Protein AF-0000000076843507 (afdb_homodimer)

InterPro domains:
  IPR002885 Pentatricopeptide repeat [PF01535] (34-59)
  IPR002885 Pentatricopeptide repeat [PF12854] (61-90)
  IPR002885 Pentatricopeptide repeat [PF12854] (93-126)
  IPR002885 Pentatricopeptide repeat [PF13041] (133-181)
  IPR002885 Pentatricopeptide repeat [PF13041] (203-251)
  IPR002885 Pentatricopeptide repeat [PF13041] (273-321)
  IPR002885 Pentatricopeptide repeat [PF13041] (342-390)
  IPR002885 Pentatricopeptide repeat [PF13041] (412-459)
  IPR002885 Pentatricopeptide repeat [PS51375] (63-97)
  IPR002885 Pentatricopeptide repeat [PS51375] (98-132)
  IPR002885 Pentatricopeptide repeat [PS51375] (133-167)
  IPR002885 Pentatricopeptide repeat [PS51375] (168-202)
  IPR002885 Pentatricopeptide repeat [PS51375] (203-237)
  IPR002885 Pentatricopeptide repeat [PS51375] (238-272)
  IPR002885 Pentatricopeptide repeat [PS51375] (273-307)
  IPR002885 Pentatricopeptide repeat [PS51375] (308-342)
  IPR002885 Pentatricopeptide repeat [PS51375] (343-377)
  IPR002885 Pentatricopeptide repeat [PS51375] (378-412)
  IPR002885 Pentatricopeptide repeat [PS51375] (413-447)
  IPR002885 Pentatricopeptide repeat [PS51375] (448-482)

Secondary structure (DSSP, 8-state):
----HHHHHHHHTTS-HHHHHHHHHH-SS--HHHHHHHHHHHHHTT-HHHHHHHHHT-SSPP-HHHHHHHHHHHHHTT-HHHHHHHHHHHHHTT----HHHHHHHHHHHHHTT-HHHHHHHHHHHHHTTPPP-HHHHHHHHHHHHHHT-HHHHHHHHHHHHHTTPPP-HHHHHHHHHHHHHHT-HHHHHHHHHHHHHTT----HHHHHHHHHHHHHTT-HHHHHHHHHHHHHTTPPP-HHHHHHHHHHHHHTT-HHHHHHHHHHHHHTT----HHHHHHHHHHHHHTT-HHHHHHHHHHHHHTTPPP-HHHHHHHHHHHHHTT-HHHHHHHHHHHHHTTPPPPHHHHHHHHHHHHHTT-HHHHHHHHHHHHHTT----HHHHHHHHHHHHHTT-HHHHHHHHHHHHHTTPPP-HHHHHHHHHHHHHTT-HHHHHHHHHHHHHTT----HHHHHHHHHHHHHTT-HHHHHHHHHHHHHTT----HHHHHHHHHHHHHTT-HHHHHHHHHHHHHHHTTTHHHH--/----HHHHHHHHTTS-HHHHHHHHHH-SS--HHHHHHHHHHHHHTT-HHHHHHHHHT-SSPP-HHHHHHHHHHHHHTT-HHHHHHHHHHHHHTT----HHHHHHHHHHHHHTT-HHHHHHHHHHHHHTTPPP-HHHHHHHHHHHHHHT-HHHHHHHHHHHHHTTPPP-HHHHHHHHHHHHHHT-HHHHHHHHHHHHHTT----HHHHHHHHHHHHHTT-HHHHHHHHHHHHHTTPPP-HHHHHHHHHHHHHTT-HHHHHHHHHHHHHTT----HHHHHHHHHHHHHTT-HHHHHHHHHHHHHTTPPP-HHHHHHHHHHHHHTT-HHHHHHHHHHHHHTTPPPPHHHHHHHHHHHHHTT-HHHHHHHHHHHHHTT----HHHHHHHHHHHHHTT-HHHHHHHHHHHHHTTPPP-HHHHHHHHHHHHHTT-HHHHHHHHHHHHHTT----HHHHHHHHHHHHHTT-HHHHHHHHHHHHHTT----HHHHHHHHHHHHHTT-HHHHHHHHHHHHHHHTTTHHHH--

Foldseek 3Di:
DQPPPVRLLVVLLPDQLVVSVVSLVVDPDDDQSSLLSNLLRCLVVVVLVVSVVSQVVPPDPHALSNLLSNLLSCLVVLNLVVSVVSVVVCVVVVHPHAPNSLLSSLLSCLVVLNLVVSVVSVVVCVVSPHDDALSSLQSSLLSCLVNLNLVVSVVSVVVCVVVVHDHAPSSLLSNLLSCLVNLVLVVSVVSVVVCVVVVHDDAQVSLQSSLLSCLVVLNLVVSVVSVVVCVVVVHDHAQSSLLSNLLSCLVVLNLVVSVVSVVVCVVVPHDHAQSSLLSSLLSCLVVPNLVVSVVSQVVCVVVVYDHALSSLLSSLLSCLVVLNNVVSVVSVVVCVVVPHDHDLSSLLSNLLSCLVVLNLVVLVVSVVVCVVVVNQHAQSSLLSSLLSCLVVLNVVVNVVSVVVCVVSVHDHDLSNLQSNLLSCLVNLNLVRNVVSVVVCVVVPHDHDQSSLQSNLVSCVVVVVNVVSVVSVVVCVVVVHQHALVSLVVVLVVCVVVVVVVVNVVSVVSNCVVVVVPVVPPPD/DPPPPVRLLVVLLPDQLVVSVVSLVVDPDDDQSSLLSNLLRCLVVVVLVVSVVSQVVPPDPHALSNLLSNLLSCLVVLNLVVSVVSVVVCVVVVHPHAPNSLLSSLLSCLVVLNLVVSVVSVVVCVVSPHDDALSSLQSSLLSCLVNLNLVVSVVSVVVCVVVVHDHAPSSLLSNLLSCLVNLVLVVSVVSVVVCVVVVHDDAQVSLQSSLLSCLVVLNLVVSVVSVVVCVVVVHDHAQSSLLSNLLSCLVVLNLVVSVVSVVVCVVVPHDHAQSSLLSNLLSCLVVPNLVVSVVSQVVCVVVVYDHALSSLLSSLLSCLVVLNLVVSVVSVVVCVVVPHDHDLSSLLSNLLSCLVVLNLVVLVVSVVVCVVVVNQHAQSSLLSSLLSCLVVLNVVVNVVSVVVCVVSVHDHDLSNLQSNLLSCLVNLNLVRNVVSVVVCVVVPHDHDQSSLQSNLVSCVVVVVNVVSVVSVVVCVVVVHQHALVSLVVVLVVCVVVVVVVVNVVSVVSNCVVVVVPVVPPPD

Sequence (1046 aa):
LSPSPESCNAVLSRLPLDEAIALFRELPDKNVCSHNILLKALLSAGRLKDARQHFDEMSSPPDVVTYGTMVHGYCDRGELENAVKLLDEMAAKGLESNATVYTSVIALLCNKGQVSDALRVVEDMTMHGVVLDAVVFTTVMSGFCSKGDLAAARRLFEEMQKRGLAADGVTYTALINGLCRAGELKEADRVLQEMVDKGLDVDVVTYTALIDGYCKRGNMVEAFRVHNEMVRRRVAPNVVTYTALSDGLCKQGDLRAANELLHEMCNKGLELNVYTYNSLINGLCKFGNLEQAMRIMTEMEAAGLRPDVYTYTTLIDTLCKSGEFDRAHSMLQEMLDKGIKPSIATYNVLMNGFCMSGRVEGGKKLLEWMLEKNVRPNVVTYNSLMKQCCIDKNMKSTTEIYKGMHSQEVAPNENTYNILIKGHCKARNMKEALYFHHEMIEKGFRLTTSSYSALIRLLNKKKKFSEARGLFDEMRKEGLTAEPDVYSFYIDISFNEDNLESTITLCDELVEASHVKSKAGTNLSPSPESCNAVLSRLPLDEAIALFRELPDKNVCSHNILLKALLSAGRLKDARQHFDEMSSPPDVVTYGTMVHGYCDRGELENAVKLLDEMAAKGLESNATVYTSVIALLCNKGQVSDALRVVEDMTMHGVVLDAVVFTTVMSGFCSKGDLAAARRLFEEMQKRGLAADGVTYTALINGLCRAGELKEADRVLQEMVDKGLDVDVVTYTALIDGYCKRGNMVEAFRVHNEMVRRRVAPNVVTYTALSDGLCKQGDLRAANELLHEMCNKGLELNVYTYNSLINGLCKFGNLEQAMRIMTEMEAAGLRPDVYTYTTLIDTLCKSGEFDRAHSMLQEMLDKGIKPSIATYNVLMNGFCMSGRVEGGKKLLEWMLEKNVRPNVVTYNSLMKQCCIDKNMKSTTEIYKGMHSQEVAPNENTYNILIKGHCKARNMKEALYFHHEMIEKGFRLTTSSYSALIRLLNKKKKFSEARGLFDEMRKEGLTAEPDVYSFYIDISFNEDNLESTITLCDELVEASHVKSKAGTN

Solvent-accessible surface area (backbone atoms only — not comparable to full-atom values): 54220 Å² total; per-residue (Å²): 130,77,74,49,64,67,57,48,39,56,52,45,65,70,42,57,61,74,57,27,55,54,49,55,73,65,47,85,74,75,45,58,65,50,52,41,48,49,40,52,45,30,35,76,69,64,38,54,68,60,29,50,52,47,63,74,63,50,88,51,78,77,46,65,66,43,51,35,51,51,31,44,39,26,34,59,43,55,35,56,66,62,22,51,52,50,50,50,50,40,52,71,70,64,45,76,73,52,64,67,48,56,41,42,54,34,43,42,29,22,39,25,46,38,42,70,61,25,49,51,51,50,51,53,39,48,74,73,66,42,73,84,50,56,65,51,52,36,45,53,30,38,21,26,22,66,42,59,42,53,69,63,22,49,52,50,52,50,50,37,52,73,72,66,43,72,77,50,54,67,39,52,48,35,51,34,52,28,25,32,74,45,61,42,48,70,60,23,51,52,52,50,51,50,41,49,73,72,44,37,50,76,38,39,66,60,54,32,46,52,29,36,45,28,21,77,47,58,37,52,69,60,21,49,51,52,50,51,49,40,48,74,69,66,27,43,81,30,46,66,39,52,34,32,53,31,38,32,29,18,74,54,52,38,53,64,63,25,51,54,50,51,52,51,43,43,73,72,71,46,72,86,42,59,61,43,51,45,34,50,32,51,28,26,41,75,68,61,29,51,69,61,25,53,51,50,50,52,50,41,46,73,73,71,43,78,84,49,58,49,51,52,36,54,53,32,37,46,27,25,75,69,67,37,50,65,60,25,50,49,50,50,51,50,39,48,73,74,66,46,72,78,41,69,48,39,52,39,38,53,37,41,28,26,25,77,61,57,27,52,68,60,31,52,51,49,54,52,48,32,54,73,71,69,45,81,78,50,56,57,48,54,42,39,53,35,44,40,27,29,77,69,61,34,57,68,60,28,50,52,51,53,52,48,38,53,74,71,69,41,71,78,50,56,46,44,46,39,44,50,29,36,26,26,29,76,66,67,36,60,69,61,22,52,50,47,48,52,51,34,50,75,74,70,42,71,76,47,54,68,34,48,41,36,48,32,52,42,28,46,73,70,66,37,50,68,62,23,49,52,51,53,52,50,40,46,73,73,69,46,70,63,48,60,68,59,43,52,52,51,31,52,50,26,52,73,66,66,34,59,67,60,24,48,53,42,47,54,52,32,51,62,48,30,73,64,47,59,75,44,65,70,111,129,78,73,50,64,66,59,48,40,56,51,45,66,70,44,57,61,73,57,27,54,54,50,56,74,65,46,86,74,76,46,60,65,49,49,41,47,49,40,50,45,30,35,76,70,64,37,53,69,60,29,50,52,48,64,75,63,47,88,51,78,78,49,64,67,42,51,35,51,50,34,44,39,27,33,60,42,54,34,54,68,62,22,52,51,50,50,50,52,41,52,72,72,63,46,74,73,52,63,66,47,56,40,39,54,35,44,43,28,20,38,25,45,39,44,70,61,24,49,51,51,49,50,51,39,48,75,74,66,41,73,83,50,56,66,49,52,36,44,52,31,37,20,26,22,65,41,59,40,53,69,61,23,49,51,49,52,50,49,38,51,73,73,67,42,73,79,49,56,67,41,50,49,34,50,33,52,29,26,33,75,46,60,40,48,71,60,24,51,51,52,50,50,51,42,48,73,70,44,39,50,75,38,37,67,59,54,34,47,52,30,35,45,28,20,77,48,60,36,54,69,61,20,50,50,52,50,50,50,39,49,73,69,66,27,42,80,30,45,66,40,52,35,31,55,29,38,32,29,18,74,54,52,39,53,64,62,25,51,52,50,51,52,52,42,43,73,72,70,48,71,86,42,61,60,43,51,44,34,52,33,50,28,27,41,76,68,62,29,51,70,62,24,54,50,50,51,53,49,41,45,71,73,72,43,79,84,50,56,47,52,52,35,53,52,34,37,46,26,24,76,70,67,38,51,64,61,25,50,52,50,52,50,50,39,47,74,72,68,47,72,77,41,71,47,38,51,38,38,51,38,42,28,26,25,77,57,56,31,52,68,60,30,51,50,48,53,52,50,31,56,73,72,69,43,80,77,51,54,59,49,52,42,40,52,36,45,42,26,30,76,69,64,34,59,68,60,28,49,51,50,53,52,49,37,53,74,70,69,42,70,80,51,54,47,45,46,40,45,50,30,37,26,26,30,76,66,67,35,59,68,61,22,50,50,47,49,51,52,35,50,75,72,70,42,69,76,46,54,68,34,48,42,36,48,34,51,41,28,47,74,68,66,37,51,69,62,22,49,51,50,52,53,52,41,46,73,73,70,48,71,64,49,61,70,60,43,50,51,52,30,53,50,26,52,74,67,68,35,59,69,60,24,49,55,41,47,53,50,30,48,63,51,32,72,64,47,56,74,41,65,71,108

Radius of gyration: 34.76 Å; Cα contacts (8 Å, |Δi|>4): 1431; chains: 2; bounding box: 58×119×87 Å

Organism: Aegilops tauschii subsp. strangulata (NCBI:txid200361)

Nearest PDB structures (foldseek):
  5i9f-assembly1_A  TM=5.824E-01  e=1.131E-25  unidentified
  5orm-assembly1_A  TM=6.588E-01  e=5.463E-22  synthetic construct
  5i9g-assembly1_C  TM=5.733E-01  e=5.637E-24  unidentified
  4wsl-assembly1_A  TM=8.132E-01  e=1.374E-15  synthetic construct
  4wn4-assembly2_B  TM=7.444E-01  e=3.842E-12  synthetic construct

Structure (mmCIF, N/CA/C/O backbone):
data_AF-0000000076843507-model_v1
#
loop_
_entity.id
_entity.type
_entity.pdbx_description
1 polymer 'Pentacotripeptide-repeat region of PRORP domain-containing protein'
#
loop_
_atom_site.group_PDB
_atom_site.id
_atom_site.type_symbol
_atom_site.label_atom_id
_atom_site.label_alt_id
_atom_site.label_comp_id
_atom_site.label_asym_id
_atom_site.label_entity_id
_atom_site.label_seq_id
_atom_site.pdbx_PDB_ins_code
_atom_site.Cartn_x
_atom_site.Cartn_y
_atom_site.Cartn_z
_atom_site.occupancy
_atom_site.B_iso_or_equiv
_atom_site.auth_seq_id
_atom_site.auth_comp_id
_atom_site.auth_asym_id
_atom_site.auth_atom_id
_atom_site.pdbx_PDB_model_num
ATOM 1 N N . LEU A 1 1 ? -19.75 49.844 37.125 1 36.34 1 LEU A N 1
ATOM 2 C CA . LEU A 1 1 ? -18.609 49.938 36.188 1 36.34 1 LEU A CA 1
ATOM 3 C C . LEU A 1 1 ? -18.891 49.125 34.938 1 36.34 1 LEU A C 1
ATOM 5 O O . LEU A 1 1 ? -19.219 47.938 35 1 36.34 1 LEU A O 1
ATOM 9 N N . SER A 1 2 ? -19.391 49.75 33.938 1 54.03 2 SER A N 1
ATOM 10 C CA . SER A 1 2 ? -19.781 49.156 32.688 1 54.03 2 SER A CA 1
ATOM 11 C C . SER A 1 2 ? -18.625 48.344 32.094 1 54.03 2 SER A C 1
ATOM 13 O O . SER A 1 2 ? -17.484 48.812 32.031 1 54.03 2 SER A O 1
ATOM 15 N N . PRO A 1 3 ? -18.797 47.094 32.125 1 64.69 3 PRO A N 1
ATOM 16 C CA . PRO A 1 3 ? -17.672 46.281 31.656 1 64.69 3 PRO A CA 1
ATOM 17 C C . PRO A 1 3 ? -17.016 46.812 30.391 1 64.69 3 PRO A C 1
ATOM 19 O O . PRO A 1 3 ? -17.688 47.438 29.562 1 64.69 3 PRO A O 1
ATOM 22 N N . SER A 1 4 ? -15.758 47.188 30.422 1 75.25 4 SER A N 1
ATOM 23 C CA . SER A 1 4 ? -14.984 47.656 29.281 1 75.25 4 SER A CA 1
ATOM 24 C C . SER A 1 4 ? -15.219 46.781 28.062 1 75.25 4 SER A C 1
ATOM 26 O O . SER A 1 4 ? -15.578 45.594 28.188 1 75.25 4 SER A O 1
ATOM 28 N N . PRO A 1 5 ? -15.273 47.375 26.891 1 75.38 5 PRO A N 1
ATOM 29 C CA . PRO A 1 5 ? -15.445 46.625 25.641 1 75.38 5 PRO A CA 1
ATOM 30 C C . PRO A 1 5 ? -14.484 45.438 25.531 1 75.38 5 PRO A C 1
ATOM 32 O O . PRO A 1 5 ? -14.852 44.375 25.031 1 75.38 5 PRO A O 1
ATOM 35 N N . GLU A 1 6 ? -13.32 45.594 26.078 1 76.69 6 GLU A N 1
ATOM 36 C CA . GLU A 1 6 ? -12.32 44.531 26.016 1 76.69 6 GLU A CA 1
ATOM 37 C C . GLU A 1 6 ? -12.734 43.344 26.875 1 76.69 6 GLU A C 1
ATOM 39 O O . GLU A 1 6 ? -12.562 42.188 26.469 1 76.69 6 GLU A O 1
ATOM 44 N N . SER A 1 7 ? -13.203 43.656 28.031 1 76.56 7 SER A N 1
ATOM 45 C CA . SER A 1 7 ? -13.656 42.594 28.922 1 76.56 7 SER A CA 1
ATOM 46 C C . SER A 1 7 ? -14.859 41.875 28.359 1 76.56 7 SER A C 1
ATOM 48 O O . SER A 1 7 ? -14.961 40.656 28.484 1 76.56 7 SER A O 1
ATOM 50 N N . CYS A 1 8 ? -15.695 42.688 27.766 1 78.19 8 CYS A N 1
ATOM 51 C CA . CYS A 1 8 ? -16.875 42.094 27.172 1 78.19 8 CYS A CA 1
ATOM 52 C C . CYS A 1 8 ? -16.5 41.188 26 1 78.19 8 CYS A C 1
ATOM 54 O O . CYS A 1 8 ? -17.078 40.094 25.828 1 78.19 8 CYS A O 1
ATOM 56 N N . ASN A 1 9 ? -15.578 41.625 25.234 1 81.19 9 ASN A N 1
ATOM 57 C CA . ASN A 1 9 ? -15.117 40.844 24.094 1 81.19 9 ASN A CA 1
ATOM 58 C C . ASN A 1 9 ? -14.477 39.531 24.531 1 81.19 9 ASN A C 1
ATOM 60 O O . ASN A 1 9 ? -14.633 38.5 23.875 1 81.19 9 ASN A O 1
ATOM 64 N N . ALA A 1 10 ? -13.781 39.594 25.609 1 76.62 10 ALA A N 1
ATOM 65 C CA . ALA A 1 10 ? -13.148 38.406 26.156 1 76.62 10 ALA A CA 1
ATOM 66 C C . ALA A 1 10 ? -14.195 37.344 26.547 1 76.62 10 ALA A C 1
ATOM 68 O O . ALA A 1 10 ? -14.008 36.156 26.312 1 76.62 10 ALA A O 1
ATOM 69 N N . VAL A 1 11 ? -15.242 37.844 27.141 1 77.06 11 VAL A N 1
ATOM 70 C CA . VAL A 1 11 ? -16.328 36.938 27.547 1 77.06 11 VAL A CA 1
ATOM 71 C C . VAL A 1 11 ? -17.047 36.406 26.312 1 77.06 11 VAL A C 1
ATOM 73 O O . VAL A 1 11 ? -17.359 35.219 26.234 1 77.06 11 VAL A O 1
ATOM 76 N N . LEU A 1 12 ? -17.203 37.312 25.391 1 83.44 12 LEU A N 1
ATOM 77 C CA . LEU A 1 12 ? -17.875 36.969 24.156 1 83.44 12 LEU A CA 1
ATOM 78 C C . LEU A 1 12 ? -17.156 35.844 23.422 1 83.44 12 LEU A C 1
ATOM 80 O O . LEU A 1 12 ? -17.797 34.969 22.828 1 83.44 12 LEU A O 1
ATOM 84 N N . SER A 1 13 ? -15.875 35.844 23.484 1 80.25 13 SER A N 1
ATOM 85 C CA . SER A 1 13 ? -15.062 34.906 22.734 1 80.25 13 SER A CA 1
ATOM 86 C C . SER A 1 13 ? -15.086 33.531 23.375 1 80.25 13 SER A C 1
ATOM 88 O O . SER A 1 13 ? -14.734 32.531 22.734 1 80.25 13 SER A O 1
ATOM 90 N N . ARG A 1 14 ? -15.625 33.406 24.578 1 71.62 14 ARG A N 1
ATOM 91 C CA . ARG A 1 14 ? -15.578 32.125 25.312 1 71.62 14 ARG A CA 1
ATOM 92 C C . ARG A 1 14 ? -16.953 31.516 25.438 1 71.62 14 ARG A C 1
ATOM 94 O O . ARG A 1 14 ? -17.094 30.359 25.875 1 71.62 14 ARG A O 1
ATOM 101 N N . LEU A 1 15 ? -17.969 32.219 25.016 1 75.75 15 LEU A N 1
ATOM 102 C CA . LEU A 1 15 ? -19.344 31.734 25.156 1 75.75 15 LEU A CA 1
ATOM 103 C C . LEU A 1 15 ? -19.734 30.812 24 1 75.75 15 LEU A C 1
ATOM 105 O O . LEU A 1 15 ? -19.203 30.938 22.891 1 75.75 15 LEU A O 1
ATOM 109 N N . PRO A 1 16 ? -20.594 29.828 24.375 1 78.06 16 PRO A N 1
ATOM 110 C CA . PRO A 1 16 ? -21.203 29.078 23.281 1 78.06 16 PRO A CA 1
ATOM 111 C C . PRO A 1 16 ? -21.953 29.969 22.297 1 78.06 16 PRO A C 1
ATOM 113 O O . PRO A 1 16 ? -22.328 31.094 22.641 1 78.06 16 PRO A O 1
ATOM 116 N N . LEU A 1 17 ? -22.172 29.5 21.094 1 85.12 17 LEU A N 1
ATOM 117 C CA . LEU A 1 17 ? -22.672 30.328 19.984 1 85.12 17 LEU A CA 1
ATOM 118 C C . LEU A 1 17 ? -23.969 31.016 20.359 1 85.12 17 LEU A C 1
ATOM 120 O O . LEU A 1 17 ? -24.094 32.25 20.188 1 85.12 17 LEU A O 1
ATOM 124 N N . ASP A 1 18 ? -24.953 30.25 20.844 1 85.94 18 ASP A N 1
ATOM 125 C CA . ASP A 1 18 ? -26.25 30.844 21.141 1 85.94 18 ASP A CA 1
ATOM 126 C C . ASP A 1 18 ? -26.141 31.922 22.203 1 85.94 18 ASP A C 1
ATOM 128 O O . ASP A 1 18 ? -26.797 32.969 22.109 1 85.94 18 ASP A O 1
ATOM 132 N N . GLU A 1 19 ? -25.328 31.688 23.188 1 87.62 19 GLU A N 1
ATOM 133 C CA . GLU A 1 19 ? -25.109 32.656 24.234 1 87.62 19 GLU A CA 1
ATOM 134 C C . GLU A 1 19 ? -24.312 33.875 23.734 1 87.62 19 GLU A C 1
ATOM 136 O O . GLU A 1 19 ? -24.531 35 24.172 1 87.62 19 GLU A O 1
ATOM 141 N N . ALA A 1 20 ? -23.406 33.562 22.875 1 88.75 20 ALA A N 1
ATOM 142 C CA . ALA A 1 20 ? -22.609 34.625 22.297 1 88.75 20 ALA A CA 1
ATOM 143 C C . ALA A 1 20 ? -23.469 35.594 21.484 1 88.75 20 ALA A C 1
ATOM 145 O O . ALA A 1 20 ? -23.297 36.812 21.547 1 88.75 20 ALA A O 1
ATOM 146 N N . ILE A 1 21 ? -24.422 35 20.734 1 91.06 21 ILE A N 1
ATOM 147 C CA . ILE A 1 21 ? -25.312 35.812 19.906 1 91.06 21 ILE A CA 1
ATOM 148 C C . ILE A 1 21 ? -26.188 36.688 20.812 1 91.06 21 ILE A C 1
ATOM 150 O O . ILE A 1 21 ? -26.375 37.875 20.531 1 91.06 21 ILE A O 1
ATOM 154 N N . ALA A 1 22 ? -26.672 36.125 21.891 1 90.62 22 ALA A N 1
ATOM 155 C CA . ALA A 1 22 ? -27.516 36.844 22.828 1 90.62 22 ALA A CA 1
ATOM 156 C C . ALA A 1 22 ? -26.75 37.969 23.484 1 90.62 22 ALA A C 1
ATOM 158 O O . ALA A 1 22 ? -27.266 39.094 23.625 1 90.62 22 ALA A O 1
ATOM 159 N N . LEU A 1 23 ? -25.625 37.656 23.906 1 90.12 23 LEU A N 1
ATOM 160 C CA . LEU A 1 23 ? -24.828 38.688 24.562 1 90.12 23 LEU A CA 1
ATOM 161 C C . LEU A 1 23 ? -24.469 39.812 23.594 1 90.12 23 LEU A C 1
ATOM 163 O O . LEU A 1 23 ? -24.453 41 23.984 1 90.12 23 LEU A O 1
ATOM 167 N N . PHE A 1 24 ? -24.125 39.438 22.406 1 92.19 24 PHE A N 1
ATOM 168 C CA . PHE A 1 24 ? -23.766 40.406 21.391 1 92.19 24 PHE A CA 1
ATOM 169 C C . PHE A 1 24 ? -24.891 41.438 21.203 1 92.19 24 PHE A C 1
ATOM 171 O O . PHE A 1 24 ? -24.625 42.625 21.047 1 92.19 24 PHE A O 1
ATOM 178 N N . ARG A 1 25 ? -26.109 40.969 21.188 1 88.88 25 ARG A N 1
ATOM 179 C CA . ARG A 1 25 ? -27.266 41.812 20.984 1 88.88 25 ARG A CA 1
ATOM 180 C C . ARG A 1 25 ? -27.391 42.844 22.109 1 88.88 25 ARG A C 1
ATOM 182 O O . ARG A 1 25 ? -27.859 43.969 21.891 1 88.88 25 ARG A O 1
ATOM 189 N N . GLU A 1 26 ? -26.875 42.5 23.25 1 86.06 26 GLU A N 1
ATOM 190 C CA . GLU A 1 26 ? -27.031 43.344 24.438 1 86.06 26 GLU A CA 1
ATOM 191 C C . GLU A 1 26 ? -25.828 44.25 24.625 1 86.06 26 GLU A C 1
ATOM 193 O O . GLU A 1 26 ? -25.859 45.156 25.469 1 86.06 26 GLU A O 1
ATOM 198 N N . LEU A 1 27 ? -24.891 44 23.781 1 86.31 27 LEU A N 1
ATOM 199 C CA . LEU A 1 27 ? -23.688 44.812 23.969 1 86.31 27 LEU A CA 1
ATOM 200 C C . LEU A 1 27 ? -23.938 46.25 23.578 1 86.31 27 LEU A C 1
ATOM 202 O O . LEU A 1 27 ? -24.438 46.531 22.484 1 86.31 27 LEU A O 1
ATOM 206 N N . PRO A 1 28 ? -23.766 47.156 24.484 1 79.44 28 PRO A N 1
ATOM 207 C CA . PRO A 1 28 ? -24.047 48.562 24.172 1 79.44 28 PRO A CA 1
ATOM 208 C C . PRO A 1 28 ? -23.078 49.125 23.141 1 79.44 28 PRO A C 1
ATOM 210 O O . PRO A 1 28 ? -23.5 49.875 22.234 1 79.44 28 PRO A O 1
ATOM 213 N N . ASP A 1 29 ? -21.719 48.969 23.25 1 83.12 29 ASP A N 1
ATOM 214 C CA . ASP A 1 29 ? -20.719 49.5 22.344 1 83.12 29 ASP A CA 1
ATOM 215 C C . ASP A 1 29 ? -20.047 48.406 21.531 1 83.12 29 ASP A C 1
ATOM 217 O O . ASP A 1 29 ? -18.906 48.031 21.812 1 83.12 29 ASP A O 1
ATOM 221 N N . LYS A 1 30 ? -20.781 48.125 20.438 1 87.19 30 LYS A N 1
ATOM 222 C CA . LYS A 1 30 ? -20.234 47.125 19.547 1 87.19 30 LYS A CA 1
ATOM 223 C C . LYS A 1 30 ? -19.125 47.688 18.656 1 87.19 30 LYS A C 1
ATOM 225 O O . LYS A 1 30 ? -19.266 48.781 18.125 1 87.19 30 LYS A O 1
ATOM 230 N N . ASN A 1 31 ? -18.047 47.156 18.688 1 87.19 31 ASN A N 1
ATOM 231 C CA . ASN A 1 31 ? -16.953 47.562 17.797 1 87.19 31 ASN A CA 1
ATOM 232 C C . ASN A 1 31 ? -16.578 46.469 16.828 1 87.19 31 ASN A C 1
ATOM 234 O O . ASN A 1 31 ? -17.25 45.438 16.75 1 87.19 31 ASN A O 1
ATOM 238 N N . VAL A 1 32 ? -15.625 46.719 16.016 1 89.44 32 VAL A N 1
ATOM 239 C CA . VAL A 1 32 ? -15.234 45.781 14.953 1 89.44 32 VAL A CA 1
ATOM 240 C C . VAL A 1 32 ? -14.758 44.469 15.555 1 89.44 32 VAL A C 1
ATOM 242 O O . VAL A 1 32 ? -15.016 43.406 15.008 1 89.44 32 VAL A O 1
ATOM 245 N N . CYS A 1 33 ? -14.141 44.562 16.688 1 87.81 33 CYS A N 1
ATOM 246 C CA . CYS A 1 33 ? -13.648 43.344 17.359 1 87.81 33 CYS A CA 1
ATOM 247 C C . CYS A 1 33 ? -14.797 42.469 17.812 1 87.81 33 CYS A C 1
ATOM 249 O O . CYS A 1 33 ? -14.734 41.25 17.703 1 87.81 33 CYS A O 1
ATOM 251 N N . SER A 1 34 ? -15.805 43.094 18.391 1 89.88 34 SER A N 1
ATOM 252 C CA . SER A 1 34 ? -16.984 42.344 18.797 1 89.88 34 SER A CA 1
ATOM 253 C C . SER A 1 34 ? -17.625 41.625 17.625 1 89.88 34 SER A C 1
ATOM 255 O O . SER A 1 34 ? -18 40.438 17.75 1 89.88 34 SER A O 1
ATOM 257 N N . HIS A 1 35 ? -17.719 42.312 16.531 1 92.31 35 HIS A N 1
ATOM 258 C CA . HIS A 1 35 ? -18.281 41.719 15.32 1 92.31 35 HIS A CA 1
ATOM 259 C C . HIS A 1 35 ? -17.422 40.531 14.852 1 92.31 35 HIS A C 1
ATOM 261 O O . HIS A 1 35 ? -17.969 39.5 14.461 1 92.31 35 HIS A O 1
ATOM 267 N N . ASN A 1 36 ? -16.141 40.688 14.828 1 91.44 36 ASN A N 1
ATOM 268 C CA . ASN A 1 36 ? -15.242 39.656 14.367 1 91.44 36 ASN A CA 1
ATOM 269 C C . ASN A 1 36 ? -15.352 38.375 15.227 1 91.44 36 ASN A C 1
ATOM 271 O O . ASN A 1 36 ? -15.258 37.281 14.719 1 91.44 36 ASN A O 1
ATOM 275 N N . ILE A 1 37 ? -15.453 38.594 16.516 1 88.69 37 ILE A N 1
ATOM 276 C CA . ILE A 1 37 ? -15.609 37.469 17.438 1 88.69 37 ILE A CA 1
ATOM 277 C C . ILE A 1 37 ? -16.891 36.688 17.094 1 88.69 37 ILE A C 1
ATOM 279 O O . ILE A 1 37 ? -16.891 35.469 17.031 1 88.69 37 ILE A O 1
ATOM 283 N N . LEU A 1 38 ? -17.938 37.438 16.891 1 91.38 38 LEU A N 1
ATOM 284 C CA . LEU A 1 38 ? -19.203 36.781 16.562 1 91.38 38 LEU A CA 1
ATOM 285 C C . LEU A 1 38 ? -19.125 36.062 15.211 1 91.38 38 LEU A C 1
ATOM 287 O O . LEU A 1 38 ? -19.641 34.969 15.055 1 91.38 38 LEU A O 1
ATOM 291 N N . LEU A 1 39 ? -18.531 36.719 14.227 1 93.31 39 LEU A N 1
ATOM 292 C CA . LEU A 1 39 ? -18.344 36.094 12.906 1 93.31 39 LEU A CA 1
ATOM 293 C C . LEU A 1 39 ? -17.578 34.781 13.008 1 93.31 39 LEU A C 1
ATOM 295 O O . LEU A 1 39 ? -17.953 33.781 12.383 1 93.31 39 LEU A O 1
ATOM 299 N N . LYS A 1 40 ? -16.5 34.812 13.742 1 89.06 40 LYS A N 1
ATOM 300 C CA . LYS A 1 40 ? -15.703 33.594 13.93 1 89.06 40 LYS A CA 1
ATOM 301 C C . LYS A 1 40 ? -16.531 32.469 14.547 1 89.06 40 LYS A C 1
ATOM 303 O O . LYS A 1 40 ? -16.422 31.312 14.148 1 89.06 40 LYS A O 1
ATOM 308 N N . ALA A 1 41 ? -17.328 32.844 15.477 1 86.19 41 ALA A N 1
ATOM 309 C CA . ALA A 1 41 ? -18.172 31.875 16.141 1 86.19 41 ALA A CA 1
ATOM 310 C C . ALA A 1 41 ? -19.203 31.297 15.18 1 86.19 41 ALA A C 1
ATOM 312 O O . ALA A 1 41 ? -19.453 30.094 15.172 1 86.19 41 ALA A O 1
ATOM 313 N N . LEU A 1 42 ? -19.844 32.156 14.43 1 89.5 42 LEU A N 1
ATOM 314 C CA . LEU A 1 42 ? -20.859 31.719 13.461 1 89.5 42 LEU A CA 1
ATOM 315 C C . LEU A 1 42 ? -20.234 30.797 12.406 1 89.5 42 LEU A C 1
ATOM 317 O O . LEU A 1 42 ? -20.812 29.766 12.062 1 89.5 42 LEU A O 1
ATOM 321 N N . LEU A 1 43 ? -19.094 31.141 11.914 1 87.81 43 LEU A N 1
ATOM 322 C CA . LEU A 1 43 ? -18.422 30.359 10.875 1 87.81 43 LEU A CA 1
ATOM 323 C C . LEU A 1 43 ? -17.969 29.016 11.414 1 87.81 43 LEU A C 1
ATOM 325 O O . LEU A 1 43 ? -18.094 27.984 10.734 1 87.81 43 LEU A O 1
ATOM 329 N N . SER A 1 44 ? -17.438 28.984 12.594 1 80.69 44 SER A N 1
ATOM 330 C CA . SER A 1 44 ? -16.969 27.75 13.203 1 80.69 44 SER A CA 1
ATOM 331 C C . SER A 1 44 ? -18.125 26.766 13.414 1 80.69 44 SER A C 1
ATOM 333 O O . SER A 1 44 ? -17.922 25.547 13.367 1 80.69 44 SER A O 1
ATOM 335 N N . ALA A 1 45 ? -19.297 27.375 13.594 1 79.12 45 ALA A N 1
ATOM 336 C CA . ALA A 1 45 ? -20.484 26.562 13.82 1 79.12 45 ALA A CA 1
ATOM 337 C C . ALA A 1 45 ? -21.125 26.141 12.492 1 79.12 45 ALA A C 1
ATOM 339 O O . ALA A 1 45 ? -22.094 25.375 12.477 1 79.12 45 ALA A O 1
ATOM 340 N N . GLY A 1 46 ? -20.641 26.641 11.391 1 82.12 46 GLY A N 1
ATOM 341 C CA . GLY A 1 46 ? -21.125 26.25 10.078 1 82.12 46 GLY A CA 1
ATOM 342 C C . GLY A 1 46 ? -22.312 27.062 9.609 1 82.12 46 GLY A C 1
ATOM 343 O O . GLY A 1 46 ? -23 26.688 8.656 1 82.12 46 GLY A O 1
ATOM 344 N N . ARG A 1 47 ? -22.625 28.125 10.383 1 88 47 ARG A N 1
ATOM 345 C CA . ARG A 1 47 ? -23.734 28.984 10.008 1 88 47 ARG A CA 1
ATOM 346 C C . ARG A 1 47 ? -23.281 30.062 9.031 1 88 47 ARG A C 1
ATOM 348 O O . ARG A 1 47 ? -23.312 31.25 9.352 1 88 47 ARG A O 1
ATOM 355 N N . LEU A 1 48 ? -23.047 29.688 7.801 1 90.88 48 LEU A N 1
ATOM 356 C CA . LEU A 1 48 ? -22.453 30.562 6.801 1 90.88 48 LEU A CA 1
ATOM 357 C C . LEU A 1 48 ? -23.422 31.656 6.387 1 90.88 48 LEU A C 1
ATOM 359 O O . LEU A 1 48 ? -23.016 32.812 6.191 1 90.88 48 LEU A O 1
ATOM 363 N N . LYS A 1 49 ? -24.641 31.25 6.297 1 91.88 49 LYS A N 1
ATOM 364 C CA . LYS A 1 49 ? -25.641 32.219 5.883 1 91.88 49 LYS A CA 1
ATOM 365 C C . LYS A 1 49 ? -25.797 33.312 6.93 1 91.88 49 LYS A C 1
ATOM 367 O O . LYS A 1 49 ? -25.859 34.5 6.59 1 91.88 49 LYS A O 1
ATOM 372 N N . ASP A 1 50 ? -25.844 32.938 8.172 1 93.44 50 ASP A N 1
ATOM 373 C CA . ASP A 1 50 ? -25.953 33.906 9.266 1 93.44 50 ASP A CA 1
ATOM 374 C C . ASP A 1 50 ? -24.719 34.812 9.32 1 93.44 50 ASP A C 1
ATOM 376 O O . ASP A 1 50 ? -24.844 36 9.602 1 93.44 50 ASP A O 1
ATOM 380 N N . ALA A 1 51 ? -23.578 34.156 9.125 1 94.94 51 ALA A N 1
ATOM 381 C CA . ALA A 1 51 ? -22.328 34.906 9.148 1 94.94 51 ALA A CA 1
ATOM 382 C C . ALA A 1 51 ? -22.312 35.969 8.047 1 94.94 51 ALA A C 1
ATOM 384 O O . ALA A 1 51 ? -21.922 37.094 8.281 1 94.94 51 ALA A O 1
ATOM 385 N N . ARG A 1 52 ? -22.75 35.562 6.863 1 94.12 52 ARG A N 1
ATOM 386 C CA . ARG A 1 52 ? -22.766 36.5 5.742 1 94.12 52 ARG A CA 1
ATOM 387 C C . ARG A 1 52 ? -23.75 37.656 6.008 1 94.12 52 ARG A C 1
ATOM 389 O O . ARG A 1 52 ? -23.453 38.812 5.723 1 94.12 52 ARG A O 1
ATOM 396 N N . GLN A 1 53 ? -24.922 37.312 6.52 1 93.88 53 GLN A N 1
ATOM 397 C CA . GLN A 1 53 ? -25.906 38.312 6.859 1 93.88 53 GLN A CA 1
ATOM 398 C C . GLN A 1 53 ? -25.344 39.312 7.879 1 93.88 53 GLN A C 1
ATOM 400 O O . GLN A 1 53 ? -25.516 40.531 7.734 1 93.88 53 GLN A O 1
ATOM 405 N N . HIS A 1 54 ? -24.734 38.781 8.867 1 94.25 54 HIS A N 1
ATOM 406 C CA . HIS A 1 54 ? -24.125 39.625 9.883 1 94.25 54 HIS A CA 1
ATOM 407 C C . HIS A 1 54 ? -23.047 40.5 9.281 1 94.25 54 HIS A C 1
ATOM 409 O O . HIS A 1 54 ? -22.969 41.688 9.609 1 94.25 54 HIS A O 1
ATOM 415 N N . PHE A 1 55 ? -22.234 39.969 8.43 1 95.12 55 PHE A N 1
ATOM 416 C CA . PHE A 1 55 ? -21.188 40.719 7.734 1 95.12 55 PHE A CA 1
ATOM 417 C C . PHE A 1 55 ? -21.75 41.875 6.953 1 95.12 55 PHE A C 1
ATOM 419 O O . PHE A 1 55 ? -21.219 43 7.004 1 95.12 55 PHE A O 1
ATOM 426 N N . ASP A 1 56 ? -22.875 41.625 6.297 1 92.5 56 ASP A N 1
ATOM 427 C CA . ASP A 1 56 ? -23.5 42.656 5.465 1 92.5 56 ASP A CA 1
ATOM 428 C C . ASP A 1 56 ? -24.125 43.75 6.32 1 92.5 56 ASP A C 1
ATOM 430 O O . ASP A 1 56 ? -24.219 44.906 5.898 1 92.5 56 ASP A O 1
ATOM 434 N N . GLU A 1 57 ? -24.484 43.438 7.566 1 89 57 GLU A N 1
ATOM 435 C CA . GLU A 1 57 ? -25.234 44.344 8.414 1 89 57 GLU A CA 1
ATOM 436 C C . GLU A 1 57 ? -24.328 44.969 9.477 1 89 57 GLU A C 1
ATOM 438 O O . GLU A 1 57 ? -24.797 45.688 10.367 1 89 57 GLU A O 1
ATOM 443 N N . MET A 1 58 ? -23.047 44.719 9.344 1 90.44 58 MET A N 1
ATOM 444 C CA . MET A 1 58 ? -22.141 45.219 10.367 1 90.44 58 MET A CA 1
ATOM 445 C C . MET A 1 58 ? -22.25 46.75 10.5 1 90.44 58 MET A C 1
ATOM 447 O O . MET A 1 58 ? -22.312 47.438 9.492 1 90.44 58 MET A O 1
ATOM 451 N N . SER A 1 59 ? -22.312 47.219 11.727 1 80.81 59 SER A N 1
ATOM 452 C CA . SER A 1 59 ? -22.391 48.625 12.008 1 80.81 59 SER A CA 1
ATOM 453 C C . SER A 1 59 ? -21.047 49.312 11.758 1 80.81 59 SER A C 1
ATOM 455 O O . SER A 1 59 ? -21.016 50.5 11.391 1 80.81 59 SER A O 1
ATOM 457 N N . SER A 1 60 ? -19.984 48.688 12.016 1 85.69 60 SER A N 1
ATOM 458 C CA . SER A 1 60 ? -18.625 49.188 11.766 1 85.69 60 SER A CA 1
ATOM 459 C C . SER A 1 60 ? -18.078 48.625 10.453 1 85.69 60 SER A C 1
ATOM 461 O O . SER A 1 60 ? -18.312 47.469 10.109 1 85.69 60 SER A O 1
ATOM 463 N N . PRO A 1 61 ? -17.422 49.5 9.773 1 86.88 61 PRO A N 1
ATOM 464 C CA . PRO A 1 61 ? -16.844 49 8.508 1 86.88 61 PRO A CA 1
ATOM 465 C C . PRO A 1 61 ? -15.906 47.812 8.711 1 86.88 61 PRO A C 1
ATOM 467 O O . PRO A 1 61 ? -15.055 47.844 9.602 1 86.88 61 PRO A O 1
ATOM 470 N N . PRO A 1 62 ? -16.109 46.812 7.898 1 89.5 62 PRO A N 1
ATOM 471 C CA . PRO A 1 62 ? -15.234 45.625 7.996 1 89.5 62 PRO A CA 1
ATOM 472 C C . PRO A 1 62 ? -13.766 45.969 7.742 1 89.5 62 PRO A C 1
ATOM 474 O O . PRO A 1 62 ? -13.461 46.781 6.871 1 89.5 62 PRO A O 1
ATOM 477 N N . ASP A 1 63 ? -12.984 45.5 8.539 1 87.81 63 ASP A N 1
ATOM 478 C CA . ASP A 1 63 ? -11.547 45.688 8.367 1 87.81 63 ASP A CA 1
ATOM 479 C C . ASP A 1 63 ? -10.883 44.438 7.801 1 87.81 63 ASP A C 1
ATOM 481 O O . ASP A 1 63 ? -11.562 43.531 7.336 1 87.81 63 ASP A O 1
ATOM 485 N N . VAL A 1 64 ? -9.523 44.438 7.766 1 84.12 64 VAL A N 1
ATOM 486 C CA . VAL A 1 64 ? -8.75 43.344 7.18 1 84.12 64 VAL A CA 1
ATOM 487 C C . VAL A 1 64 ? -9.008 42.062 7.953 1 84.12 64 VAL A C 1
ATOM 489 O O . VAL A 1 64 ? -9.102 40.969 7.359 1 84.12 64 VAL A O 1
ATOM 492 N N . VAL A 1 65 ? -9.141 42.156 9.234 1 85.88 65 VAL A N 1
ATOM 493 C CA . VAL A 1 65 ? -9.391 41 10.078 1 85.88 65 VAL A CA 1
ATOM 494 C C . VAL A 1 65 ? -10.781 40.438 9.797 1 85.88 65 VAL A C 1
ATOM 496 O O . VAL A 1 65 ? -10.984 39.219 9.789 1 85.88 65 VAL A O 1
ATOM 499 N N . THR A 1 66 ? -11.734 41.344 9.547 1 90.94 66 THR A N 1
ATOM 500 C CA . THR A 1 66 ? -13.102 40.969 9.234 1 90.94 66 THR A CA 1
ATOM 501 C C . THR A 1 66 ? -13.141 40.156 7.941 1 90.94 66 THR A C 1
ATOM 503 O O . THR A 1 66 ? -13.68 39.031 7.918 1 90.94 66 THR A O 1
ATOM 506 N N . TYR A 1 67 ? -12.547 40.688 6.926 1 89.44 67 TYR A N 1
ATOM 507 C CA . TYR A 1 67 ? -12.508 40 5.641 1 89.44 67 TYR A CA 1
ATOM 508 C C . TYR A 1 67 ? -11.734 38.688 5.75 1 89.44 67 TYR A C 1
ATOM 510 O O . TYR A 1 67 ? -12.156 37.656 5.195 1 89.44 67 TYR A O 1
ATOM 518 N N . GLY A 1 68 ? -10.656 38.688 6.395 1 88.19 68 GLY A N 1
ATOM 519 C CA . GLY A 1 68 ? -9.867 37.5 6.59 1 88.19 68 GLY A CA 1
ATOM 520 C C . GLY A 1 68 ? -10.641 36.375 7.27 1 88.19 68 GLY A C 1
ATOM 521 O O . GLY A 1 68 ? -10.562 35.219 6.867 1 88.19 68 GLY A O 1
ATOM 522 N N . THR A 1 69 ? -11.344 36.75 8.297 1 88.94 69 THR A N 1
ATOM 523 C CA . THR A 1 69 ? -12.156 35.781 9.031 1 88.94 69 THR A CA 1
ATOM 524 C C . THR A 1 69 ? -13.211 35.188 8.125 1 88.94 69 THR A C 1
ATOM 526 O O . THR A 1 69 ? -13.422 33.969 8.148 1 88.94 69 THR A O 1
ATOM 529 N N . MET A 1 70 ? -13.781 36 7.312 1 92.12 70 MET A N 1
ATOM 530 C CA . MET A 1 70 ? -14.82 35.531 6.398 1 92.12 70 MET A CA 1
ATOM 531 C C . MET A 1 70 ? -14.227 34.594 5.332 1 92.12 70 MET A C 1
ATOM 533 O O . MET A 1 70 ? -14.766 33.531 5.07 1 92.12 70 MET A O 1
ATOM 537 N N . VAL A 1 71 ? -13.148 35 4.766 1 89.31 71 VAL A N 1
ATOM 538 C CA . VAL A 1 71 ? -12.5 34.219 3.721 1 89.31 71 VAL A CA 1
ATOM 539 C C . VAL A 1 71 ? -12.062 32.875 4.293 1 89.31 71 VAL A C 1
ATOM 541 O O . VAL A 1 71 ? -12.297 31.828 3.68 1 89.31 71 VAL A O 1
ATOM 544 N N . HIS A 1 72 ? -11.492 32.844 5.438 1 86.5 72 HIS A N 1
ATOM 545 C CA . HIS A 1 72 ? -11.062 31.625 6.078 1 86.5 72 HIS A CA 1
ATOM 546 C C . HIS A 1 72 ? -12.242 30.703 6.359 1 86.5 72 HIS A C 1
ATOM 548 O O . HIS A 1 72 ? -12.156 29.484 6.164 1 86.5 72 HIS A O 1
ATOM 554 N N . GLY A 1 73 ? -13.273 31.312 6.855 1 86.56 73 GLY A N 1
ATOM 555 C CA . GLY A 1 73 ? -14.469 30.547 7.129 1 86.56 73 GLY A CA 1
ATOM 556 C C . GLY A 1 73 ? -15.039 29.875 5.895 1 86.56 73 GLY A C 1
ATOM 557 O O . GLY A 1 73 ? -15.414 28.703 5.941 1 86.56 73 GLY A O 1
ATOM 558 N N . TYR A 1 74 ? -15.086 30.625 4.809 1 87.75 74 TYR A N 1
ATOM 559 C CA . TYR A 1 74 ? -15.562 30.047 3.553 1 87.75 74 TYR A CA 1
ATOM 560 C C . TYR A 1 74 ? -14.648 28.938 3.074 1 87.75 74 TYR A C 1
ATOM 562 O O . TYR A 1 74 ? -15.117 27.906 2.578 1 87.75 74 TYR A O 1
ATOM 570 N N . CYS A 1 75 ? -13.391 29.078 3.238 1 85.56 75 CYS A N 1
ATOM 571 C CA . CYS A 1 75 ? -12.43 28.062 2.807 1 85.56 75 CYS A CA 1
ATOM 572 C C . CYS A 1 75 ? -12.57 26.797 3.631 1 85.56 75 CYS A C 1
ATOM 574 O O . CYS A 1 75 ? -12.5 25.688 3.088 1 85.56 75 CYS A O 1
ATOM 576 N N . ASP A 1 76 ? -12.789 26.969 4.898 1 81.56 76 ASP A N 1
ATOM 577 C CA . ASP A 1 76 ? -12.93 25.812 5.789 1 81.56 76 ASP A CA 1
ATOM 578 C C . ASP A 1 76 ? -14.148 24.984 5.406 1 81.56 76 ASP A C 1
ATOM 580 O O . ASP A 1 76 ? -14.18 23.766 5.668 1 81.56 76 ASP A O 1
ATOM 584 N N . ARG A 1 77 ? -15.07 25.688 4.793 1 82.56 77 ARG A N 1
ATOM 585 C CA . ARG A 1 77 ? -16.312 25 4.449 1 82.56 77 ARG A CA 1
ATOM 586 C C . ARG A 1 77 ? -16.359 24.656 2.963 1 82.56 77 ARG A C 1
ATOM 588 O O . ARG A 1 77 ? -17.406 24.281 2.436 1 82.56 77 ARG A O 1
ATOM 595 N N . GLY A 1 78 ? -15.273 24.906 2.27 1 80.38 78 GLY A N 1
ATOM 596 C CA . GLY A 1 78 ? -15.148 24.484 0.882 1 80.38 78 GLY A CA 1
ATOM 597 C C . GLY A 1 78 ? -15.828 25.422 -0.09 1 80.38 78 GLY A C 1
ATOM 598 O O . GLY A 1 78 ? -16.078 25.062 -1.243 1 80.38 78 GLY A O 1
ATOM 599 N N . GLU A 1 79 ? -16.219 26.562 0.461 1 86.12 79 GLU A N 1
ATOM 600 C CA . GLU A 1 79 ? -16.891 27.531 -0.381 1 86.12 79 GLU A CA 1
ATOM 601 C C . GLU A 1 79 ? -15.891 28.438 -1.092 1 86.12 79 GLU A C 1
ATOM 603 O O . GLU A 1 79 ? -15.781 29.625 -0.775 1 86.12 79 GLU A O 1
ATOM 608 N N . LEU A 1 80 ? -15.297 27.891 -2.15 1 85.38 80 LEU A N 1
ATOM 609 C CA . LEU A 1 80 ? -14.195 28.562 -2.842 1 85.38 80 LEU A CA 1
ATOM 610 C C . LEU A 1 80 ? -14.695 29.812 -3.57 1 85.38 80 LEU A C 1
ATOM 612 O O . LEU A 1 80 ? -14.055 30.859 -3.527 1 85.38 80 LEU A O 1
ATOM 616 N N . GLU A 1 81 ? -15.773 29.734 -4.195 1 85.81 81 GLU A N 1
ATOM 617 C CA . GLU A 1 81 ? -16.281 30.844 -4.984 1 85.81 81 GLU A CA 1
ATOM 618 C C . GLU A 1 81 ? -16.547 32.062 -4.109 1 85.81 81 GLU A C 1
ATOM 620 O O . GLU A 1 81 ? -16.172 33.188 -4.457 1 85.81 81 GLU A O 1
ATOM 625 N N . ASN A 1 82 ? -17.203 31.844 -2.982 1 89.5 82 ASN A N 1
ATOM 626 C CA . ASN A 1 82 ? -17.484 32.938 -2.059 1 89.5 82 ASN A CA 1
ATOM 627 C C . ASN A 1 82 ? -16.203 33.531 -1.478 1 89.5 82 ASN A C 1
ATOM 629 O O . ASN A 1 82 ? -16.109 34.75 -1.278 1 89.5 82 ASN A O 1
ATOM 633 N N . ALA A 1 83 ? -15.234 32.656 -1.207 1 89.19 83 ALA A N 1
ATOM 634 C CA . ALA A 1 83 ? -13.953 33.125 -0.67 1 89.19 83 ALA A CA 1
ATOM 635 C C . ALA A 1 83 ? -13.234 34.031 -1.658 1 89.19 83 ALA A C 1
ATOM 637 O O . ALA A 1 83 ? -12.727 35.094 -1.277 1 89.19 83 ALA A O 1
ATOM 638 N N . VAL A 1 84 ? -13.266 33.625 -2.902 1 86.31 84 VAL A N 1
ATOM 639 C CA . VAL A 1 84 ? -12.57 34.375 -3.936 1 86.31 84 VAL A CA 1
ATOM 640 C C . VAL A 1 84 ? -13.281 35.719 -4.152 1 86.31 84 VAL A C 1
ATOM 642 O O . VAL A 1 84 ? -12.641 36.75 -4.32 1 86.31 84 VAL A O 1
ATOM 645 N N . LYS A 1 85 ? -14.602 35.688 -4.152 1 87.56 85 LYS A N 1
ATOM 646 C CA . LYS A 1 85 ? -15.383 36.906 -4.301 1 87.56 85 LYS A CA 1
ATOM 647 C C . LYS A 1 85 ? -15.062 37.906 -3.193 1 87.56 85 LYS A C 1
ATOM 649 O O . LYS A 1 85 ? -14.945 39.125 -3.449 1 87.56 85 LYS A O 1
ATOM 654 N N . LEU A 1 86 ? -14.984 37.438 -2.035 1 89.69 86 LEU A N 1
ATOM 655 C CA . LEU A 1 86 ? -14.688 38.312 -0.904 1 89.69 86 LEU A CA 1
ATOM 656 C C . LEU A 1 86 ? -13.266 38.875 -1.009 1 89.69 86 LEU A C 1
ATOM 658 O O . LEU A 1 86 ? -13.008 40 -0.608 1 89.69 86 LEU A O 1
ATOM 662 N N . LEU A 1 87 ? -12.391 38.062 -1.479 1 86.31 87 LEU A N 1
ATOM 663 C CA . LEU A 1 87 ? -11.023 38.5 -1.697 1 86.31 87 LEU A CA 1
ATOM 664 C C . LEU A 1 87 ? -10.977 39.656 -2.713 1 86.31 87 LEU A C 1
ATOM 666 O O . LEU A 1 87 ? -10.242 40.625 -2.531 1 86.31 87 LEU A O 1
ATOM 670 N N . ASP A 1 88 ? -11.734 39.469 -3.705 1 84 88 ASP A N 1
ATOM 671 C CA . ASP A 1 88 ? -11.82 40.5 -4.727 1 84 88 ASP A CA 1
ATOM 672 C C . ASP A 1 88 ? -12.406 41.781 -4.156 1 84 88 ASP A C 1
ATOM 674 O O . ASP A 1 88 ? -11.945 42.875 -4.48 1 84 88 ASP A O 1
ATOM 678 N N . GLU A 1 89 ? -13.438 41.625 -3.367 1 86.56 89 GLU A N 1
ATOM 679 C CA . GLU A 1 89 ? -14.062 42.781 -2.727 1 86.56 89 GLU A CA 1
ATOM 680 C C . GLU A 1 89 ? -13.078 43.5 -1.814 1 86.56 89 GLU A C 1
ATOM 682 O O . GLU A 1 89 ? -13.062 44.75 -1.764 1 86.56 89 GLU A O 1
ATOM 687 N N . MET A 1 90 ? -12.391 42.719 -1.069 1 86.31 90 MET A N 1
ATOM 688 C CA . MET A 1 90 ? -11.383 43.281 -0.177 1 86.31 90 MET A CA 1
ATOM 689 C C . MET A 1 90 ? -10.352 44.094 -0.96 1 86.31 90 MET A C 1
ATOM 691 O O . MET A 1 90 ? -10 45.219 -0.556 1 86.31 90 MET A O 1
ATOM 695 N N . ALA A 1 91 ? -9.867 43.562 -2.029 1 79.12 91 ALA A N 1
ATOM 696 C CA . ALA A 1 91 ? -8.883 44.219 -2.877 1 79.12 91 ALA A CA 1
ATOM 697 C C . ALA A 1 91 ? -9.453 45.5 -3.475 1 79.12 91 ALA A C 1
ATOM 699 O O . ALA A 1 91 ? -8.758 46.531 -3.564 1 79.12 91 ALA A O 1
ATOM 700 N N . ALA A 1 92 ? -10.641 45.438 -3.836 1 81.88 92 ALA A N 1
ATOM 701 C CA . ALA A 1 92 ? -11.297 46.594 -4.453 1 81.88 92 ALA A CA 1
ATOM 702 C C . ALA A 1 92 ? -11.438 47.719 -3.463 1 81.88 92 ALA A C 1
ATOM 704 O O . ALA A 1 92 ? -11.398 48.906 -3.854 1 81.88 92 ALA A O 1
ATOM 705 N N . LYS A 1 93 ? -11.602 47.438 -2.217 1 83.62 93 LYS A N 1
ATOM 706 C CA . LYS A 1 93 ? -11.766 48.438 -1.182 1 83.62 93 LYS A CA 1
ATOM 707 C C . LYS A 1 93 ? -10.414 49 -0.734 1 83.62 93 LYS A C 1
ATOM 709 O O . LYS A 1 93 ? -10.352 49.906 0.101 1 83.62 93 LYS A O 1
ATOM 714 N N . GLY A 1 94 ? -9.352 48.469 -1.328 1 75.88 94 GLY A N 1
ATOM 715 C CA . GLY A 1 94 ? -8.016 48.969 -1.06 1 75.88 94 GLY A CA 1
ATOM 716 C C . GLY A 1 94 ? -7.441 48.438 0.25 1 75.88 94 GLY A C 1
ATOM 717 O O . GLY A 1 94 ? -6.516 49.062 0.803 1 75.88 94 GLY A O 1
ATOM 718 N N . LEU A 1 95 ? -8.133 47.594 0.835 1 78.38 95 LEU A N 1
ATOM 719 C CA . LEU A 1 95 ? -7.609 47.031 2.074 1 78.38 95 LEU A CA 1
ATOM 720 C C . LEU A 1 95 ? -6.414 46.125 1.799 1 78.38 95 LEU A C 1
ATOM 722 O O . LEU A 1 95 ? -6.402 45.375 0.813 1 78.38 95 LEU A O 1
ATOM 726 N N . GLU A 1 96 ? -5.25 46.438 2.303 1 65.5 96 GLU A N 1
ATOM 727 C CA . GLU A 1 96 ? -4.047 45.625 2.068 1 65.5 96 GLU A CA 1
ATOM 728 C C . GLU A 1 96 ? -4.262 44.188 2.486 1 65.5 96 GLU A C 1
ATOM 730 O O . GLU A 1 96 ? -4.492 43.875 3.664 1 65.5 96 GLU A O 1
ATOM 735 N N . SER A 1 97 ? -4.539 43.406 1.534 1 63.56 97 SER A N 1
ATOM 736 C CA . SER A 1 97 ? -4.711 41.969 1.773 1 63.56 97 SER A CA 1
ATOM 737 C C . SER A 1 97 ? -3.469 41.375 2.414 1 63.56 97 SER A C 1
ATOM 739 O O . SER A 1 97 ? -2.344 41.75 2.084 1 63.56 97 SER A O 1
ATOM 741 N N . ASN A 1 98 ? -3.658 40.781 3.615 1 67.56 98 ASN A N 1
ATOM 742 C CA . ASN A 1 98 ? -2.518 40.156 4.293 1 67.56 98 ASN A CA 1
ATOM 743 C C . ASN A 1 98 ? -2.252 38.75 3.787 1 67.56 98 ASN A C 1
ATOM 745 O O . ASN A 1 98 ? -3.117 38.125 3.156 1 67.56 98 ASN A O 1
ATOM 749 N N . ALA A 1 99 ? -1.045 38.406 3.711 1 74.44 99 ALA A N 1
ATOM 750 C CA . ALA A 1 99 ? -0.515 37.125 3.273 1 74.44 99 ALA A CA 1
ATOM 751 C C . ALA A 1 99 ? -1.353 35.969 3.82 1 74.44 99 ALA A C 1
ATOM 753 O O . ALA A 1 99 ? -1.55 34.969 3.141 1 74.44 99 ALA A O 1
ATOM 754 N N . THR A 1 100 ? -2.037 36.188 4.879 1 76.94 100 THR A N 1
ATOM 755 C CA . THR A 1 100 ? -2.754 35.125 5.555 1 76.94 100 THR A CA 1
ATOM 756 C C . THR A 1 100 ? -4.047 34.781 4.82 1 76.94 100 THR A C 1
ATOM 758 O O . THR A 1 100 ? -4.43 33.594 4.73 1 76.94 100 THR A O 1
ATOM 761 N N . VAL A 1 101 ? -4.695 35.844 4.289 1 82 101 VAL A N 1
ATOM 762 C CA . VAL A 1 101 ? -5.961 35.625 3.594 1 82 101 VAL A CA 1
ATOM 763 C C . VAL A 1 101 ? -5.715 34.875 2.291 1 82 101 VAL A C 1
ATOM 765 O O . VAL A 1 101 ? -6.418 33.906 1.982 1 82 101 VAL A O 1
ATOM 768 N N . TYR A 1 102 ? -4.754 35.312 1.551 1 84.81 102 TYR A N 1
ATOM 769 C CA . TYR A 1 102 ? -4.391 34.625 0.315 1 84.81 102 TYR A CA 1
ATOM 770 C C . TYR A 1 102 ? -4.004 33.156 0.59 1 84.81 102 TYR A C 1
ATOM 772 O O . TYR A 1 102 ? -4.387 32.25 -0.157 1 84.81 102 TYR A O 1
ATOM 780 N N . THR A 1 103 ? -3.326 32.969 1.601 1 85.31 103 THR A N 1
ATOM 781 C CA . THR A 1 103 ? -2.822 31.641 1.933 1 85.31 103 THR A CA 1
ATOM 782 C C . THR A 1 103 ? -3.975 30.672 2.174 1 85.31 103 THR A C 1
ATOM 784 O O . THR A 1 103 ? -3.881 29.484 1.83 1 85.31 103 THR A O 1
ATOM 787 N N . SER A 1 104 ? -5.027 31.141 2.803 1 85.56 104 SER A N 1
ATOM 788 C CA . SER A 1 104 ? -6.18 30.281 3.062 1 85.56 104 SER A CA 1
ATOM 789 C C . SER A 1 104 ? -6.809 29.797 1.761 1 85.56 104 SER A C 1
ATOM 791 O O . SER A 1 104 ? -7.195 28.641 1.648 1 85.56 104 SER A O 1
ATOM 793 N N . VAL A 1 105 ? -6.895 30.688 0.839 1 87.44 105 VAL A N 1
ATOM 794 C CA . VAL A 1 105 ? -7.473 30.328 -0.453 1 87.44 105 VAL A CA 1
ATOM 795 C C . VAL A 1 105 ? -6.543 29.375 -1.193 1 87.44 105 VAL A C 1
ATOM 797 O O . VAL A 1 105 ? -6.992 28.375 -1.771 1 87.44 105 VAL A O 1
ATOM 800 N N . ILE A 1 106 ? -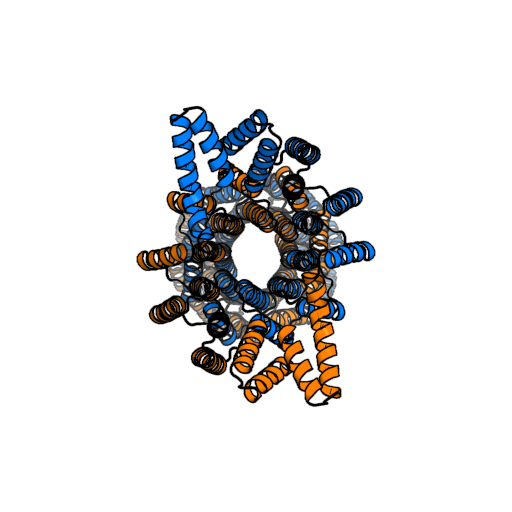5.289 29.672 -1.147 1 89.69 106 ILE A N 1
ATOM 801 C CA . ILE A 1 106 ? -4.285 28.828 -1.783 1 89.69 106 ILE A CA 1
ATOM 802 C C . ILE A 1 106 ? -4.328 27.438 -1.173 1 89.69 106 ILE A C 1
ATOM 804 O O . ILE A 1 106 ? -4.297 26.438 -1.895 1 89.69 106 ILE A O 1
ATOM 808 N N . ALA A 1 107 ? -4.449 27.359 0.089 1 87.94 107 ALA A N 1
ATOM 809 C CA . ALA A 1 107 ? -4.48 26.078 0.794 1 87.94 107 ALA A CA 1
ATOM 810 C C . ALA A 1 107 ? -5.699 25.25 0.388 1 87.94 107 ALA A C 1
ATOM 812 O O . ALA A 1 107 ? -5.602 24.047 0.191 1 87.94 107 ALA A O 1
ATOM 813 N N . LEU A 1 108 ? -6.785 25.906 0.336 1 86.12 108 LEU A N 1
ATOM 814 C CA . LEU A 1 108 ? -8 25.203 -0.047 1 86.12 108 LEU A CA 1
ATOM 815 C C . LEU A 1 108 ? -7.883 24.641 -1.459 1 86.12 108 LEU A C 1
ATOM 817 O O . LEU A 1 108 ? -8.258 23.484 -1.71 1 86.12 108 LEU A O 1
ATOM 821 N N . LEU A 1 109 ? -7.43 25.438 -2.326 1 87 109 LEU A N 1
ATOM 822 C CA . LEU A 1 109 ? -7.27 25 -3.707 1 87 109 LEU A CA 1
ATOM 823 C C . LEU A 1 109 ? -6.316 23.812 -3.793 1 87 109 LEU A C 1
ATOM 825 O O . LEU A 1 109 ? -6.578 22.844 -4.516 1 87 109 LEU A O 1
ATOM 829 N N . CYS A 1 110 ? -5.289 23.797 -3.062 1 88.06 110 CYS A N 1
ATOM 830 C CA . CYS A 1 110 ? -4.316 22.719 -3.049 1 88.06 110 CYS A CA 1
ATOM 831 C C . CYS A 1 110 ? -4.922 21.453 -2.451 1 88.06 110 CYS A C 1
ATOM 833 O O . CYS A 1 110 ? -4.684 20.344 -2.947 1 88.06 110 CYS A O 1
ATOM 835 N N . ASN A 1 111 ? -5.668 21.594 -1.448 1 84.62 111 ASN A N 1
ATOM 836 C CA . ASN A 1 111 ? -6.316 20.453 -0.814 1 84.62 111 ASN A CA 1
ATOM 837 C C . ASN A 1 111 ? -7.285 19.75 -1.769 1 84.62 111 ASN A C 1
ATOM 839 O O . ASN A 1 111 ? -7.453 18.531 -1.707 1 84.62 111 ASN A O 1
ATOM 843 N N . LYS A 1 112 ? -7.875 20.562 -2.625 1 85.19 112 LYS A N 1
ATOM 844 C CA . LYS A 1 112 ? -8.836 20.016 -3.582 1 85.19 112 LYS A CA 1
ATOM 845 C C . LYS A 1 112 ? -8.133 19.5 -4.832 1 85.19 112 LYS A C 1
ATOM 847 O O . LYS A 1 112 ? -8.781 19.031 -5.773 1 85.19 112 LYS A O 1
ATOM 852 N N . GLY A 1 113 ? -6.859 19.656 -4.844 1 83.56 113 GLY A N 1
ATOM 853 C CA . GLY A 1 113 ? -6.09 19.172 -5.977 1 83.56 113 GLY A CA 1
ATOM 854 C C . GLY A 1 113 ? -6.062 20.141 -7.145 1 83.56 113 GLY A C 1
ATOM 855 O O . GLY A 1 113 ? -5.645 19.781 -8.25 1 83.56 113 GLY A O 1
ATOM 856 N N . GLN A 1 114 ? -6.535 21.344 -6.926 1 85.69 114 GLN A N 1
ATOM 857 C CA . GLN A 1 114 ? -6.555 22.359 -7.973 1 85.69 114 GLN A CA 1
ATOM 858 C C . GLN A 1 114 ? -5.34 23.281 -7.875 1 85.69 114 GLN A C 1
ATOM 860 O O . GLN A 1 114 ? -5.477 24.484 -7.664 1 85.69 114 GLN A O 1
ATOM 865 N N . VAL A 1 115 ? -4.211 22.688 -8.148 1 89.81 115 VAL A N 1
ATOM 866 C CA . VAL A 1 115 ? -2.938 23.359 -7.918 1 89.81 115 VAL A CA 1
ATOM 867 C C . VAL A 1 115 ? -2.736 24.453 -8.961 1 89.81 115 VAL A C 1
ATOM 869 O O . VAL A 1 115 ? -2.158 25.5 -8.672 1 89.81 115 VAL A O 1
ATOM 872 N N . SER A 1 116 ? -3.213 24.234 -10.156 1 87.19 116 SER A N 1
ATOM 873 C CA . SER A 1 116 ? -3.09 25.25 -11.195 1 87.19 116 SER A CA 1
ATOM 874 C C . SER A 1 116 ? -3.816 26.531 -10.805 1 87.19 116 SER A C 1
ATOM 876 O O . SER A 1 116 ? -3.307 27.625 -11.023 1 87.19 116 SER A O 1
ATOM 878 N N . ASP A 1 117 ? -4.949 26.422 -10.25 1 87.31 117 ASP A N 1
ATOM 879 C CA . ASP A 1 117 ? -5.707 27.578 -9.773 1 87.31 117 ASP A CA 1
ATOM 880 C C . ASP A 1 117 ? -5 28.25 -8.602 1 87.31 117 ASP A C 1
ATOM 882 O O . ASP A 1 117 ? -5.047 29.469 -8.469 1 87.31 117 ASP A O 1
ATOM 886 N N . ALA A 1 118 ? -4.434 27.422 -7.742 1 90.19 118 ALA A N 1
ATOM 887 C CA . ALA A 1 118 ? -3.67 27.969 -6.625 1 90.19 118 ALA A CA 1
ATOM 888 C C . ALA A 1 118 ? -2.523 28.844 -7.121 1 90.19 118 ALA A C 1
ATOM 890 O O . ALA A 1 118 ? -2.25 29.891 -6.547 1 90.19 118 ALA A O 1
ATOM 891 N N . LEU A 1 119 ? -1.894 28.422 -8.195 1 90.88 119 LEU A N 1
ATOM 892 C CA . LEU A 1 119 ? -0.791 29.172 -8.766 1 90.88 119 LEU A CA 1
ATOM 893 C C . LEU A 1 119 ? -1.285 30.5 -9.328 1 90.88 119 LEU A C 1
ATOM 895 O O . LEU A 1 119 ? -0.584 31.516 -9.25 1 90.88 119 LEU A O 1
ATOM 899 N N . ARG A 1 120 ? -2.434 30.5 -9.891 1 87.88 120 ARG A N 1
ATOM 900 C CA . ARG A 1 120 ? -3.02 31.734 -10.391 1 87.88 120 ARG A CA 1
ATOM 901 C C . ARG A 1 120 ? -3.256 32.719 -9.258 1 87.88 120 ARG A C 1
ATOM 903 O O . ARG A 1 120 ? -3.051 33.938 -9.43 1 87.88 120 ARG A O 1
ATOM 910 N N . VAL A 1 121 ? -3.709 32.219 -8.164 1 87.5 121 VAL A N 1
ATOM 911 C CA . VAL A 1 121 ? -3.932 33.062 -6.996 1 87.5 121 VAL A CA 1
ATOM 912 C C . VAL A 1 121 ? -2.598 33.625 -6.492 1 87.5 121 VAL A C 1
ATOM 914 O O . VAL A 1 121 ? -2.516 34.75 -6.059 1 87.5 121 VAL A O 1
ATOM 917 N N . VAL A 1 122 ? -1.552 32.781 -6.543 1 90.12 122 VAL A N 1
ATOM 918 C CA . VAL A 1 122 ? -0.224 33.219 -6.129 1 90.12 122 VAL A CA 1
ATOM 919 C C . VAL A 1 122 ? 0.251 34.344 -7.039 1 90.12 122 VAL A C 1
ATOM 921 O O . VAL A 1 122 ? 0.845 35.312 -6.574 1 90.12 122 VAL A O 1
ATOM 924 N N . GLU A 1 123 ? 0.004 34.188 -8.289 1 88.44 123 GLU A N 1
ATOM 925 C CA . GLU A 1 123 ? 0.36 35.219 -9.234 1 88.44 123 GLU A CA 1
ATOM 926 C C . GLU A 1 123 ? -0.385 36.531 -8.93 1 88.44 123 GLU A C 1
ATOM 928 O O . GLU A 1 123 ? 0.193 37.625 -8.992 1 88.44 123 GLU A O 1
ATOM 933 N N . ASP A 1 124 ? -1.612 36.375 -8.672 1 84.12 124 ASP A N 1
ATOM 934 C CA . ASP A 1 124 ? -2.42 37.531 -8.297 1 84.12 124 ASP A CA 1
ATOM 935 C C . ASP A 1 124 ? -1.873 38.188 -7.035 1 84.12 124 ASP A C 1
ATOM 937 O O . ASP A 1 124 ? -1.839 39.406 -6.941 1 84.12 124 ASP A O 1
ATOM 941 N N . MET A 1 125 ? -1.499 37.344 -6.094 1 85.25 125 MET A N 1
ATOM 942 C CA . MET A 1 125 ? -0.905 37.812 -4.844 1 85.25 125 MET A CA 1
ATOM 943 C C . MET A 1 125 ? 0.334 38.656 -5.117 1 85.25 125 MET A C 1
ATOM 945 O O . MET A 1 125 ? 0.495 39.719 -4.539 1 85.25 125 MET A O 1
ATOM 949 N N . THR A 1 126 ? 1.143 38.188 -5.98 1 85.88 126 THR A N 1
ATOM 950 C CA . THR A 1 126 ? 2.379 38.875 -6.32 1 85.88 126 THR A CA 1
ATOM 951 C C . THR A 1 126 ? 2.084 40.188 -7.055 1 85.88 126 THR A C 1
ATOM 953 O O . THR A 1 126 ? 2.77 41.188 -6.848 1 85.88 126 THR A O 1
ATOM 956 N N . MET A 1 127 ? 1.125 40.219 -7.906 1 84.44 127 MET A N 1
ATOM 957 C CA . MET A 1 127 ? 0.752 41.406 -8.672 1 84.44 127 MET A CA 1
ATOM 958 C C . MET A 1 127 ? 0.27 42.5 -7.742 1 84.44 127 MET A C 1
ATOM 960 O O . MET A 1 127 ? 0.471 43.688 -8.023 1 84.44 127 MET A O 1
ATOM 964 N N . HIS A 1 128 ? -0.287 42.156 -6.629 1 80.38 128 HIS A N 1
ATOM 965 C CA . HIS A 1 128 ? -0.789 43.125 -5.672 1 80.38 128 HIS A CA 1
ATOM 966 C C . HIS A 1 128 ? 0.28 43.5 -4.648 1 80.38 128 HIS A C 1
ATOM 968 O O . HIS A 1 128 ? -0.017 44.156 -3.641 1 80.38 128 HIS A O 1
ATOM 974 N N . GLY A 1 129 ? 1.528 42.906 -4.848 1 77.75 129 GLY A N 1
ATOM 975 C CA . GLY A 1 129 ? 2.676 43.312 -4.055 1 77.75 129 GLY A CA 1
ATOM 976 C C . GLY A 1 129 ? 2.779 42.562 -2.729 1 77.75 129 GLY A C 1
ATOM 977 O O . GLY A 1 129 ? 3.482 43.031 -1.82 1 77.75 129 GLY A O 1
ATOM 978 N N . VAL A 1 130 ? 1.982 41.594 -2.553 1 80 130 VAL A N 1
ATOM 979 C CA . VAL A 1 130 ? 2.064 40.812 -1.322 1 80 130 VAL A CA 1
ATOM 980 C C . VAL A 1 130 ? 3.252 39.844 -1.395 1 80 130 VAL A C 1
ATOM 982 O O . VAL A 1 130 ? 3.418 39.156 -2.385 1 80 130 VAL A O 1
ATOM 985 N N . VAL A 1 131 ? 4.125 39.906 -0.413 1 77.06 131 VAL A N 1
ATOM 986 C CA . VAL A 1 131 ? 5.34 39.094 -0.396 1 77.06 131 VAL A CA 1
ATOM 987 C C . VAL A 1 131 ? 4.988 37.625 -0.117 1 77.06 131 VAL A C 1
ATOM 989 O O . VAL A 1 131 ? 4.129 37.344 0.718 1 77.06 131 VAL A O 1
ATOM 992 N N . LEU A 1 132 ? 5.609 36.781 -0.91 1 82 132 LEU A N 1
ATOM 993 C CA . LEU A 1 132 ? 5.453 35.344 -0.706 1 82 132 LEU A CA 1
ATOM 994 C C . LEU A 1 132 ? 6.312 34.875 0.461 1 82 132 LEU A C 1
ATOM 996 O O . LEU A 1 132 ? 7.539 34.969 0.425 1 82 132 LEU A O 1
ATOM 1000 N N . ASP A 1 133 ? 5.66 34.375 1.459 1 81.62 133 ASP A N 1
ATOM 1001 C CA . ASP A 1 133 ? 6.414 33.906 2.611 1 81.62 133 ASP A CA 1
ATOM 1002 C C . ASP A 1 133 ? 6.598 32.375 2.551 1 81.62 133 ASP A C 1
ATOM 1004 O O . ASP A 1 133 ? 6.238 31.75 1.557 1 81.62 133 ASP A O 1
ATOM 1008 N N . ALA A 1 134 ? 7.262 31.797 3.584 1 82.56 134 ALA A N 1
ATOM 1009 C CA . ALA A 1 134 ? 7.598 30.375 3.625 1 82.56 134 ALA A CA 1
ATOM 1010 C C . ALA A 1 134 ? 6.34 29.516 3.646 1 82.56 134 ALA A C 1
ATOM 1012 O O . ALA A 1 134 ? 6.324 28.422 3.084 1 82.56 134 ALA A O 1
ATOM 1013 N N . VAL A 1 135 ? 5.289 30.047 4.23 1 83.88 135 VAL A N 1
ATOM 1014 C CA . VAL A 1 135 ? 4.047 29.297 4.371 1 83.88 135 VAL A CA 1
ATOM 1015 C C . VAL A 1 135 ? 3.4 29.094 3.002 1 83.88 135 VAL A C 1
ATOM 1017 O O . VAL A 1 135 ? 2.863 28.031 2.707 1 83.88 135 VAL A O 1
ATOM 1020 N N . VAL A 1 136 ? 3.426 30.156 2.205 1 87.38 136 VAL A N 1
ATOM 1021 C CA . VAL A 1 136 ? 2.854 30.062 0.866 1 87.38 136 VAL A CA 1
ATOM 1022 C C . VAL A 1 136 ? 3.625 29.031 0.043 1 87.38 136 VAL A C 1
ATOM 1024 O O . VAL A 1 136 ? 3.027 28.188 -0.627 1 87.38 136 VAL A O 1
ATOM 1027 N N . PHE A 1 137 ? 4.961 29.109 0.098 1 89 137 PHE A N 1
ATOM 1028 C CA . PHE A 1 137 ? 5.785 28.141 -0.616 1 89 137 PHE A CA 1
ATOM 1029 C C . PHE A 1 137 ? 5.488 26.719 -0.149 1 89 137 PHE A C 1
ATOM 1031 O O . PHE A 1 137 ? 5.328 25.812 -0.968 1 89 137 PHE A O 1
ATOM 1038 N N . THR A 1 138 ? 5.422 26.547 1.096 1 90.62 138 THR A N 1
ATOM 1039 C CA . THR A 1 138 ? 5.152 25.234 1.666 1 90.62 138 THR A CA 1
ATOM 1040 C C . THR A 1 138 ? 3.795 24.703 1.203 1 90.62 138 THR A C 1
ATOM 1042 O O . THR A 1 138 ? 3.662 23.531 0.848 1 90.62 138 THR A O 1
ATOM 1045 N N . THR A 1 139 ? 2.82 25.562 1.231 1 90.06 139 THR A N 1
ATOM 1046 C CA . THR A 1 139 ? 1.463 25.172 0.868 1 90.06 139 THR A CA 1
ATOM 1047 C C . THR A 1 139 ? 1.396 24.75 -0.595 1 90.06 139 THR A C 1
ATOM 1049 O O . THR A 1 139 ? 0.813 23.719 -0.919 1 90.06 139 THR A O 1
ATOM 1052 N N . VAL A 1 140 ? 1.969 25.516 -1.433 1 91.94 140 VAL A N 1
ATOM 1053 C CA . VAL A 1 140 ? 1.945 25.203 -2.857 1 91.94 140 VAL A CA 1
ATOM 1054 C C . VAL A 1 140 ? 2.777 23.953 -3.127 1 91.94 140 VAL A C 1
ATOM 1056 O O . VAL A 1 140 ? 2.375 23.094 -3.912 1 91.94 140 VAL A O 1
ATOM 1059 N N . MET A 1 141 ? 3.912 23.875 -2.51 1 92.88 141 MET A N 1
ATOM 1060 C CA . MET A 1 141 ? 4.754 22.688 -2.65 1 92.88 141 MET A CA 1
ATOM 1061 C C . MET A 1 141 ? 4.008 21.438 -2.213 1 92.88 141 MET A C 1
ATOM 1063 O O . MET A 1 141 ? 4.082 20.391 -2.879 1 92.88 141 MET A O 1
ATOM 1067 N N . SER A 1 142 ? 3.354 21.5 -1.118 1 91.81 142 SER A N 1
ATOM 1068 C CA . SER A 1 142 ? 2.561 20.375 -0.632 1 91.81 142 SER A CA 1
ATOM 1069 C C . SER A 1 142 ? 1.485 19.984 -1.64 1 91.81 142 SER A C 1
ATOM 1071 O O . SER A 1 142 ? 1.186 18.797 -1.804 1 91.81 142 SER A O 1
ATOM 1073 N N . GLY A 1 143 ? 0.905 21.031 -2.242 1 90.75 143 GLY A N 1
ATOM 1074 C CA . GLY A 1 143 ? -0.068 20.766 -3.289 1 90.75 143 GLY A CA 1
ATOM 1075 C C . GLY A 1 143 ? 0.506 19.969 -4.445 1 90.75 143 GLY A C 1
ATOM 1076 O O . GLY A 1 143 ? -0.113 19.016 -4.918 1 90.75 143 GLY A O 1
ATOM 1077 N N . PHE A 1 144 ? 1.654 20.359 -4.859 1 90.75 144 PHE A N 1
ATOM 1078 C CA . PHE A 1 144 ? 2.312 19.656 -5.953 1 90.75 144 PHE A CA 1
ATOM 1079 C C . PHE A 1 144 ? 2.674 18.234 -5.547 1 90.75 144 PHE A C 1
ATOM 1081 O O . PHE A 1 144 ? 2.547 17.312 -6.344 1 90.75 144 PHE A O 1
ATOM 1088 N N . CYS A 1 145 ? 3.123 18.047 -4.344 1 90.69 145 CYS A N 1
ATOM 1089 C CA . CYS A 1 145 ? 3.463 16.719 -3.854 1 90.69 145 CYS A CA 1
ATOM 1090 C C . CYS A 1 145 ? 2.232 15.82 -3.824 1 90.69 145 CYS A C 1
ATOM 1092 O O . CYS A 1 145 ? 2.307 14.648 -4.199 1 90.69 145 CYS A O 1
ATOM 1094 N N . SER A 1 146 ? 1.157 16.344 -3.4 1 87.06 146 SER A N 1
ATOM 1095 C CA . SER A 1 146 ? -0.083 15.586 -3.33 1 87.06 146 SER A CA 1
ATOM 1096 C C . SER A 1 146 ? -0.575 15.195 -4.719 1 87.06 146 SER A C 1
ATOM 1098 O O . SER A 1 146 ? -1.136 14.117 -4.91 1 87.06 146 SER A O 1
ATOM 1100 N N . LYS A 1 147 ? -0.385 16.094 -5.621 1 85.56 147 LYS A N 1
ATOM 1101 C CA . LYS A 1 147 ? -0.796 15.867 -7.004 1 85.56 147 LYS A CA 1
ATOM 1102 C C . LYS A 1 147 ? 0.104 14.836 -7.68 1 85.56 147 LYS A C 1
ATOM 1104 O O . LYS A 1 147 ? -0.324 14.141 -8.602 1 85.56 147 LYS A O 1
ATOM 1109 N N . GLY A 1 148 ? 1.323 14.781 -7.273 1 84.94 148 GLY A N 1
ATOM 1110 C CA . GLY A 1 148 ? 2.293 13.875 -7.863 1 84.94 148 GLY A CA 1
ATOM 1111 C C . GLY A 1 148 ? 3.258 14.562 -8.812 1 84.94 148 GLY A C 1
ATOM 1112 O O . GLY A 1 148 ? 4.008 13.898 -9.531 1 84.94 148 GLY A O 1
ATOM 1113 N N . ASP A 1 149 ? 3.148 15.82 -8.836 1 88.19 149 ASP A N 1
ATOM 1114 C CA . ASP A 1 149 ? 4.082 16.578 -9.664 1 88.19 149 ASP A CA 1
ATOM 1115 C C . ASP A 1 149 ? 5.336 16.953 -8.867 1 88.19 149 ASP A C 1
ATOM 1117 O O . ASP A 1 149 ? 5.469 18.078 -8.406 1 88.19 149 ASP A O 1
ATOM 1121 N N . LEU A 1 150 ? 6.297 16.094 -8.844 1 90.56 150 LEU A N 1
ATOM 1122 C CA . LEU A 1 150 ? 7.477 16.266 -8 1 90.56 150 LEU A CA 1
ATOM 1123 C C . LEU A 1 150 ? 8.477 17.219 -8.648 1 90.56 150 LEU A C 1
ATOM 1125 O O . LEU A 1 150 ? 9.273 17.844 -7.949 1 90.56 150 LEU A O 1
ATOM 1129 N N . ALA A 1 151 ? 8.453 17.25 -9.945 1 89 151 ALA A N 1
ATOM 1130 C CA . ALA A 1 151 ? 9.336 18.203 -10.617 1 89 151 ALA A CA 1
ATOM 1131 C C . ALA A 1 151 ? 9.031 19.641 -10.188 1 89 151 ALA A C 1
ATOM 1133 O O . ALA A 1 151 ? 9.938 20.391 -9.852 1 89 151 ALA A O 1
ATOM 1134 N N . ALA A 1 152 ? 7.734 20 -10.203 1 91.31 152 ALA A N 1
ATOM 1135 C CA . ALA A 1 152 ? 7.316 21.328 -9.781 1 91.31 152 ALA A CA 1
ATOM 1136 C C . ALA A 1 152 ? 7.605 21.547 -8.297 1 91.31 152 ALA A C 1
ATOM 1138 O O . ALA A 1 152 ? 8.008 22.641 -7.895 1 91.31 152 ALA A O 1
ATOM 1139 N N . ALA A 1 153 ? 7.383 20.531 -7.469 1 93.56 153 ALA A N 1
ATOM 1140 C CA . ALA A 1 153 ? 7.645 20.641 -6.035 1 93.56 153 ALA A CA 1
ATOM 1141 C C . ALA A 1 153 ? 9.117 20.906 -5.766 1 93.56 153 ALA A C 1
ATOM 1143 O O . ALA A 1 153 ? 9.461 21.766 -4.934 1 93.56 153 ALA A O 1
ATOM 1144 N N . ARG A 1 154 ? 9.977 20.234 -6.508 1 92.44 154 ARG A N 1
ATOM 1145 C CA . ARG A 1 154 ? 11.414 20.422 -6.348 1 92.44 154 ARG A CA 1
ATOM 1146 C C . ARG A 1 154 ? 11.844 21.812 -6.758 1 92.44 154 ARG A C 1
ATOM 1148 O O . ARG A 1 154 ? 12.688 22.438 -6.098 1 92.44 154 ARG A O 1
ATOM 1155 N N . ARG A 1 155 ? 11.312 22.25 -7.82 1 92.25 155 ARG A N 1
ATOM 1156 C CA . ARG A 1 155 ? 11.633 23.594 -8.289 1 92.25 155 ARG A CA 1
ATOM 1157 C C . ARG A 1 155 ? 11.25 24.641 -7.238 1 92.25 155 ARG A C 1
ATOM 1159 O O . ARG A 1 155 ? 12.016 25.562 -6.98 1 92.25 155 ARG A O 1
ATOM 1166 N N . LEU A 1 156 ? 10.117 24.484 -6.715 1 92.88 156 LEU A N 1
ATOM 1167 C CA . LEU A 1 156 ? 9.656 25.422 -5.695 1 92.88 156 LEU A CA 1
ATOM 1168 C C . LEU A 1 156 ? 10.523 25.344 -4.449 1 92.88 156 LEU A C 1
ATOM 1170 O O . LEU A 1 156 ? 10.797 26.359 -3.807 1 92.88 156 LEU A O 1
ATOM 1174 N N . PHE A 1 157 ? 10.914 24.141 -4.098 1 93 157 PHE A N 1
ATOM 1175 C CA . PHE A 1 157 ? 11.766 23.938 -2.938 1 93 157 PHE A CA 1
ATOM 1176 C C . PHE A 1 157 ? 13.117 24.625 -3.127 1 93 157 PHE A C 1
ATOM 1178 O O . PHE A 1 157 ? 13.617 25.281 -2.207 1 93 157 PHE A O 1
ATOM 1185 N N . GLU A 1 158 ? 13.602 24.469 -4.309 1 91.88 158 GLU A N 1
ATOM 1186 C CA . GLU A 1 158 ? 14.867 25.125 -4.637 1 91.88 158 GLU A CA 1
ATOM 1187 C C . GLU A 1 158 ? 14.719 26.656 -4.609 1 91.88 158 GLU A C 1
ATOM 1189 O O . GLU A 1 158 ? 15.602 27.359 -4.129 1 91.88 158 GLU A O 1
ATOM 1194 N N . GLU A 1 159 ? 13.672 27.094 -5.141 1 90.44 159 GLU A N 1
ATOM 1195 C CA . GLU A 1 159 ? 13.414 28.531 -5.129 1 90.44 159 GLU A CA 1
ATOM 1196 C C . GLU A 1 159 ? 13.305 29.062 -3.705 1 90.44 159 GLU A C 1
ATOM 1198 O O . GLU A 1 159 ? 13.781 30.156 -3.406 1 90.44 159 GLU A O 1
ATOM 1203 N N . MET A 1 160 ? 12.602 28.312 -2.879 1 89.31 160 MET A N 1
ATOM 1204 C CA . MET A 1 160 ? 12.477 28.672 -1.47 1 89.31 160 MET A CA 1
ATOM 1205 C C . MET A 1 160 ? 13.844 28.828 -0.82 1 89.31 160 MET A C 1
ATOM 1207 O O . MET A 1 160 ? 14.086 29.781 -0.091 1 89.31 160 MET A O 1
ATOM 1211 N N . GLN A 1 161 ? 14.695 27.922 -1.128 1 85.56 161 GLN A N 1
ATOM 1212 C CA . GLN A 1 161 ? 16.047 27.953 -0.572 1 85.56 161 GLN A CA 1
ATOM 1213 C C . GLN A 1 161 ? 16.844 29.125 -1.124 1 85.56 161 GLN A C 1
ATOM 1215 O O . GLN A 1 161 ? 17.594 29.781 -0.385 1 85.56 161 GLN A O 1
ATOM 1220 N N . LYS A 1 162 ? 16.703 29.406 -2.381 1 87.69 162 LYS A N 1
ATOM 1221 C CA . LYS A 1 162 ? 17.422 30.5 -3.023 1 87.69 162 LYS A CA 1
ATOM 1222 C C . LYS A 1 162 ? 17.016 31.844 -2.434 1 87.69 162 LYS A C 1
ATOM 1224 O O . LYS A 1 162 ? 17.844 32.75 -2.336 1 87.69 162 LYS A O 1
ATOM 1229 N N . ARG A 1 163 ? 15.789 31.969 -2.043 1 83.75 163 ARG A N 1
ATOM 1230 C CA . ARG A 1 163 ? 15.273 33.219 -1.484 1 83.75 163 ARG A CA 1
ATOM 1231 C C . ARG A 1 163 ? 15.609 33.344 -0.002 1 83.75 163 ARG A C 1
ATOM 1233 O O . ARG A 1 163 ? 15.258 34.312 0.646 1 83.75 163 ARG A O 1
ATOM 1240 N N . GLY A 1 164 ? 16.266 32.25 0.524 1 78.06 164 GLY A N 1
ATOM 1241 C CA . GLY A 1 164 ? 16.688 32.281 1.913 1 78.06 164 GLY A CA 1
ATOM 1242 C C . GLY A 1 164 ? 15.57 31.984 2.891 1 78.06 164 GLY A C 1
ATOM 1243 O O . GLY A 1 164 ? 15.656 32.344 4.066 1 78.06 164 GLY A O 1
ATOM 1244 N N . LEU A 1 165 ? 14.508 31.547 2.393 1 80.69 165 LEU A N 1
ATOM 1245 C CA . LEU A 1 165 ? 13.398 31.172 3.262 1 80.69 165 LEU A CA 1
ATOM 1246 C C . LEU A 1 165 ? 13.641 29.812 3.902 1 80.69 165 LEU A C 1
ATOM 1248 O O . LEU A 1 165 ? 14.117 28.891 3.24 1 80.69 165 LEU A O 1
ATOM 1252 N N . ALA A 1 166 ? 13.523 29.688 5.184 1 78.56 166 ALA A N 1
ATOM 1253 C CA . ALA A 1 166 ? 13.773 28.438 5.891 1 78.56 166 ALA A CA 1
ATOM 1254 C C . ALA A 1 166 ? 12.602 27.469 5.738 1 78.56 166 ALA A C 1
ATOM 1256 O O . ALA A 1 166 ? 11.453 27.844 6.012 1 78.56 166 ALA A O 1
ATOM 1257 N N . ALA A 1 167 ? 12.891 26.312 5.246 1 84.12 167 ALA A N 1
ATOM 1258 C CA . ALA A 1 167 ? 11.891 25.234 5.184 1 84.12 167 ALA A CA 1
ATOM 1259 C C . ALA A 1 167 ? 11.641 24.641 6.566 1 84.12 167 ALA A C 1
ATOM 1261 O O . ALA A 1 167 ? 12.578 24.438 7.344 1 84.12 167 ALA A O 1
ATOM 1262 N N . ASP A 1 168 ? 10.422 24.484 6.902 1 85.12 168 ASP A N 1
ATOM 1263 C CA . ASP A 1 168 ? 10.102 23.922 8.211 1 85.12 168 ASP A CA 1
ATOM 1264 C C . ASP A 1 168 ? 9.797 22.422 8.102 1 85.12 168 ASP A C 1
ATOM 1266 O O . ASP A 1 168 ? 10.023 21.812 7.055 1 85.12 168 ASP A O 1
ATOM 1270 N N . GLY A 1 169 ? 9.406 21.844 9.203 1 85.38 169 GLY A N 1
ATOM 1271 C CA . GLY A 1 169 ? 9.125 20.422 9.258 1 85.38 169 GLY A CA 1
ATOM 1272 C C . GLY A 1 169 ? 8.016 19.984 8.32 1 85.38 169 GLY A C 1
ATOM 1273 O O . GLY A 1 169 ? 8.07 18.906 7.738 1 85.38 169 GLY A O 1
ATOM 1274 N N . VAL A 1 170 ? 7.035 20.875 8.164 1 86 170 VAL A N 1
ATOM 1275 C CA . VAL A 1 170 ? 5.902 20.562 7.293 1 86 170 VAL A CA 1
ATOM 1276 C C . VAL A 1 170 ? 6.367 20.484 5.844 1 86 170 VAL A C 1
ATOM 1278 O O . VAL A 1 170 ? 5.922 19.609 5.09 1 86 170 VAL A O 1
ATOM 1281 N N . THR A 1 171 ? 7.27 21.391 5.508 1 90.38 171 THR A N 1
ATOM 1282 C CA . THR A 1 171 ? 7.797 21.422 4.148 1 90.38 171 THR A CA 1
ATOM 1283 C C . THR A 1 171 ? 8.547 20.141 3.828 1 90.38 171 THR A C 1
ATOM 1285 O O . THR A 1 171 ? 8.289 19.5 2.811 1 90.38 171 THR A O 1
ATOM 1288 N N . TYR A 1 172 ? 9.445 19.781 4.719 1 92 172 TYR A N 1
ATOM 1289 C CA . TYR A 1 172 ? 10.234 18.562 4.508 1 92 172 TYR A CA 1
ATOM 1290 C C . TYR A 1 172 ? 9.344 17.328 4.492 1 92 172 TYR A C 1
ATOM 1292 O O . TYR A 1 172 ? 9.523 16.438 3.656 1 92 172 TYR A O 1
ATOM 1300 N N . THR A 1 173 ? 8.453 17.281 5.352 1 91.56 173 THR A N 1
ATOM 1301 C CA . THR A 1 173 ? 7.555 16.141 5.453 1 91.56 173 THR A CA 1
ATOM 1302 C C . THR A 1 173 ? 6.738 15.977 4.172 1 91.56 173 THR A C 1
ATOM 1304 O O . THR A 1 173 ? 6.559 14.859 3.678 1 91.56 173 THR A O 1
ATOM 1307 N N . ALA A 1 174 ? 6.215 17.062 3.689 1 91.94 174 ALA A N 1
ATOM 1308 C CA . ALA A 1 174 ? 5.445 17.016 2.449 1 91.94 174 ALA A CA 1
ATOM 1309 C C . ALA A 1 174 ? 6.293 16.484 1.298 1 91.94 174 ALA A C 1
ATOM 1311 O O . ALA A 1 174 ? 5.82 15.664 0.501 1 91.94 174 ALA A O 1
ATOM 1312 N N . LEU A 1 175 ? 7.469 16.984 1.236 1 94 175 LEU A N 1
ATOM 1313 C CA . LEU A 1 175 ? 8.359 16.562 0.165 1 94 175 LEU A CA 1
ATOM 1314 C C . LEU A 1 175 ? 8.711 15.086 0.299 1 94 175 LEU A C 1
ATOM 1316 O O . LEU A 1 175 ? 8.703 14.344 -0.689 1 94 175 LEU A O 1
ATOM 1320 N N . ILE A 1 176 ? 9.031 14.625 1.495 1 94.75 176 ILE A N 1
ATOM 1321 C CA . ILE A 1 176 ? 9.383 13.227 1.742 1 94.75 176 ILE A CA 1
ATOM 1322 C C . ILE A 1 176 ? 8.211 12.32 1.367 1 94.75 176 ILE A C 1
ATOM 1324 O O . ILE A 1 176 ? 8.391 11.32 0.674 1 94.75 176 ILE A O 1
ATOM 1328 N N . ASN A 1 177 ? 7.059 12.641 1.764 1 92.88 177 ASN A N 1
ATOM 1329 C CA . ASN A 1 177 ? 5.875 11.852 1.45 1 92.88 177 ASN A CA 1
ATOM 1330 C C . ASN A 1 177 ? 5.621 11.789 -0.053 1 92.88 177 ASN A C 1
ATOM 1332 O O . ASN A 1 177 ? 5.258 10.742 -0.585 1 92.88 177 ASN A O 1
ATOM 1336 N N . GLY A 1 178 ? 5.75 12.977 -0.667 1 91.69 178 GLY A N 1
ATOM 1337 C CA . GLY A 1 178 ? 5.602 12.992 -2.113 1 91.69 178 GLY A CA 1
ATOM 1338 C C . GLY A 1 178 ? 6.582 12.086 -2.826 1 91.69 178 GLY A C 1
ATOM 1339 O O . GLY A 1 178 ? 6.207 11.359 -3.75 1 91.69 178 GLY A O 1
ATOM 1340 N N . LEU A 1 179 ? 7.82 12.125 -2.408 1 92.75 179 LEU A N 1
ATOM 1341 C CA . LEU A 1 179 ? 8.875 11.305 -3.004 1 92.75 179 LEU A CA 1
ATOM 1342 C C . LEU A 1 179 ? 8.602 9.828 -2.766 1 92.75 179 LEU A C 1
ATOM 1344 O O . LEU A 1 179 ? 8.812 9 -3.658 1 92.75 179 LEU A O 1
ATOM 1348 N N . CYS A 1 180 ? 8.148 9.461 -1.592 1 92.44 180 CYS A N 1
ATOM 1349 C CA . CYS A 1 180 ? 7.828 8.078 -1.273 1 92.44 180 CYS A CA 1
ATOM 1350 C C . CYS A 1 180 ? 6.691 7.566 -2.15 1 92.44 180 CYS A C 1
ATOM 1352 O O . CYS A 1 180 ? 6.746 6.441 -2.652 1 92.44 180 CYS A O 1
ATOM 1354 N N . ARG A 1 181 ? 5.727 8.375 -2.355 1 88.88 181 ARG A N 1
ATOM 1355 C CA . ARG A 1 181 ? 4.57 7.98 -3.154 1 88.88 181 ARG A CA 1
ATOM 1356 C C . ARG A 1 181 ? 4.953 7.82 -4.621 1 88.88 181 ARG A C 1
ATOM 1358 O O . ARG A 1 181 ? 4.285 7.098 -5.367 1 88.88 181 ARG A O 1
ATOM 1365 N N . ALA A 1 182 ? 6.023 8.5 -5.023 1 88.19 182 ALA A N 1
ATOM 1366 C CA . ALA A 1 182 ? 6.48 8.43 -6.41 1 88.19 182 ALA A CA 1
ATOM 1367 C C . ALA A 1 182 ? 7.508 7.32 -6.594 1 88.19 182 ALA A C 1
ATOM 1369 O O . ALA A 1 182 ? 7.93 7.039 -7.719 1 88.19 182 ALA A O 1
ATOM 1370 N N . GLY A 1 183 ? 7.961 6.762 -5.512 1 87.31 183 GLY A N 1
ATOM 1371 C CA . GLY A 1 183 ? 8.914 5.664 -5.594 1 87.31 183 GLY A CA 1
ATOM 1372 C C . GLY A 1 183 ? 10.359 6.125 -5.602 1 87.31 183 GLY A C 1
ATOM 1373 O O . GLY A 1 183 ? 11.266 5.336 -5.879 1 87.31 183 GLY A O 1
ATOM 1374 N N . GLU A 1 184 ? 10.57 7.355 -5.441 1 91.19 184 GLU A N 1
ATOM 1375 C CA . GLU A 1 184 ? 11.93 7.875 -5.363 1 91.19 184 GLU A CA 1
ATOM 1376 C C . GLU A 1 184 ? 12.469 7.809 -3.934 1 91.19 184 GLU A C 1
ATOM 1378 O O . GLU A 1 184 ? 12.727 8.844 -3.314 1 91.19 184 GLU A O 1
ATOM 1383 N N . LEU A 1 185 ? 12.781 6.656 -3.449 1 93.31 185 LEU A N 1
ATOM 1384 C CA . LEU A 1 185 ? 13.047 6.387 -2.039 1 93.31 185 LEU A CA 1
ATOM 1385 C C . LEU A 1 185 ? 14.438 6.867 -1.644 1 93.31 185 LEU A C 1
ATOM 1387 O O . LEU A 1 185 ? 14.633 7.359 -0.532 1 93.31 185 LEU A O 1
ATOM 1391 N N . LYS A 1 186 ? 15.445 6.711 -2.502 1 92.06 186 LYS A N 1
ATOM 1392 C CA . LYS A 1 186 ? 16.797 7.168 -2.182 1 92.06 186 LYS A CA 1
ATOM 1393 C C . LYS A 1 186 ? 16.812 8.68 -1.944 1 92.06 186 LYS A C 1
ATOM 1395 O O . LYS A 1 186 ? 17.469 9.156 -1.009 1 92.06 186 LYS A O 1
ATOM 1400 N N . GLU A 1 187 ? 16.125 9.336 -2.844 1 93.62 187 GLU A N 1
ATOM 1401 C CA . GLU A 1 187 ? 16.031 10.789 -2.668 1 93.62 187 GLU A CA 1
ATOM 1402 C C . GLU A 1 187 ? 15.258 11.141 -1.403 1 93.62 187 GLU A C 1
ATOM 1404 O O . GLU A 1 187 ? 15.602 12.094 -0.703 1 93.62 187 GLU A O 1
ATOM 1409 N N . ALA A 1 188 ? 14.125 10.461 -1.158 1 95.69 188 ALA A N 1
ATOM 1410 C CA . ALA A 1 188 ? 13.367 10.68 0.068 1 95.69 188 ALA A CA 1
ATOM 1411 C C . ALA A 1 188 ? 14.242 10.492 1.302 1 95.69 188 ALA A C 1
ATOM 1413 O O . ALA A 1 188 ? 14.148 11.266 2.26 1 95.69 188 ALA A O 1
ATOM 1414 N N . ASP A 1 189 ? 15.039 9.469 1.272 1 96 189 ASP A N 1
ATOM 1415 C CA . ASP A 1 189 ? 15.953 9.164 2.365 1 96 189 ASP A CA 1
ATOM 1416 C C . ASP A 1 189 ? 16.969 10.289 2.559 1 96 189 ASP A C 1
ATOM 1418 O O . ASP A 1 189 ? 17.281 10.664 3.691 1 96 189 ASP A O 1
ATOM 1422 N N . ARG A 1 190 ? 17.484 10.805 1.492 1 95.56 190 ARG A N 1
ATOM 1423 C CA . ARG A 1 190 ? 18.422 11.922 1.546 1 95.56 190 ARG A CA 1
ATOM 1424 C C . ARG A 1 190 ? 17.766 13.156 2.162 1 95.56 190 ARG A C 1
ATOM 1426 O O . ARG A 1 190 ? 18.359 13.828 3.002 1 95.56 190 ARG A O 1
ATOM 1433 N N . VAL A 1 191 ? 16.562 13.461 1.695 1 95.12 191 VAL A N 1
ATOM 1434 C CA . VAL A 1 191 ? 15.836 14.609 2.211 1 95.12 191 VAL A CA 1
ATOM 1435 C C . VAL A 1 191 ? 15.547 14.422 3.697 1 95.12 191 VAL A C 1
ATOM 1437 O O . VAL A 1 191 ? 15.594 15.375 4.477 1 95.12 191 VAL A O 1
ATOM 1440 N N . LEU A 1 192 ? 15.203 13.203 4.102 1 96.12 192 LEU A N 1
ATOM 1441 C CA . LEU A 1 192 ? 14.969 12.906 5.512 1 96.12 192 LEU A CA 1
ATOM 1442 C C . LEU A 1 192 ? 16.234 13.172 6.336 1 96.12 192 LEU A C 1
ATOM 1444 O O . LEU A 1 192 ? 16.156 13.734 7.426 1 96.12 192 LEU A O 1
ATOM 1448 N N . GLN A 1 193 ? 17.375 12.789 5.797 1 94.94 193 GLN A N 1
ATOM 1449 C CA . GLN A 1 193 ? 18.625 13.031 6.5 1 94.94 193 GLN A CA 1
ATOM 1450 C C . GLN A 1 193 ? 18.906 14.523 6.617 1 94.94 193 GLN A C 1
ATOM 1452 O O . GLN A 1 193 ? 19.422 14.992 7.637 1 94.94 193 GLN A O 1
ATOM 1457 N N . GLU A 1 194 ? 18.594 15.234 5.566 1 92.88 194 GLU A N 1
ATOM 1458 C CA . GLU A 1 194 ? 18.734 16.688 5.617 1 92.88 194 GLU A CA 1
ATOM 1459 C C . GLU A 1 194 ? 17.844 17.297 6.699 1 92.88 194 GLU A C 1
ATOM 1461 O O . GLU A 1 194 ? 18.266 18.203 7.418 1 92.88 194 GLU A O 1
ATOM 1466 N N . MET A 1 195 ? 16.609 16.844 6.746 1 92.19 195 MET A N 1
ATOM 1467 C CA . MET A 1 195 ? 15.664 17.281 7.762 1 92.19 195 MET A CA 1
ATOM 1468 C C . MET A 1 195 ? 16.219 17.031 9.164 1 92.19 195 MET A C 1
ATOM 1470 O O . MET A 1 195 ? 16.156 17.922 10.023 1 92.19 195 MET A O 1
ATOM 1474 N N . VAL A 1 196 ? 16.812 15.883 9.367 1 90.56 196 VAL A N 1
ATOM 1475 C CA . VAL A 1 196 ? 17.359 15.5 10.664 1 90.56 196 VAL A CA 1
ATOM 1476 C C . VAL A 1 196 ? 18.594 16.344 10.969 1 90.56 196 VAL A C 1
ATOM 1478 O O . VAL A 1 196 ? 18.781 16.781 12.109 1 90.56 196 VAL A O 1
ATOM 1481 N N . ASP A 1 197 ? 19.406 16.594 10 1 89.62 197 ASP A N 1
ATOM 1482 C CA . ASP A 1 197 ? 20.625 17.375 10.172 1 89.62 197 ASP A CA 1
ATOM 1483 C C . ASP A 1 197 ? 20.312 18.812 10.547 1 89.62 197 ASP A C 1
ATOM 1485 O O . ASP A 1 197 ? 21.094 19.469 11.234 1 89.62 197 ASP A O 1
ATOM 1489 N N . LYS A 1 198 ? 19.188 19.328 10.102 1 86.69 198 LYS A N 1
ATOM 1490 C CA . LYS A 1 198 ? 18.766 20.688 10.422 1 86.69 198 LYS A CA 1
ATOM 1491 C C . LYS A 1 198 ? 18.109 20.75 11.797 1 86.69 198 LYS A C 1
ATOM 1493 O O . LYS A 1 198 ? 17.656 21.812 12.227 1 86.69 198 LYS A O 1
ATOM 1498 N N . GLY A 1 199 ? 18 19.609 12.43 1 83.31 199 GLY A N 1
ATOM 1499 C CA . GLY A 1 199 ? 17.484 19.547 13.781 1 83.31 199 GLY A CA 1
ATOM 1500 C C . GLY A 1 199 ? 15.961 19.562 13.836 1 83.31 199 GLY A C 1
ATOM 1501 O O . GLY A 1 199 ? 15.375 19.891 14.867 1 83.31 199 GLY A O 1
ATOM 1502 N N . LEU A 1 200 ? 15.352 19.344 12.758 1 86.38 200 LEU A N 1
ATOM 1503 C CA . LEU A 1 200 ? 13.891 19.297 12.719 1 86.38 200 LEU A CA 1
ATOM 1504 C C . LEU A 1 200 ? 13.367 17.953 13.188 1 86.38 200 LEU A C 1
ATOM 1506 O O . LEU A 1 200 ? 14.047 16.938 13.039 1 86.38 200 LEU A O 1
ATOM 1510 N N . ASP A 1 201 ? 12.219 18.031 13.766 1 86.5 201 ASP A N 1
ATOM 1511 C CA . ASP A 1 201 ? 11.602 16.812 14.25 1 86.5 201 ASP A CA 1
ATOM 1512 C C . ASP A 1 201 ? 10.938 16.031 13.109 1 86.5 201 ASP A C 1
ATOM 1514 O O . ASP A 1 201 ? 10.328 16.625 12.219 1 86.5 201 ASP A O 1
ATOM 1518 N N . VAL A 1 202 ? 11.141 14.672 13.141 1 89.69 202 VAL A N 1
ATOM 1519 C CA . VAL A 1 202 ? 10.508 13.797 12.164 1 89.69 202 VAL A CA 1
ATOM 1520 C C . VAL A 1 202 ? 9.438 12.938 12.852 1 89.69 202 VAL A C 1
ATOM 1522 O O . VAL A 1 202 ? 9.711 12.281 13.859 1 89.69 202 VAL A O 1
ATOM 1525 N N . ASP A 1 203 ? 8.281 12.969 12.336 1 89.62 203 ASP A N 1
ATOM 1526 C CA . ASP A 1 203 ? 7.18 12.258 12.977 1 89.62 203 ASP A CA 1
ATOM 1527 C C . ASP A 1 203 ? 7.145 10.797 12.555 1 89.62 203 ASP A C 1
ATOM 1529 O O . ASP A 1 203 ? 7.855 10.391 11.625 1 89.62 203 ASP A O 1
ATOM 1533 N N . VAL A 1 204 ? 6.344 10.008 13.258 1 90.62 204 VAL A N 1
ATOM 1534 C CA . VAL A 1 204 ? 6.258 8.562 13.062 1 90.62 204 VAL A CA 1
ATOM 1535 C C . VAL A 1 204 ? 5.703 8.258 11.672 1 90.62 204 VAL A C 1
ATOM 1537 O O . VAL A 1 204 ? 6.121 7.297 11.023 1 90.62 204 VAL A O 1
ATOM 1540 N N . VAL A 1 205 ? 4.805 9.023 11.148 1 88.31 205 VAL A N 1
ATOM 1541 C CA . VAL A 1 205 ? 4.145 8.781 9.875 1 88.31 205 VAL A CA 1
ATOM 1542 C C . VAL A 1 205 ? 5.148 8.938 8.734 1 88.31 205 VAL A C 1
ATOM 1544 O O . VAL A 1 205 ? 5.141 8.156 7.777 1 88.31 205 VAL A O 1
ATOM 1547 N N . THR A 1 206 ? 6.008 9.883 8.859 1 92.06 206 THR A N 1
ATOM 1548 C CA . THR A 1 206 ? 7.02 10.133 7.844 1 92.06 206 THR A CA 1
ATOM 1549 C C . THR A 1 206 ? 8.023 8.984 7.793 1 92.06 206 THR A C 1
ATOM 1551 O O . THR A 1 206 ? 8.367 8.5 6.711 1 92.06 206 THR A O 1
ATOM 1554 N N . TYR A 1 207 ? 8.531 8.578 8.977 1 94.69 207 TYR A N 1
ATOM 1555 C CA . TYR A 1 207 ? 9.414 7.414 9.016 1 94.69 207 TYR A CA 1
ATOM 1556 C C . TYR A 1 207 ? 8.734 6.191 8.414 1 94.69 207 TYR A C 1
ATOM 1558 O O . TYR A 1 207 ? 9.344 5.457 7.637 1 94.69 207 TYR A O 1
ATOM 1566 N N . THR A 1 208 ? 7.523 5.996 8.797 1 93.81 208 THR A N 1
ATOM 1567 C CA . THR A 1 208 ? 6.777 4.816 8.367 1 93.81 208 THR A CA 1
ATOM 1568 C C . THR A 1 208 ? 6.586 4.82 6.855 1 93.81 208 THR A C 1
ATOM 1570 O O . THR A 1 208 ? 6.613 3.766 6.219 1 93.81 208 THR A O 1
ATOM 1573 N N . ALA A 1 209 ? 6.305 5.953 6.293 1 93.44 209 ALA A N 1
ATOM 1574 C CA . ALA A 1 209 ? 6.141 6.059 4.848 1 93.44 209 ALA A CA 1
ATOM 1575 C C . ALA A 1 209 ? 7.391 5.578 4.117 1 93.44 209 ALA A C 1
ATOM 1577 O O . ALA A 1 209 ? 7.297 4.875 3.107 1 93.44 209 ALA A O 1
ATOM 1578 N N . LEU A 1 210 ? 8.531 5.984 4.586 1 95.75 210 LEU A N 1
ATOM 1579 C CA . LEU A 1 210 ? 9.797 5.59 3.979 1 95.75 210 LEU A CA 1
ATOM 1580 C C . LEU A 1 210 ? 10.055 4.098 4.176 1 95.75 210 LEU A C 1
ATOM 1582 O O . LEU A 1 210 ? 10.484 3.408 3.252 1 95.75 210 LEU A O 1
ATOM 1586 N N . ILE A 1 211 ? 9.789 3.58 5.402 1 96.69 211 ILE A N 1
ATOM 1587 C CA . ILE A 1 211 ? 9.938 2.16 5.703 1 96.69 211 ILE A CA 1
ATOM 1588 C C . ILE A 1 211 ? 9.031 1.341 4.793 1 96.69 211 ILE A C 1
ATOM 1590 O O . ILE A 1 211 ? 9.461 0.349 4.203 1 96.69 211 ILE A O 1
ATOM 1594 N N . ASP A 1 212 ? 7.824 1.742 4.684 1 94.75 212 ASP A N 1
ATOM 1595 C CA . ASP A 1 212 ? 6.848 1.065 3.832 1 94.75 212 ASP A CA 1
ATOM 1596 C C . ASP A 1 212 ? 7.309 1.049 2.377 1 94.75 212 ASP A C 1
ATOM 1598 O O . ASP A 1 212 ? 7.148 0.044 1.681 1 94.75 212 ASP A O 1
ATOM 1602 N N . GLY A 1 213 ? 7.832 2.143 1.9 1 92.62 213 GLY A N 1
ATOM 1603 C CA . GLY A 1 213 ? 8.352 2.203 0.545 1 92.62 213 GLY A CA 1
ATOM 1604 C C . GLY A 1 213 ? 9.445 1.18 0.279 1 92.62 213 GLY A C 1
ATOM 1605 O O . GLY A 1 213 ? 9.414 0.484 -0.738 1 92.62 213 GLY A O 1
ATOM 1606 N N . TYR A 1 214 ? 10.398 1.084 1.165 1 93.44 214 TYR A N 1
ATOM 1607 C CA . TYR A 1 214 ? 11.484 0.125 1.011 1 93.44 214 TYR A CA 1
ATOM 1608 C C . TYR A 1 214 ? 10.961 -1.306 1.054 1 93.44 214 TYR A C 1
ATOM 1610 O O . TYR A 1 214 ? 11.43 -2.166 0.302 1 93.44 214 TYR A O 1
ATOM 1618 N N . CYS A 1 215 ? 9.977 -1.576 1.911 1 93.25 215 CYS A N 1
ATOM 1619 C CA . CYS A 1 215 ? 9.406 -2.914 2.023 1 93.25 215 CYS A CA 1
ATOM 1620 C C . CYS A 1 215 ? 8.695 -3.312 0.735 1 93.25 215 CYS A C 1
ATOM 1622 O O . CYS A 1 215 ? 8.82 -4.449 0.277 1 93.25 215 CYS A O 1
ATOM 1624 N N . LYS A 1 216 ? 7.984 -2.424 0.151 1 88.75 216 LYS A N 1
ATOM 1625 C CA . LYS A 1 216 ? 7.23 -2.695 -1.07 1 88.75 216 LYS A CA 1
ATOM 1626 C C . LYS A 1 216 ? 8.164 -2.996 -2.238 1 88.75 216 LYS A C 1
ATOM 1628 O O . LYS A 1 216 ? 7.801 -3.727 -3.16 1 88.75 216 LYS A O 1
ATOM 1633 N N . ARG A 1 217 ? 9.32 -2.506 -2.104 1 87.81 217 ARG A N 1
ATOM 1634 C CA . ARG A 1 217 ? 10.281 -2.707 -3.178 1 87.81 217 ARG A CA 1
ATOM 1635 C C . ARG A 1 217 ? 11.219 -3.871 -2.863 1 87.81 217 ARG A C 1
ATOM 1637 O O . ARG A 1 217 ? 12.148 -4.152 -3.623 1 87.81 217 ARG A O 1
ATOM 1644 N N . GLY A 1 218 ? 11.078 -4.43 -1.748 1 85.5 218 GLY A N 1
ATOM 1645 C CA . GLY A 1 218 ? 11.836 -5.617 -1.387 1 85.5 218 GLY A CA 1
ATOM 1646 C C . GLY A 1 218 ? 13.188 -5.297 -0.777 1 85.5 218 GLY A C 1
ATOM 1647 O O . GLY A 1 218 ? 14.047 -6.172 -0.663 1 85.5 218 GLY A O 1
ATOM 1648 N N . ASN A 1 219 ? 13.445 -4.082 -0.492 1 89.62 219 ASN A N 1
ATOM 1649 C CA . ASN A 1 219 ? 14.703 -3.68 0.122 1 89.62 219 ASN A CA 1
ATOM 1650 C C . ASN A 1 219 ? 14.609 -3.672 1.646 1 89.62 219 ASN A C 1
ATOM 1652 O O . ASN A 1 219 ? 14.562 -2.607 2.264 1 89.62 219 ASN A O 1
ATOM 1656 N N . MET A 1 220 ? 14.75 -4.801 2.268 1 90.75 220 MET A N 1
ATOM 1657 C CA . MET A 1 220 ? 14.531 -4.957 3.703 1 90.75 220 MET A CA 1
ATOM 1658 C C . MET A 1 220 ? 15.711 -4.41 4.5 1 90.75 220 MET A C 1
ATOM 1660 O O . MET A 1 220 ? 15.539 -3.943 5.629 1 90.75 220 MET A O 1
ATOM 1664 N N . VAL A 1 221 ? 16.875 -4.441 3.9 1 90.75 221 VAL A N 1
ATOM 1665 C CA . VAL A 1 221 ? 18.047 -3.932 4.586 1 90.75 221 VAL A CA 1
ATOM 1666 C C . VAL A 1 221 ? 17.875 -2.447 4.898 1 90.75 221 VAL A C 1
ATOM 1668 O O . VAL A 1 221 ? 18.047 -2.018 6.039 1 90.75 221 VAL A O 1
ATOM 1671 N N . GLU A 1 222 ? 17.484 -1.72 3.871 1 93.5 222 GLU A N 1
ATOM 1672 C CA . GLU A 1 222 ? 17.266 -0.289 4.059 1 93.5 222 GLU A CA 1
ATOM 1673 C C . GLU A 1 222 ? 16.062 -0.027 4.953 1 93.5 222 GLU A C 1
ATOM 1675 O O . GLU A 1 222 ? 16.047 0.929 5.73 1 93.5 222 GLU A O 1
ATOM 1680 N N . ALA A 1 223 ? 14.984 -0.833 4.836 1 96.06 223 ALA A N 1
ATOM 1681 C CA . ALA A 1 223 ? 13.797 -0.676 5.676 1 96.06 223 ALA A CA 1
ATOM 1682 C C . ALA A 1 223 ? 14.156 -0.785 7.156 1 96.06 223 ALA A C 1
ATOM 1684 O O . ALA A 1 223 ? 13.727 0.042 7.965 1 96.06 223 ALA A O 1
ATOM 1685 N N . PHE A 1 224 ? 14.969 -1.748 7.527 1 95.81 224 PHE A N 1
ATOM 1686 C CA . PHE A 1 224 ? 15.344 -1.95 8.922 1 95.81 224 PHE A CA 1
ATOM 1687 C C . PHE A 1 224 ? 16.312 -0.875 9.383 1 95.81 224 PHE A C 1
ATOM 1689 O O . PHE A 1 224 ? 16.297 -0.471 10.547 1 95.81 224 PHE A O 1
ATOM 1696 N N . ARG A 1 225 ? 17.156 -0.456 8.469 1 96.12 225 ARG A N 1
ATOM 1697 C CA . ARG A 1 225 ? 18.047 0.65 8.805 1 96.12 225 ARG A CA 1
ATOM 1698 C C . ARG A 1 225 ? 17.25 1.877 9.242 1 96.12 225 ARG A C 1
ATOM 1700 O O . ARG A 1 225 ? 17.562 2.492 10.266 1 96.12 225 ARG A O 1
ATOM 1707 N N . VAL A 1 226 ? 16.266 2.268 8.422 1 96.88 226 VAL A N 1
ATOM 1708 C CA . VAL A 1 226 ? 15.43 3.42 8.734 1 96.88 226 VAL A CA 1
ATOM 1709 C C . VAL A 1 226 ? 14.664 3.168 10.031 1 96.88 226 VAL A C 1
ATOM 1711 O O . VAL A 1 226 ? 14.508 4.07 10.852 1 96.88 226 VAL A O 1
ATOM 1714 N N . HIS A 1 227 ? 14.141 1.929 10.188 1 96.88 227 HIS A N 1
ATOM 1715 C CA . HIS A 1 227 ? 13.438 1.558 11.414 1 96.88 227 HIS A CA 1
ATOM 1716 C C . HIS A 1 227 ? 14.336 1.742 12.633 1 96.88 227 HIS A C 1
ATOM 1718 O O . HIS A 1 227 ? 13.898 2.287 13.648 1 96.88 227 HIS A O 1
ATOM 1724 N N . ASN A 1 228 ? 15.539 1.294 12.57 1 96.06 228 ASN A N 1
ATOM 1725 C CA . ASN A 1 228 ? 16.484 1.416 13.68 1 96.06 228 ASN A CA 1
ATOM 1726 C C . ASN A 1 228 ? 16.797 2.875 13.984 1 96.06 228 ASN A C 1
ATOM 1728 O O . ASN A 1 228 ? 16.938 3.254 15.148 1 96.06 228 ASN A O 1
ATOM 1732 N N . GLU A 1 229 ? 16.922 3.623 12.977 1 94.75 229 GLU A N 1
ATOM 1733 C CA . GLU A 1 229 ? 17.125 5.059 13.156 1 94.75 229 GLU A CA 1
ATOM 1734 C C . GLU A 1 229 ? 15.945 5.699 13.867 1 94.75 229 GLU A C 1
ATOM 1736 O O . GLU A 1 229 ? 16.125 6.531 14.758 1 94.75 229 GLU A O 1
ATOM 1741 N N . MET A 1 230 ? 14.773 5.383 13.406 1 94.56 230 MET A N 1
ATOM 1742 C CA . MET A 1 230 ? 13.539 5.867 14.016 1 94.56 230 MET A CA 1
ATOM 1743 C C . MET A 1 230 ? 13.523 5.574 15.516 1 94.56 230 MET A C 1
ATOM 1745 O O . MET A 1 230 ? 13.227 6.453 16.328 1 94.56 230 MET A O 1
ATOM 1749 N N . VAL A 1 231 ? 13.867 4.359 15.898 1 93.19 231 VAL A N 1
ATOM 1750 C CA . VAL A 1 231 ? 13.852 3.922 17.297 1 93.19 231 VAL A CA 1
ATOM 1751 C C . VAL A 1 231 ? 14.961 4.637 18.062 1 93.19 231 VAL A C 1
ATOM 1753 O O . VAL A 1 231 ? 14.75 5.059 19.203 1 93.19 231 VAL A O 1
ATOM 1756 N N . ARG A 1 232 ? 16.125 4.797 17.469 1 91.94 232 ARG A N 1
ATOM 1757 C CA . ARG A 1 232 ? 17.234 5.484 18.109 1 91.94 232 ARG A CA 1
ATOM 1758 C C . ARG A 1 232 ? 16.875 6.93 18.438 1 91.94 232 ARG A C 1
ATOM 1760 O O . ARG A 1 232 ? 17.328 7.473 19.438 1 91.94 232 ARG A O 1
ATOM 1767 N N . ARG A 1 233 ? 16.016 7.531 17.656 1 90.19 233 ARG A N 1
ATOM 1768 C CA . ARG A 1 233 ? 15.609 8.914 17.859 1 90.19 233 ARG A CA 1
ATOM 1769 C C . ARG A 1 233 ? 14.375 9 18.734 1 90.19 233 ARG A C 1
ATOM 1771 O O . ARG A 1 233 ? 13.711 10.039 18.797 1 90.19 233 ARG A O 1
ATOM 1778 N N . ARG A 1 234 ? 13.984 7.922 19.297 1 88.38 234 ARG A N 1
ATOM 1779 C CA . ARG A 1 234 ? 12.922 7.82 20.297 1 88.38 234 ARG A CA 1
ATOM 1780 C C . ARG A 1 234 ? 11.562 8.07 19.656 1 88.38 234 ARG A C 1
ATOM 1782 O O . ARG A 1 234 ? 10.703 8.727 20.266 1 88.38 234 ARG A O 1
ATOM 1789 N N . VAL A 1 235 ? 11.461 7.785 18.469 1 91.31 235 VAL A N 1
ATOM 1790 C CA . VAL A 1 235 ? 10.156 7.742 17.797 1 91.31 235 VAL A CA 1
ATOM 1791 C C . VAL A 1 235 ? 9.609 6.32 17.828 1 91.31 235 VAL A C 1
ATOM 1793 O O . VAL A 1 235 ? 10.258 5.383 17.359 1 91.31 235 VAL A O 1
ATOM 1796 N N . ALA A 1 236 ? 8.445 6.18 18.422 1 91.38 236 ALA A N 1
ATOM 1797 C CA . ALA A 1 236 ? 7.887 4.844 18.625 1 91.38 236 ALA A CA 1
ATOM 1798 C C . ALA A 1 236 ? 7.191 4.348 17.359 1 91.38 236 ALA A C 1
ATOM 1800 O O . ALA A 1 236 ? 6.312 5.023 16.828 1 91.38 236 ALA A O 1
ATOM 1801 N N . PRO A 1 237 ? 7.559 3.105 16.891 1 92.38 237 PRO A N 1
ATOM 1802 C CA . PRO A 1 237 ? 6.848 2.533 15.75 1 92.38 237 PRO A CA 1
ATOM 1803 C C . PRO A 1 237 ? 5.379 2.246 16.047 1 92.38 237 PRO A C 1
ATOM 1805 O O . PRO A 1 237 ? 5.023 1.973 17.203 1 92.38 237 PRO A O 1
ATOM 1808 N N . ASN A 1 238 ? 4.559 2.396 15.086 1 91.44 238 ASN A N 1
ATOM 1809 C CA . ASN A 1 238 ? 3.131 2.131 15.234 1 91.44 238 ASN A CA 1
ATOM 1810 C C . ASN A 1 238 ? 2.725 0.843 14.523 1 91.44 238 ASN A C 1
ATOM 1812 O O . ASN A 1 238 ? 3.582 0.085 14.062 1 91.44 238 ASN A O 1
ATOM 1816 N N . VAL A 1 239 ? 1.422 0.543 14.5 1 90.94 239 VAL A N 1
ATOM 1817 C CA . VAL A 1 239 ? 0.903 -0.693 13.922 1 90.94 239 VAL A CA 1
ATOM 1818 C C . VAL A 1 239 ? 1.211 -0.735 12.43 1 90.94 239 VAL A C 1
ATOM 1820 O O . VAL A 1 239 ? 1.535 -1.793 11.883 1 90.94 239 VAL A O 1
ATOM 1823 N N . VAL A 1 240 ? 1.172 0.356 11.734 1 91.19 240 VAL A N 1
ATOM 1824 C CA . VAL A 1 240 ? 1.402 0.434 10.297 1 91.19 240 VAL A CA 1
ATOM 1825 C C . VAL A 1 240 ? 2.865 0.123 9.992 1 91.19 240 VAL A C 1
ATOM 1827 O O . VAL A 1 240 ? 3.17 -0.538 8.992 1 91.19 240 VAL A O 1
ATOM 1830 N N . THR A 1 241 ? 3.742 0.614 10.883 1 94.44 241 THR A N 1
ATOM 1831 C CA . THR A 1 241 ? 5.168 0.342 10.719 1 94.44 241 THR A CA 1
ATOM 1832 C C . THR A 1 241 ? 5.445 -1.156 10.805 1 94.44 241 THR A C 1
ATOM 1834 O O . THR A 1 241 ? 6.117 -1.717 9.938 1 94.44 241 THR A O 1
ATOM 1837 N N . TYR A 1 242 ? 4.914 -1.771 11.836 1 94.56 242 TYR A N 1
ATOM 1838 C CA . TYR A 1 242 ? 5.129 -3.201 12.031 1 94.56 242 TYR A CA 1
ATOM 1839 C C . TYR A 1 242 ? 4.48 -4.008 10.914 1 94.56 242 TYR A C 1
ATOM 1841 O O . TYR A 1 242 ? 5.031 -5.02 10.469 1 94.56 242 TYR A O 1
ATOM 1849 N N . THR A 1 243 ? 3.33 -3.619 10.492 1 92.88 243 THR A N 1
ATOM 1850 C CA . THR A 1 243 ? 2.65 -4.305 9.406 1 92.88 243 THR A CA 1
ATOM 1851 C C . THR A 1 243 ? 3.477 -4.242 8.125 1 92.88 243 THR A C 1
ATOM 1853 O O . THR A 1 243 ? 3.586 -5.234 7.398 1 92.88 243 THR A O 1
ATOM 1856 N N . ALA A 1 244 ? 4.004 -3.064 7.812 1 94.56 244 ALA A N 1
ATOM 1857 C CA . ALA A 1 244 ? 4.836 -2.9 6.625 1 94.56 244 ALA A CA 1
ATOM 1858 C C . ALA A 1 244 ? 6.051 -3.822 6.68 1 94.56 244 ALA A C 1
ATOM 1860 O O . ALA A 1 244 ? 6.367 -4.5 5.695 1 94.56 244 ALA A O 1
ATOM 1861 N N . LEU A 1 245 ? 6.738 -3.84 7.809 1 96 245 LEU A N 1
ATOM 1862 C CA . LEU A 1 245 ? 7.922 -4.676 7.977 1 96 245 LEU A CA 1
ATOM 1863 C C . LEU A 1 245 ? 7.562 -6.152 7.875 1 96 245 LEU A C 1
ATOM 1865 O O . LEU A 1 245 ? 8.273 -6.926 7.223 1 96 245 LEU A O 1
ATOM 1869 N N . SER A 1 246 ? 6.484 -6.512 8.539 1 95.25 246 SER A N 1
ATOM 1870 C CA . SER A 1 246 ? 6.031 -7.898 8.492 1 95.25 246 SER A CA 1
ATOM 1871 C C . SER A 1 246 ? 5.68 -8.32 7.066 1 95.25 246 SER A C 1
ATOM 1873 O O . SER A 1 246 ? 6.012 -9.43 6.641 1 95.25 246 SER A O 1
ATOM 1875 N N . ASP A 1 247 ? 5.004 -7.477 6.34 1 94.12 247 ASP A N 1
ATOM 1876 C CA . ASP A 1 247 ? 4.633 -7.754 4.957 1 94.12 247 ASP A CA 1
ATOM 1877 C C . ASP A 1 247 ? 5.871 -7.957 4.086 1 94.12 247 ASP A C 1
ATOM 1879 O O . ASP A 1 247 ? 5.902 -8.852 3.244 1 94.12 247 ASP A O 1
ATOM 1883 N N . GLY A 1 248 ? 6.852 -7.094 4.262 1 93.12 248 GLY A N 1
ATOM 1884 C CA . GLY A 1 248 ? 8.102 -7.238 3.531 1 93.12 248 GLY A CA 1
ATOM 1885 C C . GLY A 1 248 ? 8.797 -8.562 3.795 1 93.12 248 GLY A C 1
ATOM 1886 O O . GLY A 1 248 ? 9.289 -9.203 2.867 1 93.12 248 GLY A O 1
ATOM 1887 N N . LEU A 1 249 ? 8.82 -8.953 5.016 1 92.81 249 LEU A N 1
ATOM 1888 C CA . LEU A 1 249 ? 9.453 -10.211 5.398 1 92.81 249 LEU A CA 1
ATOM 1889 C C . LEU A 1 249 ? 8.695 -11.398 4.82 1 92.81 249 LEU A C 1
ATOM 1891 O O . LEU A 1 249 ? 9.312 -12.359 4.344 1 92.81 249 LEU A O 1
ATOM 1895 N N . CYS A 1 250 ? 7.395 -11.32 4.848 1 91.31 250 CYS A N 1
ATOM 1896 C CA . CYS A 1 250 ? 6.566 -12.398 4.312 1 91.31 250 CYS A CA 1
ATOM 1897 C C . CYS A 1 250 ? 6.773 -12.555 2.812 1 91.31 250 CYS A C 1
ATOM 1899 O O . CYS A 1 250 ? 6.852 -13.672 2.305 1 91.31 250 CYS A O 1
ATOM 1901 N N . LYS A 1 251 ? 6.855 -11.492 2.113 1 89.12 251 LYS A N 1
ATOM 1902 C CA . LYS A 1 251 ? 7.043 -11.531 0.665 1 89.12 251 LYS A CA 1
ATOM 1903 C C . LYS A 1 251 ? 8.383 -12.164 0.297 1 89.12 251 LYS A C 1
ATOM 1905 O O . LYS A 1 251 ? 8.523 -12.734 -0.786 1 89.12 251 LYS A O 1
ATOM 1910 N N . GLN A 1 252 ? 9.297 -12.062 1.262 1 87.88 252 GLN A N 1
ATOM 1911 C CA . GLN A 1 252 ? 10.609 -12.641 1.021 1 87.88 252 GLN A CA 1
ATOM 1912 C C . GLN A 1 252 ? 10.695 -14.062 1.556 1 87.88 252 GLN A C 1
ATOM 1914 O O . GLN A 1 252 ? 11.719 -14.734 1.404 1 87.88 252 GLN A O 1
ATOM 1919 N N . GLY A 1 253 ? 9.703 -14.508 2.25 1 85.81 253 GLY A N 1
ATOM 1920 C CA . GLY A 1 253 ? 9.641 -15.875 2.723 1 85.81 253 GLY A CA 1
ATOM 1921 C C . GLY A 1 253 ? 10.195 -16.062 4.125 1 85.81 253 GLY A C 1
ATOM 1922 O O . GLY A 1 253 ? 10.367 -17.188 4.594 1 85.81 253 GLY A O 1
ATOM 1923 N N . ASP A 1 254 ? 10.547 -14.977 4.727 1 88.25 254 ASP A N 1
ATOM 1924 C CA . ASP A 1 254 ? 11.062 -15.062 6.086 1 88.25 254 ASP A CA 1
ATOM 1925 C C . ASP A 1 254 ? 9.938 -14.953 7.109 1 88.25 254 ASP A C 1
ATOM 1927 O O . ASP A 1 254 ? 9.828 -13.953 7.824 1 88.25 254 ASP A O 1
ATOM 1931 N N . LEU A 1 255 ? 9.188 -15.977 7.289 1 89 255 LEU A N 1
ATOM 1932 C CA . LEU A 1 255 ? 8 -16.016 8.133 1 89 255 LEU A CA 1
ATOM 1933 C C . LEU A 1 255 ? 8.391 -16.031 9.609 1 89 255 LEU A C 1
ATOM 1935 O O . LEU A 1 255 ? 7.648 -15.523 10.453 1 89 255 LEU A O 1
ATOM 1939 N N . ARG A 1 256 ? 9.453 -16.594 9.898 1 86.31 256 ARG A N 1
ATOM 1940 C CA . ARG A 1 256 ? 9.906 -16.641 11.281 1 86.31 256 ARG A CA 1
ATOM 1941 C C . ARG A 1 256 ? 10.188 -15.227 11.797 1 86.31 256 ARG A C 1
ATOM 1943 O O . ARG A 1 256 ? 9.711 -14.852 12.875 1 86.31 256 ARG A O 1
ATOM 1950 N N . ALA A 1 257 ? 11.016 -14.539 11.016 1 91 257 ALA A N 1
ATOM 1951 C CA . ALA A 1 257 ? 11.32 -13.164 11.398 1 91 257 ALA A CA 1
ATOM 1952 C C . ALA A 1 257 ? 10.047 -12.328 11.492 1 91 257 ALA A C 1
ATOM 1954 O O . ALA A 1 257 ? 9.938 -11.445 12.352 1 91 257 ALA A O 1
ATOM 1955 N N . ALA A 1 258 ? 9.109 -12.539 10.586 1 93.12 258 ALA A N 1
ATOM 1956 C CA . ALA A 1 258 ? 7.836 -11.82 10.609 1 93.12 258 ALA A CA 1
ATOM 1957 C C . ALA A 1 258 ? 7.078 -12.102 11.906 1 93.12 258 ALA A C 1
ATOM 1959 O O . ALA A 1 258 ? 6.535 -11.188 12.523 1 93.12 258 ALA A O 1
ATOM 1960 N N . ASN A 1 259 ? 7.074 -13.344 12.336 1 90 259 ASN A N 1
ATOM 1961 C CA . ASN A 1 259 ? 6.391 -13.727 13.57 1 90 259 ASN A CA 1
ATOM 1962 C C . ASN A 1 259 ? 7.055 -13.102 14.797 1 90 259 ASN A C 1
ATOM 1964 O O . ASN A 1 259 ? 6.375 -12.688 15.734 1 90 259 ASN A O 1
ATOM 1968 N N . GLU A 1 260 ? 8.344 -13.133 14.758 1 92 260 GLU A N 1
ATOM 1969 C CA . GLU A 1 260 ? 9.078 -12.516 15.859 1 92 260 GLU A CA 1
ATOM 1970 C C . GLU A 1 260 ? 8.766 -11.023 15.961 1 92 260 GLU A C 1
ATOM 1972 O O . GLU A 1 260 ? 8.602 -10.492 17.062 1 92 260 GLU A O 1
ATOM 1977 N N . LEU A 1 261 ? 8.711 -10.438 14.859 1 93.94 261 LEU A N 1
ATOM 1978 C CA . LEU A 1 261 ? 8.391 -9.016 14.805 1 93.94 261 LEU A CA 1
ATOM 1979 C C . LEU A 1 261 ? 7 -8.75 15.359 1 93.94 261 LEU A C 1
ATOM 1981 O O . LEU A 1 261 ? 6.797 -7.77 16.078 1 93.94 261 LEU A O 1
ATOM 1985 N N . LEU A 1 262 ? 6.066 -9.508 15.039 1 91.88 262 LEU A N 1
ATOM 1986 C CA . LEU A 1 262 ? 4.691 -9.312 15.484 1 91.88 262 LEU A CA 1
ATOM 1987 C C . LEU A 1 262 ? 4.559 -9.602 16.969 1 91.88 262 LEU A C 1
ATOM 1989 O O . LEU A 1 262 ? 3.748 -8.977 17.656 1 91.88 262 LEU A O 1
ATOM 1993 N N . HIS A 1 263 ? 5.355 -10.547 17.453 1 92.12 263 HIS A N 1
ATOM 1994 C CA . HIS A 1 263 ? 5.406 -10.758 18.891 1 92.12 263 HIS A CA 1
ATOM 1995 C C . HIS A 1 263 ? 5.93 -9.516 19.625 1 92.12 263 HIS A C 1
ATOM 1997 O O . HIS A 1 263 ? 5.426 -9.156 20.688 1 92.12 263 HIS A O 1
ATOM 2003 N N . GLU A 1 264 ? 6.922 -8.922 19.047 1 92.31 264 GLU A N 1
ATOM 2004 C CA . GLU A 1 264 ? 7.438 -7.668 19.578 1 92.31 264 GLU A CA 1
ATOM 2005 C C . GLU A 1 264 ? 6.363 -6.582 19.578 1 92.31 264 GLU A C 1
ATOM 2007 O O . GLU A 1 264 ? 6.23 -5.828 20.547 1 92.31 264 GLU A O 1
ATOM 2012 N N . MET A 1 265 ? 5.676 -6.477 18.484 1 91.88 265 MET A N 1
ATOM 2013 C CA . MET A 1 265 ? 4.586 -5.516 18.359 1 91.88 265 MET A CA 1
ATOM 2014 C C . MET A 1 265 ? 3.574 -5.691 19.5 1 91.88 265 MET A C 1
ATOM 2016 O O . MET A 1 265 ? 3.166 -4.715 20.125 1 91.88 265 MET A O 1
ATOM 2020 N N . CYS A 1 266 ? 3.18 -6.898 19.812 1 91.31 266 CYS A N 1
ATOM 2021 C CA . CYS A 1 266 ? 2.197 -7.199 20.844 1 91.31 266 CYS A CA 1
ATOM 2022 C C . CYS A 1 266 ? 2.744 -6.867 22.234 1 91.31 266 CYS A C 1
ATOM 2024 O O . CYS A 1 266 ? 2.012 -6.383 23.094 1 91.31 266 CYS A O 1
ATOM 2026 N N . ASN A 1 267 ? 3.992 -7.113 22.438 1 91.38 267 ASN A N 1
ATOM 2027 C CA . ASN A 1 267 ? 4.633 -6.797 23.703 1 91.38 267 ASN A CA 1
ATOM 2028 C C . ASN A 1 267 ? 4.629 -5.297 23.969 1 91.38 267 ASN A C 1
ATOM 2030 O O . ASN A 1 267 ? 4.664 -4.871 25.125 1 91.38 267 ASN A O 1
ATOM 2034 N N . LYS A 1 268 ? 4.582 -4.523 23 1 88.69 268 LYS A N 1
ATOM 2035 C CA . LYS A 1 268 ? 4.555 -3.07 23.141 1 88.69 268 LYS A CA 1
ATOM 2036 C C . LYS A 1 268 ? 3.123 -2.557 23.266 1 88.69 268 LYS A C 1
ATOM 2038 O O . LYS A 1 268 ? 2.887 -1.347 23.234 1 88.69 268 LYS A O 1
ATOM 2043 N N . GLY A 1 269 ? 2.211 -3.488 23.312 1 85.19 269 GLY A N 1
ATOM 2044 C CA . GLY A 1 269 ? 0.828 -3.123 23.578 1 85.19 269 GLY A CA 1
ATOM 2045 C C . GLY A 1 269 ? 0.039 -2.816 22.312 1 85.19 269 GLY A C 1
ATOM 2046 O O . GLY A 1 269 ? -1.044 -2.23 22.375 1 85.19 269 GLY A O 1
ATOM 2047 N N . LEU A 1 270 ? 0.561 -3.117 21.219 1 89.38 270 LEU A N 1
ATOM 2048 C CA . LEU A 1 270 ? -0.133 -2.898 19.953 1 89.38 270 LEU A CA 1
ATOM 2049 C C . LEU A 1 270 ? -0.868 -4.16 19.516 1 89.38 270 LEU A C 1
ATOM 2051 O O . LEU A 1 270 ? -0.453 -5.273 19.844 1 89.38 270 LEU A O 1
ATOM 2055 N N . GLU A 1 271 ? -1.944 -3.98 18.875 1 87.88 271 GLU A N 1
ATOM 2056 C CA . GLU A 1 271 ? -2.754 -5.105 18.422 1 87.88 271 GLU A CA 1
ATOM 2057 C C . GLU A 1 271 ? -2.701 -5.238 16.906 1 87.88 271 GLU A C 1
ATOM 2059 O O . GLU A 1 271 ? -2.613 -4.238 16.188 1 87.88 271 GLU A O 1
ATOM 2064 N N . LEU A 1 272 ? -2.83 -6.516 16.438 1 90.5 272 LEU A N 1
ATOM 2065 C CA . LEU A 1 272 ? -2.855 -6.785 15 1 90.5 272 LEU A CA 1
ATOM 2066 C C . LEU A 1 272 ? -4.191 -6.363 14.391 1 90.5 272 LEU A C 1
ATOM 2068 O O . LEU A 1 272 ? -5.234 -6.465 15.047 1 90.5 272 LEU A O 1
ATOM 2072 N N . ASN A 1 273 ? -4.121 -5.859 13.219 1 89.06 273 ASN A N 1
ATOM 2073 C CA . ASN A 1 273 ? -5.344 -5.551 12.492 1 89.06 273 ASN A CA 1
ATOM 2074 C C . ASN A 1 273 ? -5.531 -6.477 11.297 1 89.06 273 ASN A C 1
ATOM 2076 O O . ASN A 1 273 ? -4.805 -7.461 11.148 1 89.06 273 ASN A O 1
ATOM 2080 N N . VAL A 1 274 ? -6.543 -6.25 10.477 1 89.88 274 VAL A N 1
ATOM 2081 C CA . VAL A 1 274 ? -6.91 -7.133 9.375 1 89.88 274 VAL A CA 1
ATOM 2082 C C . VAL A 1 274 ? -5.773 -7.188 8.352 1 89.88 274 VAL A C 1
ATOM 2084 O O . VAL A 1 274 ? -5.484 -8.25 7.793 1 89.88 274 VAL A O 1
ATOM 2087 N N . TYR A 1 275 ? -5.066 -6.094 8.109 1 90.06 275 TYR A N 1
ATOM 2088 C CA . TYR A 1 275 ? -3.986 -6.039 7.133 1 90.06 275 TYR A CA 1
ATOM 2089 C C . TYR A 1 275 ? -2.801 -6.883 7.586 1 90.06 275 TYR A C 1
ATOM 2091 O O . TYR A 1 275 ? -2.17 -7.566 6.773 1 90.06 275 TYR A O 1
ATOM 2099 N N . THR A 1 276 ? -2.494 -6.793 8.883 1 91.81 276 THR A N 1
ATOM 2100 C CA . THR A 1 276 ? -1.377 -7.566 9.414 1 91.81 276 THR A CA 1
ATOM 2101 C C . THR A 1 276 ? -1.652 -9.062 9.297 1 91.81 276 THR A C 1
ATOM 2103 O O . THR A 1 276 ? -0.79 -9.828 8.859 1 91.81 276 THR A O 1
ATOM 2106 N N . TYR A 1 277 ? -2.859 -9.469 9.703 1 93.06 277 TYR A N 1
ATOM 2107 C CA . TYR A 1 277 ? -3.229 -10.875 9.594 1 93.06 277 TYR A CA 1
ATOM 2108 C C . TYR A 1 277 ? -3.207 -11.336 8.141 1 93.06 277 TYR A C 1
ATOM 2110 O O . TYR A 1 277 ? -2.707 -12.422 7.832 1 93.06 277 TYR A O 1
ATOM 2118 N N . ASN A 1 278 ? -3.75 -10.555 7.23 1 92.5 278 ASN A N 1
ATOM 2119 C CA . ASN A 1 278 ? -3.795 -10.914 5.82 1 92.5 278 ASN A CA 1
ATOM 2120 C C . ASN A 1 278 ? -2.395 -11.031 5.227 1 92.5 278 ASN A C 1
ATOM 2122 O O . ASN A 1 278 ? -2.154 -11.867 4.352 1 92.5 278 ASN A O 1
ATOM 2126 N N . SER A 1 279 ? -1.53 -10.148 5.668 1 92.06 279 SER A N 1
ATOM 2127 C CA . SER A 1 279 ? -0.145 -10.25 5.219 1 92.06 279 SER A CA 1
ATOM 2128 C C . SER A 1 279 ? 0.47 -11.586 5.625 1 92.06 279 SER A C 1
ATOM 2130 O O . SER A 1 279 ? 1.161 -12.227 4.828 1 92.06 279 SER A O 1
ATOM 2132 N N . LEU A 1 280 ? 0.225 -12.016 6.82 1 92.44 280 LEU A N 1
ATOM 2133 C CA . LEU A 1 280 ? 0.736 -13.289 7.312 1 92.44 280 LEU A CA 1
ATOM 2134 C C . LEU A 1 280 ? 0.129 -14.453 6.535 1 92.44 280 LEU A C 1
ATOM 2136 O O . LEU A 1 280 ? 0.843 -15.367 6.129 1 92.44 280 LEU A O 1
ATOM 2140 N N . ILE A 1 281 ? -1.165 -14.383 6.375 1 94.44 281 ILE A N 1
ATOM 2141 C CA . ILE A 1 281 ? -1.879 -15.445 5.672 1 94.44 281 ILE A CA 1
ATOM 2142 C C . ILE A 1 281 ? -1.358 -15.555 4.238 1 94.44 281 ILE A C 1
ATOM 2144 O O . ILE A 1 281 ? -1.083 -16.656 3.756 1 94.44 281 ILE A O 1
ATOM 2148 N N . ASN A 1 282 ? -1.197 -14.445 3.58 1 93.12 282 ASN A N 1
ATOM 2149 C CA . ASN A 1 282 ? -0.697 -14.43 2.209 1 93.12 282 ASN A CA 1
ATOM 2150 C C . ASN A 1 282 ? 0.719 -14.992 2.121 1 93.12 282 ASN A C 1
ATOM 2152 O O . ASN A 1 282 ? 1.036 -15.742 1.201 1 93.12 282 ASN A O 1
ATOM 2156 N N . GLY A 1 283 ? 1.558 -14.555 3.039 1 90.88 283 GLY A N 1
ATOM 2157 C CA . GLY A 1 283 ? 2.916 -15.07 3.074 1 90.88 283 GLY A CA 1
ATOM 2158 C C . GLY A 1 283 ? 2.977 -16.578 3.289 1 90.88 283 GLY A C 1
ATOM 2159 O O . GLY A 1 283 ? 3.76 -17.266 2.637 1 90.88 283 GLY A O 1
ATOM 2160 N N . LEU A 1 284 ? 2.158 -17.031 4.191 1 91.56 284 LEU A N 1
ATOM 2161 C CA . LEU A 1 284 ? 2.115 -18.469 4.496 1 91.56 284 LEU A CA 1
ATOM 2162 C C . LEU A 1 284 ? 1.613 -19.266 3.299 1 91.56 284 LEU A C 1
ATOM 2164 O O . LEU A 1 284 ? 2.188 -20.297 2.953 1 91.56 284 LEU A O 1
ATOM 2168 N N . CYS A 1 285 ? 0.621 -18.766 2.617 1 92.06 285 CYS A N 1
ATOM 2169 C CA . CYS A 1 285 ? 0.046 -19.438 1.462 1 92.06 285 CYS A CA 1
ATOM 2170 C C . CYS A 1 285 ? 1.025 -19.453 0.294 1 92.06 285 CYS A C 1
ATOM 2172 O O . CYS A 1 285 ? 1.159 -20.469 -0.397 1 92.06 285 CYS A O 1
ATOM 2174 N N . LYS A 1 286 ? 1.691 -18.422 0.109 1 88.38 286 LYS A N 1
ATOM 2175 C CA . LYS A 1 286 ? 2.617 -18.297 -1.012 1 88.38 286 LYS A CA 1
ATOM 2176 C C . LYS A 1 286 ? 3.736 -19.328 -0.927 1 88.38 286 LYS A C 1
ATOM 2178 O O . LYS A 1 286 ? 4.207 -19.828 -1.952 1 88.38 286 LYS A O 1
ATOM 2183 N N . PHE A 1 287 ? 4.059 -19.672 0.314 1 85.56 287 PHE A N 1
ATOM 2184 C CA . PHE A 1 287 ? 5.215 -20.531 0.465 1 85.56 287 PHE A CA 1
ATOM 2185 C C . PHE A 1 287 ? 4.801 -21.891 1.021 1 85.56 287 PHE A C 1
ATOM 2187 O O . PHE A 1 287 ? 5.574 -22.547 1.729 1 85.56 287 PHE A O 1
ATOM 2194 N N . GLY A 1 288 ? 3.551 -22.266 0.846 1 83.25 288 GLY A N 1
ATOM 2195 C CA . GLY A 1 288 ? 3.098 -23.641 0.991 1 83.25 288 GLY A CA 1
ATOM 2196 C C . GLY A 1 288 ? 2.691 -23.984 2.41 1 83.25 288 GLY A C 1
ATOM 2197 O O . GLY A 1 288 ? 2.592 -25.156 2.762 1 83.25 288 GLY A O 1
ATOM 2198 N N . ASN A 1 289 ? 2.541 -23.016 3.256 1 87.56 289 ASN A N 1
ATOM 2199 C CA . ASN A 1 289 ? 2.115 -23.266 4.633 1 87.56 289 ASN A CA 1
ATOM 2200 C C . ASN A 1 289 ? 0.619 -23.016 4.805 1 87.56 289 ASN A C 1
ATOM 2202 O O . ASN A 1 289 ? 0.214 -22.188 5.629 1 87.56 289 ASN A O 1
ATOM 2206 N N . LEU A 1 290 ? -0.18 -23.781 4.145 1 89.44 290 LEU A N 1
ATOM 2207 C CA . LEU A 1 290 ? -1.623 -23.578 4.07 1 89.44 290 LEU A CA 1
ATOM 2208 C C . LEU A 1 290 ? -2.275 -23.828 5.426 1 89.44 290 LEU A C 1
ATOM 2210 O O . LEU A 1 290 ? -3.131 -23.047 5.855 1 89.44 290 LEU A O 1
ATOM 2214 N N . GLU A 1 291 ? -1.901 -24.906 6.117 1 87.19 291 GLU A N 1
ATOM 2215 C CA . GLU A 1 291 ? -2.533 -25.219 7.395 1 87.19 291 GLU A CA 1
ATOM 2216 C C . GLU A 1 291 ? -2.256 -24.156 8.438 1 87.19 291 GLU A C 1
ATOM 2218 O O . GLU A 1 291 ? -3.133 -23.812 9.234 1 87.19 291 GLU A O 1
ATOM 2223 N N . GLN A 1 292 ? -1.061 -23.75 8.469 1 89.19 292 GLN A N 1
ATOM 2224 C CA . GLN A 1 292 ? -0.75 -22.641 9.367 1 89.19 292 GLN A CA 1
ATOM 2225 C C . GLN A 1 292 ? -1.561 -21.391 9.008 1 89.19 292 GLN A C 1
ATOM 2227 O O . GLN A 1 292 ? -1.985 -20.656 9.898 1 89.19 292 GLN A O 1
ATOM 2232 N N . ALA A 1 293 ? -1.717 -21.094 7.715 1 93.31 293 ALA A N 1
ATOM 2233 C CA . ALA A 1 293 ? -2.523 -19.953 7.262 1 93.31 293 ALA A CA 1
ATOM 2234 C C . ALA A 1 293 ? -3.959 -20.078 7.766 1 93.31 293 ALA A C 1
ATOM 2236 O O . ALA A 1 293 ? -4.559 -19.078 8.188 1 93.31 293 ALA A O 1
ATOM 2237 N N . MET A 1 294 ? -4.488 -21.281 7.754 1 91.62 294 MET A N 1
ATOM 2238 C CA . MET A 1 294 ? -5.848 -21.531 8.219 1 91.62 294 MET A CA 1
ATOM 2239 C C . MET A 1 294 ? -5.957 -21.281 9.727 1 91.62 294 MET A C 1
ATOM 2241 O O . MET A 1 294 ? -6.961 -20.75 10.195 1 91.62 294 MET A O 1
ATOM 2245 N N . ARG A 1 295 ? -4.945 -21.672 10.453 1 90.31 295 ARG A N 1
ATOM 2246 C CA . ARG A 1 295 ? -4.934 -21.422 11.891 1 90.31 295 ARG A CA 1
ATOM 2247 C C . ARG A 1 295 ? -4.895 -19.922 12.188 1 90.31 295 ARG A C 1
ATOM 2249 O O . ARG A 1 295 ? -5.539 -19.453 13.125 1 90.31 295 ARG A O 1
ATOM 2256 N N . ILE A 1 296 ? -4.082 -19.203 11.406 1 93.25 296 ILE A N 1
ATOM 2257 C CA . ILE A 1 296 ? -3.988 -17.766 11.586 1 93.25 296 ILE A CA 1
ATOM 2258 C C . ILE A 1 296 ? -5.348 -17.125 11.32 1 93.25 296 ILE A C 1
ATOM 2260 O O . ILE A 1 296 ? -5.723 -16.156 11.984 1 93.25 296 ILE A O 1
ATOM 2264 N N . MET A 1 297 ? -6.062 -17.578 10.312 1 94.94 297 MET A N 1
ATOM 2265 C CA . MET A 1 297 ? -7.406 -17.062 10.055 1 94.94 297 MET A CA 1
ATOM 2266 C C . MET A 1 297 ? -8.312 -17.281 11.258 1 94.94 297 MET A C 1
ATOM 2268 O O . MET A 1 297 ? -9.102 -16.406 11.617 1 94.94 297 MET A O 1
ATOM 2272 N N . THR A 1 298 ? -8.227 -18.469 11.867 1 92.94 298 THR A N 1
ATOM 2273 C CA . THR A 1 298 ? -9.016 -18.766 13.062 1 92.94 298 THR A CA 1
ATOM 2274 C C . THR A 1 298 ? -8.641 -17.828 14.203 1 92.94 298 THR A C 1
ATOM 2276 O O . THR A 1 298 ? -9.516 -17.375 14.945 1 92.94 298 THR A O 1
ATOM 2279 N N . GLU A 1 299 ? -7.34 -17.578 14.352 1 92.06 299 GLU A N 1
ATOM 2280 C CA . GLU A 1 299 ? -6.871 -16.625 15.352 1 92.06 299 GLU A CA 1
ATOM 2281 C C . GLU A 1 299 ? -7.426 -15.234 15.086 1 92.06 299 GLU A C 1
ATOM 2283 O O . GLU A 1 299 ? -7.766 -14.508 16.031 1 92.06 299 GLU A O 1
ATOM 2288 N N . MET A 1 300 ? -7.398 -14.836 13.828 1 93.38 300 MET A N 1
ATOM 2289 C CA . MET A 1 300 ? -7.953 -13.547 13.414 1 93.38 300 MET A CA 1
ATOM 2290 C C . MET A 1 300 ? -9.406 -13.414 13.867 1 93.38 300 MET A C 1
ATOM 2292 O O . MET A 1 300 ? -9.789 -12.383 14.422 1 93.38 300 MET A O 1
ATOM 2296 N N . GLU A 1 301 ? -10.211 -14.43 13.711 1 93 301 GLU A N 1
ATOM 2297 C CA . GLU A 1 301 ? -11.617 -14.43 14.109 1 93 301 GLU A CA 1
ATOM 2298 C C . GLU A 1 301 ? -11.758 -14.406 15.633 1 93 301 GLU A C 1
ATOM 2300 O O . GLU A 1 301 ? -12.641 -13.734 16.172 1 93 301 GLU A O 1
ATOM 2305 N N . ALA A 1 302 ? -10.883 -15.109 16.281 1 92.62 302 ALA A N 1
ATOM 2306 C CA . ALA A 1 302 ? -10.906 -15.141 17.75 1 92.62 302 ALA A CA 1
ATOM 2307 C C . ALA A 1 302 ? -10.57 -13.766 18.328 1 92.62 302 ALA A C 1
ATOM 2309 O O . ALA A 1 302 ? -11.047 -13.414 19.406 1 92.62 302 ALA A O 1
ATOM 2310 N N . ALA A 1 303 ? -9.789 -12.977 17.641 1 90.81 303 ALA A N 1
ATOM 2311 C CA . ALA A 1 303 ? -9.414 -11.633 18.078 1 90.81 303 ALA A CA 1
ATOM 2312 C C . ALA A 1 303 ? -10.531 -10.633 17.781 1 90.81 303 ALA A C 1
ATOM 2314 O O . ALA A 1 303 ? -10.391 -9.445 18.078 1 90.81 303 ALA A O 1
ATOM 2315 N N . GLY A 1 304 ? -11.586 -11.109 17.219 1 89.25 304 GLY A N 1
ATOM 2316 C CA . GLY A 1 304 ? -12.742 -10.258 16.969 1 89.25 304 GLY A CA 1
ATOM 2317 C C . GLY A 1 304 ? -12.711 -9.578 15.617 1 89.25 304 GLY A C 1
ATOM 2318 O O . GLY A 1 304 ? -13.484 -8.656 15.352 1 89.25 304 GLY A O 1
ATOM 2319 N N . LEU A 1 305 ? -11.773 -9.953 14.805 1 91.38 305 LEU A N 1
ATOM 2320 C CA . LEU A 1 305 ? -11.664 -9.383 13.461 1 91.38 305 LEU A CA 1
ATOM 2321 C C . LEU A 1 305 ? -12.328 -10.289 12.43 1 91.38 305 LEU A C 1
ATOM 2323 O O . LEU A 1 305 ? -12.25 -11.516 12.531 1 91.38 305 LEU A O 1
ATOM 2327 N N . ARG A 1 306 ? -13.078 -9.82 11.484 1 89.38 306 ARG A N 1
ATOM 2328 C CA . ARG A 1 306 ? -13.781 -10.594 10.469 1 89.38 306 ARG A CA 1
ATOM 2329 C C . ARG A 1 306 ? -12.938 -10.727 9.203 1 89.38 306 ARG A C 1
ATOM 2331 O O . ARG A 1 306 ? -12.508 -9.727 8.633 1 89.38 306 ARG A O 1
ATOM 2338 N N . PRO A 1 307 ? -12.633 -12 8.742 1 90.88 307 PRO A N 1
ATOM 2339 C CA . PRO A 1 307 ? -11.984 -12.164 7.438 1 90.88 307 PRO A CA 1
ATOM 2340 C C . PRO A 1 307 ? -12.773 -11.531 6.297 1 90.88 307 PRO A C 1
ATOM 2342 O O . PRO A 1 307 ? -14.008 -11.461 6.359 1 90.88 307 PRO A O 1
ATOM 2345 N N . ASP A 1 308 ? -12.094 -11.016 5.324 1 89.44 308 ASP A N 1
ATOM 2346 C CA . ASP A 1 308 ? -12.758 -10.344 4.215 1 89.44 308 ASP A CA 1
ATOM 2347 C C . ASP A 1 308 ? -12.578 -11.125 2.912 1 89.44 308 ASP A C 1
ATOM 2349 O O . ASP A 1 308 ? -12.156 -12.281 2.93 1 89.44 308 ASP A O 1
ATOM 2353 N N . VAL A 1 309 ? -13.086 -10.531 1.786 1 90.19 309 VAL A N 1
ATOM 2354 C CA . VAL A 1 309 ? -13.07 -11.18 0.482 1 90.19 309 VAL A CA 1
ATOM 2355 C C . VAL A 1 309 ? -11.633 -11.539 0.101 1 90.19 309 VAL A C 1
ATOM 2357 O O . VAL A 1 309 ? -11.383 -12.594 -0.485 1 90.19 309 VAL A O 1
ATOM 2360 N N . TYR A 1 310 ? -10.68 -10.734 0.487 1 89.5 310 TYR A N 1
ATOM 2361 C CA . TYR A 1 310 ? -9.266 -10.953 0.185 1 89.5 310 TYR A CA 1
ATOM 2362 C C . TYR A 1 310 ? -8.742 -12.18 0.911 1 89.5 310 TYR A C 1
ATOM 2364 O O . TYR A 1 310 ? -8 -12.984 0.332 1 89.5 310 TYR A O 1
ATOM 2372 N N . THR A 1 311 ? -9.055 -12.289 2.178 1 93.25 311 THR A N 1
ATOM 2373 C CA . THR A 1 311 ? -8.625 -13.43 2.98 1 93.25 311 THR A CA 1
ATOM 2374 C C . THR A 1 311 ? -9.141 -14.734 2.381 1 93.25 311 THR A C 1
ATOM 2376 O O . THR A 1 311 ? -8.367 -15.672 2.158 1 93.25 311 THR A O 1
ATOM 2379 N N . TYR A 1 312 ? -10.43 -14.766 2.127 1 94 312 TYR A N 1
ATOM 2380 C CA . TYR A 1 312 ? -11.047 -15.977 1.594 1 94 312 TYR A CA 1
ATOM 2381 C C . TYR A 1 312 ? -10.5 -16.312 0.21 1 94 312 TYR A C 1
ATOM 2383 O O . TYR A 1 312 ? -10.219 -17.469 -0.095 1 94 312 TYR A O 1
ATOM 2391 N N . THR A 1 313 ? -10.359 -15.297 -0.651 1 92.94 313 THR A N 1
ATOM 2392 C CA . THR A 1 313 ? -9.859 -15.516 -2.006 1 92.94 313 THR A CA 1
ATOM 2393 C C . THR A 1 313 ? -8.445 -16.094 -1.976 1 92.94 313 THR A C 1
ATOM 2395 O O . THR A 1 313 ? -8.117 -16.984 -2.764 1 92.94 313 THR A O 1
ATOM 2398 N N . THR A 1 314 ? -7.633 -15.594 -1.084 1 93.69 314 THR A N 1
ATOM 2399 C CA . THR A 1 314 ? -6.262 -16.078 -0.941 1 93.69 314 THR A CA 1
ATOM 2400 C C . THR A 1 314 ? -6.25 -17.547 -0.538 1 93.69 314 THR A C 1
ATOM 2402 O O . THR A 1 314 ? -5.504 -18.344 -1.108 1 93.69 314 THR A O 1
ATOM 2405 N N . LEU A 1 315 ? -7.039 -17.891 0.413 1 94.81 315 LEU A N 1
ATOM 2406 C CA . LEU A 1 315 ? -7.09 -19.266 0.902 1 94.81 315 LEU A CA 1
ATOM 2407 C C . LEU A 1 315 ? -7.68 -20.203 -0.151 1 94.81 315 LEU A C 1
ATOM 2409 O O . LEU A 1 315 ? -7.18 -21.312 -0.357 1 94.81 315 LEU A O 1
ATOM 2413 N N . ILE A 1 316 ? -8.719 -19.75 -0.858 1 93.88 316 ILE A N 1
ATOM 2414 C CA . ILE A 1 316 ? -9.352 -20.547 -1.909 1 93.88 316 ILE A CA 1
ATOM 2415 C C . ILE A 1 316 ? -8.359 -20.781 -3.043 1 93.88 316 ILE A C 1
ATOM 2417 O O . ILE A 1 316 ? -8.273 -21.891 -3.58 1 93.88 316 ILE A O 1
ATOM 2421 N N . ASP A 1 317 ? -7.66 -19.75 -3.406 1 92.5 317 ASP A N 1
ATOM 2422 C CA . ASP A 1 317 ? -6.645 -19.875 -4.445 1 92.5 317 ASP A CA 1
ATOM 2423 C C . ASP A 1 317 ? -5.609 -20.938 -4.086 1 92.5 317 ASP A C 1
ATOM 2425 O O . ASP A 1 317 ? -5.258 -21.766 -4.918 1 92.5 317 ASP A O 1
ATOM 2429 N N . THR A 1 318 ? -5.141 -20.875 -2.861 1 91.81 318 THR A N 1
ATOM 2430 C CA . THR A 1 318 ? -4.121 -21.812 -2.402 1 91.81 318 THR A CA 1
ATOM 2431 C C . THR A 1 318 ? -4.672 -23.234 -2.348 1 91.81 318 THR A C 1
ATOM 2433 O O . THR A 1 318 ? -3.977 -24.188 -2.697 1 91.81 318 THR A O 1
ATOM 2436 N N . LEU A 1 319 ? -5.883 -23.391 -1.935 1 89.38 319 LEU A N 1
ATOM 2437 C CA . LEU A 1 319 ? -6.531 -24.703 -1.892 1 89.38 319 LEU A CA 1
ATOM 2438 C C . LEU A 1 319 ? -6.684 -25.281 -3.295 1 89.38 319 LEU A C 1
ATOM 2440 O O . LEU A 1 319 ? -6.461 -26.469 -3.51 1 89.38 319 LEU A O 1
ATOM 2444 N N . CYS A 1 320 ? -7.016 -24.438 -4.234 1 87.19 320 CYS A N 1
ATOM 2445 C CA . CYS A 1 320 ? -7.156 -24.875 -5.617 1 87.19 320 CYS A CA 1
ATOM 2446 C C . CYS A 1 320 ? -5.812 -25.312 -6.191 1 87.19 320 CYS A C 1
ATOM 2448 O O . CYS A 1 320 ? -5.727 -26.328 -6.875 1 87.19 320 CYS A O 1
ATOM 2450 N N . LYS A 1 321 ? -4.789 -24.594 -5.914 1 83.12 321 LYS A N 1
ATOM 2451 C CA . LYS A 1 321 ? -3.455 -24.906 -6.414 1 83.12 321 LYS A CA 1
ATOM 2452 C C . LYS A 1 321 ? -2.936 -26.219 -5.812 1 83.12 321 LYS A C 1
ATOM 2454 O O . LYS A 1 321 ? -2.15 -26.922 -6.445 1 83.12 321 LYS A O 1
ATOM 2459 N N . SER A 1 322 ? -3.441 -26.484 -4.625 1 79.31 322 SER A N 1
ATOM 2460 C CA . SER A 1 322 ? -3.029 -27.703 -3.955 1 79.31 322 SER A CA 1
ATOM 2461 C C . SER A 1 322 ? -3.93 -28.875 -4.34 1 79.31 322 SER A C 1
ATOM 2463 O O . SER A 1 322 ? -3.77 -29.984 -3.828 1 79.31 322 SER A O 1
ATOM 2465 N N . GLY A 1 323 ? -4.969 -28.594 -5.168 1 76.62 323 GLY A N 1
ATOM 2466 C CA . GLY A 1 323 ? -5.855 -29.641 -5.656 1 76.62 323 GLY A CA 1
ATOM 2467 C C . GLY A 1 323 ? -6.949 -30 -4.672 1 76.62 323 GLY A C 1
ATOM 2468 O O . GLY A 1 323 ? -7.641 -31 -4.844 1 76.62 323 GLY A O 1
ATOM 2469 N N . GLU A 1 324 ? -7.016 -29.234 -3.611 1 82.31 324 GLU A N 1
ATOM 2470 C CA . GLU A 1 324 ? -8.039 -29.484 -2.604 1 82.31 324 GLU A CA 1
ATOM 2471 C C . GLU A 1 324 ? -9.328 -28.719 -2.912 1 82.31 324 GLU A C 1
ATOM 2473 O O . GLU A 1 324 ? -9.719 -27.828 -2.156 1 82.31 324 GLU A O 1
ATOM 2478 N N . PHE A 1 325 ? -10.117 -29.094 -3.793 1 78.62 325 PHE A N 1
ATOM 2479 C CA . PHE A 1 325 ? -11.258 -28.359 -4.344 1 78.62 325 PHE A CA 1
ATOM 2480 C C . PHE A 1 325 ? -12.445 -28.422 -3.393 1 78.62 325 PHE A C 1
ATOM 2482 O O . PHE A 1 325 ? -13.227 -27.469 -3.312 1 78.62 325 PHE A O 1
ATOM 2489 N N . ASP A 1 326 ? -12.562 -29.531 -2.727 1 77.06 326 ASP A N 1
ATOM 2490 C CA . ASP A 1 326 ? -13.672 -29.641 -1.786 1 77.06 326 ASP A CA 1
ATOM 2491 C C . ASP A 1 326 ? -13.547 -28.609 -0.664 1 77.06 326 ASP A C 1
ATOM 2493 O O . ASP A 1 326 ? -14.531 -27.969 -0.285 1 77.06 326 ASP A O 1
ATOM 2497 N N . ARG A 1 327 ? -12.367 -28.594 -0.134 1 85.25 327 ARG A N 1
ATOM 2498 C CA . ARG A 1 327 ? -12.133 -27.594 0.903 1 85.25 327 ARG A CA 1
ATOM 2499 C C . ARG A 1 327 ? -12.305 -26.188 0.351 1 85.25 327 ARG A C 1
ATOM 2501 O O . ARG A 1 327 ? -12.781 -25.297 1.057 1 85.25 327 ARG A O 1
ATOM 2508 N N . ALA A 1 328 ? -11.867 -25.984 -0.906 1 89.06 328 ALA A N 1
ATOM 2509 C CA . ALA A 1 328 ? -12.055 -24.688 -1.559 1 89.06 328 ALA A CA 1
ATOM 2510 C C . ALA A 1 328 ? -13.539 -24.344 -1.665 1 89.06 328 ALA A C 1
ATOM 2512 O O . ALA A 1 328 ? -13.93 -23.188 -1.43 1 89.06 328 ALA A O 1
ATOM 2513 N N . HIS A 1 329 ? -14.328 -25.359 -2.023 1 83.81 329 HIS A N 1
ATOM 2514 C CA . HIS A 1 329 ? -15.773 -25.172 -2.129 1 83.81 329 HIS A CA 1
ATOM 2515 C C . HIS A 1 329 ? -16.391 -24.859 -0.77 1 83.81 329 HIS A C 1
ATOM 2517 O O . HIS A 1 329 ? -17.281 -24 -0.664 1 83.81 329 HIS A O 1
ATOM 2523 N N . SER A 1 330 ? -15.938 -25.609 0.221 1 86.94 330 SER A N 1
ATOM 2524 C CA . SER A 1 330 ? -16.422 -25.375 1.573 1 86.94 330 SER A CA 1
ATOM 2525 C C . SER A 1 330 ? -16.109 -23.953 2.027 1 86.94 330 SER A C 1
ATOM 2527 O O . SER A 1 330 ? -16.922 -23.312 2.715 1 86.94 330 SER A O 1
ATOM 2529 N N . MET A 1 331 ? -14.945 -23.531 1.7 1 91.62 331 MET A N 1
ATOM 2530 C CA . MET A 1 331 ? -14.539 -22.172 2.053 1 91.62 331 MET A CA 1
ATOM 2531 C C . MET A 1 331 ? -15.406 -21.141 1.344 1 91.62 331 MET A C 1
ATOM 2533 O O . MET A 1 331 ? -15.695 -20.078 1.901 1 91.62 331 MET A O 1
ATOM 2537 N N . LEU A 1 332 ? -15.688 -21.344 0.113 1 90.12 332 LEU A N 1
ATOM 2538 C CA . LEU A 1 332 ? -16.562 -20.453 -0.635 1 90.12 332 LEU A CA 1
ATOM 2539 C C . LEU A 1 332 ? -17.953 -20.391 0.011 1 90.12 332 LEU A C 1
ATOM 2541 O O . LEU A 1 332 ? -18.531 -19.312 0.15 1 90.12 332 LEU A O 1
ATOM 2545 N N . GLN A 1 333 ? -18.438 -21.578 0.375 1 89.31 333 GLN A N 1
ATOM 2546 C CA . GLN A 1 333 ? -19.734 -21.625 1.022 1 89.31 333 GLN A CA 1
ATOM 2547 C C . GLN A 1 333 ? -19.719 -20.875 2.35 1 89.31 333 GLN A C 1
ATOM 2549 O O . GLN A 1 333 ? -20.688 -20.172 2.676 1 89.31 333 GLN A O 1
ATOM 2554 N N . GLU A 1 334 ? -18.656 -21.078 3.059 1 91.44 334 GLU A N 1
ATOM 2555 C CA . GLU A 1 334 ? -18.516 -20.328 4.309 1 91.44 334 GLU A CA 1
ATOM 2556 C C . GLU A 1 334 ? -18.516 -18.828 4.062 1 91.44 334 GLU A C 1
ATOM 2558 O O . GLU A 1 334 ? -19.156 -18.078 4.809 1 91.44 334 GLU A O 1
ATOM 2563 N N . MET A 1 335 ? -17.766 -18.391 3.082 1 92.31 335 MET A N 1
ATOM 2564 C CA . MET A 1 335 ? -17.719 -16.984 2.689 1 92.31 335 MET A CA 1
ATOM 2565 C C . MET A 1 335 ? -19.125 -16.453 2.391 1 92.31 335 MET A C 1
ATOM 2567 O O . MET A 1 335 ? -19.5 -15.383 2.861 1 92.31 335 MET A O 1
ATOM 2571 N N . LEU A 1 336 ? -19.922 -17.172 1.715 1 89.38 336 LEU A N 1
ATOM 2572 C CA . LEU A 1 336 ? -21.281 -16.781 1.338 1 89.38 336 LEU A CA 1
ATOM 2573 C C . LEU A 1 336 ? -22.188 -16.766 2.555 1 89.38 336 LEU A C 1
ATOM 2575 O O . LEU A 1 336 ? -23.016 -15.859 2.705 1 89.38 336 LEU A O 1
ATOM 2579 N N . ASP A 1 337 ? -22.078 -17.75 3.393 1 92.12 337 ASP A N 1
ATOM 2580 C CA . ASP A 1 337 ? -22.906 -17.844 4.594 1 92.12 337 ASP A CA 1
ATOM 2581 C C . ASP A 1 337 ? -22.672 -16.656 5.523 1 92.12 337 ASP A C 1
ATOM 2583 O O . ASP A 1 337 ? -23.578 -16.234 6.238 1 92.12 337 ASP A O 1
ATOM 2587 N N . LYS A 1 338 ? -21.453 -16.219 5.535 1 92.38 338 LYS A N 1
ATOM 2588 C CA . LYS A 1 338 ? -21.109 -15.078 6.383 1 92.38 338 LYS A CA 1
ATOM 2589 C C . LYS A 1 338 ? -21.516 -13.758 5.73 1 92.38 338 LYS A C 1
ATOM 2591 O O . LYS A 1 338 ? -21.25 -12.68 6.27 1 92.38 338 LYS A O 1
ATOM 2596 N N . GLY A 1 339 ? -22.062 -13.852 4.555 1 89 339 GLY A N 1
ATOM 2597 C CA . GLY A 1 339 ? -22.578 -12.672 3.877 1 89 339 GLY A CA 1
ATOM 2598 C C . GLY A 1 339 ? -21.531 -11.906 3.109 1 89 339 GLY A C 1
ATOM 2599 O O . GLY A 1 339 ? -21.719 -10.734 2.783 1 89 339 GLY A O 1
ATOM 2600 N N . ILE A 1 340 ? -20.391 -12.477 2.893 1 90.38 340 ILE A N 1
ATOM 2601 C CA . ILE A 1 340 ? -19.328 -11.844 2.135 1 90.38 340 ILE A CA 1
ATOM 2602 C C . ILE A 1 340 ? -19.5 -12.141 0.647 1 90.38 340 ILE A C 1
ATOM 2604 O O . ILE A 1 340 ? -19.562 -13.305 0.244 1 90.38 340 ILE A O 1
ATOM 2608 N N . LYS A 1 341 ? -19.625 -11.109 -0.155 1 87.19 341 LYS A N 1
ATOM 2609 C CA . LYS A 1 341 ? -19.797 -11.281 -1.596 1 87.19 341 LYS A CA 1
ATOM 2610 C C . LYS A 1 341 ? -18.453 -11.547 -2.279 1 87.19 341 LYS A C 1
ATOM 2612 O O . LYS A 1 341 ? -17.516 -10.758 -2.152 1 87.19 341 LYS A O 1
ATOM 2617 N N . PRO A 1 342 ? -18.359 -12.672 -3.01 1 89.38 342 PRO A N 1
ATOM 2618 C CA . PRO A 1 342 ? -17.109 -12.938 -3.736 1 89.38 342 PRO A CA 1
ATOM 2619 C C . PRO A 1 342 ? -16.844 -11.93 -4.848 1 89.38 342 PRO A C 1
ATOM 2621 O O . PRO A 1 342 ? -17.781 -11.336 -5.391 1 89.38 342 PRO A O 1
ATOM 2624 N N . SER A 1 343 ? -15.641 -11.688 -5.137 1 88.12 343 SER A N 1
ATOM 2625 C CA . SER A 1 343 ? -15.242 -10.812 -6.238 1 88.12 343 SER A CA 1
ATOM 2626 C C . SER A 1 343 ? -14.938 -11.617 -7.496 1 88.12 343 SER A C 1
ATOM 2628 O O . SER A 1 343 ? -14.898 -12.844 -7.461 1 88.12 343 SER A O 1
ATOM 2630 N N . ILE A 1 344 ? -14.719 -10.953 -8.633 1 89 344 ILE A N 1
ATOM 2631 C CA . ILE A 1 344 ? -14.375 -11.617 -9.883 1 89 344 ILE A CA 1
ATOM 2632 C C . ILE A 1 344 ? -13.055 -12.375 -9.719 1 89 344 ILE A C 1
ATOM 2634 O O . ILE A 1 344 ? -12.867 -13.438 -10.32 1 89 344 ILE A O 1
ATOM 2638 N N . ALA A 1 345 ? -12.227 -11.852 -8.859 1 89.31 345 ALA A N 1
ATOM 2639 C CA . ALA A 1 345 ? -10.961 -12.523 -8.578 1 89.31 345 ALA A CA 1
ATOM 2640 C C . ALA A 1 345 ? -11.195 -13.891 -7.93 1 89.31 345 ALA A C 1
ATOM 2642 O O . ALA A 1 345 ? -10.484 -14.852 -8.219 1 89.31 345 ALA A O 1
ATOM 2643 N N . THR A 1 346 ? -12.18 -13.914 -7.039 1 91.25 346 THR A N 1
ATOM 2644 C CA . THR A 1 346 ? -12.516 -15.172 -6.375 1 91.25 346 THR A CA 1
ATOM 2645 C C . THR A 1 346 ? -12.984 -16.219 -7.387 1 91.25 346 THR A C 1
ATOM 2647 O O . THR A 1 346 ? -12.539 -17.359 -7.359 1 91.25 346 THR A O 1
ATOM 2650 N N . TYR A 1 347 ? -13.805 -15.789 -8.273 1 90.75 347 TYR A N 1
ATOM 2651 C CA . TYR A 1 347 ? -14.328 -16.719 -9.281 1 90.75 347 TYR A CA 1
ATOM 2652 C C . TYR A 1 347 ? -13.234 -17.125 -10.25 1 90.75 347 TYR A C 1
ATOM 2654 O O . TYR A 1 347 ? -13.211 -18.281 -10.719 1 90.75 347 TYR A O 1
ATOM 2662 N N . ASN A 1 348 ? -12.367 -16.25 -10.586 1 90.75 348 ASN A N 1
ATOM 2663 C CA . ASN A 1 348 ? -11.266 -16.578 -11.484 1 90.75 348 ASN A CA 1
ATOM 2664 C C . ASN A 1 348 ? -10.328 -17.609 -10.867 1 90.75 348 ASN A C 1
ATOM 2666 O O . ASN A 1 348 ? -9.82 -18.484 -11.57 1 90.75 348 ASN A O 1
ATOM 2670 N N . VAL A 1 349 ? -10.062 -17.453 -9.609 1 91.19 349 VAL A N 1
ATOM 2671 C CA . VAL A 1 349 ? -9.195 -18.422 -8.953 1 91.19 349 VAL A CA 1
ATOM 2672 C C . VAL A 1 349 ? -9.883 -19.797 -8.938 1 91.19 349 VAL A C 1
ATOM 2674 O O . VAL A 1 349 ? -9.227 -20.828 -9.125 1 91.19 349 VAL A O 1
ATOM 2677 N N . LEU A 1 350 ? -11.188 -19.828 -8.688 1 90.19 350 LEU A N 1
ATOM 2678 C CA . LEU A 1 350 ? -11.945 -21.078 -8.742 1 90.19 350 LEU A CA 1
ATOM 2679 C C . LEU A 1 350 ? -11.922 -21.672 -10.148 1 90.19 350 LEU A C 1
ATOM 2681 O O . LEU A 1 350 ? -11.727 -22.875 -10.312 1 90.19 350 LEU A O 1
ATOM 2685 N N . MET A 1 351 ? -12.102 -20.781 -11.094 1 91.12 351 MET A N 1
ATOM 2686 C CA . MET A 1 351 ? -12.086 -21.188 -12.492 1 91.12 351 MET A CA 1
ATOM 2687 C C . MET A 1 351 ? -10.742 -21.812 -12.859 1 91.12 351 MET A C 1
ATOM 2689 O O . MET A 1 351 ? -10.695 -22.891 -13.461 1 91.12 351 MET A O 1
ATOM 2693 N N . ASN A 1 352 ? -9.734 -21.203 -12.5 1 88.38 352 ASN A N 1
ATOM 2694 C CA . ASN A 1 352 ? -8.391 -21.719 -12.758 1 88.38 352 ASN A CA 1
ATOM 2695 C C . ASN A 1 352 ? -8.156 -23.047 -12.055 1 88.38 352 ASN A C 1
ATOM 2697 O O . ASN A 1 352 ? -7.477 -23.922 -12.586 1 88.38 352 ASN A O 1
ATOM 2701 N N . GLY A 1 353 ? -8.688 -23.109 -10.875 1 84.75 353 GLY A N 1
ATOM 2702 C CA . GLY A 1 353 ? -8.602 -24.359 -10.148 1 84.75 353 GLY A CA 1
ATOM 2703 C C . GLY A 1 353 ? -9.258 -25.516 -10.883 1 84.75 353 GLY A C 1
ATOM 2704 O O . GLY A 1 353 ? -8.672 -26.594 -11.008 1 84.75 353 GLY A O 1
ATOM 2705 N N . PHE A 1 354 ? -10.406 -25.328 -11.406 1 84.19 354 PHE A N 1
ATOM 2706 C CA . PHE A 1 354 ? -11.125 -26.359 -12.164 1 84.19 354 PHE A CA 1
ATOM 2707 C C . PHE A 1 354 ? -10.352 -26.734 -13.414 1 84.19 354 PHE A C 1
ATOM 2709 O O . PHE A 1 354 ? -10.156 -27.922 -13.688 1 84.19 354 PHE A O 1
ATOM 2716 N N . CYS A 1 355 ? -9.859 -25.766 -14.055 1 87.19 355 CYS A N 1
ATOM 2717 C CA . CYS A 1 355 ? -9.211 -26 -15.344 1 87.19 355 CYS A CA 1
ATOM 2718 C C . CYS A 1 355 ? -7.867 -26.688 -15.156 1 87.19 355 CYS A C 1
ATOM 2720 O O . CYS A 1 355 ? -7.551 -27.641 -15.867 1 87.19 355 CYS A O 1
ATOM 2722 N N . MET A 1 356 ? -7.105 -26.281 -14.234 1 80.88 356 MET A N 1
ATOM 2723 C CA . MET A 1 356 ? -5.789 -26.859 -14 1 80.88 356 MET A CA 1
ATOM 2724 C C . MET A 1 356 ? -5.906 -28.312 -13.523 1 80.88 356 MET A C 1
ATOM 2726 O O . MET A 1 356 ? -5 -29.109 -13.742 1 80.88 356 MET A O 1
ATOM 2730 N N . SER A 1 357 ? -7.031 -28.609 -12.953 1 78.06 357 SER A N 1
ATOM 2731 C CA . SER A 1 357 ? -7.254 -29.969 -12.469 1 78.06 357 SER A CA 1
ATOM 2732 C C . SER A 1 357 ? -7.875 -30.844 -13.555 1 78.06 357 SER A C 1
ATOM 2734 O O . SER A 1 357 ? -8.227 -32 -13.305 1 78.06 357 SER A O 1
ATOM 2736 N N . GLY A 1 358 ? -8.047 -30.25 -14.711 1 79.12 358 GLY A N 1
ATOM 2737 C CA . GLY A 1 358 ? -8.594 -31 -15.828 1 79.12 358 GLY A CA 1
ATOM 2738 C C . GLY A 1 358 ? -10.102 -31.109 -15.781 1 79.12 358 GLY A C 1
ATOM 2739 O O . GLY A 1 358 ? -10.695 -31.844 -16.578 1 79.12 358 GLY A O 1
ATOM 2740 N N . ARG A 1 359 ? -10.734 -30.438 -14.859 1 82.38 359 ARG A N 1
ATOM 2741 C CA . ARG A 1 359 ? -12.18 -30.484 -14.719 1 82.38 359 ARG A CA 1
ATOM 2742 C C . ARG A 1 359 ? -12.844 -2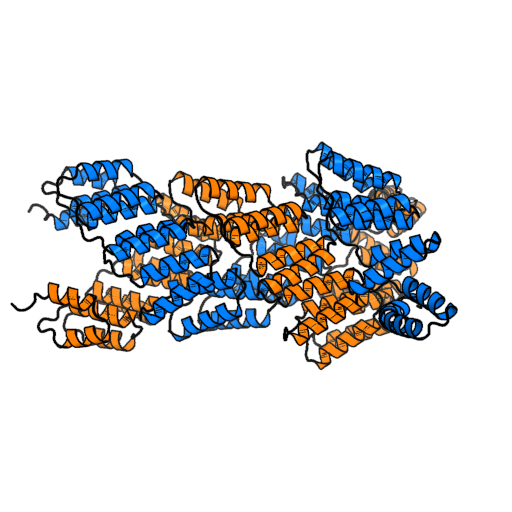9.359 -15.516 1 82.38 359 ARG A C 1
ATOM 2744 O O . ARG A 1 359 ? -13.484 -28.469 -14.938 1 82.38 359 ARG A O 1
ATOM 2751 N N . VAL A 1 360 ? -12.797 -29.438 -16.75 1 87.88 360 VAL A N 1
ATOM 2752 C CA . VAL A 1 360 ? -13.273 -28.391 -17.641 1 87.88 360 VAL A CA 1
ATOM 2753 C C . VAL A 1 360 ? -14.789 -28.25 -17.5 1 87.88 360 VAL A C 1
ATOM 2755 O O . VAL A 1 360 ? -15.32 -27.141 -17.594 1 87.88 360 VAL A O 1
ATOM 2758 N N . GLU A 1 361 ? -15.461 -29.422 -17.312 1 87.81 361 GLU A N 1
ATOM 2759 C CA . GLU A 1 361 ? -16.906 -29.375 -17.172 1 87.81 361 GLU A CA 1
ATOM 2760 C C . GLU A 1 361 ? -17.328 -28.562 -15.938 1 87.81 361 GLU A C 1
ATOM 2762 O O . GLU A 1 361 ? -18.344 -27.875 -15.961 1 87.81 361 GLU A O 1
ATOM 2767 N N . GLY A 1 362 ? -16.609 -28.766 -14.844 1 86.56 362 GLY A N 1
ATOM 2768 C CA . GLY A 1 362 ? -16.844 -27.938 -13.672 1 86.56 362 GLY A CA 1
ATOM 2769 C C . GLY A 1 362 ? -16.672 -26.453 -13.953 1 86.56 362 GLY A C 1
ATOM 2770 O O . GLY A 1 362 ? -17.438 -25.625 -13.453 1 86.56 362 GLY A O 1
ATOM 2771 N N . GLY A 1 363 ? -15.648 -26.094 -14.711 1 90.44 363 GLY A N 1
ATOM 2772 C CA . GLY A 1 363 ? -15.438 -24.703 -15.117 1 90.44 363 GLY A CA 1
ATOM 2773 C C . GLY A 1 363 ? -16.594 -24.156 -15.945 1 90.44 363 GLY A C 1
ATOM 2774 O O . GLY A 1 363 ? -17 -23 -15.758 1 90.44 363 GLY A O 1
ATOM 2775 N N . LYS A 1 364 ? -17.062 -24.922 -16.844 1 93 364 LYS A N 1
ATOM 2776 C CA . LYS A 1 364 ? -18.188 -24.5 -17.672 1 93 364 LYS A CA 1
ATOM 2777 C C . LYS A 1 364 ? -19.438 -24.25 -16.828 1 93 364 LYS A C 1
ATOM 2779 O O . LYS A 1 364 ? -20.156 -23.281 -17.062 1 93 364 LYS A O 1
ATOM 2784 N N . LYS A 1 365 ? -19.625 -25.125 -15.914 1 90.81 365 LYS A N 1
ATOM 2785 C CA . LYS A 1 365 ? -20.766 -24.953 -15.008 1 90.81 365 LYS A CA 1
ATOM 2786 C C . LYS A 1 365 ? -20.625 -23.672 -14.188 1 90.81 365 LYS A C 1
ATOM 2788 O O . LYS A 1 365 ? -21.625 -22.984 -13.93 1 90.81 365 LYS A O 1
ATOM 2793 N N . LEU A 1 366 ? -19.453 -23.469 -13.734 1 90.19 366 LEU A N 1
ATOM 2794 C CA . LEU A 1 366 ? -19.203 -22.25 -12.984 1 90.19 366 LEU A CA 1
ATOM 2795 C C . LEU A 1 366 ? -19.5 -21.016 -13.836 1 90.19 366 LEU A C 1
ATOM 2797 O O . LEU A 1 366 ? -20.078 -20.047 -13.344 1 90.19 366 LEU A O 1
ATOM 2801 N N . LEU A 1 367 ? -19.031 -21 -15.07 1 94.31 367 LEU A N 1
ATOM 2802 C CA . LEU A 1 367 ? -19.281 -19.875 -15.984 1 94.31 367 LEU A CA 1
ATOM 2803 C C . LEU A 1 367 ? -20.781 -19.656 -16.156 1 94.31 367 LEU A C 1
ATOM 2805 O O . LEU A 1 367 ? -21.25 -18.516 -16.125 1 94.31 367 LEU A O 1
ATOM 2809 N N . GLU A 1 368 ? -21.516 -20.75 -16.375 1 92.81 368 GLU A N 1
ATOM 2810 C CA . GLU A 1 368 ? -22.969 -20.656 -16.5 1 92.81 368 GLU A CA 1
ATOM 2811 C C . GLU A 1 368 ? -23.594 -20.078 -15.242 1 92.81 368 GLU A C 1
ATOM 2813 O O . GLU A 1 368 ? -24.516 -19.266 -15.328 1 92.81 368 GLU A O 1
ATOM 2818 N N . TRP A 1 369 ? -23.109 -20.594 -14.172 1 89.19 369 TRP A N 1
ATOM 2819 C CA . TRP A 1 369 ? -23.609 -20.094 -12.891 1 89.19 369 TRP A CA 1
ATOM 2820 C C . TRP A 1 369 ? -23.344 -18.594 -12.75 1 89.19 369 TRP A C 1
ATOM 2822 O O . TRP A 1 369 ? -24.219 -17.859 -12.281 1 89.19 369 TRP A O 1
ATOM 2832 N N . MET A 1 370 ? -22.156 -18.141 -13.062 1 91.19 370 MET A N 1
ATOM 2833 C CA . MET A 1 370 ? -21.797 -16.719 -13 1 91.19 370 MET A CA 1
ATOM 2834 C C . MET A 1 370 ? -22.75 -15.883 -13.844 1 91.19 370 MET A C 1
ATOM 2836 O O . MET A 1 370 ? -23.219 -14.844 -13.391 1 91.19 370 MET A O 1
ATOM 2840 N N . LEU A 1 371 ? -23.016 -16.328 -14.992 1 93.06 371 LEU A N 1
ATOM 2841 C CA . LEU A 1 371 ? -23.906 -15.602 -15.906 1 93.06 371 LEU A CA 1
ATOM 2842 C C . LEU A 1 371 ? -25.328 -15.555 -15.367 1 93.06 371 LEU A C 1
ATOM 2844 O O . LEU A 1 371 ? -26 -14.531 -15.477 1 93.06 371 LEU A O 1
ATOM 2848 N N . GLU A 1 372 ? -25.75 -16.609 -14.773 1 91.25 372 GLU A N 1
ATOM 2849 C CA . GLU A 1 372 ? -27.078 -16.672 -14.195 1 91.25 372 GLU A CA 1
ATOM 2850 C C . GLU A 1 372 ? -27.219 -15.703 -13.016 1 91.25 372 GLU A C 1
ATOM 2852 O O . GLU A 1 372 ? -28.281 -15.117 -12.812 1 91.25 372 GLU A O 1
ATOM 2857 N N . LYS A 1 373 ? -26.156 -15.578 -12.219 1 87.81 373 LYS A N 1
ATOM 2858 C CA . LYS A 1 373 ? -26.188 -14.719 -11.039 1 87.81 373 LYS A CA 1
ATOM 2859 C C . LYS A 1 373 ? -25.766 -13.297 -11.383 1 87.81 373 LYS A C 1
ATOM 2861 O O . LYS A 1 373 ? -25.547 -12.477 -10.492 1 87.81 373 LYS A O 1
ATOM 2866 N N . ASN A 1 374 ? -25.562 -13.031 -12.609 1 88.12 374 ASN A N 1
ATOM 2867 C CA . ASN A 1 374 ? -25.234 -11.711 -13.133 1 88.12 374 ASN A CA 1
ATOM 2868 C C . ASN A 1 374 ? -23.844 -11.266 -12.695 1 88.12 374 ASN A C 1
ATOM 2870 O O . ASN A 1 374 ? -23.656 -10.102 -12.336 1 88.12 374 ASN A O 1
ATOM 2874 N N . VAL A 1 375 ? -23.016 -12.25 -12.508 1 88.44 375 VAL A N 1
ATOM 2875 C CA . VAL A 1 375 ? -21.594 -11.945 -12.336 1 88.44 375 VAL A CA 1
ATOM 2876 C C . VAL A 1 375 ? -20.922 -11.828 -13.703 1 88.44 375 VAL A C 1
ATOM 2878 O O . VAL A 1 375 ? -20.922 -12.789 -14.484 1 88.44 375 VAL A O 1
ATOM 2881 N N . ARG A 1 376 ? -20.422 -10.742 -14.039 1 88.62 376 ARG A N 1
ATOM 2882 C CA . ARG A 1 376 ? -19.828 -10.516 -15.359 1 88.62 376 ARG A CA 1
ATOM 2883 C C . ARG A 1 376 ? -18.438 -11.133 -15.445 1 88.62 376 ARG A C 1
ATOM 2885 O O . ARG A 1 376 ? -17.5 -10.633 -14.82 1 88.62 376 ARG A O 1
ATOM 2892 N N . PRO A 1 377 ? -18.281 -12.164 -16.219 1 91.62 377 PRO A N 1
ATOM 2893 C CA . PRO A 1 377 ? -16.953 -12.734 -16.406 1 91.62 377 PRO A CA 1
ATOM 2894 C C . PRO A 1 377 ? -16.016 -11.805 -17.172 1 91.62 377 PRO A C 1
ATOM 2896 O O . PRO A 1 377 ? -16.469 -10.891 -17.859 1 91.62 377 PRO A O 1
ATOM 2899 N N . ASN A 1 378 ? -14.766 -11.961 -17 1 91.12 378 ASN A N 1
ATOM 2900 C CA . ASN A 1 378 ? -13.789 -11.164 -17.75 1 91.12 378 ASN A CA 1
ATOM 2901 C C . ASN A 1 378 ? -12.898 -12.047 -18.625 1 91.12 378 ASN A C 1
ATOM 2903 O O . ASN A 1 378 ? -13.18 -13.234 -18.797 1 91.12 378 ASN A O 1
ATOM 2907 N N . VAL A 1 379 ? -11.914 -11.461 -19.266 1 92.12 379 VAL A N 1
ATOM 2908 C CA . VAL A 1 379 ? -11.078 -12.141 -20.25 1 92.12 379 VAL A CA 1
ATOM 2909 C C . VAL A 1 379 ? -10.312 -13.273 -19.578 1 92.12 379 VAL A C 1
ATOM 2911 O O . VAL A 1 379 ? -10.078 -14.32 -20.188 1 92.12 379 VAL A O 1
ATOM 2914 N N . VAL A 1 380 ? -9.977 -13.164 -18.312 1 91.62 380 VAL A N 1
ATOM 2915 C CA . VAL A 1 380 ? -9.227 -14.172 -17.562 1 91.62 380 VAL A CA 1
ATOM 2916 C C . VAL A 1 380 ? -10.078 -15.422 -17.391 1 91.62 380 VAL A C 1
ATOM 2918 O O . VAL A 1 380 ? -9.57 -16.547 -17.5 1 91.62 380 VAL A O 1
ATOM 2921 N N . THR A 1 381 ? -11.367 -15.172 -17.109 1 93.38 381 THR A N 1
ATOM 2922 C CA . THR A 1 381 ? -12.305 -16.281 -16.938 1 93.38 381 THR A CA 1
ATOM 2923 C C . THR A 1 381 ? -12.367 -17.125 -18.203 1 93.38 381 THR A C 1
ATOM 2925 O O . THR A 1 381 ? -12.211 -18.359 -18.141 1 93.38 381 THR A O 1
ATOM 2928 N N . TYR A 1 382 ? -12.547 -16.516 -19.297 1 94.25 382 TYR A N 1
ATOM 2929 C CA . TYR A 1 382 ? -12.688 -17.219 -20.562 1 94.25 382 TYR A CA 1
ATOM 2930 C C . TYR A 1 382 ? -11.367 -17.844 -21 1 94.25 382 TYR A C 1
ATOM 2932 O O . TYR A 1 382 ? -11.344 -18.953 -21.531 1 94.25 382 TYR A O 1
ATOM 2940 N N . ASN A 1 383 ? -10.273 -17.156 -20.812 1 93 383 ASN A N 1
ATOM 2941 C CA . ASN A 1 383 ? -8.961 -17.656 -21.203 1 93 383 ASN A CA 1
ATOM 2942 C C . ASN A 1 383 ? -8.617 -18.953 -20.469 1 93 383 ASN A C 1
ATOM 2944 O O . ASN A 1 383 ? -8.008 -19.859 -21.047 1 93 383 ASN A O 1
ATOM 2948 N N . SER A 1 384 ? -8.969 -19.016 -19.188 1 92.56 384 SER A N 1
ATOM 2949 C CA . SER A 1 384 ? -8.711 -20.234 -18.406 1 92.56 384 SER A CA 1
ATOM 2950 C C . SER A 1 384 ? -9.43 -21.438 -19 1 92.56 384 SER A C 1
ATOM 2952 O O . SER A 1 384 ? -8.852 -22.516 -19.141 1 92.56 384 SER A O 1
ATOM 2954 N N . LEU A 1 385 ? -10.664 -21.234 -19.406 1 93.94 385 LEU A N 1
ATOM 2955 C CA . LEU A 1 385 ? -11.461 -22.312 -20 1 93.94 385 LEU A CA 1
ATOM 2956 C C . LEU A 1 385 ? -10.914 -22.703 -21.375 1 93.94 385 LEU A C 1
ATOM 2958 O O . LEU A 1 385 ? -10.758 -23.891 -21.672 1 93.94 385 LEU A O 1
ATOM 2962 N N . MET A 1 386 ? -10.648 -21.703 -22.156 1 94.38 386 MET A N 1
ATOM 2963 C CA . MET A 1 386 ? -10.156 -21.953 -23.516 1 94.38 386 MET A CA 1
ATOM 2964 C C . MET A 1 386 ? -8.812 -22.672 -23.469 1 94.38 386 MET A C 1
ATOM 2966 O O . MET A 1 386 ? -8.562 -23.594 -24.266 1 94.38 386 MET A O 1
ATOM 2970 N N . LYS A 1 387 ? -7.953 -22.25 -22.609 1 92.69 387 LYS A N 1
ATOM 2971 C CA . LYS A 1 387 ? -6.629 -22.844 -22.484 1 92.69 387 LYS A CA 1
ATOM 2972 C C . LYS A 1 387 ? -6.727 -24.344 -22.188 1 92.69 387 LYS A C 1
ATOM 2974 O O . LYS A 1 387 ? -6.062 -25.156 -22.844 1 92.69 387 LYS A O 1
ATOM 2979 N N . GLN A 1 388 ? -7.582 -24.641 -21.25 1 90.88 388 GLN A N 1
ATOM 2980 C CA . GLN A 1 388 ? -7.719 -26.047 -20.891 1 90.88 388 GLN A CA 1
ATOM 2981 C C . GLN A 1 388 ? -8.375 -26.844 -22.016 1 90.88 388 GLN A C 1
ATOM 2983 O O . GLN A 1 388 ? -8.016 -28 -22.266 1 90.88 388 GLN A O 1
ATOM 2988 N N . CYS A 1 389 ? -9.305 -26.312 -22.703 1 91.94 389 CYS A N 1
ATOM 2989 C CA . CYS A 1 389 ? -9.938 -26.984 -23.828 1 91.94 389 CYS A CA 1
ATOM 2990 C C . CYS A 1 389 ? -8.938 -27.266 -24.938 1 91.94 389 CYS A C 1
ATOM 2992 O O . CYS A 1 389 ? -9 -28.297 -25.594 1 91.94 389 CYS A O 1
ATOM 2994 N N . CYS A 1 390 ? -8.055 -26.344 -25.141 1 90.69 390 CYS A N 1
ATOM 2995 C CA . CYS A 1 390 ? -7.012 -26.531 -26.156 1 90.69 390 CYS A CA 1
ATOM 2996 C C . CYS A 1 390 ? -6.055 -27.641 -25.75 1 90.69 390 CYS A C 1
ATOM 2998 O O . CYS A 1 390 ? -5.629 -28.438 -26.594 1 90.69 390 CYS A O 1
ATOM 3000 N N . ILE A 1 391 ? -5.688 -27.672 -24.516 1 86.5 391 ILE A N 1
ATOM 3001 C CA . ILE A 1 391 ? -4.809 -28.719 -24.016 1 86.5 391 ILE A CA 1
ATOM 3002 C C . ILE A 1 391 ? -5.465 -30.094 -24.219 1 86.5 391 ILE A C 1
ATOM 3004 O O . ILE A 1 391 ? -4.789 -31.062 -24.562 1 86.5 391 ILE A O 1
ATOM 3008 N N . ASP A 1 392 ? -6.801 -30.062 -24.062 1 86.75 392 ASP A N 1
ATOM 3009 C CA . ASP A 1 392 ? -7.562 -31.297 -24.234 1 86.75 392 ASP A CA 1
ATOM 3010 C C . ASP A 1 392 ? -7.875 -31.547 -25.719 1 86.75 392 ASP A C 1
ATOM 3012 O O . ASP A 1 392 ? -8.555 -32.531 -26.047 1 86.75 392 ASP A O 1
ATOM 3016 N N . LYS A 1 393 ? -7.41 -30.688 -26.609 1 87.44 393 LYS A N 1
ATOM 3017 C CA . LYS A 1 393 ? -7.59 -30.781 -28.047 1 87.44 393 LYS A CA 1
ATOM 3018 C C . LYS A 1 393 ? -9.07 -30.734 -28.422 1 87.44 393 LYS A C 1
ATOM 3020 O O . LYS A 1 393 ? -9.5 -31.422 -29.359 1 87.44 393 LYS A O 1
ATOM 3025 N N . ASN A 1 394 ? -9.828 -30.156 -27.562 1 91.69 394 ASN A N 1
ATOM 3026 C CA . ASN A 1 394 ? -11.25 -29.953 -27.844 1 91.69 394 ASN A CA 1
ATOM 3027 C C . ASN A 1 394 ? -11.5 -28.594 -28.484 1 91.69 394 ASN A C 1
ATOM 3029 O O . ASN A 1 394 ? -11.984 -27.672 -27.828 1 91.69 394 ASN A O 1
ATOM 3033 N N . MET A 1 395 ? -11.328 -28.453 -29.75 1 92.81 395 MET A N 1
ATOM 3034 C CA . MET A 1 395 ? -11.375 -27.156 -30.438 1 92.81 395 MET A CA 1
ATOM 3035 C C . MET A 1 395 ? -12.82 -26.703 -30.625 1 92.81 395 MET A C 1
ATOM 3037 O O . MET A 1 395 ? -13.078 -25.5 -30.766 1 92.81 395 MET A O 1
ATOM 3041 N N . LYS A 1 396 ? -13.727 -27.688 -30.688 1 92.44 396 LYS A N 1
ATOM 3042 C CA . LYS A 1 396 ? -15.133 -27.312 -30.766 1 92.44 396 LYS A CA 1
ATOM 3043 C C . LYS A 1 396 ? -15.562 -26.5 -29.562 1 92.44 396 LYS A C 1
ATOM 3045 O O . LYS A 1 396 ? -16.156 -25.422 -29.703 1 92.44 396 LYS A O 1
ATOM 3050 N N . SER A 1 397 ? -15.266 -27.031 -28.391 1 93 397 SER A N 1
ATOM 3051 C CA . SER A 1 397 ? -15.578 -26.312 -27.156 1 93 397 SER A CA 1
ATOM 3052 C C . SER A 1 397 ? -14.859 -24.969 -27.094 1 93 397 SER A C 1
ATOM 3054 O O . SER A 1 397 ? -15.414 -23.984 -26.625 1 93 397 SER A O 1
ATOM 3056 N N . THR A 1 398 ? -13.609 -24.906 -27.531 1 95 398 THR A N 1
ATOM 3057 C CA . THR A 1 398 ? -12.828 -23.672 -27.547 1 95 398 THR A CA 1
ATOM 3058 C C . THR A 1 398 ? -13.523 -22.609 -28.375 1 95 398 THR A C 1
ATOM 3060 O O . THR A 1 398 ? -13.609 -21.453 -27.953 1 95 398 THR A O 1
ATOM 3063 N N . THR A 1 399 ? -13.984 -23.031 -29.531 1 93.38 399 THR A N 1
ATOM 3064 C CA . THR A 1 399 ? -14.672 -22.109 -30.422 1 93.38 399 THR A CA 1
ATOM 3065 C C . THR A 1 399 ? -15.969 -21.609 -29.797 1 93.38 399 THR A C 1
ATOM 3067 O O . THR A 1 399 ? -16.328 -20.438 -29.938 1 93.38 399 THR A O 1
ATOM 3070 N N . GLU A 1 400 ? -16.656 -22.469 -29.156 1 94.5 400 GLU A N 1
ATOM 3071 C CA . GLU A 1 400 ? -17.906 -22.094 -28.484 1 94.5 400 GLU A CA 1
ATOM 3072 C C . GLU A 1 400 ? -17.641 -21.078 -27.375 1 94.5 400 GLU A C 1
ATOM 3074 O O . GLU A 1 400 ? -18.406 -20.125 -27.203 1 94.5 400 GLU A O 1
ATOM 3079 N N . ILE A 1 401 ? -16.641 -21.328 -26.609 1 95.5 401 ILE A N 1
ATOM 3080 C CA . ILE A 1 401 ? -16.281 -20.422 -25.516 1 95.5 401 ILE A CA 1
ATOM 3081 C C . ILE A 1 401 ? -15.867 -19.062 -26.078 1 95.5 401 ILE A C 1
ATOM 3083 O O . ILE A 1 401 ? -16.234 -18.016 -25.547 1 95.5 401 ILE A O 1
ATOM 3087 N N . TYR A 1 402 ? -15.078 -19.094 -27.172 1 95.44 402 TYR A N 1
ATOM 3088 C CA . TYR A 1 402 ? -14.656 -17.844 -27.812 1 95.44 402 TYR A CA 1
ATOM 3089 C C . TYR A 1 402 ? -15.867 -17.062 -28.297 1 95.44 402 TYR A C 1
ATOM 3091 O O . TYR A 1 402 ? -15.922 -15.836 -28.156 1 95.44 402 TYR A O 1
ATOM 3099 N N . LYS A 1 403 ? -16.797 -17.734 -28.906 1 94.31 403 LYS A N 1
ATOM 3100 C CA . LYS A 1 403 ? -18.031 -17.094 -29.359 1 94.31 403 LYS A CA 1
ATOM 3101 C C . LYS A 1 403 ? -18.812 -16.516 -28.188 1 94.31 403 LYS A C 1
ATOM 3103 O O . LYS A 1 403 ? -19.406 -15.445 -28.297 1 94.31 403 LYS A O 1
ATOM 3108 N N . GLY A 1 404 ? -18.844 -17.281 -27.109 1 93.25 404 GLY A N 1
ATOM 3109 C CA . GLY A 1 404 ? -19.484 -16.797 -25.891 1 93.25 404 GLY A CA 1
ATOM 3110 C C . GLY A 1 404 ? -18.844 -15.531 -25.344 1 93.25 404 GLY A C 1
ATOM 3111 O O . GLY A 1 404 ? -19.547 -14.617 -24.891 1 93.25 404 GLY A O 1
ATOM 3112 N N . MET A 1 405 ? -17.531 -15.508 -25.312 1 94.69 405 MET A N 1
ATOM 3113 C CA . MET A 1 405 ? -16.781 -14.328 -24.891 1 94.69 405 MET A CA 1
ATOM 3114 C C . MET A 1 405 ? -17.188 -13.102 -25.703 1 94.69 405 MET A C 1
ATOM 3116 O O . MET A 1 405 ? -17.391 -12.023 -25.156 1 94.69 405 MET A O 1
ATOM 3120 N N . HIS A 1 406 ? -17.344 -13.273 -27 1 92.88 406 HIS A N 1
ATOM 3121 C CA . HIS A 1 406 ? -17.734 -12.203 -27.906 1 92.88 406 HIS A CA 1
ATOM 3122 C C . HIS A 1 406 ? -19.172 -11.758 -27.641 1 92.88 406 HIS A C 1
ATOM 3124 O O . HIS A 1 406 ? -19.484 -10.57 -27.719 1 92.88 406 HIS A O 1
ATOM 3130 N N . SER A 1 407 ? -20.031 -12.68 -27.422 1 93.12 407 SER A N 1
ATOM 3131 C CA . SER A 1 407 ? -21.422 -12.383 -27.156 1 93.12 407 SER A CA 1
ATOM 3132 C C . SER A 1 407 ? -21.594 -11.547 -25.891 1 93.12 407 SER A C 1
ATOM 3134 O O . SER A 1 407 ? -22.516 -10.742 -25.781 1 93.12 407 SER A O 1
ATOM 3136 N N . GLN A 1 408 ? -20.719 -11.742 -24.906 1 92.88 408 GLN A N 1
ATOM 3137 C CA . GLN A 1 408 ? -20.75 -11 -23.641 1 92.88 408 GLN A CA 1
ATOM 3138 C C . GLN A 1 408 ? -19.969 -9.703 -23.75 1 92.88 408 GLN A C 1
ATOM 3140 O O . GLN A 1 408 ? -19.75 -9.016 -22.75 1 92.88 408 GLN A O 1
ATOM 3145 N N . GLU A 1 409 ? -19.406 -9.422 -24.938 1 90.75 409 GLU A N 1
ATOM 3146 C CA . GLU A 1 409 ? -18.688 -8.188 -25.25 1 90.75 409 GLU A CA 1
ATOM 3147 C C . GLU A 1 409 ? -17.391 -8.094 -24.453 1 90.75 409 GLU A C 1
ATOM 3149 O O . GLU A 1 409 ? -17.047 -7.023 -23.938 1 90.75 409 GLU A O 1
ATOM 3154 N N . VAL A 1 410 ? -16.828 -9.219 -24.172 1 92.5 410 VAL A N 1
ATOM 3155 C CA . VAL A 1 410 ? -15.5 -9.25 -23.562 1 92.5 410 VAL A CA 1
ATOM 3156 C C . VAL A 1 410 ? -14.422 -9.258 -24.641 1 92.5 410 VAL A C 1
ATOM 3158 O O . VAL A 1 410 ? -14.398 -10.141 -25.5 1 92.5 410 VAL A O 1
ATOM 3161 N N . ALA A 1 411 ? -13.586 -8.281 -24.688 1 89.94 411 ALA A N 1
ATOM 3162 C CA . ALA A 1 411 ? -12.562 -8.141 -25.719 1 89.94 411 ALA A CA 1
ATOM 3163 C C . ALA A 1 411 ? -11.406 -9.109 -25.469 1 89.94 411 ALA A C 1
ATOM 3165 O O . ALA A 1 411 ? -10.938 -9.242 -24.328 1 89.94 411 ALA A O 1
ATOM 3166 N N . PRO A 1 412 ? -11.008 -9.836 -26.516 1 91.56 412 PRO A N 1
ATOM 3167 C CA . PRO A 1 412 ? -9.828 -10.695 -26.375 1 91.56 412 PRO A CA 1
ATOM 3168 C C . PRO A 1 412 ? -8.539 -9.898 -26.172 1 91.56 412 PRO A C 1
ATOM 3170 O O . PRO A 1 412 ? -8.461 -8.734 -26.578 1 91.56 412 PRO A O 1
ATOM 3173 N N . ASN A 1 413 ? -7.648 -10.508 -25.516 1 89.88 413 ASN A N 1
ATOM 3174 C CA . ASN A 1 413 ? -6.344 -9.883 -25.328 1 89.88 413 ASN A CA 1
ATOM 3175 C C . ASN A 1 413 ? -5.23 -10.711 -25.969 1 89.88 413 ASN A C 1
ATOM 3177 O O . ASN A 1 413 ? -5.5 -11.656 -26.719 1 89.88 413 ASN A O 1
ATOM 3181 N N . GLU A 1 414 ? -3.973 -10.281 -25.828 1 89.31 414 GLU A N 1
ATOM 3182 C CA . GLU A 1 414 ? -2.814 -10.93 -26.422 1 89.31 414 GLU A CA 1
ATOM 3183 C C . GLU A 1 414 ? -2.748 -12.406 -26.047 1 89.31 414 GLU A C 1
ATOM 3185 O O . GLU A 1 414 ? -2.488 -13.266 -26.891 1 89.31 414 GLU A O 1
ATOM 3190 N N . ASN A 1 415 ? -3.004 -12.703 -24.797 1 90.12 415 ASN A N 1
ATOM 3191 C CA . ASN A 1 415 ? -2.986 -14.078 -24.312 1 90.12 415 ASN A CA 1
ATOM 3192 C C . ASN A 1 415 ? -4.09 -14.914 -24.953 1 90.12 415 ASN A C 1
ATOM 3194 O O . ASN A 1 415 ? -3.902 -16.109 -25.203 1 90.12 415 ASN A O 1
ATOM 3198 N N . THR A 1 416 ? -5.242 -14.289 -25.141 1 93.56 416 THR A N 1
ATOM 3199 C CA . THR A 1 416 ? -6.348 -14.984 -25.797 1 93.56 416 THR A CA 1
ATOM 3200 C C . THR A 1 416 ? -5.922 -15.516 -27.156 1 93.56 416 THR A C 1
ATOM 3202 O O . THR A 1 416 ? -6.133 -16.688 -27.453 1 93.56 416 THR A O 1
ATOM 3205 N N . TYR A 1 417 ? -5.316 -14.672 -27.969 1 93.69 417 TYR A N 1
ATOM 3206 C CA . TYR A 1 417 ? -4.898 -15.055 -29.312 1 93.69 417 TYR A CA 1
ATOM 3207 C C . TYR A 1 417 ? -3.822 -16.141 -29.266 1 93.69 417 TYR A C 1
ATOM 3209 O O . TYR A 1 417 ? -3.842 -17.078 -30.047 1 93.69 417 TYR A O 1
ATOM 3217 N N . ASN A 1 418 ? -2.904 -16.016 -28.391 1 92.75 418 ASN A N 1
ATOM 3218 C CA . ASN A 1 418 ? -1.844 -17.016 -28.281 1 92.75 418 ASN A CA 1
ATOM 3219 C C . ASN A 1 418 ? -2.396 -18.375 -27.875 1 92.75 418 ASN A C 1
ATOM 3221 O O . ASN A 1 418 ? -1.91 -19.406 -28.344 1 92.75 418 ASN A O 1
ATOM 3225 N N . ILE A 1 419 ? -3.4 -18.344 -26.969 1 93.5 419 ILE A N 1
ATOM 3226 C CA . ILE A 1 419 ? -4.055 -19.594 -26.578 1 93.5 419 ILE A CA 1
ATOM 3227 C C . ILE A 1 419 ? -4.727 -20.234 -27.781 1 93.5 419 ILE A C 1
ATOM 3229 O O . ILE A 1 419 ? -4.562 -21.422 -28.031 1 93.5 419 ILE A O 1
ATOM 3233 N N . LEU A 1 420 ? -5.438 -19.422 -28.562 1 94.88 420 LEU A N 1
ATOM 3234 C CA . LEU A 1 420 ? -6.18 -19.922 -29.719 1 94.88 420 LEU A CA 1
ATOM 3235 C C . LEU A 1 420 ? -5.227 -20.438 -30.797 1 94.88 420 LEU A C 1
ATOM 3237 O O . LEU A 1 420 ? -5.445 -21.5 -31.375 1 94.88 420 LEU A O 1
ATOM 3241 N N . ILE A 1 421 ? -4.203 -19.688 -31.109 1 94.69 421 ILE A N 1
ATOM 3242 C CA . ILE A 1 421 ? -3.24 -20.078 -32.156 1 94.69 421 ILE A CA 1
ATOM 3243 C C . ILE A 1 421 ? -2.543 -21.375 -31.75 1 94.69 421 ILE A C 1
ATOM 3245 O O . ILE A 1 421 ? -2.451 -22.297 -32.531 1 94.69 421 ILE A O 1
ATOM 3249 N N . LYS A 1 422 ? -2.094 -21.469 -30.516 1 92.75 422 LYS A N 1
ATOM 3250 C CA . LYS A 1 422 ? -1.438 -22.688 -30.047 1 92.75 422 LYS A CA 1
ATOM 3251 C C . LYS A 1 422 ? -2.391 -23.875 -30.078 1 92.75 422 LYS A C 1
ATOM 3253 O O . LYS A 1 422 ? -1.996 -24.984 -30.438 1 92.75 422 LYS A O 1
ATOM 3258 N N . GLY A 1 423 ? -3.578 -23.578 -29.656 1 92.88 423 GLY A N 1
ATOM 3259 C CA . GLY A 1 423 ? -4.582 -24.625 -29.672 1 92.88 423 GLY A CA 1
ATOM 3260 C C . GLY A 1 423 ? -4.844 -25.172 -31.078 1 92.88 423 GLY A C 1
ATOM 3261 O O . GLY A 1 423 ? -4.875 -26.391 -31.281 1 92.88 423 GLY A O 1
ATOM 3262 N N . HIS A 1 424 ? -5.031 -24.344 -32 1 94.44 424 HIS A N 1
ATOM 3263 C CA . HIS A 1 424 ? -5.301 -24.75 -33.375 1 94.44 424 HIS A CA 1
ATOM 3264 C C . HIS A 1 424 ? -4.074 -25.406 -34.031 1 94.44 424 HIS A C 1
ATOM 3266 O O . HIS A 1 424 ? -4.207 -26.312 -34.844 1 94.44 424 HIS A O 1
ATOM 3272 N N . CYS A 1 425 ? -2.887 -24.984 -33.656 1 93 425 CYS A N 1
ATOM 3273 C CA . CYS A 1 425 ? -1.669 -25.641 -34.156 1 93 425 CYS A CA 1
ATOM 3274 C C . CYS A 1 425 ? -1.582 -27.078 -33.656 1 93 425 CYS A C 1
ATOM 3276 O O . CYS A 1 425 ? -1.247 -27.984 -34.406 1 93 425 CYS A O 1
ATOM 3278 N N . LYS A 1 426 ? -1.888 -27.281 -32.406 1 90.44 426 LYS A N 1
ATOM 3279 C CA . LYS A 1 426 ? -1.86 -28.625 -31.828 1 90.44 426 LYS A CA 1
ATOM 3280 C C . LYS A 1 426 ? -2.896 -29.531 -32.5 1 90.44 426 LYS A C 1
ATOM 3282 O O . LYS A 1 426 ? -2.674 -30.734 -32.656 1 90.44 426 LYS A O 1
ATOM 3287 N N . ALA A 1 427 ? -3.963 -28.953 -32.844 1 92.5 427 ALA A N 1
ATOM 3288 C CA . ALA A 1 427 ? -5.035 -29.688 -33.5 1 92.5 427 ALA A CA 1
ATOM 3289 C C . ALA A 1 427 ? -4.777 -29.797 -35 1 92.5 427 ALA A C 1
ATOM 3291 O O . ALA A 1 427 ? -5.555 -30.438 -35.719 1 92.5 427 ALA A O 1
ATOM 3292 N N . ARG A 1 428 ? -3.717 -29.156 -35.562 1 92.44 428 ARG A N 1
ATOM 3293 C CA . ARG A 1 428 ? -3.293 -29.188 -36.969 1 92.44 428 ARG A CA 1
ATOM 3294 C C . ARG A 1 428 ? -4.293 -28.453 -37.844 1 92.44 428 ARG A C 1
ATOM 3296 O O . ARG A 1 428 ? -4.527 -28.844 -39 1 92.44 428 ARG A O 1
ATOM 3303 N N . ASN A 1 429 ? -4.996 -27.531 -37.219 1 93.56 429 ASN A N 1
ATOM 3304 C CA . ASN A 1 429 ? -5.875 -26.641 -37.969 1 93.56 429 ASN A CA 1
ATOM 3305 C C . ASN A 1 429 ? -5.125 -25.422 -38.5 1 93.56 429 ASN A C 1
ATOM 3307 O O . ASN A 1 429 ? -5.125 -24.359 -37.844 1 93.56 429 ASN A O 1
ATOM 3311 N N . MET A 1 430 ? -4.562 -25.5 -39.594 1 94 430 MET A N 1
ATOM 3312 C CA . MET A 1 430 ? -3.668 -24.469 -40.094 1 94 430 MET A CA 1
ATOM 3313 C C . MET A 1 430 ? -4.449 -23.234 -40.5 1 94 430 MET A C 1
ATOM 3315 O O . MET A 1 430 ? -4.02 -22.109 -40.219 1 94 430 MET A O 1
ATOM 3319 N N . LYS A 1 431 ? -5.531 -23.359 -41.156 1 93.88 431 LYS A N 1
ATOM 3320 C CA . LYS A 1 431 ? -6.32 -22.219 -41.625 1 93.88 431 LYS A CA 1
ATOM 3321 C C . LYS A 1 431 ? -6.75 -21.328 -40.469 1 93.88 431 LYS A C 1
ATOM 3323 O O . LYS A 1 431 ? -6.602 -20.109 -40.562 1 93.88 431 LYS A O 1
ATOM 3328 N N . GLU A 1 432 ? -7.301 -21.922 -39.469 1 94.62 432 GLU A N 1
ATOM 3329 C CA . GLU A 1 432 ? -7.746 -21.156 -38.281 1 94.62 432 GLU A CA 1
ATOM 3330 C C . GLU A 1 432 ? -6.562 -20.516 -37.562 1 94.62 432 GLU A C 1
ATOM 3332 O O . GLU A 1 432 ? -6.652 -19.375 -37.125 1 94.62 432 GLU A O 1
ATOM 3337 N N . ALA A 1 433 ? -5.453 -21.266 -37.375 1 95.31 433 ALA A N 1
ATOM 3338 C CA . ALA A 1 433 ? -4.258 -20.734 -36.719 1 95.31 433 ALA A CA 1
ATOM 3339 C C . ALA A 1 433 ? -3.764 -19.469 -37.406 1 95.31 433 ALA A C 1
ATOM 3341 O O . ALA A 1 433 ? -3.424 -18.484 -36.781 1 95.31 433 ALA A O 1
ATOM 3342 N N . LEU A 1 434 ? -3.76 -19.562 -38.75 1 94.31 434 LEU A N 1
ATOM 3343 C CA . LEU A 1 434 ? -3.295 -18.422 -39.531 1 94.31 434 LEU A CA 1
ATOM 3344 C C . LEU A 1 434 ? -4.305 -17.281 -39.5 1 94.31 434 LEU A C 1
ATOM 3346 O O . LEU A 1 434 ? -3.926 -16.094 -39.531 1 94.31 434 LEU A O 1
ATOM 3350 N N . TYR A 1 435 ? -5.543 -17.625 -39.5 1 94.94 435 TYR A N 1
ATOM 3351 C CA . TYR A 1 435 ? -6.586 -16.609 -39.375 1 94.94 435 TYR A CA 1
ATOM 3352 C C . TYR A 1 435 ? -6.402 -15.797 -38.094 1 94.94 435 TYR A C 1
ATOM 3354 O O . TYR A 1 435 ? -6.398 -14.562 -38.125 1 94.94 435 TYR A O 1
ATOM 3362 N N . PHE A 1 436 ? -6.293 -16.438 -36.969 1 95.56 436 PHE A N 1
ATOM 3363 C CA . PHE A 1 436 ? -6.141 -15.758 -35.688 1 95.56 436 PHE A CA 1
ATOM 3364 C C . PHE A 1 436 ? -4.809 -15.023 -35.625 1 95.56 436 PHE A C 1
ATOM 3366 O O . PHE A 1 436 ? -4.711 -13.961 -35 1 95.56 436 PHE A O 1
ATOM 3373 N N . HIS A 1 437 ? -3.764 -15.617 -36.219 1 95.19 437 HIS A N 1
ATOM 3374 C CA . HIS A 1 437 ? -2.486 -14.914 -36.281 1 95.19 437 HIS A CA 1
ATOM 3375 C C . HIS A 1 437 ? -2.623 -13.586 -37.031 1 95.19 437 HIS A C 1
ATOM 3377 O O . HIS A 1 437 ? -2.082 -12.57 -36.562 1 95.19 437 HIS A O 1
ATOM 3383 N N . HIS A 1 438 ? -3.322 -13.609 -38.094 1 94.25 438 HIS A N 1
ATOM 3384 C CA . HIS A 1 438 ? -3.547 -12.383 -38.875 1 94.25 438 HIS A CA 1
ATOM 3385 C C . HIS A 1 438 ? -4.336 -11.367 -38.062 1 94.25 438 HIS A C 1
ATOM 3387 O O . HIS A 1 438 ? -4.012 -10.172 -38.062 1 94.25 438 HIS A O 1
ATOM 3393 N N . GLU A 1 439 ? -5.348 -11.766 -37.406 1 93.88 439 GLU A N 1
ATOM 3394 C CA . GLU A 1 439 ? -6.148 -10.891 -36.562 1 93.88 439 GLU A CA 1
ATOM 3395 C C . GLU A 1 439 ? -5.312 -10.297 -35.406 1 93.88 439 GLU A C 1
ATOM 3397 O O . GLU A 1 439 ? -5.477 -9.133 -35.062 1 93.88 439 GLU A O 1
ATOM 3402 N N . MET A 1 440 ? -4.539 -11.164 -34.781 1 93.81 440 MET A N 1
ATOM 3403 C CA . MET A 1 440 ? -3.645 -10.75 -33.719 1 93.81 440 MET A CA 1
ATOM 3404 C C . MET A 1 440 ? -2.744 -9.602 -34.156 1 93.81 440 MET A C 1
ATOM 3406 O O . MET A 1 440 ? -2.562 -8.633 -33.438 1 93.81 440 MET A O 1
ATOM 3410 N N . ILE A 1 441 ? -2.184 -9.672 -35.375 1 91.56 441 ILE A N 1
ATOM 3411 C CA . ILE A 1 441 ? -1.294 -8.664 -35.906 1 91.56 441 ILE A CA 1
ATOM 3412 C C . ILE A 1 441 ? -2.068 -7.363 -36.156 1 91.56 441 ILE A C 1
ATOM 3414 O O . ILE A 1 441 ? -1.558 -6.273 -35.875 1 91.56 441 ILE A O 1
ATOM 3418 N N . GLU A 1 442 ? -3.24 -7.441 -36.594 1 92.81 442 GLU A N 1
ATOM 3419 C CA . GLU A 1 442 ? -4.078 -6.277 -36.875 1 92.81 442 GLU A CA 1
ATOM 3420 C C . GLU A 1 442 ? -4.371 -5.508 -35.594 1 92.81 442 GLU A C 1
ATOM 3422 O O . GLU A 1 442 ? -4.5 -4.281 -35.594 1 92.81 442 GLU A O 1
ATOM 3427 N N . LYS A 1 443 ? -4.484 -6.195 -34.5 1 90.62 443 LYS A N 1
ATOM 3428 C CA . LYS A 1 443 ? -4.801 -5.57 -33.219 1 90.62 443 LYS A CA 1
ATOM 3429 C C . LYS A 1 443 ? -3.535 -5.098 -32.531 1 90.62 443 LYS A C 1
ATOM 3431 O O . LYS A 1 443 ? -3.605 -4.492 -31.453 1 90.62 443 LYS A O 1
ATOM 3436 N N . GLY A 1 444 ? -2.404 -5.41 -33.125 1 85.81 444 GLY A N 1
ATOM 3437 C CA . GLY A 1 444 ? -1.14 -4.926 -32.594 1 85.81 444 GL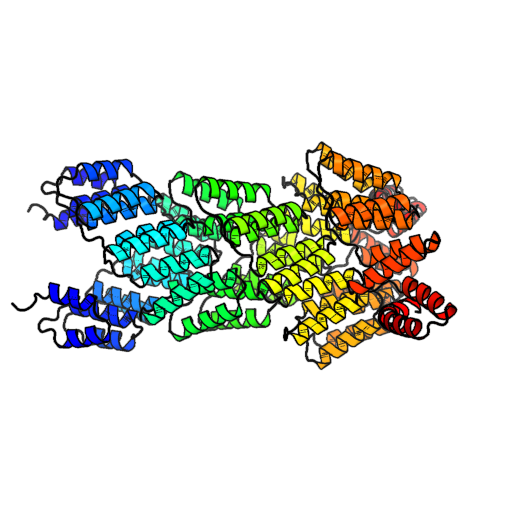Y A CA 1
ATOM 3438 C C . GLY A 1 444 ? -0.544 -5.84 -31.531 1 85.81 444 GLY A C 1
ATOM 3439 O O . GLY A 1 444 ? 0.305 -5.414 -30.75 1 85.81 444 GLY A O 1
ATOM 3440 N N . PHE A 1 445 ? -1.011 -7.074 -31.422 1 89.56 445 PHE A N 1
ATOM 3441 C CA . PHE A 1 445 ? -0.496 -8.047 -30.4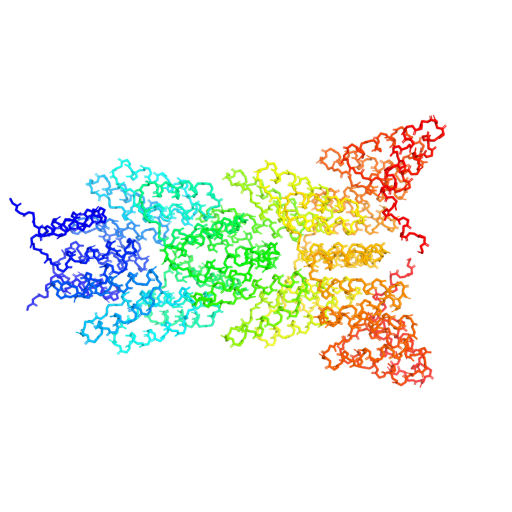69 1 89.56 445 PHE A CA 1
ATOM 3442 C C . PHE A 1 445 ? 0.645 -8.852 -31.078 1 89.56 445 PHE A C 1
ATOM 3444 O O . PHE A 1 445 ? 0.878 -8.789 -32.281 1 89.56 445 PHE A O 1
ATOM 3451 N N . ARG A 1 446 ? 1.359 -9.633 -30.312 1 87.5 446 ARG A N 1
ATOM 3452 C CA . ARG A 1 446 ? 2.514 -10.398 -30.766 1 87.5 446 ARG A CA 1
ATOM 3453 C C . ARG A 1 446 ? 2.438 -11.844 -30.281 1 87.5 446 ARG A C 1
ATOM 3455 O O . ARG A 1 446 ? 1.776 -12.141 -29.281 1 87.5 446 ARG A O 1
ATOM 3462 N N . LEU A 1 447 ? 3.146 -12.648 -31.016 1 89.69 447 LEU A N 1
ATOM 3463 C CA . LEU A 1 447 ? 3.223 -14.055 -30.656 1 89.69 447 LEU A CA 1
ATOM 3464 C C . LEU A 1 447 ? 4.203 -14.273 -29.5 1 89.69 447 LEU A C 1
ATOM 3466 O O . LEU A 1 447 ? 5.219 -13.578 -29.406 1 89.69 447 LEU A O 1
ATOM 3470 N N . THR A 1 448 ? 3.803 -15.195 -28.672 1 86.75 448 THR A N 1
ATOM 3471 C CA . THR A 1 448 ? 4.762 -15.648 -27.672 1 86.75 448 THR A CA 1
ATOM 3472 C C . THR A 1 448 ? 5.758 -16.625 -28.281 1 86.75 448 THR A C 1
ATOM 3474 O O . THR A 1 448 ? 5.551 -17.125 -29.406 1 86.75 448 THR A O 1
ATOM 3477 N N . THR A 1 449 ? 6.832 -16.969 -27.609 1 82.75 449 THR A N 1
ATOM 3478 C CA . THR A 1 449 ? 7.844 -17.906 -28.078 1 82.75 449 THR A CA 1
ATOM 3479 C C . THR A 1 449 ? 7.223 -19.266 -28.375 1 82.75 449 THR A C 1
ATOM 3481 O O . THR A 1 449 ? 7.516 -19.875 -29.406 1 82.75 449 THR A O 1
ATOM 3484 N N . SER A 1 450 ? 6.375 -19.656 -27.453 1 83.81 450 SER A N 1
ATOM 3485 C CA . SER A 1 450 ? 5.746 -20.969 -27.609 1 83.81 450 SER A CA 1
ATOM 3486 C C . SER A 1 450 ? 4.793 -20.984 -28.797 1 83.81 450 SER A C 1
ATOM 3488 O O . SER A 1 450 ? 4.691 -22 -29.5 1 83.81 450 SER A O 1
ATOM 3490 N N . SER A 1 451 ? 4.117 -19.906 -29.016 1 89.31 451 SER A N 1
ATOM 3491 C CA . SER A 1 451 ? 3.186 -19.828 -30.141 1 89.31 451 SER A CA 1
ATOM 3492 C C . SER A 1 451 ? 3.926 -19.766 -31.469 1 89.31 451 SER A C 1
ATOM 3494 O O . SER A 1 451 ? 3.484 -20.344 -32.469 1 89.31 451 SER A O 1
ATOM 3496 N N . TYR A 1 452 ? 5.039 -19.016 -31.516 1 89.69 452 TYR A N 1
ATOM 3497 C CA . TYR A 1 452 ? 5.895 -19.031 -32.688 1 89.69 452 TYR A CA 1
ATOM 3498 C C . TYR A 1 452 ? 6.32 -20.438 -33.062 1 89.69 452 TYR A C 1
ATOM 3500 O O . TYR A 1 452 ? 6.176 -20.875 -34.188 1 89.69 452 TYR A O 1
ATOM 3508 N N . SER A 1 453 ? 6.82 -21.125 -32.094 1 88.06 453 SER A N 1
ATOM 3509 C CA . SER A 1 453 ? 7.332 -22.469 -32.312 1 88.06 453 SER A CA 1
ATOM 3510 C C . SER A 1 453 ? 6.23 -23.406 -32.781 1 88.06 453 SER A C 1
ATOM 3512 O O . SER A 1 453 ? 6.449 -24.25 -33.656 1 88.06 453 SER A O 1
ATOM 3514 N N . ALA A 1 454 ? 5.094 -23.234 -32.156 1 90.69 454 ALA A N 1
ATOM 3515 C CA . ALA A 1 454 ? 3.959 -24.078 -32.531 1 90.69 454 ALA A CA 1
ATOM 3516 C C . ALA A 1 454 ? 3.547 -23.812 -33.969 1 90.69 454 ALA A C 1
ATOM 3518 O O . ALA A 1 454 ? 3.268 -24.75 -34.719 1 90.69 454 ALA A O 1
ATOM 3519 N N . LEU A 1 455 ? 3.496 -22.609 -34.375 1 93.38 455 LEU A N 1
ATOM 3520 C CA . LEU A 1 455 ? 3.102 -22.234 -35.75 1 93.38 455 LEU A CA 1
ATOM 3521 C C . LEU A 1 455 ? 4.141 -22.688 -36.75 1 93.38 455 LEU A C 1
ATOM 3523 O O . LEU A 1 455 ? 3.785 -23.188 -37.812 1 93.38 455 LEU A O 1
ATOM 3527 N N . ILE A 1 456 ? 5.398 -22.547 -36.469 1 92.81 456 ILE A N 1
ATOM 3528 C CA . ILE A 1 456 ? 6.484 -22.969 -37.344 1 92.81 456 ILE A CA 1
ATOM 3529 C C . ILE A 1 456 ? 6.43 -24.484 -37.531 1 92.81 456 ILE A C 1
ATOM 3531 O O . ILE A 1 456 ? 6.574 -24.969 -38.656 1 92.81 456 ILE A O 1
ATOM 3535 N N . ARG A 1 457 ? 6.184 -25.203 -36.469 1 90.69 457 ARG A N 1
ATOM 3536 C CA . ARG A 1 457 ? 6.074 -26.656 -36.531 1 90.69 457 ARG A CA 1
ATOM 3537 C C . ARG A 1 457 ? 4.926 -27.078 -37.438 1 90.69 457 ARG A C 1
ATOM 3539 O O . ARG A 1 457 ? 5.082 -28 -38.25 1 90.69 457 ARG A O 1
ATOM 3546 N N . LEU A 1 458 ? 3.826 -26.406 -37.25 1 92.56 458 LEU A N 1
ATOM 3547 C CA . LEU A 1 458 ? 2.648 -26.75 -38.031 1 92.56 458 LEU A CA 1
ATOM 3548 C C . LEU A 1 458 ? 2.883 -26.438 -39.531 1 92.56 458 LEU A C 1
ATOM 3550 O O . LEU A 1 458 ? 2.523 -27.219 -40.375 1 92.56 458 LEU A O 1
ATOM 3554 N N . LEU A 1 459 ? 3.455 -25.359 -39.844 1 92.88 459 LEU A N 1
ATOM 3555 C CA . LEU A 1 459 ? 3.725 -24.953 -41.219 1 92.88 459 LEU A CA 1
ATOM 3556 C C . LEU A 1 459 ? 4.707 -25.922 -41.875 1 92.88 459 LEU A C 1
ATOM 3558 O O . LEU A 1 459 ? 4.547 -26.266 -43.062 1 92.88 459 LEU A O 1
ATOM 3562 N N . ASN A 1 460 ? 5.73 -26.344 -41.125 1 89.94 460 ASN A N 1
ATOM 3563 C CA . ASN A 1 460 ? 6.68 -27.312 -41.656 1 89.94 460 ASN A CA 1
ATOM 3564 C C . ASN A 1 460 ? 6.008 -28.656 -41.938 1 89.94 460 ASN A C 1
ATOM 3566 O O . ASN A 1 460 ? 6.32 -29.312 -42.906 1 89.94 460 ASN A O 1
ATOM 3570 N N . LYS A 1 461 ? 5.141 -29.047 -41 1 90.5 461 LYS A N 1
ATOM 3571 C CA . LYS A 1 461 ? 4.426 -30.312 -41.188 1 90.5 461 LYS A CA 1
ATOM 3572 C C . LYS A 1 461 ? 3.512 -30.266 -42.406 1 90.5 461 LYS A C 1
ATOM 3574 O O . LYS A 1 461 ? 3.299 -31.281 -43.062 1 90.5 461 LYS A O 1
ATOM 3579 N N . LYS A 1 462 ? 3.002 -29.125 -42.688 1 92.69 462 LYS A N 1
ATOM 3580 C CA . LYS A 1 462 ? 2.109 -28.938 -43.812 1 92.69 462 LYS A CA 1
ATOM 3581 C C . LYS A 1 462 ? 2.893 -28.562 -45.062 1 92.69 462 LYS A C 1
ATOM 3583 O O . LYS A 1 462 ? 2.307 -28.156 -46.094 1 92.69 462 LYS A O 1
ATOM 3588 N N . LYS A 1 463 ? 4.234 -28.594 -45.031 1 88.31 463 LYS A N 1
ATOM 3589 C CA . LYS A 1 463 ? 5.168 -28.422 -46.156 1 88.31 463 LYS A CA 1
ATOM 3590 C C . LYS A 1 463 ? 5.137 -26.984 -46.656 1 88.31 463 LYS A C 1
ATOM 3592 O O . LYS A 1 463 ? 5.297 -26.75 -47.875 1 88.31 463 LYS A O 1
ATOM 3597 N N . LYS A 1 464 ? 4.676 -26.156 -45.875 1 92.25 464 LYS A N 1
ATOM 3598 C CA . LYS A 1 464 ? 4.805 -24.719 -46.188 1 92.25 464 LYS A CA 1
ATOM 3599 C C . LYS A 1 464 ? 6.125 -24.172 -45.656 1 92.25 464 LYS A C 1
ATOM 3601 O O . LYS A 1 464 ? 6.137 -23.281 -44.812 1 92.25 464 LYS A O 1
ATOM 3606 N N . PHE A 1 465 ? 7.199 -24.531 -46.25 1 89.31 465 PHE A N 1
ATOM 3607 C CA . PHE A 1 465 ? 8.547 -24.328 -45.719 1 89.31 465 PHE A CA 1
ATOM 3608 C C . PHE A 1 465 ? 8.945 -22.859 -45.812 1 89.31 465 PHE A C 1
ATOM 3610 O O . PHE A 1 465 ? 9.656 -22.344 -44.969 1 89.31 465 PHE A O 1
ATOM 3617 N N . SER A 1 466 ? 8.523 -22.203 -46.844 1 89.94 466 SER A N 1
ATOM 3618 C CA . SER A 1 466 ? 8.891 -20.812 -47.031 1 89.94 466 SER A CA 1
ATOM 3619 C C . SER A 1 466 ? 8.273 -19.922 -45.969 1 89.94 466 SER A C 1
ATOM 3621 O O . SER A 1 466 ? 8.945 -19.047 -45.406 1 89.94 466 SER A O 1
ATOM 3623 N N . GLU A 1 467 ? 7.023 -20.141 -45.719 1 91.44 467 GLU A N 1
ATOM 3624 C CA . GLU A 1 467 ? 6.328 -19.375 -44.688 1 91.44 467 GLU A CA 1
ATOM 3625 C C . GLU A 1 467 ? 6.898 -19.656 -43.312 1 91.44 467 GLU A C 1
ATOM 3627 O O . GLU A 1 467 ? 7.051 -18.75 -42.5 1 91.44 467 GLU A O 1
ATOM 3632 N N . ALA A 1 468 ? 7.156 -20.906 -43.031 1 92.44 468 ALA A N 1
ATOM 3633 C CA . ALA A 1 468 ? 7.738 -21.328 -41.75 1 92.44 468 ALA A CA 1
ATOM 3634 C C . ALA A 1 468 ? 9.094 -20.656 -41.531 1 92.44 468 ALA A C 1
ATOM 3636 O O . ALA A 1 468 ? 9.398 -20.219 -40.438 1 92.44 468 ALA A O 1
ATOM 3637 N N . ARG A 1 469 ? 9.898 -20.625 -42.625 1 89.19 469 ARG A N 1
ATOM 3638 C CA . ARG A 1 469 ? 11.203 -19.984 -42.531 1 89.19 469 ARG A CA 1
ATOM 3639 C C . ARG A 1 469 ? 11.078 -18.5 -42.25 1 89.19 469 ARG A C 1
ATOM 3641 O O . ARG A 1 469 ? 11.859 -17.922 -41.5 1 89.19 469 ARG A O 1
ATOM 3648 N N . GLY A 1 470 ? 10.172 -17.891 -42.938 1 90.81 470 GLY A N 1
ATOM 3649 C CA . GLY A 1 470 ? 9.914 -16.484 -42.688 1 90.81 470 GLY A CA 1
ATOM 3650 C C . GLY A 1 470 ? 9.562 -16.188 -41.25 1 90.81 470 GLY A C 1
ATOM 3651 O O . GLY A 1 470 ? 10.039 -15.203 -40.688 1 90.81 470 GLY A O 1
ATOM 3652 N N . LEU A 1 471 ? 8.703 -16.969 -40.688 1 92.38 471 LEU A N 1
ATOM 3653 C CA . LEU A 1 471 ? 8.297 -16.797 -39.312 1 92.38 471 LEU A CA 1
ATOM 3654 C C . LEU A 1 471 ? 9.469 -17.031 -38.344 1 92.38 471 LEU A C 1
ATOM 3656 O O . LEU A 1 471 ? 9.594 -16.344 -37.344 1 92.38 471 LEU A O 1
ATOM 3660 N N . PHE A 1 472 ? 10.234 -18.047 -38.656 1 91.06 472 PHE A N 1
ATOM 3661 C CA . PHE A 1 472 ? 11.422 -18.328 -37.844 1 91.06 472 PHE A CA 1
ATOM 3662 C C . PHE A 1 472 ? 12.383 -17.156 -37.844 1 91.06 472 PHE A C 1
ATOM 3664 O O . PHE A 1 472 ? 12.945 -16.797 -36.812 1 91.06 472 PHE A O 1
ATOM 3671 N N . ASP A 1 473 ? 12.586 -16.562 -38.969 1 88.94 473 ASP A N 1
ATOM 3672 C CA . ASP A 1 473 ? 13.453 -15.383 -39.094 1 88.94 473 ASP A CA 1
ATOM 3673 C C . ASP A 1 473 ? 12.875 -14.203 -38.312 1 88.94 473 ASP A C 1
ATOM 3675 O O . ASP A 1 473 ? 13.617 -13.438 -37.719 1 88.94 473 ASP A O 1
ATOM 3679 N N . GLU A 1 474 ? 11.609 -14.055 -38.406 1 88.81 474 GLU A N 1
ATOM 3680 C CA . GLU A 1 474 ? 10.945 -13 -37.656 1 88.81 474 GLU A CA 1
ATOM 3681 C C . GLU A 1 474 ? 11.125 -13.195 -36.156 1 88.81 474 GLU A C 1
ATOM 3683 O O . GLU A 1 474 ? 11.367 -12.234 -35.406 1 88.81 474 GLU A O 1
ATOM 3688 N N . MET A 1 475 ? 10.875 -14.422 -35.688 1 88.06 475 MET A N 1
ATOM 3689 C CA . MET A 1 475 ? 11.062 -14.781 -34.281 1 88.06 475 MET A CA 1
ATOM 3690 C C . MET A 1 475 ? 12.461 -14.398 -33.812 1 88.06 475 MET A C 1
ATOM 3692 O O . MET A 1 475 ? 12.617 -13.828 -32.719 1 88.06 475 MET A O 1
ATOM 3696 N N . ARG A 1 476 ? 13.438 -14.656 -34.625 1 83.5 476 ARG A N 1
ATOM 3697 C CA . ARG A 1 476 ? 14.828 -14.359 -34.312 1 83.5 476 ARG A CA 1
ATOM 3698 C C . ARG A 1 476 ? 15.086 -12.859 -34.281 1 83.5 476 ARG A C 1
ATOM 3700 O O . ARG A 1 476 ? 15.844 -12.367 -33.438 1 83.5 476 ARG A O 1
ATOM 3707 N N . LYS A 1 477 ? 14.523 -12.172 -35.125 1 84 477 LYS A N 1
ATOM 3708 C CA . LYS A 1 477 ? 14.672 -10.719 -35.188 1 84 477 LYS A CA 1
ATOM 3709 C C . LYS A 1 477 ? 14.125 -10.055 -33.938 1 84 477 LYS A C 1
ATOM 3711 O O . LYS A 1 477 ? 14.633 -9.016 -33.5 1 84 477 LYS A O 1
ATOM 3716 N N . GLU A 1 478 ? 13.102 -10.664 -33.438 1 80.12 478 GLU A N 1
ATOM 3717 C CA . GLU A 1 478 ? 12.484 -10.125 -32.219 1 80.12 478 GLU A CA 1
ATOM 3718 C C . GLU A 1 478 ? 13.266 -10.539 -30.984 1 80.12 478 GLU A C 1
ATOM 3720 O O . GLU A 1 478 ? 12.898 -10.18 -29.859 1 80.12 478 GLU A O 1
ATOM 3725 N N . GLY A 1 479 ? 14.305 -11.359 -31.172 1 74 479 GLY A N 1
ATOM 3726 C CA . GLY A 1 479 ? 15.164 -11.758 -30.062 1 74 479 GLY A CA 1
ATOM 3727 C C . GLY A 1 479 ? 14.617 -12.922 -29.266 1 74 479 GLY A C 1
ATOM 3728 O O . GLY A 1 479 ? 14.977 -13.109 -28.109 1 74 479 GLY A O 1
ATOM 3729 N N . LEU A 1 480 ? 13.672 -13.648 -29.844 1 80 480 LEU A N 1
ATOM 3730 C CA . LEU A 1 480 ? 13.07 -14.789 -29.156 1 80 480 LEU A CA 1
ATOM 3731 C C . LEU A 1 480 ? 13.805 -16.078 -29.5 1 80 480 LEU A C 1
ATOM 3733 O O . LEU A 1 480 ? 14.391 -16.188 -30.578 1 80 480 LEU A O 1
ATOM 3737 N N . THR A 1 481 ? 13.844 -17.078 -28.594 1 76.12 481 THR A N 1
ATOM 3738 C CA . THR A 1 481 ? 14.5 -18.359 -28.797 1 76.12 481 THR A CA 1
ATOM 3739 C C . THR A 1 481 ? 13.469 -19.453 -29.078 1 76.12 481 THR A C 1
ATOM 3741 O O . THR A 1 481 ? 12.516 -19.625 -28.312 1 76.12 481 THR A O 1
ATOM 3744 N N . ALA A 1 482 ? 13.695 -20.078 -30.172 1 79.12 482 ALA A N 1
ATOM 3745 C CA . ALA A 1 482 ? 12.766 -21.141 -30.547 1 79.12 482 ALA A CA 1
ATOM 3746 C C . ALA A 1 482 ? 12.992 -22.391 -29.703 1 79.12 482 ALA A C 1
ATOM 3748 O O . ALA A 1 482 ? 14.008 -22.5 -29 1 79.12 482 ALA A O 1
ATOM 3749 N N . GLU A 1 483 ? 12.047 -23.25 -29.672 1 78.31 483 GLU A N 1
ATOM 3750 C CA . GLU A 1 483 ? 12.164 -24.531 -28.984 1 78.31 483 GLU A CA 1
ATOM 3751 C C . GLU A 1 483 ? 13.188 -25.422 -29.672 1 78.31 483 GLU A C 1
ATOM 3753 O O . GLU A 1 483 ? 13.43 -25.297 -30.875 1 78.31 483 GLU A O 1
ATOM 3758 N N . PRO A 1 484 ? 13.836 -26.297 -28.969 1 75.62 484 PRO A N 1
ATOM 3759 C CA . PRO A 1 484 ? 14.922 -27.125 -29.5 1 75.62 484 PRO A CA 1
ATOM 3760 C C . PRO A 1 484 ? 14.523 -27.906 -30.75 1 75.62 484 PRO A C 1
ATOM 3762 O O . PRO A 1 484 ? 15.336 -28.062 -31.656 1 75.62 484 PRO A O 1
ATOM 3765 N N . ASP A 1 485 ? 13.359 -28.375 -30.781 1 79.62 485 ASP A N 1
ATOM 3766 C CA . ASP A 1 485 ? 12.938 -29.172 -31.938 1 79.62 485 ASP A CA 1
ATOM 3767 C C . ASP A 1 485 ? 12.875 -28.312 -33.188 1 79.62 485 ASP A C 1
ATOM 3769 O O . ASP A 1 485 ? 13.164 -28.797 -34.281 1 79.62 485 ASP A O 1
ATOM 3773 N N . VAL A 1 486 ? 12.562 -27.062 -33.062 1 83.88 486 VAL A N 1
ATOM 3774 C CA . VAL A 1 486 ? 12.516 -26.141 -34.188 1 83.88 486 VAL A CA 1
ATOM 3775 C C . VAL A 1 486 ? 13.938 -25.859 -34.688 1 83.88 486 VAL A C 1
ATOM 3777 O O . VAL A 1 486 ? 14.18 -25.859 -35.906 1 83.88 486 VAL A O 1
ATOM 3780 N N . TYR A 1 487 ? 14.828 -25.672 -33.781 1 81.75 487 TYR A N 1
ATOM 3781 C CA . TYR A 1 487 ? 16.219 -25.484 -34.188 1 81.75 487 TYR A CA 1
ATOM 3782 C C . TYR A 1 487 ? 16.75 -26.703 -34.906 1 81.75 487 TYR A C 1
ATOM 3784 O O . TYR A 1 487 ? 17.406 -26.578 -35.969 1 81.75 487 TYR A O 1
ATOM 3792 N N . SER A 1 488 ? 16.469 -27.875 -34.312 1 78.62 488 SER A N 1
ATOM 3793 C CA . SER A 1 488 ? 16.953 -29.109 -34.906 1 78.62 488 SER A CA 1
ATOM 3794 C C . SER A 1 488 ? 16.453 -29.266 -36.344 1 78.62 488 SER A C 1
ATOM 3796 O O . SER A 1 488 ? 17.188 -29.734 -37.219 1 78.62 488 SER A O 1
ATOM 3798 N N . PHE A 1 489 ? 15.273 -28.891 -36.531 1 82.75 489 PHE A N 1
ATOM 3799 C CA . PHE A 1 489 ? 14.688 -28.953 -37.875 1 82.75 489 PHE A CA 1
ATOM 3800 C C . PHE A 1 489 ? 15.453 -28.078 -38.844 1 82.75 489 PHE A C 1
ATOM 3802 O O . PHE A 1 489 ? 15.82 -28.531 -39.938 1 82.75 489 PHE A O 1
ATOM 3809 N N . TYR A 1 490 ? 15.789 -26.953 -38.562 1 83.12 490 TYR A N 1
ATOM 3810 C CA . TYR A 1 490 ? 16.422 -26 -39.469 1 83.12 490 TYR A CA 1
ATOM 3811 C C . TYR A 1 490 ? 17.922 -26.25 -39.531 1 83.12 490 TYR A C 1
ATOM 3813 O O . TYR A 1 490 ? 18.562 -25.906 -40.531 1 83.12 490 TYR A O 1
ATOM 3821 N N . ILE A 1 491 ? 18.438 -26.844 -38.5 1 79.75 491 ILE A N 1
ATOM 3822 C CA . ILE A 1 491 ? 19.828 -27.281 -38.562 1 79.75 491 ILE A CA 1
ATOM 3823 C C . ILE A 1 491 ? 19.953 -28.406 -39.594 1 79.75 491 ILE A C 1
ATOM 3825 O O . ILE A 1 491 ? 20.891 -28.422 -40.406 1 79.75 491 ILE A O 1
ATOM 3829 N N . ASP A 1 492 ? 18.969 -29.344 -39.5 1 77 492 ASP A N 1
ATOM 3830 C CA . ASP A 1 492 ? 18.969 -30.453 -40.438 1 77 492 ASP A CA 1
ATOM 3831 C C . ASP A 1 492 ? 18.812 -29.953 -41.875 1 77 492 ASP A C 1
ATOM 3833 O O . ASP A 1 492 ? 19.484 -30.453 -42.781 1 77 492 ASP A O 1
ATOM 3837 N N . ILE A 1 493 ? 18.016 -28.969 -42.094 1 79.81 493 ILE A N 1
ATOM 3838 C CA . ILE A 1 493 ? 17.781 -28.406 -43.406 1 79.81 493 ILE A CA 1
ATOM 3839 C C . ILE A 1 493 ? 19.031 -27.672 -43.875 1 79.81 493 ILE A C 1
ATOM 3841 O O . ILE A 1 493 ? 19.453 -27.828 -45.031 1 79.81 493 ILE A O 1
ATOM 3845 N N . SER A 1 494 ? 19.578 -26.922 -43.062 1 78.62 494 SER A N 1
ATOM 3846 C CA . SER A 1 494 ? 20.766 -26.172 -43.438 1 78.62 494 SER A CA 1
ATOM 3847 C C . SER A 1 494 ? 21.938 -27.094 -43.719 1 78.62 494 SER A C 1
ATOM 3849 O O . SER A 1 494 ? 22.75 -26.812 -44.594 1 78.62 494 SER A O 1
ATOM 3851 N N . PHE A 1 495 ? 21.984 -28.141 -42.938 1 75.88 495 PHE A N 1
ATOM 3852 C CA . PHE A 1 495 ? 23.031 -29.125 -43.125 1 75.88 495 PHE A CA 1
ATOM 3853 C C . PHE A 1 495 ? 22.891 -29.812 -44.5 1 75.88 495 PHE A C 1
ATOM 3855 O O . PHE A 1 495 ? 23.875 -30 -45.219 1 75.88 495 PHE A O 1
ATOM 3862 N N . ASN A 1 496 ? 21.703 -30.109 -44.812 1 80.19 496 ASN A N 1
ATOM 3863 C CA . ASN A 1 496 ? 21.438 -30.766 -46.094 1 80.19 496 ASN A CA 1
ATOM 3864 C C . ASN A 1 496 ? 21.656 -29.828 -47.281 1 80.19 496 ASN A C 1
ATOM 3866 O O . ASN A 1 496 ? 21.891 -30.266 -48.406 1 80.19 496 ASN A O 1
ATOM 3870 N N . GLU A 1 497 ? 21.469 -28.531 -47 1 79.31 497 GLU A N 1
ATOM 3871 C CA . GLU A 1 497 ? 21.688 -27.547 -48.062 1 79.31 497 GLU A CA 1
ATOM 3872 C C . GLU A 1 497 ? 23.141 -27.109 -48.094 1 79.31 497 GLU A C 1
ATOM 3874 O O . GLU A 1 497 ? 23.516 -26.234 -48.875 1 79.31 497 GLU A O 1
ATOM 3879 N N . ASP A 1 498 ? 24 -27.688 -47.25 1 71.19 498 ASP A N 1
ATOM 3880 C CA . ASP A 1 498 ? 25.438 -27.453 -47.188 1 71.19 498 ASP A CA 1
ATOM 3881 C C . ASP A 1 498 ? 25.734 -26 -46.812 1 71.19 498 ASP A C 1
ATOM 3883 O O . ASP A 1 498 ? 26.672 -25.406 -47.344 1 71.19 498 ASP A O 1
ATOM 3887 N N . ASN A 1 499 ? 24.797 -25.438 -46.219 1 74.56 499 ASN A N 1
ATOM 3888 C CA . ASN A 1 499 ? 25.047 -24.109 -45.688 1 74.56 499 ASN A CA 1
ATOM 3889 C C . ASN A 1 499 ? 25.672 -24.188 -44.281 1 74.56 499 ASN A C 1
ATOM 3891 O O . ASN A 1 499 ? 24.969 -24.047 -43.281 1 74.56 499 ASN A O 1
ATOM 3895 N N . LEU A 1 500 ? 26.906 -24.281 -44.188 1 72.31 500 LEU A N 1
ATOM 3896 C CA . LEU A 1 500 ? 27.656 -24.547 -42.969 1 72.31 500 LEU A CA 1
ATOM 3897 C C . LEU A 1 500 ? 27.578 -23.359 -42 1 72.31 500 LEU A C 1
ATOM 3899 O O . LEU A 1 500 ? 27.484 -23.531 -40.781 1 72.31 500 LEU A O 1
ATOM 3903 N N . GLU A 1 501 ? 27.625 -22.234 -42.625 1 75.38 501 GLU A N 1
ATOM 3904 C CA . GLU A 1 501 ? 27.594 -21.062 -41.781 1 75.38 501 GLU A CA 1
ATOM 3905 C C . GLU A 1 501 ? 26.281 -20.969 -41 1 75.38 501 GLU A C 1
ATOM 3907 O O . GLU A 1 501 ? 26.281 -20.719 -39.781 1 75.38 501 GLU A O 1
ATOM 3912 N N . SER A 1 502 ? 25.234 -21.141 -41.688 1 76.75 502 SER A N 1
ATOM 3913 C CA . SER A 1 502 ? 23.922 -21.094 -41.062 1 76.75 502 SER A CA 1
ATOM 3914 C C . SER A 1 502 ? 23.766 -22.219 -40.031 1 76.75 502 SER A C 1
ATOM 3916 O O . SER A 1 502 ? 23.156 -22.031 -38.969 1 76.75 502 SER A O 1
ATOM 3918 N N . THR A 1 503 ? 24.328 -23.422 -40.375 1 75.44 503 THR A N 1
ATOM 3919 C CA . THR A 1 503 ? 24.25 -24.578 -39.5 1 75.44 503 THR A CA 1
ATOM 3920 C C . THR A 1 503 ? 24.969 -24.297 -38.188 1 75.44 503 THR A C 1
ATOM 3922 O O . THR A 1 503 ? 24.438 -24.594 -37.094 1 75.44 503 THR A O 1
ATOM 3925 N N . ILE A 1 504 ? 26.047 -23.656 -38.312 1 74.94 504 ILE A N 1
ATOM 3926 C CA . ILE A 1 504 ? 26.844 -23.359 -37.125 1 74.94 504 ILE A CA 1
ATOM 3927 C C . ILE A 1 504 ? 26.109 -22.344 -36.25 1 74.94 504 ILE A C 1
ATOM 3929 O O . ILE A 1 504 ? 26.047 -22.484 -35.031 1 74.94 504 ILE A O 1
ATOM 3933 N N . THR A 1 505 ? 25.609 -21.359 -36.906 1 75.38 505 THR A N 1
ATOM 3934 C CA . THR A 1 505 ? 24.906 -20.328 -36.156 1 75.38 505 THR A CA 1
ATOM 3935 C C . THR A 1 505 ? 23.719 -20.906 -35.406 1 75.38 505 THR A C 1
ATOM 3937 O O . THR A 1 505 ? 23.484 -20.578 -34.25 1 75.38 505 THR A O 1
ATOM 3940 N N . LEU A 1 506 ? 23.062 -21.719 -36.094 1 78.75 506 LEU A N 1
ATOM 3941 C CA . LEU A 1 506 ? 21.875 -22.328 -35.5 1 78.75 506 LEU A CA 1
ATOM 3942 C C . LEU A 1 506 ? 22.266 -23.297 -34.375 1 78.75 506 LEU A C 1
ATOM 3944 O O . LEU A 1 506 ? 21.562 -23.391 -33.375 1 78.75 506 LEU A O 1
ATOM 3948 N N . CYS A 1 507 ? 23.312 -24.047 -34.594 1 72.44 507 CYS A N 1
ATOM 3949 C CA . CYS A 1 507 ? 23.812 -24.953 -33.531 1 72.44 507 CYS A CA 1
ATOM 3950 C C . CYS A 1 507 ? 24.203 -24.172 -32.281 1 72.44 507 CYS A C 1
ATOM 3952 O O . CYS A 1 507 ? 23.953 -24.609 -31.172 1 72.44 507 CYS A O 1
ATOM 3954 N N . ASP A 1 508 ? 24.844 -23.078 -32.531 1 70.62 508 ASP A N 1
ATOM 3955 C CA . ASP A 1 508 ? 25.219 -22.25 -31.391 1 70.62 508 ASP A CA 1
ATOM 3956 C C . ASP A 1 508 ? 23.984 -21.75 -30.625 1 70.62 508 ASP A C 1
ATOM 3958 O O . ASP A 1 508 ? 23.984 -21.75 -29.391 1 70.62 508 ASP A O 1
ATOM 3962 N N . GLU A 1 509 ? 23.016 -21.438 -31.375 1 73.75 509 GLU A N 1
ATOM 3963 C CA . GLU A 1 509 ? 21.766 -20.984 -30.766 1 73.75 509 GLU A CA 1
ATOM 3964 C C . GLU A 1 509 ? 21.078 -22.109 -30 1 73.75 509 GLU A C 1
ATOM 3966 O O . GLU A 1 509 ? 20.5 -21.875 -28.938 1 73.75 509 GLU A O 1
ATOM 3971 N N . LEU A 1 510 ? 21.125 -23.312 -30.641 1 69.44 510 LEU A N 1
ATOM 3972 C CA . LEU A 1 510 ? 20.531 -24.484 -30.031 1 69.44 510 LEU A CA 1
ATOM 3973 C C . LEU A 1 510 ? 21.219 -24.828 -28.719 1 69.44 510 LEU A C 1
ATOM 3975 O O . LEU A 1 510 ? 20.562 -25.188 -27.734 1 69.44 510 LEU A O 1
ATOM 3979 N N . VAL A 1 511 ? 22.531 -24.906 -28.781 1 61.09 511 VAL A N 1
ATOM 3980 C CA . VAL A 1 511 ? 23.297 -25.203 -27.578 1 61.09 511 VAL A CA 1
ATOM 3981 C C . VAL A 1 511 ? 22.938 -24.203 -26.469 1 61.09 511 VAL A C 1
ATOM 3983 O O . VAL A 1 511 ? 22.766 -24.594 -25.312 1 61.09 511 VAL A O 1
ATOM 3986 N N . GLU A 1 512 ? 22.766 -23.141 -26.969 1 60.25 512 GLU A N 1
ATOM 3987 C CA . GLU A 1 512 ? 22.375 -22.125 -26 1 60.25 512 GLU A CA 1
ATOM 3988 C C . GLU A 1 512 ? 20.969 -22.375 -25.469 1 60.25 512 GLU A C 1
ATOM 3990 O O . GLU A 1 512 ? 20.719 -22.234 -24.266 1 60.25 512 GLU A O 1
ATOM 3995 N N . ALA A 1 513 ? 20.203 -22.891 -26.438 1 58.78 513 ALA A N 1
ATOM 3996 C CA . ALA A 1 513 ? 18.812 -23.188 -26.078 1 58.78 513 ALA A CA 1
ATOM 3997 C C . ALA A 1 513 ? 18.719 -24.5 -25.312 1 58.78 513 ALA A C 1
ATOM 3999 O O . ALA A 1 513 ? 17.891 -24.641 -24.406 1 58.78 513 ALA A O 1
ATOM 4000 N N . SER A 1 514 ? 19.422 -25.719 -25.844 1 53.88 514 SER A N 1
ATOM 4001 C CA . SER A 1 514 ? 19.406 -27.078 -25.312 1 53.88 514 SER A CA 1
ATOM 4002 C C . SER A 1 514 ? 20.125 -27.141 -23.969 1 53.88 514 SER A C 1
ATOM 4004 O O . SER A 1 514 ? 19.75 -27.953 -23.109 1 53.88 514 SER A O 1
ATOM 4006 N N . HIS A 1 515 ? 21.234 -26.703 -24 1 47.78 515 HIS A N 1
ATOM 4007 C CA . HIS A 1 515 ? 21.891 -26.688 -22.703 1 47.78 515 HIS A CA 1
ATOM 4008 C C . HIS A 1 515 ? 20.938 -26.234 -21.609 1 47.78 515 HIS A C 1
ATOM 4010 O O . HIS A 1 515 ? 21.094 -26.625 -20.438 1 47.78 515 HIS A O 1
ATOM 4016 N N . VAL A 1 516 ? 20 -25.672 -22.156 1 43.97 516 VAL A N 1
ATOM 4017 C CA . VAL A 1 516 ? 18.953 -25.219 -21.25 1 43.97 516 VAL A CA 1
ATOM 4018 C C . VAL A 1 516 ? 17.922 -26.312 -21.047 1 43.97 516 VAL A C 1
ATOM 4020 O O . VAL A 1 516 ? 17.469 -26.562 -19.922 1 43.97 516 VAL A O 1
ATOM 4023 N N . LYS A 1 517 ? 17.375 -27.375 -22.094 1 46.19 517 LYS A N 1
ATOM 4024 C CA . LYS A 1 517 ? 16.344 -28.406 -22.016 1 46.19 517 LYS A CA 1
ATOM 4025 C C . LYS A 1 517 ? 16.953 -29.766 -21.688 1 46.19 517 LYS A C 1
ATOM 4027 O O . LYS A 1 517 ? 16.344 -30.578 -20.984 1 46.19 517 LYS A O 1
ATOM 4032 N N . SER A 1 518 ? 17.906 -30.547 -22.562 1 36.25 518 SER A N 1
ATOM 4033 C CA . SER A 1 518 ? 18.391 -31.922 -22.391 1 36.25 518 SER A CA 1
ATOM 4034 C C . SER A 1 518 ? 18.766 -32.188 -20.953 1 36.25 518 SER A C 1
ATOM 4036 O O . SER A 1 518 ? 18.984 -33.344 -20.562 1 36.25 518 SER A O 1
ATOM 4038 N N . LYS A 1 519 ? 19.281 -31.406 -20.234 1 37.47 519 LYS A N 1
ATOM 4039 C CA . LYS A 1 519 ? 19.453 -31.906 -18.875 1 37.47 519 LYS A CA 1
ATOM 4040 C C . LYS A 1 519 ? 18.094 -32.156 -18.219 1 37.47 519 LYS A C 1
ATOM 4042 O O . LYS A 1 519 ? 18.031 -32.594 -17.078 1 37.47 519 LYS A O 1
ATOM 4047 N N . ALA A 1 520 ? 16.938 -31.859 -18.875 1 35.16 520 ALA A N 1
ATOM 4048 C CA . ALA A 1 520 ? 15.586 -32.188 -18.422 1 35.16 520 ALA A CA 1
ATOM 4049 C C . ALA A 1 520 ? 15.133 -33.531 -18.953 1 35.16 520 ALA A C 1
ATOM 4051 O O . ALA A 1 520 ? 14.266 -34.188 -18.359 1 35.16 520 ALA A O 1
ATOM 4052 N N . GLY A 1 521 ? 15.25 -33.906 -20.25 1 28.55 521 GLY A N 1
ATOM 4053 C CA . GLY A 1 521 ? 14.664 -35.125 -20.797 1 28.55 521 GLY A CA 1
ATOM 4054 C C . GLY A 1 521 ? 15.414 -36.375 -20.406 1 28.55 521 GLY A C 1
ATOM 4055 O O . GLY A 1 521 ? 14.961 -37.5 -20.688 1 28.55 521 GLY A O 1
ATOM 4056 N N . THR A 1 522 ? 16.625 -36.344 -20.5 1 25.27 522 THR A N 1
ATOM 4057 C CA . THR A 1 522 ? 17.188 -37.688 -20.438 1 25.27 522 THR A CA 1
ATOM 4058 C C . THR A 1 522 ? 16.938 -38.312 -19.078 1 25.27 522 THR A C 1
ATOM 4060 O O . THR A 1 522 ? 17.203 -39.5 -18.875 1 25.27 522 THR A O 1
ATOM 4063 N N . ASN A 1 523 ? 16.938 -37.719 -18 1 20.22 523 ASN A N 1
ATOM 4064 C CA . ASN A 1 523 ? 16.547 -38.75 -17.031 1 20.22 523 ASN A CA 1
ATOM 4065 C C . ASN A 1 523 ? 15.031 -38.938 -17 1 20.22 523 ASN A C 1
ATOM 4067 O O . ASN A 1 523 ? 14.273 -37.969 -17 1 20.22 523 ASN A O 1
ATOM 4071 N N . LEU B 1 1 ? 11.031 62.531 15.859 1 36.53 1 LEU B N 1
ATOM 4072 C CA . LEU B 1 1 ? 9.969 61.719 16.453 1 36.53 1 LEU B CA 1
ATOM 4073 C C . LEU B 1 1 ? 10.43 60.281 16.656 1 36.53 1 LEU B C 1
ATOM 4075 O O . LEU B 1 1 ? 10.891 59.625 15.719 1 36.53 1 LEU B O 1
ATOM 4079 N N . SER B 1 2 ? 10.891 59.969 17.781 1 54.5 2 SER B N 1
ATOM 4080 C CA . SER B 1 2 ? 11.422 58.656 18.141 1 54.5 2 SER B CA 1
ATOM 4081 C C . SER B 1 2 ? 10.422 57.562 17.828 1 54.5 2 SER B C 1
ATOM 4083 O O . SER B 1 2 ? 9.242 57.688 18.156 1 54.5 2 SER B O 1
ATOM 4085 N N . PRO B 1 3 ? 10.75 56.812 16.875 1 65.5 3 PRO B N 1
ATOM 4086 C CA . PRO B 1 3 ? 9.781 55.812 16.469 1 65.5 3 PRO B CA 1
ATOM 4087 C C . PRO B 1 3 ? 9.133 55.094 17.641 1 65.5 3 PRO B C 1
ATOM 4089 O O . PRO B 1 3 ? 9.758 54.938 18.703 1 65.5 3 PRO B O 1
ATOM 4092 N N . SER B 1 4 ? 7.836 55.188 17.844 1 75.62 4 SER B N 1
ATOM 4093 C CA . SER B 1 4 ? 7.078 54.5 18.891 1 75.62 4 SER B CA 1
ATOM 4094 C C . SER B 1 4 ? 7.504 53.031 19 1 75.62 4 SER B C 1
ATOM 4096 O O . SER B 1 4 ? 7.992 52.469 18.031 1 75.62 4 SER B O 1
ATOM 4098 N N . PRO B 1 5 ? 7.539 52.531 20.219 1 75.5 5 PRO B N 1
ATOM 4099 C CA . PRO B 1 5 ? 7.887 51.125 20.438 1 75.5 5 PRO B CA 1
ATOM 4100 C C . PRO B 1 5 ? 7.094 50.188 19.531 1 75.5 5 PRO B C 1
ATOM 4102 O O . PRO B 1 5 ? 7.629 49.156 19.062 1 75.5 5 PRO B O 1
ATOM 4105 N N . GLU B 1 6 ? 5.883 50.531 19.234 1 76.94 6 GLU B N 1
ATOM 4106 C CA . GLU B 1 6 ? 5.035 49.688 18.391 1 76.94 6 GLU B CA 1
ATOM 4107 C C . GLU B 1 6 ? 5.543 49.656 16.953 1 76.94 6 GLU B C 1
ATOM 4109 O O . GLU B 1 6 ? 5.539 48.594 16.297 1 76.94 6 GLU B O 1
ATOM 4114 N N . SER B 1 7 ? 5.898 50.812 16.484 1 76.75 7 SER B N 1
ATOM 4115 C CA . SER B 1 7 ? 6.418 50.906 15.133 1 76.75 7 SER B CA 1
ATOM 4116 C C . SER B 1 7 ? 7.742 50.156 14.992 1 76.75 7 SER B C 1
ATOM 4118 O O . SER B 1 7 ? 7.988 49.5 13.977 1 76.75 7 SER B O 1
ATOM 4120 N N . CYS B 1 8 ? 8.508 50.312 16.047 1 78.62 8 CYS B N 1
ATOM 4121 C CA . CYS B 1 8 ? 9.789 49.656 16.031 1 78.62 8 CYS B CA 1
ATOM 4122 C C . CYS B 1 8 ? 9.602 48.125 16.047 1 78.62 8 CYS B C 1
ATOM 4124 O O . CYS B 1 8 ? 10.32 47.406 15.359 1 78.62 8 CYS B O 1
ATOM 4126 N N . ASN B 1 9 ? 8.695 47.688 16.828 1 81.75 9 ASN B N 1
ATOM 4127 C CA . ASN B 1 9 ? 8.414 46.25 16.922 1 81.75 9 ASN B CA 1
ATOM 4128 C C . ASN B 1 9 ? 7.91 45.688 15.586 1 81.75 9 ASN B C 1
ATOM 4130 O O . ASN B 1 9 ? 8.242 44.562 15.219 1 81.75 9 ASN B O 1
ATOM 4134 N N . ALA B 1 10 ? 7.137 46.5 14.93 1 77 10 ALA B N 1
ATOM 4135 C CA . ALA B 1 10 ? 6.633 46.062 13.625 1 77 10 ALA B CA 1
ATOM 4136 C C . ALA B 1 10 ? 7.777 45.875 12.633 1 77 10 ALA B C 1
ATOM 4138 O O . ALA B 1 10 ? 7.758 44.906 11.844 1 77 10 ALA B O 1
ATOM 4139 N N . VAL B 1 11 ? 8.711 46.781 12.688 1 77.12 11 VAL B N 1
ATOM 4140 C CA . VAL B 1 11 ? 9.867 46.688 11.805 1 77.12 11 VAL B CA 1
ATOM 4141 C C . VAL B 1 11 ? 10.727 45.469 12.219 1 77.12 11 VAL B C 1
ATOM 4143 O O . VAL B 1 11 ? 11.203 44.719 11.367 1 77.12 11 VAL B O 1
ATOM 4146 N N . LEU B 1 12 ? 10.828 45.344 13.5 1 83.5 12 LEU B N 1
ATOM 4147 C CA . LEU B 1 12 ? 11.633 44.25 14.055 1 83.5 12 LEU B CA 1
ATOM 4148 C C . LEU B 1 12 ? 11.102 42.906 13.609 1 83.5 12 LEU B C 1
ATOM 4150 O O . LEU B 1 12 ? 11.875 42 13.336 1 83.5 12 LEU B O 1
ATOM 4154 N N . SER B 1 13 ? 9.828 42.781 13.508 1 80.44 13 SER B N 1
ATOM 4155 C CA . SER B 1 13 ? 9.188 41.5 13.203 1 80.44 13 SER B CA 1
ATOM 4156 C C . SER B 1 13 ? 9.352 41.156 11.727 1 80.44 13 SER B C 1
ATOM 4158 O O . SER B 1 13 ? 9.18 40 11.344 1 80.44 13 SER B O 1
ATOM 4160 N N . ARG B 1 14 ? 9.836 42.062 10.914 1 71.56 14 ARG B N 1
ATOM 4161 C CA . ARG B 1 14 ? 9.891 41.844 9.469 1 71.56 14 ARG B CA 1
ATOM 4162 C C . ARG B 1 14 ? 11.336 41.719 8.992 1 71.56 14 ARG B C 1
ATOM 4164 O O . ARG B 1 14 ? 11.586 41.375 7.836 1 71.56 14 ARG B O 1
ATOM 4171 N N . LEU B 1 15 ? 12.281 41.969 9.859 1 75.62 15 LEU B N 1
ATOM 4172 C CA . LEU B 1 15 ? 13.688 41.969 9.484 1 75.62 15 LEU B CA 1
ATOM 4173 C C . LEU B 1 15 ? 14.258 40.531 9.531 1 75.62 15 LEU B C 1
ATOM 4175 O O . LEU B 1 15 ? 13.789 39.688 10.305 1 75.62 15 LEU B O 1
ATOM 4179 N N . PRO B 1 16 ? 15.211 40.344 8.57 1 78 16 PRO B N 1
ATOM 4180 C CA . PRO B 1 16 ? 15.977 39.094 8.727 1 78 16 PRO B CA 1
ATOM 4181 C C . PRO B 1 16 ? 16.672 39 10.086 1 78 16 PRO B C 1
ATOM 4183 O O . PRO B 1 16 ? 16.875 40 10.75 1 78 16 PRO B O 1
ATOM 4186 N N . LEU B 1 17 ? 17.031 37.812 10.508 1 85.06 17 LEU B N 1
ATOM 4187 C CA . LEU B 1 17 ? 17.484 37.531 11.867 1 85.06 17 LEU B CA 1
ATOM 4188 C C . LEU B 1 17 ? 18.656 38.406 12.25 1 85.06 17 LEU B C 1
ATOM 4190 O O . LEU B 1 17 ? 18.641 39.062 13.297 1 85.06 17 LEU B O 1
ATOM 4194 N N . ASP B 1 18 ? 19.688 38.438 11.398 1 86 18 ASP B N 1
ATOM 4195 C CA . ASP B 1 18 ? 20.875 39.188 11.75 1 86 18 ASP B CA 1
ATOM 4196 C C . ASP B 1 18 ? 20.578 40.688 11.898 1 86 18 ASP B C 1
ATOM 4198 O O . ASP B 1 18 ? 21.078 41.344 12.812 1 86 18 ASP B O 1
ATOM 4202 N N . GLU B 1 19 ? 19.734 41.188 11.047 1 87.62 19 GLU B N 1
ATOM 4203 C CA . GLU B 1 19 ? 19.328 42.594 11.117 1 87.62 19 GLU B CA 1
ATOM 4204 C C . GLU B 1 19 ? 18.406 42.844 12.312 1 87.62 19 GLU B C 1
ATOM 4206 O O . GLU B 1 19 ? 18.453 43.906 12.922 1 87.62 19 GLU B O 1
ATOM 4211 N N . ALA B 1 20 ? 17.609 41.875 12.57 1 88.75 20 ALA B N 1
ATOM 4212 C CA . ALA B 1 20 ? 16.719 42 13.719 1 88.75 20 ALA B CA 1
ATOM 4213 C C . ALA B 1 20 ? 17.5 42.062 15.023 1 88.75 20 ALA B C 1
ATOM 4215 O O . ALA B 1 20 ? 17.172 42.844 15.906 1 88.75 20 ALA B O 1
ATOM 4216 N N . ILE B 1 21 ? 18.562 41.25 15.109 1 91.06 21 ILE B N 1
ATOM 4217 C CA . ILE B 1 21 ? 19.406 41.219 16.297 1 91.06 21 ILE B CA 1
ATOM 4218 C C . ILE B 1 21 ? 20.094 42.594 16.469 1 91.06 21 ILE B C 1
ATOM 4220 O O . ILE B 1 21 ? 20.141 43.125 17.562 1 91.06 21 ILE B O 1
ATOM 4224 N N . ALA B 1 22 ? 20.578 43.125 15.367 1 90.5 22 ALA B N 1
ATOM 4225 C CA . ALA B 1 22 ? 21.266 44.406 15.383 1 90.5 22 ALA B CA 1
ATOM 4226 C C . ALA B 1 22 ? 20.328 45.531 15.789 1 90.5 22 ALA B C 1
ATOM 4228 O O . ALA B 1 22 ? 20.688 46.375 16.609 1 90.5 22 ALA B O 1
ATOM 4229 N N . LEU B 1 23 ? 19.219 45.5 15.219 1 90.06 23 LEU B N 1
ATOM 4230 C CA . LEU B 1 23 ? 18.25 46.562 15.539 1 90.06 23 LEU B CA 1
ATOM 4231 C C . LEU B 1 23 ? 17.812 46.469 17 1 90.06 23 LEU B C 1
ATOM 4233 O O . LEU B 1 23 ? 17.641 47.469 17.656 1 90.06 23 LEU B O 1
ATOM 4237 N N . PHE B 1 24 ? 17.609 45.281 17.438 1 92.19 24 PHE B N 1
ATOM 4238 C CA . PHE B 1 24 ? 17.172 45.062 18.828 1 92.19 24 PHE B CA 1
ATOM 4239 C C . PHE B 1 24 ? 18.172 45.688 19.797 1 92.19 24 PHE B C 1
ATOM 4241 O O . PHE B 1 24 ? 17.766 46.281 20.797 1 92.19 24 PHE B O 1
ATOM 4248 N N . ARG B 1 25 ? 19.438 45.531 19.516 1 88.88 25 ARG B N 1
ATOM 4249 C CA . ARG B 1 25 ? 20.484 46.062 20.375 1 88.88 25 ARG B CA 1
ATOM 4250 C C . ARG B 1 25 ? 20.422 47.594 20.453 1 88.88 25 ARG B C 1
ATOM 4252 O O . ARG B 1 25 ? 20.75 48.156 21.5 1 88.88 25 ARG B O 1
ATOM 4259 N N . GLU B 1 26 ? 19.875 48.188 19.422 1 86.31 26 GLU B N 1
ATOM 4260 C CA . GLU B 1 26 ? 19.844 49.625 19.328 1 86.31 26 GLU B CA 1
ATOM 4261 C C . GLU B 1 26 ? 18.531 50.188 19.844 1 86.31 26 GLU B C 1
ATOM 4263 O O . GLU B 1 26 ? 18.391 51.406 20.016 1 86.31 26 GLU B O 1
ATOM 4268 N N . LEU B 1 27 ? 17.688 49.25 20.125 1 86.56 27 LEU B N 1
ATOM 4269 C CA . LEU B 1 27 ? 16.375 49.75 20.562 1 86.56 27 LEU B CA 1
ATOM 4270 C C . LEU B 1 27 ? 16.453 50.375 21.938 1 86.56 27 LEU B C 1
ATOM 4272 O O . LEU B 1 27 ? 16.984 49.781 22.875 1 86.56 27 LEU B O 1
ATOM 4276 N N . PRO B 1 28 ? 16.109 51.656 22.031 1 79.62 28 PRO B N 1
ATOM 4277 C CA . PRO B 1 28 ? 16.219 52.312 23.328 1 79.62 28 PRO B CA 1
ATOM 4278 C C . PRO B 1 28 ? 15.258 51.781 24.375 1 79.62 28 PRO B C 1
ATOM 4280 O O . PRO B 1 28 ? 15.641 51.594 25.531 1 79.62 28 PRO B O 1
ATOM 4283 N N . ASP B 1 29 ? 13.93 51.562 24.109 1 83.06 29 ASP B N 1
ATOM 4284 C CA . ASP B 1 29 ? 12.922 51.062 25.047 1 83.06 29 ASP B CA 1
ATOM 4285 C C . ASP B 1 29 ? 12.461 49.656 24.672 1 83.06 29 ASP B C 1
ATOM 4287 O O . ASP B 1 29 ? 11.375 49.5 24.125 1 83.06 29 ASP B O 1
ATOM 4291 N N . LYS B 1 30 ? 13.297 48.75 25.203 1 87.19 30 LYS B N 1
ATOM 4292 C CA . LYS B 1 30 ? 12.938 47.344 24.953 1 87.19 30 LYS B CA 1
ATOM 4293 C C . LYS B 1 30 ? 11.828 46.875 25.891 1 87.19 30 LYS B C 1
ATOM 4295 O O . LYS B 1 30 ? 11.867 47.188 27.094 1 87.19 30 LYS B O 1
ATOM 4300 N N . ASN B 1 31 ? 10.828 46.406 25.391 1 87.12 31 ASN B N 1
ATOM 4301 C CA . ASN B 1 31 ? 9.758 45.844 26.203 1 87.12 31 ASN B CA 1
ATOM 4302 C C . ASN B 1 31 ? 9.594 44.344 25.938 1 87.12 31 ASN B C 1
ATOM 4304 O O . ASN B 1 31 ? 10.391 43.75 25.234 1 87.12 31 ASN B O 1
ATOM 4308 N N . VAL B 1 32 ? 8.664 43.75 26.609 1 89.5 32 VAL B N 1
ATOM 4309 C CA . VAL B 1 32 ? 8.461 42.312 26.547 1 89.5 32 VAL B CA 1
ATOM 4310 C C . VAL B 1 32 ? 8.117 41.906 25.109 1 89.5 32 VAL B C 1
ATOM 4312 O O . VAL B 1 32 ? 8.547 40.844 24.641 1 89.5 32 VAL B O 1
ATOM 4315 N N . CYS B 1 33 ? 7.418 42.719 24.406 1 87.94 33 CYS B N 1
ATOM 4316 C CA . CYS B 1 33 ? 7.039 42.438 23.031 1 87.94 33 CYS B CA 1
ATOM 4317 C C . CYS B 1 33 ? 8.266 42.375 22.125 1 87.94 33 CYS B C 1
ATOM 4319 O O . CYS B 1 33 ? 8.367 41.531 21.25 1 87.94 33 CYS B O 1
ATOM 4321 N N . SER B 1 34 ? 9.148 43.344 22.312 1 89.88 34 SER B N 1
ATOM 4322 C CA . SER B 1 34 ? 10.391 43.375 21.547 1 89.88 34 SER B CA 1
ATOM 4323 C C . SER B 1 34 ? 11.188 42.094 21.75 1 89.88 34 SER B C 1
ATOM 4325 O O . SER B 1 34 ? 11.695 41.5 20.797 1 89.88 34 SER B O 1
ATOM 4327 N N . HIS B 1 35 ? 11.266 41.688 23 1 92.31 35 HIS B N 1
ATOM 4328 C CA . HIS B 1 35 ? 11.969 40.438 23.328 1 92.31 35 HIS B CA 1
ATOM 4329 C C . HIS B 1 35 ? 11.312 39.25 22.672 1 92.31 35 HIS B C 1
ATOM 4331 O O . HIS B 1 35 ? 12 38.375 22.141 1 92.31 35 HIS B O 1
ATOM 4337 N N . ASN B 1 36 ? 10.031 39.156 22.734 1 91.5 36 ASN B N 1
ATOM 4338 C CA . ASN B 1 36 ? 9.297 38.031 22.156 1 91.5 36 ASN B CA 1
ATOM 4339 C C . ASN B 1 36 ? 9.508 37.938 20.656 1 91.5 36 ASN B C 1
ATOM 4341 O O . ASN B 1 36 ? 9.594 36.812 20.109 1 91.5 36 ASN B O 1
ATOM 4345 N N . ILE B 1 37 ? 9.5 39.062 19.984 1 88.81 37 ILE B N 1
ATOM 4346 C CA . ILE B 1 37 ? 9.734 39.094 18.547 1 88.81 37 ILE B CA 1
ATOM 4347 C C . ILE B 1 37 ? 11.125 38.531 18.25 1 88.81 37 ILE B C 1
ATOM 4349 O O . ILE B 1 37 ? 11.281 37.719 17.344 1 88.81 37 ILE B O 1
ATOM 4353 N N . LEU B 1 38 ? 12.094 38.938 19 1 91.38 38 LEU B N 1
ATOM 4354 C CA . LEU B 1 38 ? 13.453 38.469 18.797 1 91.38 38 LEU B CA 1
ATOM 4355 C C . LEU B 1 38 ? 13.539 36.969 19.109 1 91.38 38 LEU B C 1
ATOM 4357 O O . LEU B 1 38 ? 14.203 36.219 18.375 1 91.38 38 LEU B O 1
ATOM 4361 N N . LEU B 1 39 ? 12.93 36.531 20.172 1 93.31 39 LEU B N 1
ATOM 4362 C CA . LEU B 1 39 ? 12.914 35.094 20.531 1 93.31 39 LEU B CA 1
ATOM 4363 C C . LEU B 1 39 ? 12.312 34.25 19.422 1 93.31 39 LEU B C 1
ATOM 4365 O O . LEU B 1 39 ? 12.852 33.219 19.062 1 93.31 39 LEU B O 1
ATOM 4369 N N . LYS B 1 40 ? 11.195 34.688 18.891 1 89.06 40 LYS B N 1
ATOM 4370 C CA . LYS B 1 40 ? 10.547 33.969 17.797 1 89.06 40 LYS B CA 1
ATOM 4371 C C . LYS B 1 40 ? 11.477 33.875 16.594 1 89.06 40 LYS B C 1
ATOM 4373 O O . LYS B 1 40 ? 11.523 32.812 15.938 1 89.06 40 LYS B O 1
ATOM 4378 N N . ALA B 1 41 ? 12.141 34.938 16.344 1 86.06 41 ALA B N 1
ATOM 4379 C CA . ALA B 1 41 ? 13.062 34.938 15.211 1 86.06 41 ALA B CA 1
ATOM 4380 C C . ALA B 1 41 ? 14.219 33.969 15.438 1 86.06 41 ALA B C 1
ATOM 4382 O O . ALA B 1 41 ? 14.617 33.25 14.523 1 86.06 41 ALA B O 1
ATOM 4383 N N . LEU B 1 42 ? 14.805 34 16.609 1 89.38 42 LEU B N 1
ATOM 4384 C CA . LEU B 1 42 ? 15.914 33.125 16.953 1 89.38 42 LEU B CA 1
ATOM 4385 C C . LEU B 1 42 ? 15.484 31.656 16.875 1 89.38 42 LEU B C 1
ATOM 4387 O O . LEU B 1 42 ? 16.219 30.828 16.328 1 89.38 42 LEU B O 1
ATOM 4391 N N . LEU B 1 43 ? 14.344 31.344 17.375 1 87.69 43 LEU B N 1
ATOM 4392 C CA . LEU B 1 43 ? 13.836 29.969 17.406 1 87.69 43 LEU B CA 1
ATOM 4393 C C . LEU B 1 43 ? 13.531 29.484 15.992 1 87.69 43 LEU B C 1
ATOM 4395 O O . LEU B 1 43 ? 13.836 28.344 15.641 1 87.69 43 LEU B O 1
ATOM 4399 N N . SER B 1 44 ? 12.93 30.312 15.203 1 80.5 44 SER B N 1
ATOM 4400 C CA . SER B 1 44 ? 12.594 29.938 13.828 1 80.5 44 SER B CA 1
ATOM 4401 C C . SER B 1 44 ? 13.844 29.656 13.016 1 80.5 44 SER B C 1
ATOM 4403 O O . SER B 1 44 ? 13.812 28.844 12.086 1 80.5 44 SER B O 1
ATOM 4405 N N . ALA B 1 45 ? 14.93 30.312 13.43 1 78.88 45 ALA B N 1
ATOM 4406 C CA . ALA B 1 45 ? 16.203 30.141 12.727 1 78.88 45 ALA B CA 1
ATOM 4407 C C . ALA B 1 45 ? 16.969 28.938 13.281 1 78.88 45 ALA B C 1
ATOM 4409 O O . ALA B 1 45 ? 18.016 28.578 12.758 1 78.88 45 ALA B O 1
ATOM 4410 N N . GLY B 1 46 ? 16.484 28.328 14.328 1 81.88 46 GLY B N 1
ATOM 4411 C CA . GLY B 1 46 ? 17.094 27.141 14.891 1 81.88 46 GLY B CA 1
ATOM 4412 C C . GLY B 1 46 ? 18.203 27.453 15.883 1 81.88 46 GLY B C 1
ATOM 4413 O O . GLY B 1 46 ? 18.984 26.562 16.25 1 81.88 46 GLY B O 1
ATOM 4414 N N . ARG B 1 47 ? 18.328 28.734 16.234 1 87.81 47 ARG B N 1
ATOM 4415 C CA . ARG B 1 47 ? 19.344 29.125 17.203 1 87.81 47 ARG B CA 1
ATOM 4416 C C . ARG B 1 47 ? 18.812 28.984 18.625 1 87.81 47 ARG B C 1
ATOM 4418 O O . ARG B 1 47 ? 18.672 29.984 19.344 1 87.81 47 ARG B O 1
ATOM 4425 N N . LEU B 1 48 ? 18.703 27.766 19.094 1 90.81 48 LEU B N 1
ATOM 4426 C CA . LEU B 1 48 ? 18.062 27.469 20.375 1 90.81 48 LEU B CA 1
ATOM 4427 C C . LEU B 1 48 ? 18.906 27.953 21.531 1 90.81 48 LEU B C 1
ATOM 4429 O O . LEU B 1 48 ? 18.375 28.469 22.531 1 90.81 48 LEU B O 1
ATOM 4433 N N . LYS B 1 49 ? 20.172 27.781 21.344 1 91.88 49 LYS B N 1
ATOM 4434 C CA . LYS B 1 49 ? 21.062 28.203 22.422 1 91.88 49 LYS B CA 1
ATOM 4435 C C . LYS B 1 49 ? 21.016 29.719 22.625 1 91.88 49 LYS B C 1
ATOM 4437 O O . LYS B 1 49 ? 20.953 30.203 23.75 1 91.88 49 LYS B O 1
ATOM 4442 N N . ASP B 1 50 ? 21.047 30.438 21.547 1 93.38 50 ASP B N 1
ATOM 4443 C CA . ASP B 1 50 ? 20.953 31.906 21.594 1 93.38 50 ASP B CA 1
ATOM 4444 C C . ASP B 1 50 ? 19.609 32.344 22.172 1 93.38 50 ASP B C 1
ATOM 4446 O O . ASP B 1 50 ? 19.562 33.312 22.938 1 93.38 50 ASP B O 1
ATOM 4450 N N . ALA B 1 51 ? 18.578 31.641 21.734 1 94.88 51 ALA B N 1
ATOM 4451 C CA . ALA B 1 51 ? 17.25 31.969 22.234 1 94.88 51 ALA B CA 1
ATOM 4452 C C . ALA B 1 51 ? 17.156 31.781 23.75 1 94.88 51 ALA B C 1
ATOM 4454 O O . ALA B 1 51 ? 16.609 32.625 24.453 1 94.88 51 ALA B O 1
ATOM 4455 N N . ARG B 1 52 ? 17.719 30.672 24.203 1 94.06 52 ARG B N 1
ATOM 4456 C CA . ARG B 1 52 ? 17.688 30.391 25.641 1 94.06 52 ARG B CA 1
ATOM 4457 C C . ARG B 1 52 ? 18.5 31.422 26.406 1 94.06 52 ARG B C 1
ATOM 4459 O O . ARG B 1 52 ? 18.062 31.891 27.469 1 94.06 52 ARG B O 1
ATOM 4466 N N . GLN B 1 53 ? 19.672 31.766 25.891 1 93.75 53 GLN B N 1
ATOM 4467 C CA . GLN B 1 53 ? 20.484 32.812 26.531 1 93.75 53 GLN B CA 1
ATOM 4468 C C . GLN B 1 53 ? 19.75 34.125 26.609 1 93.75 53 GLN B C 1
ATOM 4470 O O . GLN B 1 53 ? 19.766 34.781 27.641 1 93.75 53 GLN B O 1
ATOM 4475 N N . HIS B 1 54 ? 19.156 34.469 25.531 1 94.25 54 HIS B N 1
ATOM 4476 C CA . HIS B 1 54 ? 18.375 35.688 25.5 1 94.25 54 HIS B CA 1
ATOM 4477 C C . HIS B 1 54 ? 17.234 35.656 26.516 1 94.25 54 HIS B C 1
ATOM 4479 O O . HIS B 1 54 ? 16.969 36.625 27.219 1 94.25 54 HIS B O 1
ATOM 4485 N N . PHE B 1 55 ? 16.547 34.562 26.594 1 95.06 55 PHE B N 1
ATOM 4486 C CA . PHE B 1 55 ? 15.453 34.344 27.531 1 95.06 55 PHE B CA 1
ATOM 4487 C C . PHE B 1 55 ? 15.922 34.562 28.969 1 95.06 55 PHE B C 1
ATOM 4489 O O . PHE B 1 55 ? 15.242 35.219 29.75 1 95.06 55 PHE B O 1
ATOM 4496 N N . ASP B 1 56 ? 17.109 34.031 29.25 1 92.38 56 ASP B N 1
ATOM 4497 C CA . ASP B 1 56 ? 17.656 34.094 30.609 1 92.38 56 ASP B CA 1
ATOM 4498 C C . ASP B 1 56 ? 18.078 35.531 30.953 1 92.38 56 ASP B C 1
ATOM 4500 O O . ASP B 1 56 ? 18.047 35.938 32.125 1 92.38 56 ASP B O 1
ATOM 4504 N N . GLU B 1 57 ? 18.391 36.312 29.922 1 88.88 57 GLU B N 1
ATOM 4505 C CA . GLU B 1 57 ? 18.953 37.656 30.156 1 88.88 57 GLU B CA 1
ATOM 4506 C C . GLU B 1 57 ? 17.906 38.75 29.906 1 88.88 57 GLU B C 1
ATOM 4508 O O . GLU B 1 57 ? 18.219 39.938 29.906 1 88.88 57 GLU B O 1
ATOM 4513 N N . MET B 1 58 ? 16.688 38.312 29.734 1 90.25 58 MET B N 1
ATOM 4514 C CA . MET B 1 58 ? 15.648 39.281 29.438 1 90.25 58 MET B CA 1
ATOM 4515 C C . MET B 1 58 ? 15.555 40.344 30.531 1 90.25 58 MET B C 1
ATOM 4517 O O . MET B 1 58 ? 15.594 40.031 31.719 1 90.25 58 MET B O 1
ATOM 4521 N N . SER B 1 59 ? 15.492 41.625 30.109 1 80.69 59 SER B N 1
ATOM 4522 C CA . SER B 1 59 ? 15.367 42.719 31.047 1 80.69 59 SER B CA 1
ATOM 4523 C C . SER B 1 59 ? 13.969 42.781 31.656 1 80.69 59 SER B C 1
ATOM 4525 O O . SER B 1 59 ? 13.797 43.219 32.812 1 80.69 59 SER B O 1
ATOM 4527 N N . SER B 1 60 ? 12.977 42.469 30.922 1 85.56 60 SER B N 1
ATOM 4528 C CA . SER B 1 60 ? 11.594 42.406 31.391 1 85.56 60 SER B CA 1
ATOM 4529 C C . SER B 1 60 ? 11.195 40.969 31.75 1 85.56 60 SER B C 1
ATOM 4531 O O . SER B 1 60 ? 11.586 40.031 31.078 1 85.56 60 SER B O 1
ATOM 4533 N N . PRO B 1 61 ? 10.477 40.875 32.812 1 86.75 61 PRO B N 1
ATOM 4534 C CA . PRO B 1 61 ? 10.055 39.531 33.188 1 86.75 61 PRO B CA 1
ATOM 4535 C C . PRO B 1 61 ? 9.258 38.844 32.094 1 86.75 61 PRO B C 1
ATOM 4537 O O . PRO B 1 61 ? 8.352 39.438 31.5 1 86.75 61 PRO B O 1
ATOM 4540 N N . PRO B 1 62 ? 9.633 37.594 31.828 1 89.5 62 PRO B N 1
ATOM 4541 C CA . PRO B 1 62 ? 8.914 36.844 30.812 1 89.5 62 PRO B CA 1
ATOM 4542 C C . PRO B 1 62 ? 7.434 36.656 31.156 1 89.5 62 PRO B C 1
ATOM 4544 O O . PRO B 1 62 ? 7.082 36.438 32.312 1 89.5 62 PRO B O 1
ATOM 4547 N N . ASP B 1 63 ? 6.676 36.875 30.234 1 87.94 63 ASP B N 1
ATOM 4548 C CA . ASP B 1 63 ? 5.242 36.688 30.422 1 87.94 63 ASP B CA 1
ATOM 4549 C C . ASP B 1 63 ? 4.781 35.375 29.766 1 87.94 63 ASP B C 1
ATOM 4551 O O . ASP B 1 63 ? 5.602 34.531 29.391 1 87.94 63 ASP B O 1
ATOM 4555 N N . VAL B 1 64 ? 3.445 35.156 29.703 1 84.25 64 VAL B N 1
ATOM 4556 C CA . VAL B 1 64 ? 2.855 33.938 29.188 1 84.25 64 VAL B CA 1
ATOM 4557 C C . VAL B 1 64 ? 3.236 33.781 27.719 1 84.25 64 VAL B C 1
ATOM 4559 O O . VAL B 1 64 ? 3.506 32.656 27.266 1 84.25 64 VAL B O 1
ATOM 4562 N N . VAL B 1 65 ? 3.258 34.844 27 1 85.94 65 VAL B N 1
ATOM 4563 C CA . VAL B 1 65 ? 3.6 34.812 25.578 1 85.94 65 VAL B CA 1
ATOM 4564 C C . VAL B 1 65 ? 5.066 34.438 25.406 1 85.94 65 VAL B C 1
ATOM 4566 O O . VAL B 1 65 ? 5.418 33.688 24.484 1 85.94 65 VAL B O 1
ATOM 4569 N N . THR B 1 66 ? 5.906 34.938 26.344 1 91.06 66 THR B N 1
ATOM 4570 C CA . THR B 1 66 ? 7.328 34.625 26.297 1 91.06 66 THR B CA 1
ATOM 4571 C C . THR B 1 66 ? 7.555 33.125 26.5 1 91.06 66 THR B C 1
ATOM 4573 O O . THR B 1 66 ? 8.234 32.469 25.688 1 91.06 66 THR B O 1
ATOM 4576 N N . TYR B 1 67 ? 6.973 32.594 27.531 1 89.44 67 TYR B N 1
ATOM 4577 C CA . TYR B 1 67 ? 7.102 31.172 27.812 1 89.44 67 TYR B CA 1
ATOM 4578 C C . TYR B 1 67 ? 6.496 30.328 26.688 1 89.44 67 TYR B C 1
ATOM 4580 O O . TYR B 1 67 ? 7.074 29.328 26.281 1 89.44 67 TYR B O 1
ATOM 4588 N N . GLY B 1 68 ? 5.383 30.703 26.234 1 88.25 68 GLY B N 1
ATOM 4589 C CA . GLY B 1 68 ? 4.746 30 25.125 1 88.25 68 GLY B CA 1
ATOM 4590 C C . GLY B 1 68 ? 5.609 29.938 23.875 1 88.25 68 GLY B C 1
ATOM 4591 O O . GLY B 1 68 ? 5.699 28.891 23.234 1 88.25 68 GLY B O 1
ATOM 4592 N N . THR B 1 69 ? 6.184 31.047 23.562 1 88.88 69 THR B N 1
ATOM 4593 C CA . THR B 1 69 ? 7.066 31.125 22.406 1 88.88 69 THR B CA 1
ATOM 4594 C C . THR B 1 69 ? 8.25 30.172 22.562 1 88.88 69 THR B C 1
ATOM 4596 O O . THR B 1 69 ? 8.609 29.453 21.625 1 88.88 69 THR B O 1
ATOM 4599 N N . MET B 1 70 ? 8.758 30.125 23.734 1 92.12 70 MET B N 1
ATOM 4600 C CA . MET B 1 70 ? 9.906 29.266 24.016 1 92.12 70 MET B CA 1
ATOM 4601 C C . MET B 1 70 ? 9.5 27.797 23.938 1 92.12 70 MET B C 1
ATOM 4603 O O . MET B 1 70 ? 10.188 26.984 23.312 1 92.12 70 MET B O 1
ATOM 4607 N N . VAL B 1 71 ? 8.422 27.469 24.562 1 89.31 71 VAL B N 1
ATOM 4608 C CA . VAL B 1 71 ? 7.953 26.078 24.578 1 89.31 71 VAL B CA 1
ATOM 4609 C C . VAL B 1 71 ? 7.648 25.625 23.156 1 89.31 71 VAL B C 1
ATOM 4611 O O . VAL B 1 71 ? 8.047 24.531 22.75 1 89.31 71 VAL B O 1
ATOM 4614 N N . HIS B 1 72 ? 7.008 26.422 22.375 1 86.38 72 HIS B N 1
ATOM 4615 C CA . HIS B 1 72 ? 6.695 26.094 20.984 1 86.38 72 HIS B CA 1
ATOM 4616 C C . HIS B 1 72 ? 7.965 25.891 20.172 1 86.38 72 HIS B C 1
ATOM 4618 O O . HIS B 1 72 ? 8.039 24.969 19.344 1 86.38 72 HIS B O 1
ATOM 4624 N N . GLY B 1 73 ? 8.867 26.797 20.391 1 86.5 73 GLY B N 1
ATOM 4625 C CA . GLY B 1 73 ? 10.133 26.672 19.688 1 86.5 73 GLY B CA 1
ATOM 4626 C C . GLY B 1 73 ? 10.867 25.375 19.969 1 86.5 73 GLY B C 1
ATOM 4627 O O . GLY B 1 73 ? 11.375 24.734 19.062 1 86.5 73 GLY B O 1
ATOM 4628 N N . TYR B 1 74 ? 10.891 25.016 21.25 1 87.62 74 TYR B N 1
ATOM 4629 C CA . TYR B 1 74 ? 11.523 23.75 21.641 1 87.62 74 TYR B CA 1
ATOM 4630 C C . TYR B 1 74 ? 10.781 22.562 21.031 1 87.62 74 TYR B C 1
ATOM 4632 O O . TYR B 1 74 ? 11.406 21.609 20.578 1 87.62 74 TYR B O 1
ATOM 4640 N N . CYS B 1 75 ? 9.516 22.609 20.953 1 85.56 75 CYS B N 1
ATOM 4641 C CA . CYS B 1 75 ? 8.719 21.531 20.391 1 85.56 75 CYS B CA 1
ATOM 4642 C C . CYS B 1 75 ? 8.961 21.391 18.891 1 85.56 75 CYS B C 1
ATOM 4644 O O . CYS B 1 75 ? 9.078 20.281 18.391 1 85.56 75 CYS B O 1
ATOM 4646 N N . ASP B 1 76 ? 9.07 22.5 18.25 1 81.31 76 ASP B N 1
ATOM 4647 C CA . ASP B 1 76 ? 9.297 22.484 16.797 1 81.31 76 ASP B CA 1
ATOM 4648 C C . ASP B 1 76 ? 10.633 21.828 16.469 1 81.31 76 ASP B C 1
ATOM 4650 O O . ASP B 1 76 ? 10.797 21.281 15.375 1 81.31 76 ASP B O 1
ATOM 4654 N N . ARG B 1 77 ? 11.508 21.922 17.453 1 82.31 77 ARG B N 1
ATOM 4655 C CA . ARG B 1 77 ? 12.844 21.406 17.219 1 82.31 77 ARG B CA 1
ATOM 4656 C C . ARG B 1 77 ? 13.031 20.047 17.891 1 82.31 77 ARG B C 1
ATOM 4658 O O . ARG B 1 77 ? 14.156 19.547 18 1 82.31 77 ARG B O 1
ATOM 4665 N N . GLY B 1 78 ? 11.969 19.531 18.469 1 80.38 78 GLY B N 1
ATOM 4666 C CA . GLY B 1 78 ? 11.984 18.188 19.016 1 80.38 78 GLY B CA 1
ATOM 4667 C C . GLY B 1 78 ? 12.602 18.109 20.391 1 80.38 78 GLY B C 1
ATOM 4668 O O . GLY B 1 78 ? 12.969 17.031 20.859 1 80.38 78 GLY B O 1
ATOM 4669 N N . GLU B 1 79 ? 12.805 19.281 20.938 1 86.06 79 GLU B N 1
ATOM 4670 C CA . GLU B 1 79 ? 13.406 19.328 22.266 1 86.06 79 GLU B CA 1
ATOM 4671 C C . GLU B 1 79 ? 12.344 19.219 23.359 1 86.06 79 GLU B C 1
ATOM 4673 O O . GLU B 1 79 ? 12.055 20.188 24.062 1 86.06 79 GLU B O 1
ATOM 4678 N N . LEU B 1 80 ? 11.898 17.969 23.578 1 85.38 80 LEU B N 1
ATOM 4679 C CA . LEU B 1 80 ? 10.773 17.719 24.469 1 85.38 80 LEU B CA 1
ATOM 4680 C C . LEU B 1 80 ? 11.156 18 25.906 1 85.38 80 LEU B C 1
ATOM 4682 O O . LEU B 1 80 ? 10.383 18.609 26.656 1 85.38 80 LEU B O 1
ATOM 4686 N N . GLU B 1 81 ? 12.273 17.609 26.312 1 85.75 81 GLU B N 1
ATOM 4687 C CA . GLU B 1 81 ? 12.688 17.766 27.703 1 85.75 81 GLU B CA 1
ATOM 4688 C C . GLU B 1 81 ? 12.742 19.234 28.109 1 85.75 81 GLU B C 1
ATOM 4690 O O . GLU B 1 81 ? 12.242 19.625 29.156 1 85.75 81 GLU B O 1
ATOM 4695 N N . ASN B 1 82 ? 13.328 20.047 27.25 1 89.38 82 ASN B N 1
ATOM 4696 C CA . ASN B 1 82 ? 13.414 21.484 27.531 1 89.38 82 ASN B CA 1
ATOM 4697 C C . ASN B 1 82 ? 12.031 22.141 27.547 1 89.38 82 ASN B C 1
ATOM 4699 O O . ASN B 1 82 ? 11.773 23.031 28.344 1 89.38 82 ASN B O 1
ATOM 4703 N N . ALA B 1 83 ? 11.164 21.672 26.641 1 89.06 83 ALA B N 1
ATOM 4704 C CA . ALA B 1 83 ? 9.805 22.203 26.578 1 89.06 83 ALA B CA 1
ATOM 4705 C C . ALA B 1 83 ? 9.047 21.922 27.875 1 89.06 83 ALA B C 1
ATOM 4707 O O . ALA B 1 83 ? 8.383 22.812 28.422 1 89.06 83 ALA B O 1
ATOM 4708 N N . VAL B 1 84 ? 9.203 20.719 28.344 1 86.19 84 VAL B N 1
ATOM 4709 C CA . VAL B 1 84 ? 8.484 20.312 29.562 1 86.19 84 VAL B CA 1
ATOM 4710 C C . VAL B 1 84 ? 9.039 21.062 30.766 1 86.19 84 VAL B C 1
ATOM 4712 O O . VAL B 1 84 ? 8.273 21.5 31.625 1 86.19 84 VAL B O 1
ATOM 4715 N N . LYS B 1 85 ? 10.344 21.219 30.812 1 87.5 85 LYS B N 1
ATOM 4716 C CA . LYS B 1 85 ? 10.977 21.969 31.891 1 87.5 85 LYS B CA 1
ATOM 4717 C C . LYS B 1 85 ? 10.453 23.391 31.938 1 87.5 85 LYS B C 1
ATOM 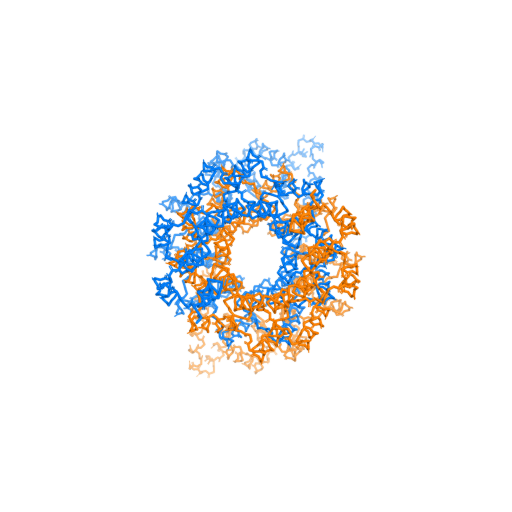4719 O O . LYS B 1 85 ? 10.203 23.938 33.031 1 87.5 85 LYS B O 1
ATOM 4724 N N . LEU B 1 86 ? 10.367 23.984 30.844 1 89.62 86 LEU B N 1
ATOM 4725 C CA . LEU B 1 86 ? 9.883 25.359 30.781 1 89.62 86 LEU B CA 1
ATOM 4726 C C . LEU B 1 86 ? 8.414 25.438 31.188 1 89.62 86 LEU B C 1
ATOM 4728 O O . LEU B 1 86 ? 7.992 26.422 31.797 1 89.62 86 LEU B O 1
ATOM 4732 N N . LEU B 1 87 ? 7.695 24.453 30.812 1 86.31 87 LEU B N 1
ATOM 4733 C CA . LEU B 1 87 ? 6.293 24.391 31.203 1 86.31 87 LEU B CA 1
ATOM 4734 C C . LEU B 1 87 ? 6.168 24.297 32.719 1 86.31 87 LEU B C 1
ATOM 4736 O O . LEU B 1 87 ? 5.301 24.953 33.312 1 86.31 87 LEU B O 1
ATOM 4740 N N . ASP B 1 88 ? 6.996 23.531 33.25 1 84 88 ASP B N 1
ATOM 4741 C CA . ASP B 1 88 ? 7.012 23.406 34.719 1 84 88 ASP B CA 1
ATOM 4742 C C . ASP B 1 88 ? 7.395 24.734 35.375 1 84 88 ASP B C 1
ATOM 4744 O O . ASP B 1 88 ? 6.816 25.109 36.406 1 84 88 ASP B O 1
ATOM 4748 N N . GLU B 1 89 ? 8.383 25.375 34.812 1 86.5 89 GLU B N 1
ATOM 4749 C CA . GLU B 1 89 ? 8.812 26.656 35.344 1 86.5 89 GLU B CA 1
ATOM 4750 C C . GLU B 1 89 ? 7.691 27.688 35.25 1 86.5 89 GLU B C 1
ATOM 4752 O O . GLU B 1 89 ? 7.512 28.5 36.188 1 86.5 89 GLU B O 1
ATOM 4757 N N . MET B 1 90 ? 7.066 27.688 34.156 1 86.25 90 MET B N 1
ATOM 4758 C CA . MET B 1 90 ? 5.938 28.594 33.938 1 86.25 90 MET B CA 1
ATOM 4759 C C . MET B 1 90 ? 4.867 28.359 35.031 1 86.25 90 MET B C 1
ATOM 4761 O O . MET B 1 90 ? 4.348 29.312 35.594 1 86.25 90 MET B O 1
ATOM 4765 N N . ALA B 1 91 ? 4.523 27.141 35.25 1 79.19 91 ALA B N 1
ATOM 4766 C CA . ALA B 1 91 ? 3.518 26.781 36.25 1 79.19 91 ALA B CA 1
ATOM 4767 C C . ALA B 1 91 ? 3.961 27.188 37.656 1 79.19 91 ALA B C 1
ATOM 4769 O O . ALA B 1 91 ? 3.152 27.672 38.469 1 79.19 91 ALA B O 1
ATOM 4770 N N . ALA B 1 92 ? 5.168 27.016 37.875 1 82.06 92 ALA B N 1
ATOM 4771 C CA . ALA B 1 92 ? 5.715 27.344 39.219 1 82.06 92 ALA B CA 1
ATOM 4772 C C . ALA B 1 92 ? 5.645 28.844 39.469 1 82.06 92 ALA B C 1
ATOM 4774 O O . ALA B 1 92 ? 5.484 29.266 40.625 1 82.06 92 ALA B O 1
ATOM 4775 N N . LYS B 1 93 ? 5.762 29.641 38.469 1 83.75 93 LYS B N 1
ATOM 4776 C CA . LYS B 1 93 ? 5.73 31.094 38.594 1 83.75 93 LYS B CA 1
ATOM 4777 C C . LYS B 1 93 ? 4.297 31.609 38.656 1 83.75 93 LYS B C 1
ATOM 4779 O O . LYS B 1 93 ? 4.066 32.812 38.812 1 83.75 93 LYS B O 1
ATOM 4784 N N . GLY B 1 94 ? 3.352 30.688 38.562 1 75.94 94 GLY B N 1
ATOM 4785 C CA . GLY B 1 94 ? 1.945 31.031 38.688 1 75.94 94 GLY B CA 1
ATOM 4786 C C . GLY B 1 94 ? 1.359 31.641 37.438 1 75.94 94 GLY B C 1
ATOM 4787 O O . GLY B 1 94 ? 0.331 32.312 37.5 1 75.94 94 GLY B O 1
ATOM 4788 N N . LEU B 1 95 ? 2.121 31.641 36.438 1 78.75 95 LEU B N 1
ATOM 4789 C CA . LEU B 1 95 ? 1.598 32.156 35.188 1 78.75 95 LEU B CA 1
ATOM 4790 C C . LEU B 1 95 ? 0.555 31.219 34.594 1 78.75 95 LEU B C 1
ATOM 4792 O O . LEU B 1 95 ? 0.714 30 34.656 1 78.75 95 LEU B O 1
ATOM 4796 N N . GLU B 1 96 ? -0.671 31.641 34.438 1 65.94 96 GLU B N 1
ATOM 4797 C CA . GLU B 1 96 ? -1.733 30.797 33.875 1 65.94 96 GLU B CA 1
ATOM 4798 C C . GLU B 1 96 ? -1.368 30.266 32.5 1 65.94 96 GLU B C 1
ATOM 4800 O O . GLU B 1 96 ? -1.204 31.031 31.562 1 65.94 96 GLU B O 1
ATOM 4805 N N . SER B 1 97 ? -0.947 29.078 32.5 1 63.72 97 SER B N 1
ATOM 4806 C CA . SER B 1 97 ? -0.613 28.406 31.266 1 63.72 97 SER B CA 1
ATOM 4807 C C . SER B 1 97 ? -1.812 28.375 30.312 1 63.72 97 SER B C 1
ATOM 4809 O O . SER B 1 97 ? -2.951 28.203 30.766 1 63.72 97 SER B O 1
ATOM 4811 N N . ASN B 1 98 ? -1.611 28.938 29.094 1 68.38 98 ASN B N 1
ATOM 4812 C CA . ASN B 1 98 ? -2.709 28.938 28.141 1 68.38 98 ASN B CA 1
ATOM 4813 C C . ASN B 1 98 ? -2.766 27.625 27.359 1 68.38 98 ASN B C 1
ATOM 4815 O O . ASN B 1 98 ? -1.801 26.859 27.359 1 68.38 98 ASN B O 1
ATOM 4819 N N . ALA B 1 99 ? -3.91 27.203 27.062 1 74.81 99 ALA B N 1
ATOM 4820 C CA . ALA B 1 99 ? -4.246 26 26.328 1 74.81 99 ALA B CA 1
ATOM 4821 C C . ALA B 1 99 ? -3.301 25.797 25.141 1 74.81 99 ALA B C 1
ATOM 4823 O O . ALA B 1 99 ? -2.932 24.672 24.812 1 74.81 99 ALA B O 1
ATOM 4824 N N . THR B 1 100 ? -2.717 26.828 24.672 1 77.06 100 THR B N 1
ATOM 4825 C CA . THR B 1 100 ? -1.907 26.766 23.469 1 77.06 100 THR B CA 1
ATOM 4826 C C . THR B 1 100 ? -0.539 26.156 23.766 1 77.06 100 THR B C 1
ATOM 4828 O O . THR B 1 100 ? 0.001 25.406 22.953 1 77.06 100 THR B O 1
ATOM 4831 N N . VAL B 1 101 ? 0.003 26.5 24.953 1 82 101 VAL B N 1
ATOM 4832 C CA . VAL B 1 101 ? 1.323 26 25.328 1 82 101 VAL B CA 1
ATOM 4833 C C . VAL B 1 101 ? 1.253 24.5 25.547 1 82 101 VAL B C 1
ATOM 4835 O O . VAL B 1 101 ? 2.092 23.734 25.047 1 82 101 VAL B O 1
ATOM 4838 N N . TYR B 1 102 ? 0.283 24.078 26.297 1 84.94 102 TYR B N 1
ATOM 4839 C CA . TYR B 1 102 ? 0.089 22.656 26.531 1 84.94 102 TYR B CA 1
ATOM 4840 C C . TYR B 1 102 ? -0.12 21.906 25.219 1 84.94 102 TYR B C 1
ATOM 4842 O O . TYR B 1 102 ? 0.423 20.828 25.031 1 84.94 102 TYR B O 1
ATOM 4850 N N . THR B 1 103 ? -0.829 22.469 24.391 1 85.38 103 THR B N 1
ATOM 4851 C CA . THR B 1 103 ? -1.172 21.828 23.125 1 85.38 103 THR B CA 1
ATOM 4852 C C . THR B 1 103 ? 0.082 21.562 22.297 1 85.38 103 THR B C 1
ATOM 4854 O O . THR B 1 103 ? 0.166 20.547 21.609 1 85.38 103 THR B O 1
ATOM 4857 N N . SER B 1 104 ? 1.021 22.484 22.328 1 85.56 104 SER B N 1
ATOM 4858 C CA . SER B 1 104 ? 2.26 22.297 21.578 1 85.56 104 SER B CA 1
ATOM 4859 C C . SER B 1 104 ? 3.027 21.078 22.078 1 85.56 104 SER B C 1
ATOM 4861 O O . SER B 1 104 ? 3.57 20.312 21.266 1 85.56 104 SER B O 1
ATOM 4863 N N . VAL B 1 105 ? 3.051 20.922 23.344 1 87.31 105 VAL B N 1
ATOM 4864 C CA . VAL B 1 105 ? 3.75 19.781 23.938 1 87.31 105 VAL B CA 1
ATOM 4865 C C . VAL B 1 105 ? 3 18.484 23.609 1 87.31 105 VAL B C 1
ATOM 4867 O O . VAL B 1 105 ? 3.613 17.484 23.234 1 87.31 105 VAL B O 1
ATOM 4870 N N . ILE B 1 106 ? 1.712 18.547 23.734 1 89.75 106 ILE B N 1
ATOM 4871 C CA . ILE B 1 106 ? 0.869 17.406 23.422 1 89.75 106 ILE B CA 1
ATOM 4872 C C . ILE B 1 106 ? 1.058 17 21.969 1 89.75 106 ILE B C 1
ATOM 4874 O O . ILE B 1 106 ? 1.203 15.812 21.656 1 89.75 106 ILE B O 1
ATOM 4878 N N . ALA B 1 107 ? 1.101 17.938 21.109 1 87.88 107 ALA B N 1
ATOM 4879 C CA . ALA B 1 107 ? 1.255 17.672 19.672 1 87.88 107 ALA B CA 1
ATOM 4880 C C . ALA B 1 107 ? 2.596 17.016 19.375 1 87.88 107 ALA B C 1
ATOM 4882 O O . ALA B 1 107 ? 2.668 16.078 18.578 1 87.88 107 ALA B O 1
ATOM 4883 N N . LEU B 1 108 ? 3.598 17.516 19.984 1 86.31 108 LEU B N 1
ATOM 4884 C CA . LEU B 1 108 ? 4.918 16.938 19.75 1 86.31 108 LEU B CA 1
ATOM 4885 C C . LEU B 1 108 ? 4.965 15.492 20.219 1 86.31 108 LEU B C 1
ATOM 4887 O O . LEU B 1 108 ? 5.508 14.625 19.531 1 86.31 108 LEU B O 1
ATOM 4891 N N . LEU B 1 109 ? 4.469 15.266 21.359 1 87.25 109 LEU B N 1
ATOM 4892 C CA . LEU B 1 109 ? 4.457 13.906 21.891 1 87.25 109 LEU B CA 1
ATOM 4893 C C . LEU B 1 109 ? 3.672 12.969 20.984 1 87.25 109 LEU B C 1
ATOM 4895 O O . LEU B 1 109 ? 4.105 11.844 20.719 1 87.25 109 LEU B O 1
ATOM 4899 N N . CYS B 1 110 ? 2.607 13.391 20.453 1 88.25 110 CYS B N 1
ATOM 4900 C CA . CYS B 1 110 ? 1.786 12.586 19.547 1 88.25 110 CYS B CA 1
ATOM 4901 C C . CYS B 1 110 ? 2.512 12.328 18.234 1 88.25 110 CYS B C 1
ATOM 4903 O O . CYS B 1 110 ? 2.453 11.219 17.703 1 88.25 110 CYS B O 1
ATOM 4905 N N . ASN B 1 111 ? 3.162 13.289 17.75 1 84.75 111 ASN B N 1
ATOM 4906 C CA . ASN B 1 111 ? 3.912 13.141 16.5 1 84.75 111 ASN B CA 1
ATOM 4907 C C . ASN B 1 111 ? 5.023 12.102 16.641 1 84.75 111 ASN B C 1
ATOM 4909 O O . ASN B 1 111 ? 5.348 11.406 15.672 1 84.75 111 ASN B O 1
ATOM 4913 N N . LYS B 1 112 ? 5.562 12.031 17.844 1 85.19 112 LYS B N 1
ATOM 4914 C CA . LYS B 1 112 ? 6.645 11.086 18.094 1 85.19 112 LYS B CA 1
ATOM 4915 C C . LYS B 1 112 ? 6.098 9.703 18.453 1 85.19 112 LYS B C 1
ATOM 4917 O O . LYS B 1 112 ? 6.863 8.781 18.734 1 85.19 112 LYS B O 1
ATOM 4922 N N . GLY B 1 113 ? 4.809 9.625 18.516 1 83.75 113 GLY B N 1
ATOM 4923 C CA . GLY B 1 113 ? 4.184 8.352 18.812 1 83.75 113 GLY B CA 1
ATOM 4924 C C . GLY B 1 113 ? 4.102 8.07 20.312 1 83.75 113 GLY B C 1
ATOM 4925 O O . GLY B 1 113 ? 3.809 6.941 20.719 1 83.75 113 GLY B O 1
ATOM 4926 N N . GLN B 1 114 ? 4.402 9.062 21.125 1 85.88 114 GLN B N 1
ATOM 4927 C CA . GLN B 1 114 ? 4.355 8.906 22.562 1 85.88 114 GLN B CA 1
ATOM 4928 C C . GLN B 1 114 ? 3.023 9.391 23.125 1 85.88 114 GLN B C 1
ATOM 4930 O O . GLN B 1 114 ? 2.988 10.336 23.938 1 85.88 114 GLN B O 1
ATOM 4935 N N . VAL B 1 115 ? 1.998 8.664 22.766 1 90 115 VAL B N 1
ATOM 4936 C CA . VAL B 1 115 ? 0.637 9.094 23.062 1 90 115 VAL B CA 1
ATOM 4937 C C . VAL B 1 115 ? 0.36 8.961 24.562 1 90 115 VAL B C 1
ATOM 4939 O O . VAL B 1 115 ? -0.366 9.766 25.141 1 90 115 VAL B O 1
ATOM 4942 N N . SER B 1 116 ? 0.928 7.965 25.172 1 87.25 116 SER B N 1
ATOM 4943 C CA . SER B 1 116 ? 0.739 7.789 26.609 1 87.25 116 SER B CA 1
ATOM 4944 C C . SER B 1 116 ? 1.267 8.992 27.391 1 87.25 116 SER B C 1
ATOM 4946 O O . SER B 1 116 ? 0.63 9.445 28.344 1 87.25 116 SER B O 1
ATOM 4948 N N . ASP B 1 117 ? 2.375 9.492 27.016 1 87.38 117 ASP B N 1
ATOM 4949 C CA . ASP B 1 117 ? 2.941 10.68 27.656 1 87.38 117 ASP B CA 1
ATOM 4950 C C . ASP B 1 117 ? 2.08 11.906 27.375 1 87.38 117 ASP B C 1
ATOM 4952 O O . ASP B 1 117 ? 1.955 12.789 28.234 1 87.38 117 ASP B O 1
ATOM 4956 N N . ALA B 1 118 ? 1.567 11.969 26.156 1 90.25 118 ALA B N 1
ATOM 4957 C CA . ALA B 1 118 ? 0.671 13.07 25.812 1 90.25 118 ALA B CA 1
ATOM 4958 C C . ALA B 1 118 ? -0.547 13.086 26.734 1 90.25 118 ALA B C 1
ATOM 4960 O O . ALA B 1 118 ? -0.993 14.156 27.156 1 90.25 118 ALA B O 1
ATOM 4961 N N . LEU B 1 119 ? -1.055 11.922 27.047 1 90.75 119 LEU B N 1
ATOM 4962 C CA . LEU B 1 119 ? -2.211 11.812 27.938 1 90.75 119 LEU B CA 1
ATOM 4963 C C . LEU B 1 119 ? -1.865 12.281 29.344 1 90.75 119 LEU B C 1
ATOM 4965 O O . LEU B 1 119 ? -2.697 12.883 30.031 1 90.75 119 LEU B O 1
ATOM 4969 N N . ARG B 1 120 ? -0.694 12 29.781 1 87.75 120 ARG B N 1
ATOM 4970 C CA . ARG B 1 120 ? -0.25 12.469 31.078 1 87.75 120 ARG B CA 1
ATOM 4971 C C . ARG B 1 120 ? -0.214 13.992 31.141 1 87.75 120 ARG B C 1
ATOM 4973 O O . ARG B 1 120 ? -0.563 14.594 32.156 1 87.75 120 ARG B O 1
ATOM 4980 N N . VAL B 1 121 ? 0.241 14.555 30.062 1 87.44 121 VAL B N 1
ATOM 4981 C CA . VAL B 1 121 ? 0.28 16.016 29.984 1 87.44 121 VAL B CA 1
ATOM 4982 C C . VAL B 1 121 ? -1.143 16.578 30 1 87.44 121 VAL B C 1
ATOM 4984 O O . VAL B 1 121 ? -1.402 17.609 30.594 1 87.44 121 VAL B O 1
ATOM 4987 N N . VAL B 1 122 ? -2.066 15.883 29.312 1 90.06 122 VAL B N 1
ATOM 4988 C CA . VAL B 1 122 ? -3.463 16.297 29.312 1 90.06 122 VAL B CA 1
ATOM 4989 C C . VAL B 1 122 ? -4.023 16.25 30.734 1 90.06 122 VAL B C 1
ATOM 4991 O O . VAL B 1 122 ? -4.77 17.141 31.141 1 90.06 122 VAL B O 1
ATOM 4994 N N . GLU B 1 123 ? -3.686 15.227 31.406 1 88.38 123 GLU B N 1
ATOM 4995 C CA . GLU B 1 123 ? -4.117 15.109 32.812 1 88.38 123 GLU B CA 1
ATOM 4996 C C . GLU B 1 123 ? -3.568 16.266 33.656 1 88.38 123 GLU B C 1
ATOM 4998 O O . GLU B 1 123 ? -4.281 16.812 34.469 1 88.38 123 GLU B O 1
ATOM 5003 N N . ASP B 1 124 ? -2.348 16.516 33.438 1 84 124 ASP B N 1
ATOM 5004 C CA . ASP B 1 124 ? -1.725 17.625 34.125 1 84 124 ASP B CA 1
ATOM 5005 C C . ASP B 1 124 ? -2.432 18.938 33.812 1 84 124 ASP B C 1
ATOM 5007 O O . ASP B 1 124 ? -2.633 19.781 34.688 1 84 124 ASP B O 1
ATOM 5011 N N . MET B 1 125 ? -2.754 19.078 32.531 1 85.25 125 MET B N 1
ATOM 5012 C CA . MET B 1 125 ? -3.482 20.266 32.062 1 85.25 125 MET B CA 1
ATOM 5013 C C . MET B 1 125 ? -4.801 20.422 32.781 1 85.25 125 MET B C 1
ATOM 5015 O O . MET B 1 125 ? -5.137 21.516 33.25 1 85.25 125 MET B O 1
ATOM 5019 N N . THR B 1 126 ? -5.488 19.359 32.938 1 85.75 126 THR B N 1
ATOM 5020 C CA . THR B 1 126 ? -6.781 19.359 33.625 1 85.75 126 THR B CA 1
ATOM 5021 C C . THR B 1 126 ? -6.613 19.656 35.094 1 85.75 126 THR B C 1
ATOM 5023 O O . THR B 1 126 ? -7.438 20.359 35.688 1 85.75 126 THR B O 1
ATOM 5026 N N . MET B 1 127 ? -5.617 19.156 35.719 1 84.31 127 MET B N 1
ATOM 5027 C CA . MET B 1 127 ? -5.355 19.359 37.125 1 84.31 127 MET B CA 1
ATOM 5028 C C . MET B 1 127 ? -5.078 20.844 37.438 1 84.31 127 MET B C 1
ATOM 5030 O O . MET B 1 127 ? -5.418 21.344 38.5 1 84.31 127 MET B O 1
ATOM 5034 N N . HIS B 1 128 ? -4.555 21.531 36.469 1 80.19 128 HIS B N 1
ATOM 5035 C CA . HIS B 1 128 ? -4.246 22.953 36.656 1 80.19 128 HIS B CA 1
ATOM 5036 C C . HIS B 1 128 ? -5.414 23.828 36.219 1 80.19 128 HIS B C 1
ATOM 5038 O O . HIS B 1 128 ? -5.266 25.047 36.094 1 80.19 128 HIS B O 1
ATOM 5044 N N . GLY B 1 129 ? -6.551 23.141 35.812 1 77.81 129 GLY B N 1
ATOM 5045 C CA . GLY B 1 129 ? -7.785 23.859 35.531 1 77.81 129 GLY B CA 1
ATOM 5046 C C . GLY B 1 129 ? -7.871 24.391 34.125 1 77.81 129 GLY B C 1
ATOM 5047 O O . GLY B 1 129 ? -8.68 25.281 33.844 1 77.81 129 GLY B O 1
ATOM 5048 N N . VAL B 1 130 ? -6.969 24.016 33.312 1 80.12 130 VAL B N 1
ATOM 5049 C CA . VAL B 1 130 ? -7.02 24.469 31.922 1 80.12 130 VAL B CA 1
ATOM 5050 C C . VAL B 1 130 ? -8.062 23.656 31.156 1 80.12 130 VAL B C 1
ATOM 5052 O O . VAL B 1 130 ? -8.07 22.422 31.234 1 80.12 130 VAL B O 1
ATOM 5055 N N . VAL B 1 131 ? -8.992 24.312 30.5 1 77.06 131 VAL B N 1
ATOM 5056 C CA . VAL B 1 131 ? -10.086 23.656 29.797 1 77.06 131 VAL B CA 1
ATOM 5057 C C . VAL B 1 131 ? -9.555 23 28.516 1 77.06 131 VAL B C 1
ATOM 5059 O O . VAL B 1 131 ? -8.719 23.562 27.828 1 77.06 131 VAL B O 1
ATOM 5062 N N . LEU B 1 132 ? -10.031 21.766 28.328 1 81.88 132 LEU B N 1
ATOM 5063 C CA . LEU B 1 132 ? -9.695 21.047 27.109 1 81.88 132 LEU B CA 1
ATOM 5064 C C . LEU B 1 132 ? -10.547 21.531 25.938 1 81.88 132 LEU B C 1
ATOM 5066 O O . LEU B 1 132 ? -11.773 21.422 25.969 1 81.88 132 LEU B O 1
ATOM 5070 N N . ASP B 1 133 ? -9.891 22.062 24.969 1 81.88 133 ASP B N 1
ATOM 5071 C CA . ASP B 1 133 ? -10.641 22.547 23.812 1 81.88 133 ASP B CA 1
ATOM 5072 C C . ASP B 1 133 ? -10.617 21.516 22.688 1 81.88 133 ASP B C 1
ATOM 5074 O O . ASP B 1 133 ? -10.117 20.406 22.859 1 81.88 133 ASP B O 1
ATOM 5078 N N . ALA B 1 134 ? -11.266 21.859 21.547 1 82.62 134 ALA B N 1
ATOM 5079 C CA . ALA B 1 134 ? -11.422 20.938 20.406 1 82.62 134 ALA B CA 1
ATOM 5080 C C . ALA B 1 134 ? -10.062 20.578 19.812 1 82.62 134 ALA B C 1
ATOM 5082 O O . ALA B 1 134 ? -9.867 19.453 19.328 1 82.62 134 ALA B O 1
ATOM 5083 N N . VAL B 1 135 ? -9.133 21.5 19.906 1 84.12 135 VAL B N 1
ATOM 5084 C CA . VAL B 1 135 ? -7.812 21.297 19.312 1 84.12 135 VAL B CA 1
ATOM 5085 C C . VAL B 1 135 ? -7.062 20.219 20.078 1 84.12 135 VAL B C 1
ATOM 5087 O O . VAL B 1 135 ? -6.375 19.375 19.484 1 84.12 135 VAL B O 1
ATOM 5090 N N . VAL B 1 136 ? -7.184 20.266 21.406 1 87.5 136 VAL B N 1
ATOM 5091 C CA . VAL B 1 136 ? -6.52 19.25 22.219 1 87.5 136 VAL B CA 1
ATOM 5092 C C . VAL B 1 136 ? -7.102 17.875 21.922 1 87.5 136 VAL B C 1
ATOM 5094 O O . VAL B 1 136 ? -6.359 16.906 21.734 1 87.5 136 VAL B O 1
ATOM 5097 N N . PHE B 1 137 ? -8.43 17.797 21.859 1 89.06 137 PHE B N 1
ATOM 5098 C CA . PHE B 1 137 ? -9.078 16.531 21.516 1 89.06 137 PHE B CA 1
ATOM 5099 C C . PHE B 1 137 ? -8.625 16.031 20.156 1 89.06 137 PHE B C 1
ATOM 5101 O O . PHE B 1 137 ? -8.305 14.852 19.984 1 89.06 137 PHE B O 1
ATOM 5108 N N . THR B 1 138 ? -8.617 16.891 19.219 1 90.69 138 THR B N 1
ATOM 5109 C CA . THR B 1 138 ? -8.211 16.531 17.875 1 90.69 138 THR B CA 1
ATOM 5110 C C . THR B 1 138 ? -6.773 16.031 17.844 1 90.69 138 THR B C 1
ATOM 5112 O O . THR B 1 138 ? -6.465 15.039 17.188 1 90.69 138 THR B O 1
ATOM 5115 N N . THR B 1 139 ? -5.922 16.719 18.547 1 90.19 139 THR B N 1
ATOM 5116 C CA . THR B 1 139 ? -4.508 16.375 18.562 1 90.19 139 THR B CA 1
ATOM 5117 C C . THR B 1 139 ? -4.293 14.992 19.188 1 90.19 139 THR B C 1
ATOM 5119 O O . THR B 1 139 ? -3.562 14.164 18.625 1 90.19 139 THR B O 1
ATOM 5122 N N . VAL B 1 140 ? -4.91 14.75 20.25 1 92 140 VAL B N 1
ATOM 5123 C CA . VAL B 1 140 ? -4.754 13.469 20.938 1 92 140 VAL B CA 1
ATOM 5124 C C . VAL B 1 140 ? -5.395 12.359 20.094 1 92 140 VAL B C 1
ATOM 5126 O O . VAL B 1 140 ? -4.836 11.273 19.969 1 92 140 VAL B O 1
ATOM 5129 N N . MET B 1 141 ? -6.547 12.641 19.578 1 92.94 141 MET B N 1
ATOM 5130 C CA . MET B 1 141 ? -7.219 11.672 18.703 1 92.94 141 MET B CA 1
ATOM 5131 C C . MET B 1 141 ? -6.34 11.312 17.516 1 92.94 141 MET B C 1
ATOM 5133 O O . MET B 1 141 ? -6.238 10.141 17.141 1 92.94 141 MET B O 1
ATOM 5137 N N . SER B 1 142 ? -5.773 12.289 16.906 1 91.94 142 SER B N 1
ATOM 5138 C CA . SER B 1 142 ? -4.867 12.055 15.781 1 91.94 142 SER B CA 1
ATOM 5139 C C . SER B 1 142 ? -3.689 11.18 16.203 1 91.94 142 SER B C 1
ATOM 5141 O O . SER B 1 142 ? -3.229 10.344 15.414 1 91.94 142 SER B O 1
ATOM 5143 N N . GLY B 1 143 ? -3.215 11.461 17.422 1 90.94 143 GLY B N 1
ATOM 5144 C CA . GLY B 1 143 ? -2.152 10.617 17.953 1 90.94 143 GLY B CA 1
ATOM 5145 C C . GLY B 1 143 ? -2.543 9.156 18.047 1 90.94 143 GLY B C 1
ATOM 5146 O O . GLY B 1 143 ? -1.774 8.273 17.656 1 90.94 143 GLY B O 1
ATOM 5147 N N . PHE B 1 144 ? -3.709 8.93 18.531 1 91 144 PHE B N 1
ATOM 5148 C CA . PHE B 1 144 ? -4.195 7.559 18.656 1 91 144 PHE B CA 1
ATOM 5149 C C . PHE B 1 144 ? -4.398 6.926 17.297 1 91 144 PHE B C 1
ATOM 5151 O O . PHE B 1 144 ? -4.105 5.742 17.094 1 91 144 PHE B O 1
ATOM 5158 N N . CYS B 1 145 ? -4.887 7.672 16.359 1 90.94 145 CYS B N 1
ATOM 5159 C CA . CYS B 1 145 ? -5.078 7.164 15 1 90.94 145 CYS B CA 1
ATOM 5160 C C . CYS B 1 145 ? -3.744 6.781 14.375 1 90.94 145 CYS B C 1
ATOM 5162 O O . CYS B 1 145 ? -3.639 5.746 13.711 1 90.94 145 CYS B O 1
ATOM 5164 N N . SER B 1 146 ? -2.775 7.586 14.562 1 87.44 146 SER B N 1
ATOM 5165 C CA . SER B 1 146 ? -1.451 7.32 14.016 1 87.44 146 SER B CA 1
ATOM 5166 C C . SER B 1 146 ? -0.829 6.078 14.648 1 87.44 146 SER B C 1
ATOM 5168 O O . SER B 1 146 ? -0.12 5.324 13.977 1 87.44 146 SER B O 1
ATOM 5170 N N . LYS B 1 147 ? -1.077 5.926 15.906 1 86 147 LYS B N 1
ATOM 5171 C CA . LYS B 1 147 ? -0.556 4.781 16.641 1 86 147 LYS B CA 1
ATOM 5172 C C . LYS B 1 147 ? -1.268 3.494 16.234 1 86 147 LYS B C 1
ATOM 5174 O O . LYS B 1 147 ? -0.693 2.406 16.312 1 86 147 LYS B O 1
ATOM 5179 N N . GLY B 1 148 ? -2.48 3.605 15.859 1 85.19 148 GLY B N 1
ATOM 5180 C CA . GLY B 1 148 ? -3.283 2.453 15.484 1 85.19 148 GLY B CA 1
ATOM 5181 C C . GLY B 1 148 ? -4.27 2.033 16.562 1 85.19 148 GLY B C 1
ATOM 5182 O O . GLY B 1 148 ? -4.871 0.963 16.469 1 85.19 148 GLY B O 1
ATOM 5183 N N . ASP B 1 149 ? -4.328 2.822 17.531 1 88.5 149 ASP B N 1
ATOM 5184 C CA . ASP B 1 149 ? -5.305 2.547 18.594 1 88.5 149 ASP B CA 1
ATOM 5185 C C . ASP B 1 149 ? -6.641 3.225 18.281 1 88.5 149 ASP B C 1
ATOM 5187 O O . ASP B 1 149 ? -6.949 4.273 18.859 1 88.5 149 ASP B O 1
ATOM 5191 N N . LEU B 1 150 ? -7.48 2.584 17.562 1 90.81 150 LEU B N 1
ATOM 5192 C CA . LEU B 1 150 ? -8.719 3.176 17.078 1 90.81 150 LEU B CA 1
ATOM 5193 C C . LEU B 1 150 ? -9.797 3.152 18.156 1 90.81 150 LEU B C 1
ATOM 5195 O O . LEU B 1 150 ? -10.711 3.977 18.141 1 90.81 150 LEU B O 1
ATOM 5199 N N . ALA B 1 151 ? -9.703 2.178 19.016 1 89.31 151 ALA B N 1
ATOM 5200 C CA . ALA B 1 151 ? -10.656 2.145 20.125 1 89.31 151 ALA B CA 1
ATOM 5201 C C . ALA B 1 151 ? -10.57 3.416 20.969 1 89.31 151 ALA B C 1
ATOM 5203 O O . ALA B 1 151 ? -11.586 4.035 21.266 1 89.31 151 ALA B O 1
ATOM 5204 N N . ALA B 1 152 ? -9.344 3.807 21.312 1 91.38 152 ALA B N 1
ATOM 5205 C CA . ALA B 1 152 ? -9.133 5.023 22.094 1 91.38 152 ALA B CA 1
ATOM 5206 C C . ALA B 1 152 ? -9.539 6.262 21.297 1 91.38 152 ALA B C 1
ATOM 5208 O O . ALA B 1 152 ? -10.102 7.207 21.859 1 91.38 152 ALA B O 1
ATOM 5209 N N . ALA B 1 153 ? -9.242 6.273 20 1 93.56 153 ALA B N 1
ATOM 5210 C CA . ALA B 1 153 ? -9.602 7.402 19.141 1 93.56 153 ALA B CA 1
ATOM 5211 C C . ALA B 1 153 ? -11.117 7.586 19.094 1 93.56 153 ALA B C 1
ATOM 5213 O O . ALA B 1 153 ? -11.609 8.711 19.188 1 93.56 153 ALA B O 1
ATOM 5214 N N . ARG B 1 154 ? -11.82 6.488 19 1 92.5 154 ARG B N 1
ATOM 5215 C CA . ARG B 1 154 ? -13.281 6.535 18.953 1 92.5 154 ARG B CA 1
ATOM 5216 C C . ARG B 1 154 ? -13.867 7.055 20.25 1 92.5 154 ARG B C 1
ATOM 5218 O O . ARG B 1 154 ? -14.82 7.832 20.25 1 92.5 154 ARG B O 1
ATOM 5225 N N . ARG B 1 155 ? -13.32 6.57 21.297 1 92.25 155 ARG B N 1
ATOM 5226 C CA . ARG B 1 155 ? -13.781 7.023 22.609 1 92.25 155 ARG B CA 1
ATOM 5227 C C . ARG B 1 155 ? -13.609 8.531 22.766 1 92.25 155 ARG B C 1
ATOM 5229 O O . ARG B 1 155 ? -14.5 9.219 23.266 1 92.25 155 ARG B O 1
ATOM 5236 N N . LEU B 1 156 ? -12.5 8.992 22.375 1 92.88 156 LEU B N 1
ATOM 5237 C CA . LEU B 1 156 ? -12.227 10.422 22.469 1 92.88 156 LEU B CA 1
ATOM 5238 C C . LEU B 1 156 ? -13.156 11.211 21.547 1 92.88 156 LEU B C 1
ATOM 5240 O O . LEU B 1 156 ? -13.594 12.312 21.891 1 92.88 156 LEU B O 1
ATOM 5244 N N . PHE B 1 157 ? -13.398 10.68 20.375 1 93.19 157 PHE B N 1
ATOM 5245 C CA . PHE B 1 157 ? -14.297 11.328 19.422 1 93.19 157 PHE B CA 1
ATOM 5246 C C . PHE B 1 157 ? -15.703 11.438 20 1 93.19 157 PHE B C 1
ATOM 5248 O O . PHE B 1 157 ? -16.344 12.484 19.875 1 93.19 157 PHE B O 1
ATOM 5255 N N . GLU B 1 158 ? -16.094 10.375 20.609 1 91.88 158 GLU B N 1
ATOM 5256 C CA . GLU B 1 158 ? -17.406 10.375 21.25 1 91.88 158 GLU B CA 1
ATOM 5257 C C . GLU B 1 158 ? -17.469 11.367 22.406 1 91.88 158 GLU B C 1
ATOM 5259 O O . GLU B 1 158 ? -18.469 12.062 22.594 1 91.88 158 GLU B O 1
ATOM 5264 N N . GLU B 1 159 ? -16.453 11.383 23.141 1 90.31 159 GLU B N 1
ATOM 5265 C CA . GLU B 1 159 ? -16.391 12.328 24.25 1 90.31 159 GLU B CA 1
ATOM 5266 C C . GLU B 1 159 ? -16.438 13.773 23.75 1 90.31 159 GLU B C 1
ATOM 5268 O O . GLU B 1 159 ? -17.078 14.625 24.359 1 90.31 159 GLU B O 1
ATOM 5273 N N . MET B 1 160 ? -15.703 14.016 22.688 1 89.31 160 MET B N 1
ATOM 5274 C CA . MET B 1 160 ? -15.719 15.336 22.062 1 89.31 160 MET B CA 1
ATOM 5275 C C . MET B 1 160 ? -17.141 15.75 21.688 1 89.31 160 MET B C 1
ATOM 5277 O O . MET B 1 160 ? -17.547 16.875 21.938 1 89.31 160 MET B O 1
ATOM 5281 N N . GLN B 1 161 ? -17.844 14.836 21.141 1 85.56 161 GLN B N 1
ATOM 5282 C CA . GLN B 1 161 ? -19.203 15.094 20.719 1 85.56 161 GLN B CA 1
ATOM 5283 C C . GLN B 1 161 ? -20.125 15.305 21.922 1 85.56 161 GLN B C 1
ATOM 5285 O O . GLN B 1 161 ? -20.984 16.188 21.906 1 85.56 161 GLN B O 1
ATOM 5290 N N . LYS B 1 162 ? -19.938 14.539 22.953 1 87.56 162 LYS B N 1
ATOM 5291 C CA . LYS B 1 162 ? -20.75 14.648 24.156 1 87.56 162 LYS B CA 1
ATOM 5292 C C . LYS B 1 162 ? -20.562 16 24.828 1 87.56 162 LYS B C 1
ATOM 5294 O O . LYS B 1 162 ? -21.516 16.547 25.422 1 87.56 162 LYS B O 1
ATOM 5299 N N . ARG B 1 163 ? -19.391 16.547 24.75 1 83.62 163 ARG B N 1
ATOM 5300 C CA . ARG B 1 163 ? -19.078 17.828 25.375 1 83.62 163 ARG B CA 1
ATOM 5301 C C . ARG B 1 163 ? -19.516 18.984 24.5 1 83.62 163 ARG B C 1
ATOM 5303 O O . ARG B 1 163 ? -19.344 20.156 24.859 1 83.62 163 ARG B O 1
ATOM 5310 N N . GLY B 1 164 ? -20.062 18.609 23.281 1 77.94 164 GLY B N 1
ATOM 5311 C CA . GLY B 1 164 ? -20.578 19.641 22.391 1 77.94 164 GLY B CA 1
ATOM 5312 C C . GLY B 1 164 ? -19.484 20.344 21.609 1 77.94 164 GLY B C 1
ATOM 5313 O O . GLY B 1 164 ? -19.703 21.469 21.125 1 77.94 164 GLY B O 1
ATOM 5314 N N . LEU B 1 165 ? -18.344 19.844 21.656 1 80.75 165 LEU B N 1
ATOM 5315 C CA . LEU B 1 165 ? -17.25 20.406 20.875 1 80.75 165 LEU B CA 1
ATOM 5316 C C . LEU B 1 165 ? -17.359 20.016 19.406 1 80.75 165 LEU B C 1
ATOM 5318 O O . LEU B 1 165 ? -17.672 18.859 19.109 1 80.75 165 LEU B O 1
ATOM 5322 N N . ALA B 1 166 ? -17.297 20.938 18.5 1 78.81 166 ALA B N 1
ATOM 5323 C CA . ALA B 1 166 ? -17.422 20.656 17.078 1 78.81 166 ALA B CA 1
ATOM 5324 C C . ALA B 1 166 ? -16.125 20.078 16.5 1 78.81 166 ALA B C 1
ATOM 5326 O O . ALA B 1 166 ? -15.062 20.672 16.688 1 78.81 166 ALA B O 1
ATOM 5327 N N . ALA B 1 167 ? -16.234 18.938 15.906 1 84.19 167 ALA B N 1
ATOM 5328 C CA . ALA B 1 167 ? -15.102 18.344 15.195 1 84.19 167 ALA B CA 1
ATOM 5329 C C . ALA B 1 167 ? -14.859 19.062 13.867 1 84.19 167 ALA B C 1
ATOM 5331 O O . ALA B 1 167 ? -15.812 19.406 13.156 1 84.19 167 ALA B O 1
ATOM 5332 N N . ASP B 1 168 ? -13.656 19.375 13.609 1 85.19 168 ASP B N 1
ATOM 5333 C CA . ASP B 1 168 ? -13.328 20.062 12.367 1 85.19 168 ASP B CA 1
ATOM 5334 C C . ASP B 1 168 ? -12.828 19.078 11.312 1 85.19 168 ASP B C 1
ATOM 5336 O O . ASP B 1 168 ? -12.906 17.859 11.5 1 85.19 168 ASP B O 1
ATOM 5340 N N . GLY B 1 169 ? -12.43 19.594 10.18 1 85.44 169 GLY B N 1
ATOM 5341 C CA . GLY B 1 169 ? -11.969 18.781 9.07 1 85.44 169 GLY B CA 1
ATOM 5342 C C . GLY B 1 169 ? -10.758 17.938 9.414 1 85.44 169 GLY B C 1
ATOM 5343 O O . GLY B 1 169 ? -10.633 16.797 8.953 1 85.44 169 GLY B O 1
ATOM 5344 N N . VAL B 1 170 ? -9.898 18.5 10.25 1 85.81 170 VAL B N 1
ATOM 5345 C CA . VAL B 1 170 ? -8.68 17.797 10.641 1 85.81 170 VAL B CA 1
ATOM 5346 C C . VAL B 1 170 ? -9.039 16.562 11.477 1 85.81 170 VAL B C 1
ATOM 5348 O O . VAL B 1 170 ? -8.438 15.5 11.32 1 85.81 170 VAL B O 1
ATOM 5351 N N . THR B 1 171 ? -10.039 16.781 12.336 1 90.44 171 THR B N 1
ATOM 5352 C CA . THR B 1 171 ? -10.477 15.688 13.195 1 90.44 171 THR B CA 1
ATOM 5353 C C . THR B 1 171 ? -11.031 14.531 12.367 1 90.44 171 THR B C 1
ATOM 5355 O O . THR B 1 171 ? -10.625 13.383 12.539 1 90.44 171 THR B O 1
ATOM 5358 N N . TYR B 1 172 ? -11.93 14.859 11.469 1 92.06 172 TYR B N 1
ATOM 5359 C CA . TYR B 1 172 ? -12.531 13.836 10.625 1 92.06 172 TYR B CA 1
ATOM 5360 C C . TYR B 1 172 ? -11.492 13.164 9.75 1 92.0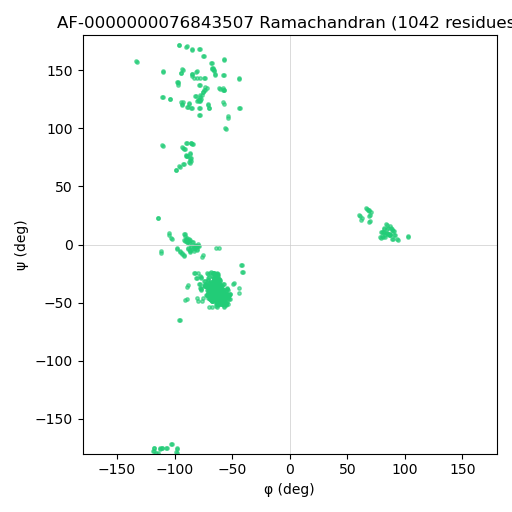6 172 TYR B C 1
ATOM 5362 O O . TYR B 1 172 ? -11.492 11.938 9.594 1 92.06 172 TYR B O 1
ATOM 5370 N N . THR B 1 173 ? -10.648 13.906 9.211 1 91.62 173 THR B N 1
ATOM 5371 C CA . THR B 1 173 ? -9.617 13.375 8.328 1 91.62 173 THR B CA 1
ATOM 5372 C C . THR B 1 173 ? -8.703 12.398 9.078 1 91.62 173 THR B C 1
ATOM 5374 O O . THR B 1 173 ? -8.352 11.344 8.555 1 91.62 173 THR B O 1
ATOM 5377 N N . ALA B 1 174 ? -8.297 12.789 10.25 1 91.94 174 ALA B N 1
ATOM 5378 C CA . ALA B 1 174 ? -7.461 11.914 11.062 1 91.94 174 ALA B CA 1
ATOM 5379 C C . ALA B 1 174 ? -8.156 10.586 11.336 1 91.94 174 ALA B C 1
ATOM 5381 O O . ALA B 1 174 ? -7.531 9.523 11.25 1 91.94 174 ALA B O 1
ATOM 5382 N N . LEU B 1 175 ? -9.383 10.703 11.68 1 94 175 LEU B N 1
ATOM 5383 C CA . LEU B 1 175 ? -10.148 9.492 11.992 1 94 175 LEU B CA 1
ATOM 5384 C C . LEU B 1 175 ? -10.305 8.617 10.75 1 94 175 LEU B C 1
ATOM 5386 O O . LEU B 1 175 ? -10.141 7.402 10.82 1 94 175 LEU B O 1
ATOM 5390 N N . ILE B 1 176 ? -10.641 9.203 9.617 1 94.81 176 ILE B N 1
ATOM 5391 C CA . ILE B 1 176 ? -10.82 8.469 8.367 1 94.81 176 ILE B CA 1
ATOM 5392 C C . ILE B 1 176 ? -9.523 7.766 7.988 1 94.81 176 ILE B C 1
ATOM 5394 O O . ILE B 1 176 ? -9.523 6.582 7.656 1 94.81 176 ILE B O 1
ATOM 5398 N N . ASN B 1 177 ? -8.445 8.422 8.055 1 92.88 177 ASN B N 1
ATOM 5399 C CA . ASN B 1 177 ? -7.148 7.836 7.715 1 92.88 177 ASN B CA 1
ATOM 5400 C C . ASN B 1 177 ? -6.793 6.684 8.648 1 92.88 177 ASN B C 1
ATOM 5402 O O . ASN B 1 177 ? -6.262 5.664 8.211 1 92.88 177 ASN B O 1
ATOM 5406 N N . GLY B 1 178 ? -7.047 6.945 9.945 1 91.81 178 GLY B N 1
ATOM 5407 C CA . GLY B 1 178 ? -6.809 5.867 10.898 1 91.81 178 GLY B CA 1
ATOM 5408 C C . GLY B 1 178 ? -7.617 4.617 10.602 1 91.81 178 GLY B C 1
ATOM 5409 O O . GLY B 1 178 ? -7.09 3.506 10.664 1 91.81 178 GLY B O 1
ATOM 5410 N N . LEU B 1 179 ? -8.867 4.809 10.281 1 92.88 179 LEU B N 1
ATOM 5411 C CA . LEU B 1 179 ? -9.766 3.697 9.969 1 92.88 179 LEU B CA 1
ATOM 5412 C C . LEU B 1 179 ? -9.32 2.982 8.703 1 92.88 179 LEU B C 1
ATOM 5414 O O . LEU B 1 179 ? -9.352 1.751 8.633 1 92.88 179 LEU B O 1
ATOM 5418 N N . CYS B 1 180 ? -8.898 3.709 7.707 1 92.44 180 CYS B N 1
ATOM 5419 C CA . CYS B 1 180 ? -8.414 3.123 6.457 1 92.44 180 CYS B CA 1
ATOM 5420 C C . CYS B 1 180 ? -7.172 2.279 6.695 1 92.44 180 CYS B C 1
ATOM 5422 O O . CYS B 1 180 ? -7.047 1.182 6.152 1 92.44 180 CYS B O 1
ATOM 5424 N N . ARG B 1 181 ? -6.301 2.756 7.496 1 89.06 181 ARG B N 1
ATOM 5425 C CA . ARG B 1 181 ? -5.059 2.047 7.777 1 89.06 181 ARG B CA 1
ATOM 5426 C C . ARG B 1 181 ? -5.32 0.771 8.57 1 89.06 181 ARG B C 1
ATOM 5428 O O . ARG B 1 181 ? -4.516 -0.162 8.531 1 89.06 181 ARG B O 1
ATOM 5435 N N . ALA B 1 182 ? -6.449 0.753 9.281 1 88.38 182 ALA B N 1
ATOM 5436 C CA . ALA B 1 182 ? -6.801 -0.412 10.086 1 88.38 182 ALA B CA 1
ATOM 5437 C C . ALA B 1 182 ? -7.664 -1.388 9.297 1 88.38 182 ALA B C 1
ATOM 5439 O O . ALA B 1 182 ? -7.98 -2.479 9.773 1 88.38 182 ALA B O 1
ATOM 5440 N N . GLY B 1 183 ? -8.102 -0.967 8.141 1 87.5 183 GLY B N 1
ATOM 5441 C CA . GLY B 1 183 ? -8.898 -1.846 7.297 1 87.5 183 GLY B CA 1
ATOM 5442 C C . GLY B 1 183 ? -10.383 -1.757 7.574 1 87.5 183 GLY B C 1
ATOM 5443 O O . GLY B 1 183 ? -11.156 -2.59 7.098 1 87.5 183 GLY B O 1
ATOM 5444 N N . GLU B 1 184 ? -10.766 -0.889 8.406 1 91.38 184 GLU B N 1
ATOM 5445 C CA . GLU B 1 184 ? -12.18 -0.679 8.672 1 91.38 184 GLU B CA 1
ATOM 5446 C C . GLU B 1 184 ? -12.797 0.302 7.676 1 91.38 184 GLU B C 1
ATOM 5448 O O . GLU B 1 184 ? -13.227 1.391 8.055 1 91.38 184 GLU B O 1
ATOM 5453 N N . LEU B 1 185 ? -12.984 -0.095 6.461 1 93.38 185 LEU B N 1
ATOM 5454 C CA . LEU B 1 185 ? -13.297 0.779 5.336 1 93.38 185 LEU B CA 1
ATOM 5455 C C . LEU B 1 185 ? -14.758 1.202 5.359 1 93.38 185 LEU B C 1
ATOM 5457 O O . LEU B 1 185 ? -15.086 2.34 5.016 1 93.38 185 LEU B O 1
ATOM 5461 N N . LYS B 1 186 ? -15.68 0.312 5.719 1 92.12 186 LYS B N 1
ATOM 5462 C CA . LYS B 1 186 ? -17.094 0.672 5.777 1 92.12 186 LYS B CA 1
ATOM 5463 C C . LYS B 1 186 ? -17.328 1.798 6.781 1 92.12 186 LYS B C 1
ATOM 5465 O O . LYS B 1 186 ? -18.094 2.73 6.504 1 92.12 186 LYS B O 1
ATOM 5470 N N . GLU B 1 187 ? -16.688 1.616 7.914 1 93.69 187 GLU B N 1
ATOM 5471 C CA . GLU B 1 187 ? -16.797 2.674 8.914 1 93.69 187 GLU B CA 1
ATOM 5472 C C . GLU B 1 187 ? -16.156 3.967 8.422 1 93.69 187 GLU B C 1
ATOM 5474 O O . GLU B 1 187 ? -16.656 5.059 8.688 1 93.69 187 GLU B O 1
ATOM 5479 N N . ALA B 1 188 ? -14.969 3.871 7.816 1 95.75 188 ALA B N 1
ATOM 5480 C CA . ALA B 1 188 ? -14.312 5.047 7.25 1 95.75 188 ALA B CA 1
ATOM 5481 C C . ALA B 1 188 ? -15.234 5.762 6.258 1 95.75 188 ALA B C 1
ATOM 5483 O O . ALA B 1 188 ? -15.297 6.992 6.242 1 95.75 188 ALA B O 1
ATOM 5484 N N . ASP B 1 189 ? -15.867 5.008 5.441 1 96.06 189 ASP B N 1
ATOM 5485 C CA . ASP B 1 189 ? -16.797 5.535 4.449 1 96.06 189 ASP B CA 1
ATOM 5486 C C . ASP B 1 189 ? -17.969 6.258 5.125 1 96.06 189 ASP B C 1
ATOM 5488 O O . ASP B 1 189 ? -18.391 7.32 4.664 1 96.06 189 ASP B O 1
ATOM 5492 N N . ARG B 1 190 ? -18.484 5.688 6.168 1 95.56 190 ARG B N 1
ATOM 5493 C CA . ARG B 1 190 ? -19.562 6.309 6.93 1 95.56 190 ARG B CA 1
ATOM 5494 C C . ARG B 1 190 ? -19.109 7.645 7.52 1 95.56 190 ARG B C 1
ATOM 5496 O O . ARG B 1 190 ? -19.844 8.633 7.461 1 95.56 190 ARG B O 1
ATOM 5503 N N . VAL B 1 191 ? -17.938 7.629 8.125 1 95.12 191 VAL B N 1
ATOM 5504 C CA . VAL B 1 191 ? -17.406 8.844 8.727 1 95.12 191 VAL B CA 1
ATOM 5505 C C . VAL B 1 191 ? -17.188 9.906 7.648 1 95.12 191 VAL B C 1
ATOM 5507 O O . VAL B 1 191 ? -17.406 11.094 7.879 1 95.12 191 VAL B O 1
ATOM 5510 N N . LEU B 1 192 ? -16.703 9.5 6.48 1 96.12 192 LEU B N 1
ATOM 5511 C CA . LEU B 1 192 ? -16.516 10.422 5.363 1 96.12 192 LEU B CA 1
ATOM 5512 C C . LEU B 1 192 ? -17.844 11.055 4.957 1 96.12 192 LEU B C 1
ATOM 5514 O O . LEU B 1 192 ? -17.922 12.258 4.699 1 96.12 192 LEU B O 1
ATOM 5518 N N . GLN B 1 193 ? -18.891 10.242 4.93 1 94.88 193 GLN B N 1
ATOM 5519 C CA . GLN B 1 193 ? -20.203 10.773 4.586 1 94.88 193 GLN B CA 1
ATOM 5520 C C . GLN B 1 193 ? -20.703 11.758 5.637 1 94.88 193 GLN B C 1
ATOM 5522 O O . GLN B 1 193 ? -21.328 12.766 5.305 1 94.88 193 GLN B O 1
ATOM 5527 N N . GLU B 1 194 ? -20.406 11.438 6.871 1 92.88 194 GLU B N 1
ATOM 5528 C CA . GLU B 1 194 ? -20.75 12.375 7.941 1 92.88 194 GLU B CA 1
ATOM 5529 C C . GLU B 1 194 ? -20.016 13.703 7.773 1 92.88 194 GLU B C 1
ATOM 5531 O O . GLU B 1 194 ? -20.594 14.766 7.984 1 92.88 194 GLU B O 1
ATOM 5536 N N . MET B 1 195 ? -18.75 13.617 7.469 1 92.25 195 MET B N 1
ATOM 5537 C CA . MET B 1 195 ? -17.922 14.797 7.219 1 92.25 195 MET B CA 1
ATOM 5538 C C . MET B 1 195 ? -18.531 15.648 6.102 1 92.25 195 MET B C 1
ATOM 5540 O O . MET B 1 195 ? -18.625 16.859 6.23 1 92.25 195 MET B O 1
ATOM 5544 N N . VAL B 1 196 ? -18.969 15 5.051 1 90.62 196 VAL B N 1
ATOM 5545 C CA . VAL B 1 196 ? -19.547 15.672 3.891 1 90.62 196 VAL B CA 1
ATOM 5546 C C . VAL B 1 196 ? -20.891 16.281 4.266 1 90.62 196 VAL B C 1
ATOM 5548 O O . VAL B 1 196 ? -21.203 17.406 3.867 1 90.62 196 VAL B O 1
ATOM 5551 N N . ASP B 1 197 ? -21.656 15.578 5.023 1 89.62 197 ASP B N 1
ATOM 5552 C CA . ASP B 1 197 ? -22.984 16.047 5.43 1 89.62 197 ASP B CA 1
ATOM 5553 C C . ASP B 1 197 ? -22.891 17.281 6.32 1 89.62 197 ASP B C 1
ATOM 5555 O O . ASP B 1 197 ? -23.797 18.125 6.332 1 89.62 197 ASP B O 1
ATOM 5559 N N . LYS B 1 198 ? -21.828 17.422 7.062 1 86.88 198 LYS B N 1
ATOM 5560 C CA . LYS B 1 198 ? -21.609 18.578 7.926 1 86.88 198 LYS B CA 1
ATOM 5561 C C . LYS B 1 198 ? -21.047 19.75 7.129 1 86.88 198 LYS B C 1
ATOM 5563 O O . LYS B 1 198 ? -20.766 20.812 7.699 1 86.88 198 LYS B O 1
ATOM 5568 N N . GLY B 1 199 ? -20.844 19.531 5.852 1 83.56 199 GLY B N 1
ATOM 5569 C CA . GLY B 1 199 ? -20.406 20.609 4.969 1 83.56 199 GLY B CA 1
ATOM 5570 C C . GLY B 1 199 ? -18.906 20.859 5.035 1 83.56 199 GLY B C 1
ATOM 5571 O O . GLY B 1 199 ? -18.438 21.938 4.656 1 83.56 199 GLY B O 1
ATOM 5572 N N . LEU B 1 200 ? -18.188 19.984 5.605 1 86.31 200 LEU B N 1
ATOM 5573 C CA . LEU B 1 200 ? -16.75 20.125 5.691 1 86.31 200 LEU B CA 1
ATOM 5574 C C . LEU B 1 200 ? -16.078 19.688 4.391 1 86.31 200 LEU B C 1
ATOM 5576 O O . LEU B 1 200 ? -16.609 18.844 3.668 1 86.31 200 LEU B O 1
ATOM 5580 N N . ASP B 1 201 ? -14.992 20.344 4.141 1 86.56 201 ASP B N 1
ATOM 5581 C CA . ASP B 1 201 ? -14.25 20.031 2.928 1 86.56 201 ASP B CA 1
ATOM 5582 C C . ASP B 1 201 ? -13.43 18.75 3.109 1 86.56 201 ASP B C 1
ATOM 5584 O O . ASP B 1 201 ? -12.852 18.531 4.176 1 86.56 201 ASP B O 1
ATOM 5588 N N . VAL B 1 202 ? -13.453 17.875 2.041 1 89.69 202 VAL B N 1
ATOM 5589 C CA . VAL B 1 202 ? -12.648 16.672 2.041 1 89.69 202 VAL B CA 1
ATOM 5590 C C . VAL B 1 202 ? -11.523 16.781 1.017 1 89.69 202 VAL B C 1
ATOM 5592 O O . VAL B 1 202 ? -11.766 17.109 -0.151 1 89.69 202 VAL B O 1
ATOM 5595 N N . ASP B 1 203 ? -10.352 16.562 1.441 1 89.44 203 ASP B N 1
ATOM 5596 C CA . ASP B 1 203 ? -9.203 16.75 0.557 1 89.44 203 ASP B CA 1
ATOM 5597 C C . ASP B 1 203 ? -8.945 15.516 -0.289 1 89.44 203 ASP B C 1
ATOM 5599 O O . ASP B 1 203 ? -9.547 14.461 -0.047 1 89.44 203 ASP B O 1
ATOM 5603 N N . VAL B 1 204 ? -8.102 15.656 -1.293 1 90.62 204 VAL B N 1
ATOM 5604 C CA . VAL B 1 204 ? -7.82 14.609 -2.268 1 90.62 204 VAL B CA 1
ATOM 5605 C C . VAL B 1 204 ? -7.141 13.43 -1.573 1 90.62 204 VAL B C 1
ATOM 5607 O O . VAL B 1 204 ? -7.391 12.273 -1.918 1 90.62 204 VAL B O 1
ATOM 5610 N N . VAL B 1 205 ? -6.316 13.633 -0.593 1 88.19 205 VAL B N 1
ATOM 5611 C CA . VAL B 1 205 ? -5.555 12.586 0.084 1 88.19 205 VAL B CA 1
ATOM 5612 C C . VAL B 1 205 ? -6.5 11.688 0.868 1 88.19 205 VAL B C 1
ATOM 5614 O O . VAL B 1 205 ? -6.332 10.461 0.884 1 88.19 205 VAL B O 1
ATOM 5617 N N . THR B 1 206 ? -7.488 12.266 1.455 1 92.06 206 THR B N 1
ATOM 5618 C CA . THR B 1 206 ? -8.461 11.508 2.232 1 92.06 206 THR B CA 1
ATOM 5619 C C . THR B 1 206 ? -9.297 10.609 1.322 1 92.06 206 THR B C 1
ATOM 5621 O O . THR B 1 206 ? -9.5 9.438 1.621 1 92.06 206 THR B O 1
ATOM 5624 N N . TYR B 1 207 ? -9.82 11.188 0.219 1 94.69 207 TYR B N 1
ATOM 5625 C CA . TYR B 1 207 ? -10.539 10.367 -0.751 1 94.69 207 TYR B CA 1
ATOM 5626 C C . TYR B 1 207 ? -9.664 9.227 -1.258 1 94.69 207 TYR B C 1
ATOM 5628 O O . TYR B 1 207 ? -10.125 8.086 -1.362 1 94.69 207 TYR B O 1
ATOM 5636 N N . THR B 1 208 ? -8.461 9.562 -1.568 1 93.75 208 THR B N 1
ATOM 5637 C CA . THR B 1 208 ? -7.539 8.594 -2.148 1 93.75 208 THR B CA 1
ATOM 5638 C C . THR B 1 208 ? -7.254 7.461 -1.164 1 93.75 208 THR B C 1
ATOM 5640 O O . THR B 1 208 ? -7.102 6.305 -1.565 1 93.75 208 THR B O 1
ATOM 5643 N N . ALA B 1 209 ? -7.094 7.785 0.082 1 93.5 209 ALA B N 1
ATOM 5644 C CA . ALA B 1 209 ? -6.855 6.766 1.097 1 93.5 209 ALA B CA 1
ATOM 5645 C C . ALA B 1 209 ? -7.984 5.738 1.118 1 93.5 209 ALA B C 1
ATOM 5647 O O . ALA B 1 209 ? -7.734 4.535 1.231 1 93.5 209 ALA B O 1
ATOM 5648 N N . LEU B 1 210 ? -9.188 6.203 1.055 1 95.81 210 LEU B N 1
ATOM 5649 C CA . LEU B 1 210 ? -10.352 5.32 1.061 1 95.81 210 LEU B CA 1
ATOM 5650 C C . LEU B 1 210 ? -10.414 4.5 -0.223 1 95.81 210 LEU B C 1
ATOM 5652 O O . LEU B 1 210 ? -10.695 3.301 -0.184 1 95.81 210 LEU B O 1
ATOM 5656 N N . ILE B 1 211 ? -10.172 5.145 -1.39 1 96.69 211 ILE B N 1
ATOM 5657 C CA . ILE B 1 211 ? -10.148 4.461 -2.678 1 96.69 211 ILE B CA 1
ATOM 5658 C C . ILE B 1 211 ? -9.086 3.367 -2.662 1 96.69 211 ILE B C 1
ATOM 5660 O O . ILE B 1 211 ? -9.344 2.232 -3.068 1 96.69 211 ILE B O 1
ATOM 5664 N N . ASP B 1 212 ? -7.945 3.689 -2.211 1 94.81 212 ASP B N 1
ATOM 5665 C CA . ASP B 1 212 ? -6.836 2.744 -2.123 1 94.81 212 ASP B CA 1
ATOM 5666 C C . ASP B 1 212 ? -7.199 1.558 -1.231 1 94.81 212 ASP B C 1
ATOM 5668 O O . ASP B 1 212 ? -6.863 0.413 -1.545 1 94.81 212 ASP B O 1
ATOM 5672 N N . GLY B 1 213 ? -7.824 1.823 -0.124 1 92.81 213 GLY B N 1
ATOM 5673 C CA . GLY B 1 213 ? -8.266 0.756 0.76 1 92.81 213 GLY B CA 1
ATOM 5674 C C . GLY B 1 213 ? -9.188 -0.239 0.083 1 92.81 213 GLY B C 1
ATOM 5675 O O . GLY B 1 213 ? -9 -1.451 0.207 1 92.81 213 GLY B O 1
ATOM 5676 N N . TYR B 1 214 ? -10.18 0.248 -0.619 1 93.5 214 TYR B N 1
ATOM 5677 C CA . TYR B 1 214 ? -11.125 -0.622 -1.318 1 93.5 214 TYR B CA 1
ATOM 5678 C C . TYR B 1 214 ? -10.414 -1.421 -2.408 1 93.5 214 TYR B C 1
ATOM 5680 O O . TYR B 1 214 ? -10.711 -2.602 -2.611 1 93.5 214 TYR B O 1
ATOM 5688 N N . CYS B 1 215 ? -9.461 -0.807 -3.102 1 93.25 215 CYS B N 1
ATOM 5689 C CA . CYS B 1 215 ? -8.727 -1.489 -4.16 1 93.25 215 CYS B CA 1
ATOM 5690 C C . CYS B 1 215 ? -7.887 -2.631 -3.596 1 93.25 215 CYS B C 1
ATOM 5692 O O . CYS B 1 215 ? -7.832 -3.715 -4.18 1 93.25 215 CYS B O 1
ATOM 5694 N N . LYS B 1 216 ? -7.262 -2.418 -2.496 1 88.81 216 LYS B N 1
ATOM 5695 C CA . LYS B 1 216 ? -6.402 -3.424 -1.874 1 88.81 216 LYS B CA 1
ATOM 5696 C C . LYS B 1 216 ? -7.215 -4.633 -1.417 1 88.81 216 LYS B C 1
ATOM 5698 O O . LYS B 1 216 ? -6.699 -5.75 -1.363 1 88.81 216 LYS B O 1
ATOM 5703 N N . ARG B 1 217 ? -8.43 -4.375 -1.201 1 88.12 217 ARG B N 1
ATOM 5704 C CA . ARG B 1 217 ? -9.289 -5.453 -0.729 1 88.12 217 ARG B CA 1
ATOM 5705 C C . ARG B 1 217 ? -10.078 -6.07 -1.88 1 88.12 217 ARG B C 1
ATOM 5707 O O . ARG B 1 217 ? -10.914 -6.953 -1.665 1 88.12 217 ARG B O 1
ATOM 5714 N N . GLY B 1 218 ? -9.945 -5.547 -3.012 1 85.69 218 GLY B N 1
ATOM 5715 C CA . GLY B 1 218 ? -10.562 -6.117 -4.199 1 85.69 218 GLY B CA 1
ATOM 5716 C C . GLY B 1 218 ? -11.977 -5.629 -4.43 1 85.69 218 GLY B C 1
ATOM 5717 O O . GLY B 1 218 ? -12.719 -6.207 -5.227 1 85.69 218 GLY B O 1
ATOM 5718 N N . ASN B 1 219 ? -12.398 -4.668 -3.701 1 89.69 219 ASN B N 1
ATOM 5719 C CA . ASN B 1 219 ? -13.742 -4.113 -3.867 1 89.69 219 ASN B CA 1
ATOM 5720 C C . ASN B 1 219 ? -13.742 -2.932 -4.832 1 89.69 219 ASN B C 1
ATOM 5722 O O . ASN B 1 219 ? -13.883 -1.781 -4.41 1 89.69 219 ASN B O 1
ATOM 5726 N N . MET B 1 220 ? -13.773 -3.184 -6.102 1 90.81 220 MET B N 1
ATOM 5727 C CA . MET B 1 220 ? -13.625 -2.158 -7.129 1 90.81 220 MET B CA 1
ATOM 5728 C C . MET B 1 220 ? -14.914 -1.359 -7.289 1 90.81 220 MET B C 1
ATOM 5730 O O . MET B 1 220 ? -14.875 -0.18 -7.645 1 90.81 220 MET B O 1
ATOM 5734 N N . VAL B 1 221 ? -16.016 -1.995 -7.012 1 90.75 221 VAL B N 1
ATOM 5735 C CA . VAL B 1 221 ? -17.297 -1.306 -7.133 1 90.75 221 VAL B CA 1
ATOM 5736 C C . VAL B 1 221 ? -17.328 -0.111 -6.184 1 90.75 221 VAL B C 1
ATOM 5738 O O . VAL B 1 221 ? -17.641 1.009 -6.594 1 90.75 221 VAL B O 1
ATOM 5741 N N . GLU B 1 222 ? -16.984 -0.382 -4.941 1 93.69 222 GLU B N 1
ATOM 5742 C CA . GLU B 1 222 ? -16.969 0.692 -3.955 1 93.69 222 GLU B CA 1
ATOM 5743 C C . GLU B 1 222 ? -15.867 1.701 -4.25 1 93.69 222 GLU B C 1
ATOM 5745 O O . GLU B 1 222 ? -16.031 2.9 -4.016 1 93.69 222 GLU B O 1
ATOM 5750 N N . ALA B 1 223 ? -14.688 1.242 -4.719 1 96.12 223 ALA B N 1
ATOM 5751 C CA . ALA B 1 223 ? -13.594 2.139 -5.066 1 96.12 223 ALA B CA 1
ATOM 5752 C C . ALA B 1 223 ? -14.023 3.154 -6.117 1 96.12 223 ALA B C 1
ATOM 5754 O O . ALA B 1 223 ? -13.758 4.352 -5.98 1 96.12 223 ALA B O 1
ATOM 5755 N N . PHE B 1 224 ? -14.719 2.729 -7.148 1 95.88 224 PHE B N 1
ATOM 5756 C CA . PHE B 1 224 ? -15.148 3.617 -8.219 1 95.88 224 PHE B CA 1
ATOM 5757 C C . PHE B 1 224 ? -16.281 4.52 -7.754 1 95.88 224 PHE B C 1
ATOM 5759 O O . PHE B 1 224 ? -16.391 5.664 -8.195 1 95.88 224 PHE B O 1
ATOM 5766 N N . ARG B 1 225 ? -17.109 3.973 -6.895 1 96.12 225 ARG B N 1
ATOM 5767 C CA . ARG B 1 225 ? -18.156 4.812 -6.324 1 96.12 225 ARG B CA 1
ATOM 5768 C C . ARG B 1 225 ? -17.562 6.023 -5.613 1 96.12 225 ARG B C 1
ATOM 5770 O O . ARG B 1 225 ? -18.016 7.156 -5.82 1 96.12 225 ARG B O 1
ATOM 5777 N N . VAL B 1 226 ? -16.594 5.781 -4.73 1 96.88 226 VAL B N 1
ATOM 5778 C CA . VAL B 1 226 ? -15.945 6.855 -3.994 1 96.88 226 VAL B CA 1
ATOM 5779 C C . VAL B 1 226 ? -15.227 7.789 -4.969 1 96.88 226 VAL B C 1
ATOM 5781 O O . VAL B 1 226 ? -15.242 9.008 -4.797 1 96.88 226 VAL B O 1
ATOM 5784 N N . HIS B 1 227 ? -14.539 7.191 -5.98 1 96.94 227 HIS B N 1
ATOM 5785 C CA . HIS B 1 227 ? -13.875 7.988 -7.008 1 96.94 227 HIS B CA 1
ATOM 5786 C C . HIS B 1 227 ? -14.859 8.922 -7.703 1 96.94 227 HIS B C 1
ATOM 5788 O O . HIS B 1 227 ? -14.562 10.102 -7.91 1 96.94 227 HIS B O 1
ATOM 5794 N N . ASN B 1 228 ? -16 8.43 -8.078 1 96.06 228 ASN B N 1
ATOM 5795 C CA . ASN B 1 228 ? -17.016 9.234 -8.758 1 96.06 228 ASN B CA 1
ATOM 5796 C C . ASN B 1 228 ? -17.531 10.352 -7.855 1 96.06 228 ASN B C 1
ATOM 5798 O O . ASN B 1 228 ? -17.797 11.461 -8.32 1 96.06 228 ASN B O 1
ATOM 5802 N N . GLU B 1 229 ? -17.688 10.031 -6.645 1 94.88 229 GLU B N 1
ATOM 5803 C CA . GLU B 1 229 ? -18.094 11.047 -5.676 1 94.88 229 GLU B CA 1
ATOM 5804 C C . GLU B 1 229 ? -17.062 12.156 -5.57 1 94.88 229 GLU B C 1
ATOM 5806 O O . GLU B 1 229 ? -17.406 13.336 -5.512 1 94.88 229 GLU B O 1
ATOM 5811 N N . MET B 1 230 ? -15.82 11.75 -5.441 1 94.56 230 MET B N 1
ATOM 5812 C CA . MET B 1 230 ? -14.703 12.688 -5.391 1 94.56 230 MET B CA 1
ATOM 5813 C C . MET B 1 230 ? -14.75 13.648 -6.574 1 94.56 230 MET B C 1
ATOM 5815 O O . MET B 1 230 ? -14.617 14.867 -6.402 1 94.56 230 MET B O 1
ATOM 5819 N N . VAL B 1 231 ? -14.953 13.133 -7.762 1 93.19 231 VAL B N 1
ATOM 5820 C CA . VAL B 1 231 ? -14.977 13.922 -8.992 1 93.19 231 VAL B CA 1
ATOM 5821 C C . VAL B 1 231 ? -16.203 14.82 -9.008 1 93.19 231 VAL B C 1
ATOM 5823 O O . VAL B 1 231 ? -16.141 15.984 -9.414 1 93.19 231 VAL B O 1
ATOM 5826 N N . ARG B 1 232 ? -17.328 14.305 -8.578 1 91.88 232 ARG B N 1
ATOM 5827 C CA . ARG B 1 232 ? -18.562 15.07 -8.523 1 91.88 232 ARG B CA 1
ATOM 5828 C C . ARG B 1 232 ? -18.422 16.281 -7.613 1 91.88 232 ARG B C 1
ATOM 5830 O O . ARG B 1 232 ? -19 17.344 -7.871 1 91.88 232 ARG B O 1
ATOM 5837 N N . ARG B 1 233 ? -17.609 16.188 -6.59 1 90.25 233 ARG B N 1
ATOM 5838 C CA . ARG B 1 233 ? -17.406 17.266 -5.629 1 90.25 233 ARG B CA 1
ATOM 5839 C C . ARG B 1 233 ? -16.25 18.156 -6.055 1 90.25 233 ARG B C 1
ATOM 5841 O O . ARG B 1 233 ? -15.734 18.953 -5.258 1 90.25 233 ARG B O 1
ATOM 5848 N N . ARG B 1 234 ? -15.758 17.953 -7.234 1 88.38 234 ARG B N 1
ATOM 5849 C CA . ARG B 1 234 ? -14.758 18.781 -7.887 1 88.38 234 ARG B CA 1
ATOM 5850 C C . ARG B 1 234 ? -13.398 18.656 -7.199 1 88.38 234 ARG B C 1
ATOM 5852 O O . ARG B 1 234 ? -12.68 19.641 -7.031 1 88.38 234 ARG B O 1
ATOM 5859 N N . VAL B 1 235 ? -13.188 17.562 -6.641 1 91.19 235 VAL B N 1
ATOM 5860 C CA . VAL B 1 235 ? -11.852 17.188 -6.164 1 91.19 235 VAL B CA 1
ATOM 5861 C C . VAL B 1 235 ? -11.117 16.391 -7.242 1 91.19 235 VAL B C 1
ATOM 5863 O O . VAL B 1 235 ? -11.609 15.352 -7.688 1 91.19 235 VAL B O 1
ATOM 5866 N N . ALA B 1 236 ? -10 16.922 -7.66 1 91.31 236 ALA B N 1
ATOM 5867 C CA . ALA B 1 236 ? -9.289 16.297 -8.773 1 91.31 236 ALA B CA 1
ATOM 5868 C C . ALA B 1 236 ? -8.453 15.117 -8.305 1 91.31 236 ALA B C 1
ATOM 5870 O O . ALA B 1 236 ? -7.641 15.25 -7.383 1 91.31 236 ALA B O 1
ATOM 5871 N N . PRO B 1 237 ? -8.617 13.93 -8.961 1 92.25 237 PRO B N 1
ATOM 5872 C CA . PRO B 1 237 ? -7.77 12.789 -8.617 1 92.25 237 PRO B CA 1
ATOM 5873 C C . PRO B 1 237 ? -6.297 13.031 -8.945 1 92.25 237 PRO B C 1
ATOM 5875 O O . PRO B 1 237 ? -5.98 13.789 -9.867 1 92.25 237 PRO B O 1
ATOM 5878 N N . ASN B 1 238 ? -5.445 12.484 -8.164 1 91.38 238 ASN B N 1
ATOM 5879 C CA . ASN B 1 238 ? -4.008 12.625 -8.375 1 91.38 238 ASN B CA 1
ATOM 5880 C C . ASN B 1 238 ? -3.391 11.32 -8.875 1 91.38 238 ASN B C 1
ATOM 5882 O O . ASN B 1 238 ? -4.109 10.383 -9.219 1 91.38 238 ASN B O 1
ATOM 5886 N N . VAL B 1 239 ? -2.057 11.289 -9.008 1 90.75 239 VAL B N 1
ATOM 5887 C CA . VAL B 1 239 ? -1.342 10.133 -9.555 1 90.75 239 VAL B CA 1
ATOM 5888 C C . VAL B 1 239 ? -1.55 8.922 -8.648 1 90.75 239 VAL B C 1
ATOM 5890 O O . VAL B 1 239 ? -1.698 7.797 -9.125 1 90.75 239 VAL B O 1
ATOM 5893 N N . VAL B 1 240 ? -1.604 9.094 -7.363 1 90.81 240 VAL B N 1
ATOM 5894 C CA . VAL B 1 240 ? -1.755 8.008 -6.398 1 90.81 240 VAL B CA 1
ATOM 5895 C C . VAL B 1 240 ? -3.145 7.387 -6.531 1 90.81 240 VAL B C 1
ATOM 5897 O O . VAL B 1 240 ? -3.299 6.172 -6.414 1 90.81 240 VAL B O 1
ATOM 5900 N N . THR B 1 241 ? -4.141 8.266 -6.781 1 94.44 241 THR B N 1
ATOM 5901 C CA . THR B 1 241 ? -5.504 7.785 -6.973 1 94.44 241 THR B CA 1
ATOM 5902 C C . THR B 1 241 ? -5.586 6.863 -8.188 1 94.44 241 THR B C 1
ATOM 5904 O O . THR B 1 241 ? -6.125 5.758 -8.102 1 94.44 241 THR B O 1
ATOM 5907 N N . TYR B 1 242 ? -5.035 7.328 -9.289 1 94.44 242 TYR B N 1
ATOM 5908 C CA . TYR B 1 242 ? -5.074 6.547 -10.516 1 94.44 242 TYR B CA 1
ATOM 5909 C C . TYR B 1 242 ? -4.258 5.27 -10.383 1 94.44 242 TYR B C 1
ATOM 5911 O O . TYR B 1 242 ? -4.641 4.219 -10.898 1 94.44 242 TYR B O 1
ATOM 5919 N N . THR B 1 243 ? -3.152 5.352 -9.734 1 92.69 243 THR B N 1
ATOM 5920 C CA . THR B 1 243 ? -2.32 4.176 -9.516 1 92.69 243 THR B CA 1
ATOM 5921 C C . THR B 1 243 ? -3.07 3.127 -8.695 1 92.69 243 THR B C 1
ATOM 5923 O O . THR B 1 243 ? -3 1.933 -8.992 1 92.69 243 THR B O 1
ATOM 5926 N N . ALA B 1 244 ? -3.727 3.561 -7.641 1 94.5 244 ALA B N 1
ATOM 5927 C CA . ALA B 1 244 ? -4.504 2.646 -6.809 1 94.5 244 ALA B CA 1
ATOM 5928 C C . ALA B 1 244 ? -5.586 1.945 -7.621 1 94.5 244 ALA B C 1
ATOM 5930 O O . ALA B 1 244 ? -5.75 0.726 -7.531 1 94.5 244 ALA B O 1
ATOM 5931 N N . LEU B 1 245 ? -6.328 2.717 -8.406 1 96 245 LEU B N 1
ATOM 5932 C CA . LEU B 1 245 ? -7.398 2.162 -9.227 1 96 245 LEU B CA 1
ATOM 5933 C C . LEU B 1 245 ? -6.844 1.196 -10.266 1 96 245 LEU B C 1
ATOM 5935 O O . LEU B 1 245 ? -7.398 0.118 -10.484 1 96 245 LEU B O 1
ATOM 5939 N N . SER B 1 246 ? -5.777 1.609 -10.906 1 95.19 246 SER B N 1
ATOM 5940 C CA . SER B 1 246 ? -5.141 0.761 -11.906 1 95.19 246 SER B CA 1
ATOM 5941 C C . SER B 1 246 ? -4.648 -0.546 -11.297 1 95.19 246 SER B C 1
ATOM 5943 O O . SER B 1 246 ? -4.805 -1.614 -11.891 1 95.19 246 SER B O 1
ATOM 5945 N N . ASP B 1 247 ? -4.059 -0.481 -10.141 1 94.06 247 ASP B N 1
ATOM 5946 C CA . ASP B 1 247 ? -3.564 -1.664 -9.438 1 94.06 247 ASP B CA 1
ATOM 5947 C C . ASP B 1 247 ? -4.707 -2.623 -9.109 1 94.06 247 ASP B C 1
ATOM 5949 O O . ASP B 1 247 ? -4.566 -3.838 -9.258 1 94.06 247 ASP B O 1
ATOM 5953 N N . GLY B 1 248 ? -5.789 -2.076 -8.633 1 93.12 248 GLY B N 1
ATOM 5954 C CA . GLY B 1 248 ? -6.957 -2.895 -8.359 1 93.12 248 GLY B CA 1
ATOM 5955 C C . GLY B 1 248 ? -7.484 -3.619 -9.578 1 93.12 248 GLY B C 1
ATOM 5956 O O . GLY B 1 248 ? -7.832 -4.801 -9.508 1 93.12 248 GLY B O 1
ATOM 5957 N N . LEU B 1 249 ? -7.543 -2.934 -10.664 1 92.81 249 LEU B N 1
ATOM 5958 C CA . LEU B 1 249 ? -8.023 -3.514 -11.906 1 92.81 249 LEU B CA 1
ATOM 5959 C C . LEU B 1 249 ? -7.082 -4.605 -12.406 1 92.81 249 LEU B C 1
ATOM 5961 O O . LEU B 1 249 ? -7.531 -5.652 -12.875 1 92.81 249 LEU B O 1
ATOM 5965 N N . CYS B 1 250 ? -5.805 -4.367 -12.281 1 91.31 250 CYS B N 1
ATOM 5966 C CA . CYS B 1 250 ? -4.809 -5.344 -12.711 1 91.31 250 CYS B CA 1
ATOM 5967 C C . CYS B 1 250 ? -4.902 -6.617 -11.883 1 91.31 250 CYS B C 1
ATOM 5969 O O . CYS B 1 250 ? -4.801 -7.723 -12.414 1 91.31 250 CYS B O 1
ATOM 5971 N N . LYS B 1 251 ? -5.07 -6.492 -10.625 1 89.25 251 LYS B N 1
ATOM 5972 C CA . LYS B 1 251 ? -5.156 -7.645 -9.734 1 89.25 251 LYS B CA 1
ATOM 5973 C C . LYS B 1 251 ? -6.375 -8.5 -10.062 1 89.25 251 LYS B C 1
ATOM 5975 O O . LYS B 1 251 ? -6.379 -9.711 -9.812 1 89.25 251 LYS B O 1
ATOM 5980 N N . GLN B 1 252 ? -7.355 -7.84 -10.664 1 88 252 GLN B N 1
ATOM 5981 C CA . GLN B 1 252 ? -8.57 -8.562 -11.031 1 88 252 GLN B CA 1
ATOM 5982 C C . GLN B 1 252 ? -8.5 -9.062 -12.469 1 88 252 GLN B C 1
ATOM 5984 O O . GLN B 1 252 ? -9.414 -9.742 -12.945 1 88 252 GLN B O 1
ATOM 5989 N N . GLY B 1 253 ? -7.508 -8.672 -13.195 1 85.81 253 GLY B N 1
ATOM 5990 C CA . GLY B 1 253 ? -7.293 -9.172 -14.539 1 85.81 253 GLY B CA 1
ATOM 5991 C C . GLY B 1 253 ? -7.898 -8.281 -15.609 1 85.81 253 GLY B C 1
ATOM 5992 O O . GLY B 1 253 ? -7.945 -8.656 -16.781 1 85.81 253 GLY B O 1
ATOM 5993 N N . ASP B 1 254 ? -8.438 -7.188 -15.195 1 88.25 254 ASP B N 1
ATOM 5994 C CA . ASP B 1 254 ? -9.016 -6.266 -16.156 1 88.25 254 ASP B CA 1
ATOM 5995 C C . ASP B 1 254 ? -7.977 -5.266 -16.656 1 88.25 254 ASP B C 1
ATOM 5997 O O . ASP B 1 254 ? -8.047 -4.078 -16.344 1 88.25 254 ASP B O 1
ATOM 6001 N N . LEU B 1 255 ? -7.113 -5.676 -17.516 1 89 255 LEU B N 1
ATOM 6002 C CA . LEU B 1 255 ? -5.984 -4.891 -18.016 1 89 255 LEU B CA 1
ATOM 6003 C C . LEU B 1 255 ? -6.449 -3.828 -19 1 89 255 LEU B C 1
ATOM 6005 O O . LEU B 1 255 ? -5.84 -2.762 -19.109 1 89 255 LEU B O 1
ATOM 6009 N N . ARG B 1 256 ? -7.449 -4.102 -19.688 1 86.25 256 ARG B N 1
ATOM 6010 C CA . ARG B 1 256 ? -7.984 -3.119 -20.625 1 86.25 256 ARG B CA 1
ATOM 6011 C C . ARG B 1 256 ? -8.477 -1.874 -19.891 1 86.25 256 ARG B C 1
ATOM 6013 O O . ARG B 1 256 ? -8.117 -0.752 -20.266 1 86.25 256 ARG B O 1
ATOM 6020 N N . ALA B 1 257 ? -9.344 -2.154 -18.922 1 91 257 ALA B N 1
ATOM 6021 C CA . ALA B 1 257 ? -9.859 -1.035 -18.125 1 91 257 ALA B CA 1
ATOM 6022 C C . ALA B 1 257 ? -8.719 -0.268 -17.469 1 91 257 ALA B C 1
ATOM 6024 O O . ALA B 1 257 ? -8.781 0.957 -17.328 1 91 257 ALA B O 1
ATOM 6025 N N . ALA B 1 258 ? -7.695 -0.973 -16.984 1 93.12 258 ALA B N 1
ATOM 6026 C CA . ALA B 1 258 ? -6.531 -0.333 -16.375 1 93.12 258 ALA B CA 1
ATOM 6027 C C . ALA B 1 258 ? -5.824 0.582 -17.375 1 93.12 258 ALA B C 1
ATOM 6029 O O . ALA B 1 258 ? -5.441 1.704 -17.031 1 93.12 258 ALA B O 1
ATOM 6030 N N . ASN B 1 259 ? -5.68 0.13 -18.594 1 89.81 259 ASN B N 1
ATOM 6031 C CA . ASN B 1 259 ? -5.031 0.923 -19.641 1 89.81 259 ASN B CA 1
ATOM 6032 C C . ASN B 1 259 ? -5.848 2.164 -19.984 1 89.81 259 ASN B C 1
ATOM 6034 O O . ASN B 1 259 ? -5.285 3.234 -20.219 1 89.81 259 ASN B O 1
ATOM 6038 N N . GLU B 1 260 ? -7.113 1.95 -20.062 1 91.88 260 GLU B N 1
ATOM 6039 C CA . GLU B 1 260 ? -7.988 3.086 -20.344 1 91.88 260 GLU B CA 1
ATOM 6040 C C . GLU B 1 260 ? -7.883 4.145 -19.25 1 91.88 260 GLU B C 1
ATOM 6042 O O . GLU B 1 260 ? -7.863 5.344 -19.531 1 91.88 260 GLU B O 1
ATOM 6047 N N . LEU B 1 261 ? -7.844 3.68 -18.094 1 93.94 261 LEU B N 1
ATOM 6048 C CA . LEU B 1 261 ? -7.715 4.574 -16.953 1 93.94 261 LEU B CA 1
ATOM 6049 C C . LEU B 1 261 ? -6.402 5.352 -17.016 1 93.94 261 LEU B C 1
ATOM 6051 O O . LEU B 1 261 ? -6.371 6.547 -16.719 1 93.94 261 LEU B O 1
ATOM 6055 N N . LEU B 1 262 ? -5.355 4.754 -17.328 1 91.88 262 LEU B N 1
ATOM 6056 C CA . LEU B 1 262 ? -4.047 5.398 -17.391 1 91.88 262 LEU B CA 1
ATOM 6057 C C . LEU B 1 262 ? -3.969 6.375 -18.547 1 91.88 262 LEU B C 1
ATOM 6059 O O . LEU B 1 262 ? -3.293 7.402 -18.469 1 91.88 262 LEU B O 1
ATOM 6063 N N . HIS B 1 263 ? -4.672 6.043 -19.641 1 92.06 263 HIS B N 1
ATOM 6064 C CA . HIS B 1 263 ? -4.781 7.008 -20.719 1 92.06 263 HIS B CA 1
ATOM 6065 C C . HIS B 1 263 ? -5.508 8.266 -20.266 1 92.06 263 HIS B C 1
ATOM 6067 O O . HIS B 1 263 ? -5.121 9.383 -20.641 1 92.06 263 HIS B O 1
ATOM 6073 N N . GLU B 1 264 ? -6.531 8.07 -19.5 1 92.25 264 GLU B N 1
ATOM 6074 C CA . GLU B 1 264 ? -7.238 9.203 -18.922 1 92.25 264 GLU B CA 1
ATOM 6075 C C . GLU B 1 264 ? -6.316 10.023 -18.016 1 92.25 264 GLU B C 1
ATOM 6077 O O . GLU B 1 264 ? -6.352 11.258 -18.047 1 92.25 264 GLU B O 1
ATOM 6082 N N . MET B 1 265 ? -5.59 9.344 -17.203 1 91.69 265 MET B N 1
ATOM 6083 C CA . MET B 1 265 ? -4.629 10 -16.312 1 91.69 265 MET B CA 1
ATOM 6084 C C . MET B 1 265 ? -3.678 10.891 -17.109 1 91.69 265 MET B C 1
ATOM 6086 O O . MET B 1 265 ? -3.439 12.039 -16.75 1 91.69 265 MET B O 1
ATOM 6090 N N . CYS B 1 266 ? -3.154 10.422 -18.219 1 91.19 266 CYS B N 1
ATOM 6091 C CA . CYS B 1 266 ? -2.207 11.156 -19.047 1 91.19 266 CYS B CA 1
ATOM 6092 C C . CYS B 1 266 ? -2.879 12.352 -19.719 1 91.19 266 CYS B C 1
ATOM 6094 O O . CYS B 1 266 ? -2.27 13.414 -19.844 1 91.19 266 CYS B O 1
ATOM 6096 N N . ASN B 1 267 ? -4.082 12.195 -20.094 1 91.44 267 ASN B N 1
ATOM 6097 C CA . ASN B 1 267 ? -4.836 13.281 -20.719 1 91.44 267 ASN B CA 1
ATOM 6098 C C . ASN B 1 267 ? -5.047 14.438 -19.734 1 91.44 267 ASN B C 1
ATOM 6100 O O . ASN B 1 267 ? -5.211 15.586 -20.156 1 91.44 267 ASN B O 1
ATOM 6104 N N . LYS B 1 268 ? -5.047 14.172 -18.516 1 88.62 268 LYS B N 1
ATOM 6105 C CA . LYS B 1 268 ? -5.223 15.195 -17.484 1 88.62 268 LYS B CA 1
ATOM 6106 C C . LYS B 1 268 ? -3.883 15.812 -17.094 1 88.62 268 LYS B C 1
ATOM 6108 O O . LYS B 1 268 ? -3.807 16.578 -16.125 1 88.62 268 LYS B O 1
ATOM 6113 N N . GLY B 1 269 ? -2.857 15.375 -17.766 1 85 269 GLY B N 1
ATOM 6114 C CA . GLY B 1 269 ? -1.555 15.992 -17.578 1 85 269 GLY B CA 1
ATOM 6115 C C . GLY B 1 269 ? -0.734 15.328 -16.484 1 85 269 GLY B C 1
ATOM 6116 O O . GLY B 1 269 ? 0.255 15.898 -16.016 1 85 269 GLY B O 1
ATOM 6117 N N . LEU B 1 270 ? -1.141 14.234 -16.047 1 89.12 270 LEU B N 1
ATOM 6118 C CA . LEU B 1 270 ? -0.403 13.5 -15.023 1 89.12 270 LEU B CA 1
ATOM 6119 C C . LEU B 1 270 ? 0.521 12.469 -15.664 1 89.12 270 LEU B C 1
ATOM 6121 O O . LEU B 1 270 ? 0.239 11.961 -16.75 1 89.12 270 LEU B O 1
ATOM 6125 N N . GLU B 1 271 ? 1.601 12.234 -15.055 1 87.69 271 GLU B N 1
ATOM 6126 C CA . GLU B 1 271 ? 2.582 11.281 -15.57 1 87.69 271 GLU B CA 1
ATOM 6127 C C . GLU B 1 271 ? 2.643 10.031 -14.703 1 87.69 271 GLU B C 1
ATOM 6129 O O . GLU B 1 271 ? 2.475 10.102 -13.484 1 87.69 271 GLU B O 1
ATOM 6134 N N . LEU B 1 272 ? 2.957 8.891 -15.383 1 90.38 272 LEU B N 1
ATOM 6135 C CA . LEU B 1 272 ? 3.105 7.625 -14.664 1 90.38 272 LEU B CA 1
ATOM 6136 C C . LEU B 1 272 ? 4.406 7.598 -13.875 1 90.38 272 LEU B C 1
ATOM 6138 O O . LEU B 1 272 ? 5.41 8.172 -14.305 1 90.38 272 LEU B O 1
ATOM 6142 N N . ASN B 1 273 ? 4.344 7.012 -12.734 1 88.94 273 ASN B N 1
ATOM 6143 C CA . ASN B 1 273 ? 5.559 6.809 -11.953 1 88.94 273 ASN B CA 1
ATOM 6144 C C . ASN B 1 273 ? 5.941 5.332 -11.891 1 88.94 273 ASN B C 1
ATOM 6146 O O . ASN B 1 273 ? 5.359 4.504 -12.586 1 88.94 273 ASN B O 1
ATOM 6150 N N . VAL B 1 274 ? 6.969 4.984 -11.125 1 89.75 274 VAL B N 1
ATOM 6151 C CA . VAL B 1 274 ? 7.52 3.635 -11.078 1 89.75 274 VAL B CA 1
ATOM 6152 C C . VAL B 1 274 ? 6.465 2.67 -10.531 1 89.75 274 VAL B C 1
ATOM 6154 O O . VAL B 1 274 ? 6.355 1.535 -11 1 89.75 274 VAL B O 1
ATOM 6157 N N . TYR B 1 275 ? 5.641 3.084 -9.586 1 90 275 TYR B N 1
ATOM 6158 C CA . TYR B 1 275 ? 4.621 2.229 -8.984 1 90 275 TYR B CA 1
ATOM 6159 C C . TYR B 1 275 ? 3.529 1.89 -9.992 1 90 275 TYR B C 1
ATOM 6161 O O . TYR B 1 275 ? 3.045 0.756 -10.031 1 90 275 TYR B O 1
ATOM 6169 N N . THR B 1 276 ? 3.133 2.896 -10.773 1 91.75 276 THR B N 1
ATOM 6170 C CA . THR B 1 276 ? 2.096 2.668 -11.773 1 91.75 276 THR B CA 1
ATOM 6171 C C . THR B 1 276 ? 2.57 1.672 -12.828 1 91.75 276 THR B C 1
ATOM 6173 O O . THR B 1 276 ? 1.845 0.742 -13.18 1 91.75 276 THR B O 1
ATOM 6176 N N . TYR B 1 277 ? 3.789 1.896 -13.32 1 92.94 277 TYR B N 1
ATOM 6177 C CA . TYR B 1 277 ? 4.348 0.975 -14.305 1 92.94 277 TYR B CA 1
ATOM 6178 C C . TYR B 1 277 ? 4.473 -0.429 -13.727 1 92.94 277 TYR B C 1
ATOM 6180 O O . TYR B 1 277 ? 4.141 -1.414 -14.391 1 92.94 277 TYR B O 1
ATOM 6188 N N . ASN B 1 278 ? 4.969 -0.568 -12.508 1 92.38 278 ASN B N 1
ATOM 6189 C CA . ASN B 1 278 ? 5.145 -1.871 -11.875 1 92.38 278 ASN B CA 1
ATOM 6190 C C . ASN B 1 278 ? 3.809 -2.584 -11.672 1 92.38 278 ASN B C 1
ATOM 6192 O O . ASN B 1 278 ? 3.734 -3.811 -11.766 1 92.38 278 ASN B O 1
ATOM 6196 N N . SER B 1 279 ? 2.803 -1.799 -11.344 1 92 279 SER B N 1
ATOM 6197 C CA . SER B 1 279 ? 1.473 -2.387 -11.219 1 92 279 SER B CA 1
ATOM 6198 C C . SER B 1 279 ? 1.019 -3.002 -12.539 1 92 279 SER B C 1
ATOM 6200 O O . SER B 1 279 ? 0.47 -4.105 -12.562 1 92 279 SER B O 1
ATOM 6202 N N . LEU B 1 280 ? 1.252 -2.328 -13.617 1 92.38 280 LEU B N 1
ATOM 6203 C CA . LEU B 1 280 ? 0.886 -2.826 -14.938 1 92.38 280 LEU B CA 1
ATOM 6204 C C . LEU B 1 280 ? 1.69 -4.07 -15.289 1 92.38 280 LEU B C 1
ATOM 6206 O O . LEU B 1 280 ? 1.132 -5.059 -15.773 1 92.38 280 LEU B O 1
ATOM 6210 N N . ILE B 1 281 ? 2.967 -3.982 -15.062 1 94.31 281 ILE B N 1
ATOM 6211 C CA . ILE B 1 281 ? 3.859 -5.094 -15.375 1 94.31 281 ILE B CA 1
ATOM 6212 C C . ILE B 1 281 ? 3.447 -6.328 -14.57 1 94.31 281 ILE B C 1
ATOM 6214 O O . ILE B 1 281 ? 3.354 -7.426 -15.117 1 94.31 281 ILE B O 1
ATOM 6218 N N . ASN B 1 282 ? 3.184 -6.152 -13.305 1 93.19 282 ASN B N 1
ATOM 6219 C CA . ASN B 1 282 ? 2.773 -7.258 -12.445 1 93.19 282 ASN B CA 1
ATOM 6220 C C . ASN B 1 282 ? 1.453 -7.867 -12.906 1 93.19 282 ASN B C 1
ATOM 6222 O O . ASN B 1 282 ? 1.297 -9.086 -12.914 1 93.19 282 ASN B O 1
ATOM 6226 N N . GLY B 1 283 ? 0.507 -7.008 -13.219 1 90.81 283 GLY B N 1
ATOM 6227 C CA . GLY B 1 283 ? -0.77 -7.488 -13.727 1 90.81 283 GLY B CA 1
ATOM 6228 C C . GLY B 1 283 ? -0.641 -8.281 -15.008 1 90.81 283 GLY B C 1
ATOM 6229 O O . GLY B 1 283 ? -1.279 -9.32 -15.172 1 90.81 283 GLY B O 1
ATOM 6230 N N . LEU B 1 284 ? 0.18 -7.77 -15.891 1 91.31 284 LEU B N 1
ATOM 6231 C CA . LEU B 1 284 ? 0.398 -8.43 -17.172 1 91.31 284 LEU B CA 1
ATOM 6232 C C . LEU B 1 284 ? 1.075 -9.781 -16.984 1 91.31 284 LEU B C 1
ATOM 6234 O O . LEU B 1 284 ? 0.669 -10.781 -17.578 1 91.31 284 LEU B O 1
ATOM 6238 N N . CYS B 1 285 ? 2.027 -9.859 -16.094 1 92 285 CYS B N 1
ATOM 6239 C CA . CYS B 1 285 ? 2.756 -11.094 -15.836 1 92 285 CYS B CA 1
ATOM 6240 C C . CYS B 1 285 ? 1.86 -12.125 -15.156 1 92 285 CYS B C 1
ATOM 6242 O O . CYS B 1 285 ? 1.905 -13.312 -15.492 1 92 285 CYS B O 1
ATOM 6244 N N . LYS B 1 286 ? 1.074 -11.711 -14.297 1 88.25 286 LYS B N 1
ATOM 6245 C CA . LYS B 1 286 ? 0.207 -12.602 -13.531 1 88.25 286 LYS B CA 1
ATOM 6246 C C . LYS B 1 286 ? -0.765 -13.336 -14.453 1 88.25 286 LYS B C 1
ATOM 6248 O O . LYS B 1 286 ? -1.101 -14.5 -14.203 1 88.25 286 LYS B O 1
ATOM 6253 N N . PHE B 1 287 ? -1.12 -12.656 -15.523 1 85.5 287 PHE B N 1
ATOM 6254 C CA . PHE B 1 287 ? -2.158 -13.242 -16.359 1 85.5 287 PHE B CA 1
ATOM 6255 C C . PHE B 1 287 ? -1.599 -13.625 -17.734 1 85.5 287 PHE B C 1
ATOM 6257 O O . PHE B 1 287 ? -2.32 -13.602 -18.734 1 85.5 287 PHE B O 1
ATOM 6264 N N . GLY B 1 288 ? -0.303 -13.82 -17.828 1 83.25 288 GLY B N 1
ATOM 6265 C CA . GLY B 1 288 ? 0.325 -14.516 -18.938 1 83.25 288 GLY B CA 1
ATOM 6266 C C . GLY B 1 288 ? 0.681 -13.594 -20.094 1 83.25 288 GLY B C 1
ATOM 6267 O O . GLY B 1 288 ? 0.913 -14.055 -21.203 1 83.25 288 GLY B O 1
ATOM 6268 N N . ASN B 1 289 ? 0.65 -12.312 -19.875 1 87.5 289 ASN B N 1
ATOM 6269 C CA . ASN B 1 289 ? 1.016 -11.359 -20.922 1 87.5 289 ASN B CA 1
ATOM 6270 C C . ASN B 1 289 ? 2.451 -10.867 -20.75 1 87.5 289 ASN B C 1
ATOM 6272 O O . ASN B 1 289 ? 2.691 -9.664 -20.625 1 87.5 289 ASN B O 1
ATOM 6276 N N . LEU B 1 290 ? 3.377 -11.75 -20.875 1 89.31 290 LEU B N 1
ATOM 6277 C CA . LEU B 1 290 ? 4.781 -11.492 -20.578 1 89.31 290 LEU B CA 1
ATOM 6278 C C . LEU B 1 290 ? 5.379 -10.516 -21.594 1 89.31 290 LEU B C 1
ATOM 6280 O O . LEU B 1 290 ? 6.098 -9.586 -21.219 1 89.31 290 LEU B O 1
ATOM 6284 N N . GLU B 1 291 ? 5.102 -10.719 -22.891 1 87 291 GLU B N 1
ATOM 6285 C CA . GLU B 1 291 ? 5.688 -9.867 -23.922 1 87 291 GLU B CA 1
ATOM 6286 C C . GLU B 1 291 ? 5.207 -8.422 -23.781 1 87 291 GLU B C 1
ATOM 6288 O O . GLU B 1 291 ? 5.98 -7.484 -23.984 1 87 291 GLU B O 1
ATOM 6293 N N . GLN B 1 292 ? 3.979 -8.312 -23.562 1 89.06 292 GLN B N 1
ATOM 6294 C CA . GLN B 1 292 ? 3.469 -6.969 -23.312 1 89.06 292 GLN B CA 1
ATOM 6295 C C . GLN B 1 292 ? 4.129 -6.352 -22.078 1 89.06 292 GLN B C 1
ATOM 6297 O O . GLN B 1 292 ? 4.395 -5.148 -22.047 1 89.06 292 GLN B O 1
ATOM 6302 N N . ALA B 1 293 ? 4.32 -7.125 -21 1 93.06 293 ALA B N 1
ATOM 6303 C CA . ALA B 1 293 ? 5 -6.652 -19.797 1 93.06 293 ALA B CA 1
ATOM 6304 C C . ALA B 1 293 ? 6.402 -6.148 -20.125 1 93.06 293 ALA B C 1
ATOM 6306 O O . ALA B 1 293 ? 6.836 -5.121 -19.594 1 93.06 293 ALA B O 1
ATOM 6307 N N . MET B 1 294 ? 7.09 -6.848 -21.016 1 91.5 294 MET B N 1
ATOM 6308 C CA . MET B 1 294 ? 8.438 -6.461 -21.422 1 91.5 294 MET B CA 1
ATOM 6309 C C . MET B 1 294 ? 8.414 -5.145 -22.188 1 91.5 294 MET B C 1
ATOM 6311 O O . MET B 1 294 ? 9.312 -4.312 -22.016 1 91.5 294 MET B O 1
ATOM 6315 N N . ARG B 1 295 ? 7.426 -4.957 -23 1 90.31 295 ARG B N 1
ATOM 6316 C CA . ARG B 1 295 ? 7.289 -3.701 -23.734 1 90.31 295 ARG B CA 1
ATOM 6317 C C . ARG B 1 295 ? 7.031 -2.539 -22.781 1 90.31 295 ARG B C 1
ATOM 6319 O O . ARG B 1 295 ? 7.551 -1.438 -22.984 1 90.31 295 ARG B O 1
ATOM 6326 N N . ILE B 1 296 ? 6.18 -2.801 -21.797 1 93.25 296 ILE B N 1
ATOM 6327 C CA . ILE B 1 296 ? 5.883 -1.765 -20.812 1 93.25 296 ILE B CA 1
ATOM 6328 C C . ILE B 1 296 ? 7.16 -1.382 -20.062 1 93.25 296 ILE B C 1
ATOM 6330 O O . ILE B 1 296 ? 7.363 -0.213 -19.734 1 93.25 296 ILE B O 1
ATOM 6334 N N . MET B 1 297 ? 7.996 -2.344 -19.719 1 94.88 297 MET B N 1
ATOM 6335 C CA . MET B 1 297 ? 9.273 -2.041 -19.078 1 94.88 297 MET B CA 1
ATOM 6336 C C . MET B 1 297 ? 10.125 -1.141 -19.969 1 94.88 297 MET B C 1
ATOM 6338 O O . MET B 1 297 ? 10.766 -0.209 -19.484 1 94.88 297 MET B O 1
ATOM 6342 N N . THR B 1 298 ? 10.148 -1.443 -21.266 1 92.94 298 THR B N 1
ATOM 6343 C CA . THR B 1 298 ? 10.891 -0.62 -22.219 1 92.94 298 THR B CA 1
ATOM 6344 C C . THR B 1 298 ? 10.328 0.798 -22.25 1 92.94 298 THR B C 1
ATOM 6346 O O . THR B 1 298 ? 11.086 1.77 -22.328 1 92.94 298 THR B O 1
ATOM 6349 N N . GLU B 1 299 ? 9.008 0.898 -22.234 1 92 299 GLU B N 1
ATOM 6350 C CA . GLU B 1 299 ? 8.352 2.203 -22.188 1 92 299 GLU B CA 1
ATOM 6351 C C . GLU B 1 299 ? 8.734 2.957 -20.906 1 92 299 GLU B C 1
ATOM 6353 O O . GLU B 1 299 ? 8.914 4.176 -20.938 1 92 299 GLU B O 1
ATOM 6358 N N . MET B 1 300 ? 8.734 2.248 -19.812 1 93.25 300 MET B N 1
ATOM 6359 C CA . MET B 1 300 ? 9.133 2.816 -18.531 1 93.25 300 MET B CA 1
ATOM 6360 C C . MET B 1 300 ? 10.523 3.439 -18.625 1 93.25 300 MET B C 1
ATOM 6362 O O . MET B 1 300 ? 10.742 4.562 -18.172 1 93.25 300 MET B O 1
ATOM 6366 N N . GLU B 1 301 ? 11.469 2.785 -19.25 1 92.94 301 GLU B N 1
ATOM 6367 C CA . GLU B 1 301 ? 12.836 3.277 -19.422 1 92.94 301 GLU B CA 1
ATOM 6368 C C . GLU B 1 301 ? 12.875 4.473 -20.359 1 92.94 301 GLU B C 1
ATOM 6370 O O . GLU B 1 301 ? 13.633 5.422 -20.141 1 92.94 301 GLU B O 1
ATOM 6375 N N . ALA B 1 302 ? 12.062 4.41 -21.359 1 92.69 302 ALA B N 1
ATOM 6376 C CA . ALA B 1 302 ? 11.984 5.512 -22.328 1 92.69 302 ALA B CA 1
ATOM 6377 C C . ALA B 1 302 ? 11.445 6.773 -21.656 1 92.69 302 ALA B C 1
ATOM 6379 O O . ALA B 1 302 ? 11.805 7.891 -22.047 1 92.69 302 ALA B O 1
ATOM 6380 N N . ALA B 1 303 ? 10.602 6.656 -20.672 1 90.69 303 ALA B N 1
ATOM 6381 C CA . ALA B 1 303 ? 10.023 7.781 -19.953 1 90.69 303 ALA B CA 1
ATOM 6382 C C . ALA B 1 303 ? 11.016 8.352 -18.938 1 90.69 303 ALA B C 1
ATOM 6384 O O . ALA B 1 303 ? 10.711 9.305 -18.219 1 90.69 303 ALA B O 1
ATOM 6385 N N . GLY B 1 304 ? 12.172 7.746 -18.859 1 89.19 304 GLY B N 1
ATOM 6386 C CA . GLY B 1 304 ? 13.219 8.25 -17.984 1 89.19 304 GLY B CA 1
ATOM 6387 C C . GLY B 1 304 ? 13.18 7.645 -16.594 1 89.19 304 GLY B C 1
ATOM 6388 O O . GLY B 1 304 ? 13.859 8.125 -15.688 1 89.19 304 GLY B O 1
ATOM 6389 N N . LEU B 1 305 ? 12.359 6.664 -16.422 1 91.25 305 LEU B N 1
ATOM 6390 C CA . LEU B 1 305 ? 12.258 5.988 -15.133 1 91.25 305 LEU B CA 1
ATOM 6391 C C . LEU B 1 305 ? 13.109 4.719 -15.125 1 91.25 305 LEU B C 1
ATOM 6393 O O . LEU B 1 305 ? 13.188 4.016 -16.125 1 91.25 305 LEU B O 1
ATOM 6397 N N . ARG B 1 306 ? 13.82 4.387 -14.102 1 89.19 306 ARG B N 1
ATOM 6398 C CA . ARG B 1 306 ? 14.68 3.213 -13.992 1 89.19 306 ARG B CA 1
ATOM 6399 C C . ARG B 1 306 ? 13.945 2.051 -13.336 1 89.19 306 ARG B C 1
ATOM 6401 O O . ARG B 1 306 ? 13.422 2.189 -12.227 1 89.19 306 ARG B O 1
ATOM 6408 N N . PRO B 1 307 ? 13.852 0.85 -14.031 1 90.56 307 PRO B N 1
ATOM 6409 C CA . PRO B 1 307 ? 13.305 -0.333 -13.359 1 90.56 307 PRO B CA 1
ATOM 6410 C C . PRO B 1 307 ? 14.078 -0.705 -12.094 1 90.56 307 PRO B C 1
ATOM 6412 O O . PRO B 1 307 ? 15.281 -0.458 -12.008 1 90.56 307 PRO B O 1
ATOM 6415 N N . ASP B 1 308 ? 13.398 -1.211 -11.125 1 89.38 308 ASP B N 1
ATOM 6416 C CA . ASP B 1 308 ? 14.031 -1.548 -9.859 1 89.38 308 ASP B CA 1
ATOM 6417 C C . ASP B 1 308 ? 14.039 -3.059 -9.633 1 89.38 308 ASP B C 1
ATOM 6419 O O . ASP B 1 308 ? 13.773 -3.83 -10.555 1 89.38 308 ASP B O 1
ATOM 6423 N N . VAL B 1 309 ? 14.531 -3.479 -8.414 1 90.12 309 VAL B N 1
ATOM 6424 C CA . VAL B 1 309 ? 14.68 -4.891 -8.07 1 90.12 309 VAL B CA 1
ATOM 6425 C C . VAL B 1 309 ? 13.336 -5.594 -8.188 1 90.12 309 VAL B C 1
ATOM 6427 O O . VAL B 1 309 ? 13.266 -6.742 -8.641 1 90.12 309 VAL B O 1
ATOM 6430 N N . TYR B 1 310 ? 12.258 -4.926 -7.891 1 89.31 310 TYR B N 1
ATOM 6431 C CA . TYR B 1 310 ? 10.914 -5.484 -7.949 1 89.31 310 TYR B CA 1
ATOM 6432 C C . TYR B 1 310 ? 10.508 -5.773 -9.391 1 89.31 310 TYR B C 1
ATOM 6434 O O . TYR B 1 310 ? 9.922 -6.82 -9.68 1 89.31 310 TYR B O 1
ATOM 6442 N N . THR B 1 311 ? 10.758 -4.828 -10.266 1 93.19 311 THR B N 1
ATOM 6443 C CA . THR B 1 311 ? 10.43 -4.988 -11.68 1 93.19 311 THR B CA 1
ATOM 6444 C C . THR B 1 311 ? 11.148 -6.199 -12.266 1 93.19 311 THR B C 1
ATOM 6446 O O . THR B 1 311 ? 10.523 -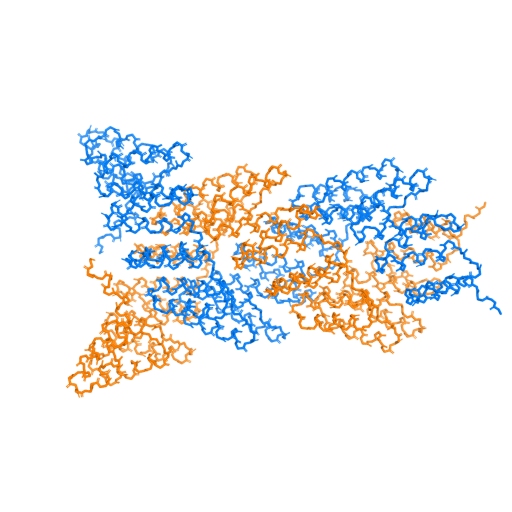7.059 -12.883 1 93.19 311 THR B O 1
ATOM 6449 N N . TYR B 1 312 ? 12.453 -6.25 -12.039 1 93.94 312 TYR B N 1
ATOM 6450 C CA . TYR B 1 312 ? 13.25 -7.34 -12.586 1 93.94 312 TYR B CA 1
ATOM 6451 C C . TYR B 1 312 ? 12.836 -8.672 -11.984 1 93.94 312 TYR B C 1
ATOM 6453 O O . TYR B 1 312 ? 12.734 -9.68 -12.695 1 93.94 312 TYR B O 1
ATOM 6461 N N . THR B 1 313 ? 12.617 -8.711 -10.672 1 92.94 313 THR B N 1
ATOM 6462 C CA . THR B 1 313 ? 12.234 -9.953 -10.008 1 92.94 313 THR B CA 1
ATOM 6463 C C . THR B 1 313 ? 10.914 -10.484 -10.555 1 92.94 313 THR B C 1
ATOM 6465 O O . THR B 1 313 ? 10.766 -11.688 -10.758 1 92.94 313 THR B O 1
ATOM 6468 N N . THR B 1 314 ? 9.984 -9.594 -10.797 1 93.62 314 THR B N 1
ATOM 6469 C CA . THR B 1 314 ? 8.688 -9.977 -11.344 1 93.62 314 THR B CA 1
ATOM 6470 C C . THR B 1 314 ? 8.844 -10.594 -12.727 1 93.62 314 THR B C 1
ATOM 6472 O O . THR B 1 314 ? 8.25 -11.633 -13.023 1 93.62 314 THR B O 1
ATOM 6475 N N . LEU B 1 315 ? 9.609 -9.977 -13.562 1 94.75 315 LEU B N 1
ATOM 6476 C CA . LEU B 1 315 ? 9.812 -10.469 -14.922 1 94.75 315 LEU B CA 1
ATOM 6477 C C . LEU B 1 315 ? 10.586 -11.781 -14.914 1 94.75 315 LEU B C 1
ATOM 6479 O O . LEU B 1 315 ? 10.25 -12.703 -15.664 1 94.75 315 LEU B O 1
ATOM 6483 N N . ILE B 1 316 ? 11.602 -11.898 -14.047 1 93.81 316 ILE B N 1
ATOM 6484 C CA . ILE B 1 316 ? 12.398 -13.117 -13.938 1 93.81 316 ILE B CA 1
ATOM 6485 C C . ILE B 1 316 ? 11.516 -14.266 -13.453 1 93.81 316 ILE B C 1
ATOM 6487 O O . ILE B 1 316 ? 11.609 -15.391 -13.961 1 93.81 316 ILE B O 1
ATOM 6491 N N . ASP B 1 317 ? 10.711 -13.984 -12.477 1 92.5 317 ASP B N 1
ATOM 6492 C CA . ASP B 1 317 ? 9.781 -14.992 -11.961 1 92.5 317 ASP B CA 1
ATOM 6493 C C . ASP B 1 317 ? 8.883 -15.523 -13.07 1 92.5 317 ASP B C 1
ATOM 6495 O O . ASP B 1 317 ? 8.695 -16.734 -13.195 1 92.5 317 ASP B O 1
ATOM 6499 N N . THR B 1 318 ? 8.336 -14.617 -13.844 1 91.75 318 THR B N 1
ATOM 6500 C CA . THR B 1 318 ? 7.418 -14.992 -14.914 1 91.75 318 THR B CA 1
ATOM 6501 C C . THR B 1 318 ? 8.148 -15.773 -16 1 91.75 318 THR B C 1
ATOM 6503 O O . THR B 1 318 ? 7.609 -16.734 -16.562 1 91.75 318 THR B O 1
ATOM 6506 N N . LEU B 1 319 ? 9.344 -15.398 -16.328 1 89.31 319 LEU B N 1
ATOM 6507 C CA . LEU B 1 319 ? 10.156 -16.109 -17.312 1 89.31 319 LEU B CA 1
ATOM 6508 C C . LEU B 1 319 ? 10.469 -17.516 -16.844 1 89.31 319 LEU B C 1
ATOM 6510 O O . LEU B 1 319 ? 10.422 -18.469 -17.625 1 89.31 319 LEU B O 1
ATOM 6514 N N . CYS B 1 320 ? 10.742 -17.672 -15.57 1 87.25 320 CYS B N 1
ATOM 6515 C CA . CYS B 1 320 ? 11.023 -18.984 -15.008 1 87.25 320 CYS B CA 1
ATOM 6516 C C . CYS B 1 320 ? 9.781 -19.875 -15.055 1 87.25 320 CYS B C 1
ATOM 6518 O O . CYS B 1 320 ? 9.875 -21.062 -15.406 1 87.25 320 CYS B O 1
ATOM 6520 N N . LYS B 1 321 ? 8.664 -19.344 -14.758 1 83.25 321 LYS B N 1
ATOM 6521 C CA . LYS B 1 321 ? 7.414 -20.109 -14.766 1 83.25 321 LYS B CA 1
ATOM 6522 C C . LYS B 1 321 ? 7.035 -20.531 -16.188 1 83.25 321 LYS B C 1
ATOM 6524 O O . LYS B 1 321 ? 6.391 -21.562 -16.375 1 83.25 321 LYS B O 1
ATOM 6529 N N . SER B 1 322 ? 7.5 -19.719 -17.109 1 79.38 322 SER B N 1
ATOM 6530 C CA . SER B 1 322 ? 7.211 -20.031 -18.516 1 79.38 322 SER B CA 1
ATOM 6531 C C . SER B 1 322 ? 8.273 -20.953 -19.094 1 79.38 322 SER B C 1
ATOM 6533 O O . SER B 1 322 ? 8.227 -21.281 -20.281 1 79.38 322 SER B O 1
ATOM 6535 N N . GLY B 1 323 ? 9.312 -21.266 -18.297 1 76.69 323 GLY B N 1
ATOM 6536 C CA . GLY B 1 323 ? 10.359 -22.172 -18.719 1 76.69 323 GLY B CA 1
ATOM 6537 C C . GLY B 1 323 ? 11.43 -21.516 -19.562 1 76.69 323 GLY B C 1
ATOM 6538 O O . GLY B 1 323 ? 12.258 -22.188 -20.172 1 76.69 323 GLY B O 1
ATOM 6539 N N . GLU B 1 324 ? 11.328 -20.203 -19.641 1 82.5 324 GLU B N 1
ATOM 6540 C CA . GLU B 1 324 ? 12.32 -19.469 -20.422 1 82.5 324 GLU B CA 1
ATOM 6541 C C . GLU B 1 324 ? 13.508 -19.062 -19.562 1 82.5 324 GLU B C 1
ATOM 6543 O O . GLU B 1 324 ? 13.734 -17.875 -19.344 1 82.5 324 GLU B O 1
ATOM 6548 N N . PHE B 1 325 ? 14.398 -19.859 -19.234 1 78.75 325 PHE B N 1
ATOM 6549 C CA . PHE B 1 325 ? 15.461 -19.688 -18.25 1 78.75 325 PHE B CA 1
ATOM 6550 C C . PHE B 1 325 ? 16.594 -18.844 -18.828 1 78.75 325 PHE B C 1
ATOM 6552 O O . PHE B 1 325 ? 17.234 -18.078 -18.109 1 78.75 325 PHE B O 1
ATOM 6559 N N . ASP B 1 326 ? 16.812 -19 -20.094 1 77.31 326 ASP B N 1
ATOM 6560 C CA . ASP B 1 326 ? 17.875 -18.203 -20.719 1 77.31 326 ASP B CA 1
ATOM 6561 C C . ASP B 1 326 ? 17.547 -16.719 -20.656 1 77.31 326 ASP B C 1
ATOM 6563 O O . ASP B 1 326 ? 18.422 -15.898 -20.344 1 77.31 326 ASP B O 1
ATOM 6567 N N . ARG B 1 327 ? 16.344 -16.453 -21.062 1 85.31 327 ARG B N 1
ATOM 6568 C CA . ARG B 1 327 ? 15.922 -15.062 -20.984 1 85.31 327 ARG B CA 1
ATOM 6569 C C . ARG B 1 327 ? 15.945 -14.57 -19.531 1 85.31 327 ARG B C 1
ATOM 6571 O O . ARG B 1 327 ? 16.25 -13.406 -19.266 1 85.31 327 ARG B O 1
ATOM 6578 N N . ALA B 1 328 ? 15.547 -15.469 -18.594 1 89.06 328 ALA B N 1
ATOM 6579 C CA . ALA B 1 328 ? 15.609 -15.125 -17.172 1 89.06 328 ALA B CA 1
ATOM 6580 C C . ALA B 1 328 ? 17.031 -14.789 -16.75 1 89.06 328 ALA B C 1
ATOM 6582 O O . ALA B 1 328 ? 17.25 -13.836 -16 1 89.06 328 ALA B O 1
ATOM 6583 N N . HIS B 1 329 ? 17.984 -15.594 -17.234 1 83.81 329 HIS B N 1
ATOM 6584 C CA . HIS B 1 329 ? 19.391 -15.367 -16.938 1 83.81 329 HIS B CA 1
ATOM 6585 C C . HIS B 1 329 ? 19.875 -14.055 -17.531 1 83.81 329 HIS B C 1
ATOM 6587 O O . HIS B 1 329 ? 20.641 -13.32 -16.891 1 83.81 329 HIS B O 1
ATOM 6593 N N . SER B 1 330 ? 19.453 -13.844 -18.781 1 86.94 330 SER B N 1
ATOM 6594 C CA . SER B 1 330 ? 19.828 -12.586 -19.438 1 86.94 330 SER B CA 1
ATOM 6595 C C . SER B 1 330 ? 19.297 -11.383 -18.656 1 86.94 330 SER B C 1
ATOM 6597 O O . SER B 1 330 ? 19.969 -10.359 -18.562 1 86.94 330 SER B O 1
ATOM 6599 N N . MET B 1 331 ? 18.109 -11.523 -18.188 1 91.56 331 MET B N 1
ATOM 6600 C CA . MET B 1 331 ? 17.516 -10.453 -17.406 1 91.56 331 MET B CA 1
ATOM 6601 C C . MET B 1 331 ? 18.281 -10.227 -16.109 1 91.56 331 MET B C 1
ATOM 6603 O O . MET B 1 331 ? 18.391 -9.086 -15.641 1 91.56 331 MET B O 1
ATOM 6607 N N . LEU B 1 332 ? 18.656 -11.258 -15.453 1 90.12 332 LEU B N 1
ATOM 6608 C CA . LEU B 1 332 ? 19.453 -11.156 -14.234 1 90.12 332 LEU B CA 1
ATOM 6609 C C . LEU B 1 332 ? 20.766 -10.438 -14.516 1 90.12 332 LEU B C 1
ATOM 6611 O O . LEU B 1 332 ? 21.188 -9.578 -13.742 1 90.12 332 LEU B O 1
ATOM 6615 N N . GLN B 1 333 ? 21.391 -10.836 -15.625 1 89.31 333 GLN B N 1
ATOM 6616 C CA . GLN B 1 333 ? 22.641 -10.203 -15.992 1 89.31 333 GLN B CA 1
ATOM 6617 C C . GLN B 1 333 ? 22.453 -8.711 -16.266 1 89.31 333 GLN B C 1
ATOM 6619 O O . GLN B 1 333 ? 23.281 -7.891 -15.883 1 89.31 333 GLN B O 1
ATOM 6624 N N . GLU B 1 334 ? 21.375 -8.438 -16.953 1 91.38 334 GLU B N 1
ATOM 6625 C CA . GLU B 1 334 ? 21.062 -7.035 -17.203 1 91.38 334 GLU B CA 1
ATOM 6626 C C . GLU B 1 334 ? 20.875 -6.27 -15.891 1 91.38 334 GLU B C 1
ATOM 6628 O O . GLU B 1 334 ? 21.359 -5.141 -15.75 1 91.38 334 GLU B O 1
ATOM 6633 N N . MET B 1 335 ? 20.125 -6.844 -14.969 1 92.25 335 MET B N 1
ATOM 6634 C CA . MET B 1 335 ? 19.922 -6.266 -13.648 1 92.25 335 MET B CA 1
ATOM 6635 C C . MET B 1 335 ? 21.25 -5.973 -12.961 1 92.25 335 MET B C 1
ATOM 6637 O O . MET B 1 335 ? 21.453 -4.887 -12.414 1 92.25 335 MET B O 1
ATOM 6641 N N . LEU B 1 336 ? 22.172 -6.84 -13.031 1 89.31 336 LEU B N 1
ATOM 6642 C CA . LEU B 1 336 ? 23.484 -6.707 -12.406 1 89.31 336 LEU B CA 1
ATOM 6643 C C . LEU B 1 336 ? 24.328 -5.645 -13.117 1 89.31 336 LEU B C 1
ATOM 6645 O O . LEU B 1 336 ? 25 -4.848 -12.461 1 89.31 336 LEU B O 1
ATOM 6649 N N . ASP B 1 337 ? 24.281 -5.641 -14.406 1 92.12 337 ASP B N 1
ATOM 6650 C CA . ASP B 1 337 ? 25.047 -4.68 -15.203 1 92.12 337 ASP B CA 1
ATOM 6651 C C . ASP B 1 337 ? 24.594 -3.25 -14.906 1 92.12 337 ASP B C 1
ATOM 6653 O O . ASP B 1 337 ? 25.391 -2.316 -14.984 1 92.12 337 ASP B O 1
ATOM 6657 N N . LYS B 1 338 ? 23.328 -3.113 -14.648 1 92.25 338 LYS B N 1
ATOM 6658 C CA . LYS B 1 338 ? 22.797 -1.793 -14.352 1 92.25 338 LYS B CA 1
ATOM 6659 C C . LYS B 1 338 ? 23.062 -1.408 -12.898 1 92.25 338 LYS B C 1
ATOM 6661 O O . LYS B 1 338 ? 22.625 -0.348 -12.438 1 92.25 338 LYS B O 1
ATOM 6666 N N . GLY B 1 339 ? 23.672 -2.285 -12.18 1 88.94 339 GLY B N 1
ATOM 6667 C CA . GLY B 1 339 ? 24.078 -1.991 -10.812 1 88.94 339 GLY B CA 1
ATOM 6668 C C . GLY B 1 339 ? 22.984 -2.234 -9.805 1 88.94 339 GLY B C 1
ATOM 6669 O O . GLY B 1 339 ? 23.031 -1.718 -8.688 1 88.94 339 GLY B O 1
ATOM 6670 N N . ILE B 1 340 ? 21.953 -2.91 -10.172 1 90.38 340 ILE B N 1
ATOM 6671 C CA . ILE B 1 340 ? 20.859 -3.23 -9.266 1 90.38 340 ILE B CA 1
ATOM 6672 C C . ILE B 1 340 ? 21.156 -4.531 -8.523 1 90.38 340 ILE B C 1
ATOM 6674 O O . ILE B 1 340 ? 21.406 -5.566 -9.156 1 90.38 340 ILE B O 1
ATOM 6678 N N . LYS B 1 341 ? 21.203 -4.477 -7.223 1 87.19 341 LYS B N 1
ATOM 6679 C CA . LYS B 1 341 ? 21.484 -5.66 -6.418 1 87.19 341 LYS B CA 1
ATOM 6680 C C . LYS B 1 341 ? 20.234 -6.527 -6.27 1 87.19 341 LYS B C 1
ATOM 6682 O O . LYS B 1 341 ? 19.188 -6.055 -5.797 1 87.19 341 LYS B O 1
ATOM 6687 N N . PRO B 1 342 ? 20.312 -7.809 -6.656 1 89.31 342 PRO B N 1
ATOM 6688 C CA . PRO B 1 342 ? 19.172 -8.695 -6.477 1 89.31 342 PRO B CA 1
ATOM 6689 C C . PRO B 1 342 ? 18.844 -8.945 -5.004 1 89.31 342 PRO B C 1
ATOM 6691 O O . PRO B 1 342 ? 19.734 -8.867 -4.152 1 89.31 342 PRO B O 1
ATOM 6694 N N . SER B 1 343 ? 17.641 -9.164 -4.715 1 88.12 343 SER B N 1
ATOM 6695 C CA . SER B 1 343 ? 17.203 -9.508 -3.367 1 88.12 343 SER B CA 1
ATOM 6696 C C . SER B 1 343 ? 17.078 -11.016 -3.191 1 88.12 343 SER B C 1
ATOM 6698 O O . SER B 1 343 ? 17.203 -11.773 -4.156 1 88.12 343 SER B O 1
ATOM 6700 N N . ILE B 1 344 ? 16.844 -11.5 -1.959 1 88.94 344 ILE B N 1
ATOM 6701 C CA . ILE B 1 344 ? 16.672 -12.922 -1.685 1 88.94 344 ILE B CA 1
ATOM 6702 C C . ILE B 1 344 ? 15.461 -13.445 -2.449 1 88.94 344 ILE B C 1
ATOM 6704 O O . ILE B 1 344 ? 15.445 -14.602 -2.891 1 88.94 344 ILE B O 1
ATOM 6708 N N . ALA B 1 345 ? 14.516 -12.578 -2.656 1 89.25 345 ALA B N 1
ATOM 6709 C CA . ALA B 1 345 ? 13.336 -12.953 -3.43 1 89.25 345 ALA B CA 1
ATOM 6710 C C . ALA B 1 345 ? 13.703 -13.289 -4.871 1 89.25 345 ALA B C 1
ATOM 6712 O O . ALA B 1 345 ? 13.148 -14.211 -5.465 1 89.25 345 ALA B O 1
ATOM 6713 N N . THR B 1 346 ? 14.625 -12.492 -5.414 1 91.25 346 THR B N 1
ATOM 6714 C CA . THR B 1 346 ? 15.086 -12.734 -6.781 1 91.25 346 THR B CA 1
ATOM 6715 C C . THR B 1 346 ? 15.75 -14.102 -6.895 1 91.25 346 THR B C 1
ATOM 6717 O O . THR B 1 346 ? 15.453 -14.867 -7.82 1 91.25 346 THR B O 1
ATOM 6720 N N . TYR B 1 347 ? 16.562 -14.406 -5.953 1 90.69 347 TYR B N 1
ATOM 6721 C CA . TYR B 1 347 ? 17.266 -15.688 -5.98 1 90.69 347 TYR B CA 1
ATOM 6722 C C . TYR B 1 347 ? 16.297 -16.844 -5.742 1 90.69 347 TYR B C 1
ATOM 6724 O O . TYR B 1 347 ? 16.453 -17.922 -6.316 1 90.69 347 TYR B O 1
ATOM 6732 N N . ASN B 1 348 ? 15.336 -16.641 -4.902 1 90.69 348 ASN B N 1
ATOM 6733 C CA . ASN B 1 348 ? 14.352 -17.688 -4.641 1 90.69 348 ASN B CA 1
ATOM 6734 C C . ASN B 1 348 ? 13.523 -18 -5.887 1 90.69 348 ASN B C 1
ATOM 6736 O O . ASN B 1 348 ? 13.18 -19.156 -6.137 1 90.69 348 ASN B O 1
ATOM 6740 N N . VAL B 1 349 ? 13.164 -16.969 -6.59 1 91.12 349 VAL B N 1
ATOM 6741 C CA . VAL B 1 349 ? 12.391 -17.203 -7.809 1 91.12 349 VAL B CA 1
ATOM 6742 C C . VAL B 1 349 ? 13.25 -17.953 -8.828 1 91.12 349 VAL B C 1
ATOM 6744 O O . VAL B 1 349 ? 12.75 -18.828 -9.531 1 91.12 349 VAL B O 1
ATOM 6747 N N . LEU B 1 350 ? 14.531 -17.625 -8.93 1 90.19 350 LEU B N 1
ATOM 6748 C CA . LEU B 1 350 ? 15.453 -18.344 -9.805 1 90.19 350 LEU B CA 1
ATOM 6749 C C . LEU B 1 350 ? 15.594 -19.797 -9.352 1 90.19 350 LEU B C 1
ATOM 6751 O O . LEU B 1 350 ? 15.57 -20.719 -10.18 1 90.19 350 LEU B O 1
ATOM 6755 N N . MET B 1 351 ? 15.703 -19.938 -8.047 1 91.19 351 MET B N 1
ATOM 6756 C CA . MET B 1 351 ? 15.828 -21.266 -7.469 1 91.19 351 MET B CA 1
ATOM 6757 C C . MET B 1 351 ? 14.602 -22.109 -7.793 1 91.19 351 MET B C 1
ATOM 6759 O O . MET B 1 351 ? 14.734 -23.266 -8.227 1 91.19 351 MET B O 1
ATOM 6763 N N . ASN B 1 352 ? 13.5 -21.594 -7.625 1 88.31 352 ASN B N 1
ATOM 6764 C CA . ASN B 1 352 ? 12.258 -22.297 -7.938 1 88.31 352 ASN B CA 1
ATOM 6765 C C . ASN B 1 352 ? 12.156 -22.625 -9.422 1 88.31 352 ASN B C 1
ATOM 6767 O O . ASN B 1 352 ? 11.633 -23.672 -9.789 1 88.31 352 ASN B O 1
ATOM 6771 N N . GLY B 1 353 ? 12.617 -21.688 -10.188 1 84.75 353 GLY B N 1
ATOM 6772 C CA . GLY B 1 353 ? 12.648 -21.938 -11.617 1 84.75 353 GLY B CA 1
ATOM 6773 C C . GLY B 1 353 ? 13.5 -23.141 -12 1 84.75 353 GLY B C 1
ATOM 6774 O O . GLY B 1 353 ? 13.07 -24 -12.773 1 84.75 353 GLY B O 1
ATOM 6775 N N . PHE B 1 354 ? 14.648 -23.266 -11.438 1 84.38 354 PHE B N 1
ATOM 6776 C CA . PHE B 1 354 ? 15.539 -24.406 -11.695 1 84.38 354 PHE B CA 1
ATOM 6777 C C . PHE B 1 354 ? 14.906 -25.703 -11.234 1 84.38 354 PHE B C 1
ATOM 6779 O O . PHE B 1 354 ? 14.883 -26.688 -11.977 1 84.38 354 PHE B O 1
ATOM 6786 N N . CYS B 1 355 ? 14.336 -25.656 -10.109 1 87.19 355 CYS B N 1
ATOM 6787 C CA . CYS B 1 355 ? 13.805 -26.859 -9.5 1 87.19 355 CYS B CA 1
ATOM 6788 C C . CYS B 1 355 ? 12.547 -27.344 -10.227 1 87.19 355 CYS B C 1
ATOM 6790 O O . CYS B 1 355 ? 12.414 -28.531 -10.523 1 87.19 355 CYS B O 1
ATOM 6792 N N . MET B 1 356 ? 11.68 -26.484 -10.562 1 80.88 356 MET B N 1
ATOM 6793 C CA . MET B 1 356 ? 10.438 -26.844 -11.234 1 80.88 356 MET B CA 1
ATOM 6794 C C . MET B 1 356 ? 10.719 -27.375 -12.641 1 80.88 356 MET B C 1
ATOM 6796 O O . MET B 1 356 ? 9.945 -28.172 -13.172 1 80.88 356 MET B O 1
ATOM 6800 N N . SER B 1 357 ? 11.836 -26.969 -13.164 1 78.38 357 SER B N 1
ATOM 6801 C CA . SER B 1 357 ? 12.203 -27.438 -14.5 1 78.38 357 SER B CA 1
ATOM 6802 C C . SER B 1 357 ? 13.008 -28.719 -14.438 1 78.38 357 SER B C 1
ATOM 6804 O O . SER B 1 357 ? 13.492 -29.203 -15.461 1 78.38 357 SER B O 1
ATOM 6806 N N . GLY B 1 358 ? 13.164 -29.219 -13.234 1 79.12 358 GLY B N 1
ATOM 6807 C CA . GLY B 1 358 ? 13.875 -30.469 -13.055 1 79.12 358 GLY B CA 1
ATOM 6808 C C . GLY B 1 358 ? 15.383 -30.312 -13.086 1 79.12 358 GLY B C 1
ATOM 6809 O O . GLY B 1 358 ? 16.125 -31.297 -13.102 1 79.12 358 GLY B O 1
ATOM 6810 N N . ARG B 1 359 ? 15.867 -29.078 -13.117 1 82.31 359 ARG B N 1
ATOM 6811 C CA . ARG B 1 359 ? 17.297 -28.812 -13.148 1 82.31 359 ARG B CA 1
ATOM 6812 C C . ARG B 1 359 ? 17.859 -28.625 -11.734 1 82.31 359 ARG B C 1
ATOM 6814 O O . ARG B 1 359 ? 18.328 -27.547 -11.391 1 82.31 359 ARG B O 1
ATOM 6821 N N . VAL B 1 360 ? 17.891 -29.625 -11.016 1 87.75 360 VAL B N 1
ATOM 6822 C CA . VAL B 1 360 ? 18.281 -29.594 -9.609 1 87.75 360 VAL B CA 1
ATOM 6823 C C . VAL B 1 360 ? 19.75 -29.203 -9.5 1 87.75 360 VAL B C 1
ATOM 6825 O O . VAL B 1 360 ? 20.141 -28.5 -8.555 1 87.75 360 VAL B O 1
ATOM 6828 N N . GLU B 1 361 ? 20.562 -29.688 -10.492 1 87.69 361 GLU B N 1
ATOM 6829 C CA . GLU B 1 361 ? 21.969 -29.359 -10.453 1 87.69 361 GLU B CA 1
ATOM 6830 C C . GLU B 1 361 ? 22.203 -27.859 -10.594 1 87.69 361 GLU B C 1
ATOM 6832 O O . GLU B 1 361 ? 23.109 -27.297 -9.969 1 87.69 361 GLU B O 1
ATOM 6837 N N . GLY B 1 362 ? 21.453 -27.234 -11.492 1 86.5 362 GLY B N 1
ATOM 6838 C CA . GLY B 1 362 ? 21.5 -25.797 -11.586 1 86.5 362 GLY B CA 1
ATOM 6839 C C . GLY B 1 362 ? 21.156 -25.094 -10.281 1 86.5 362 GLY B C 1
ATOM 6840 O O . GLY B 1 362 ? 21.766 -24.078 -9.93 1 86.5 362 GLY B O 1
ATOM 6841 N N . GLY B 1 363 ? 20.141 -25.578 -9.578 1 90.5 363 GLY B N 1
ATOM 6842 C CA . GLY B 1 363 ? 19.781 -25.047 -8.266 1 90.5 363 GLY B CA 1
ATOM 6843 C C . GLY B 1 363 ? 20.906 -25.172 -7.246 1 90.5 363 GLY B C 1
ATOM 6844 O O . GLY B 1 363 ? 21.141 -24.25 -6.465 1 90.5 363 GLY B O 1
ATOM 6845 N N . LYS B 1 364 ? 21.531 -26.297 -7.238 1 93 364 LYS B N 1
ATOM 6846 C CA . LYS B 1 364 ? 22.641 -26.516 -6.316 1 93 364 LYS B CA 1
ATOM 6847 C C . LYS B 1 364 ? 23.781 -25.547 -6.586 1 93 364 LYS B C 1
ATOM 6849 O O . LYS B 1 364 ? 24.391 -25.016 -5.652 1 93 364 LYS B O 1
ATOM 6854 N N . LYS B 1 365 ? 24.031 -25.375 -7.84 1 90.75 365 LYS B N 1
ATOM 6855 C CA . LYS B 1 365 ? 25.078 -24.422 -8.219 1 90.75 365 LYS B CA 1
ATOM 6856 C C . LYS B 1 365 ? 24.719 -23 -7.777 1 90.75 365 LYS B C 1
ATOM 6858 O O . LYS B 1 365 ? 25.594 -22.25 -7.359 1 90.75 365 LYS B O 1
ATOM 6863 N N . LEU B 1 366 ? 23.5 -22.688 -7.977 1 90.06 366 LEU B N 1
ATOM 6864 C CA . LEU B 1 366 ? 23.047 -21.375 -7.539 1 90.06 366 LEU B CA 1
ATOM 6865 C C . LEU B 1 366 ? 23.234 -21.219 -6.035 1 90.06 366 LEU B C 1
ATOM 6867 O O . LEU B 1 366 ? 23.656 -20.156 -5.57 1 90.06 366 LEU B O 1
ATOM 6871 N N . LEU B 1 367 ? 22.844 -22.203 -5.25 1 94.31 367 LEU B N 1
ATOM 6872 C CA . LEU B 1 367 ? 23.016 -22.156 -3.803 1 94.31 367 LEU B CA 1
ATOM 6873 C C . LEU B 1 367 ? 24.469 -21.953 -3.426 1 94.31 367 LEU B C 1
ATOM 6875 O O . LEU B 1 367 ? 24.781 -21.156 -2.543 1 94.31 367 LEU B O 1
ATOM 6879 N N . GLU B 1 368 ? 25.344 -22.719 -4.074 1 92.69 368 GLU B N 1
ATOM 6880 C CA . GLU B 1 368 ? 26.781 -22.578 -3.828 1 92.69 368 GLU B CA 1
ATOM 6881 C C . GLU B 1 368 ? 27.266 -21.172 -4.156 1 92.69 368 GLU B C 1
ATOM 6883 O O . GLU B 1 368 ? 28.062 -20.594 -3.416 1 92.69 368 GLU B O 1
ATOM 6888 N N . TRP B 1 369 ? 26.766 -20.734 -5.273 1 89.12 369 TRP B N 1
ATOM 6889 C CA . TRP B 1 369 ? 27.125 -19.375 -5.684 1 89.12 369 TRP B CA 1
ATOM 6890 C C . TRP B 1 369 ? 26.656 -18.359 -4.645 1 89.12 369 TRP B C 1
ATOM 6892 O O . TRP B 1 369 ? 27.391 -17.406 -4.32 1 89.12 369 TRP B O 1
ATOM 6902 N N . MET B 1 370 ? 25.422 -18.453 -4.164 1 91.25 370 MET B N 1
ATOM 6903 C CA . MET B 1 370 ? 24.891 -17.562 -3.145 1 91.25 370 MET B CA 1
ATOM 6904 C C . MET B 1 370 ? 25.766 -17.547 -1.903 1 91.25 370 MET B C 1
ATOM 6906 O O . MET B 1 370 ? 26.078 -16.484 -1.364 1 91.25 370 MET B O 1
ATOM 6910 N N . LEU B 1 371 ? 26.172 -18.672 -1.48 1 93 371 LEU B N 1
ATOM 6911 C CA . LEU B 1 371 ? 27 -18.797 -0.286 1 93 371 LEU B CA 1
ATOM 6912 C C . LEU B 1 371 ? 28.375 -18.172 -0.506 1 93 371 LEU B C 1
ATOM 6914 O O . LEU B 1 371 ? 28.906 -17.516 0.392 1 93 371 LEU B O 1
ATOM 6918 N N . GLU B 1 372 ? 28.891 -18.328 -1.66 1 91.25 372 GLU B N 1
ATOM 6919 C CA . GLU B 1 372 ? 30.188 -17.75 -1.996 1 91.25 372 GLU B CA 1
ATOM 6920 C C . GLU B 1 372 ? 30.125 -16.219 -2.004 1 91.25 372 GLU B C 1
ATOM 6922 O O . GLU B 1 372 ? 31.094 -15.547 -1.617 1 91.25 372 GLU B O 1
ATOM 6927 N N . LYS B 1 373 ? 29.016 -15.672 -2.49 1 87.88 373 LYS B N 1
ATOM 6928 C CA . LYS B 1 373 ? 28.844 -14.227 -2.592 1 87.88 373 LYS B CA 1
ATOM 6929 C C . LYS B 1 373 ? 28.266 -13.641 -1.304 1 87.88 373 LYS B C 1
ATOM 6931 O O . LYS B 1 373 ? 27.891 -12.469 -1.26 1 87.88 373 LYS B O 1
ATOM 6936 N N . ASN B 1 374 ? 28.109 -14.453 -0.336 1 88.06 374 ASN B N 1
ATOM 6937 C CA . ASN B 1 374 ? 27.641 -14.062 0.991 1 88.06 374 ASN B CA 1
ATOM 6938 C C . ASN B 1 374 ? 26.188 -13.625 0.968 1 88.06 374 ASN B C 1
ATOM 6940 O O . ASN B 1 374 ? 25.812 -12.641 1.613 1 88.06 374 ASN B O 1
ATOM 6944 N N . VAL B 1 375 ? 25.469 -14.203 0.037 1 88.38 375 VAL B N 1
ATOM 6945 C CA . VAL B 1 375 ? 24.016 -14.062 0.076 1 88.38 375 VAL B CA 1
ATOM 6946 C C . VAL B 1 375 ? 23.422 -15.133 0.992 1 88.38 375 VAL B C 1
ATOM 6948 O O . VAL B 1 375 ? 23.594 -16.328 0.754 1 88.38 375 VAL B O 1
ATOM 6951 N N . ARG B 1 376 ? 22.797 -14.766 2.018 1 88.62 376 ARG B N 1
ATOM 6952 C CA . ARG B 1 376 ? 22.266 -15.719 2.996 1 88.62 376 ARG B CA 1
ATOM 6953 C C . ARG B 1 376 ? 20.969 -16.344 2.5 1 88.62 376 ARG B C 1
ATOM 6955 O O . ARG B 1 376 ? 19.938 -15.68 2.426 1 88.62 376 ARG B O 1
ATOM 6962 N N . PRO B 1 377 ? 21 -17.609 2.199 1 91.44 377 PRO B N 1
ATOM 6963 C CA . PRO B 1 377 ? 19.766 -18.281 1.8 1 91.44 377 PRO B CA 1
ATOM 6964 C C . PRO B 1 377 ? 18.766 -18.422 2.947 1 91.44 377 PRO B C 1
ATOM 6966 O O . PRO B 1 377 ? 19.141 -18.297 4.117 1 91.44 377 PRO B O 1
ATOM 6969 N N . ASN B 1 378 ? 17.547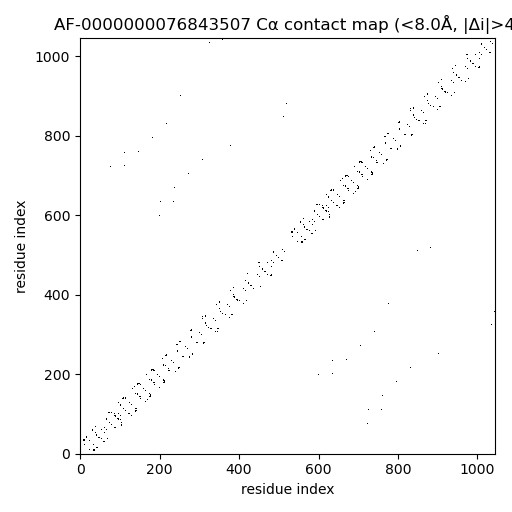 -18.547 2.639 1 91.19 378 ASN B N 1
ATOM 6970 C CA . ASN B 1 378 ? 16.531 -18.734 3.668 1 91.19 378 ASN B CA 1
ATOM 6971 C C . ASN B 1 378 ? 15.82 -20.078 3.5 1 91.19 378 ASN B C 1
ATOM 6973 O O . ASN B 1 378 ? 16.266 -20.938 2.729 1 91.19 378 ASN B O 1
ATOM 6977 N N . VAL B 1 379 ? 14.805 -20.344 4.301 1 92.19 379 VAL B N 1
ATOM 6978 C CA . VAL B 1 379 ? 14.133 -21.625 4.363 1 92.19 379 VAL B CA 1
ATOM 6979 C C . VAL B 1 379 ? 13.477 -21.938 3.014 1 92.19 379 VAL B C 1
ATOM 6981 O O . VAL B 1 379 ? 13.43 -23.094 2.592 1 92.19 379 VAL B O 1
ATOM 6984 N N . VAL B 1 380 ? 13.055 -20.938 2.258 1 91.5 380 VAL B N 1
ATOM 6985 C CA . VAL B 1 380 ? 12.398 -21.109 0.966 1 91.5 380 VAL B CA 1
ATOM 6986 C C . VAL B 1 380 ? 13.391 -21.656 -0.054 1 91.5 380 VAL B C 1
ATOM 6988 O O . VAL B 1 380 ? 13.047 -22.516 -0.87 1 91.5 380 VAL B O 1
ATOM 6991 N N . THR B 1 381 ? 14.609 -21.094 0.039 1 93.38 381 THR B N 1
ATOM 6992 C CA . THR B 1 381 ? 15.68 -21.547 -0.854 1 93.38 381 THR B CA 1
ATOM 6993 C C . THR B 1 381 ? 15.93 -23.047 -0.695 1 93.38 381 THR B C 1
ATOM 6995 O O . THR B 1 381 ? 15.93 -23.781 -1.679 1 93.38 381 THR B O 1
ATOM 6998 N N . TYR B 1 382 ? 16.094 -23.469 0.488 1 94.19 382 TYR B N 1
ATOM 6999 C CA . TYR B 1 382 ? 16.406 -24.859 0.773 1 94.19 382 TYR B CA 1
ATOM 7000 C C . TYR B 1 382 ? 15.211 -25.75 0.496 1 94.19 382 TYR B C 1
ATOM 7002 O O . TYR B 1 382 ? 15.359 -26.875 -0.014 1 94.19 382 TYR B O 1
ATOM 7010 N N . ASN B 1 383 ? 14.031 -25.328 0.85 1 92.94 383 ASN B N 1
ATOM 7011 C CA . ASN B 1 383 ? 12.82 -26.125 0.631 1 92.94 383 ASN B CA 1
ATOM 7012 C C . ASN B 1 383 ? 12.602 -26.422 -0.85 1 92.94 383 ASN B C 1
ATOM 7014 O O . ASN B 1 383 ? 12.164 -27.516 -1.209 1 92.94 383 ASN B O 1
ATOM 7018 N N . SER B 1 384 ? 12.883 -25.438 -1.706 1 92.56 384 SER B N 1
ATOM 7019 C CA . SER B 1 384 ? 12.734 -25.641 -3.143 1 92.56 384 SER B CA 1
ATOM 7020 C C . SER B 1 384 ? 13.641 -26.75 -3.643 1 92.56 384 SER B C 1
ATOM 7022 O O . SER B 1 384 ? 13.211 -27.609 -4.422 1 92.56 384 SER B O 1
ATOM 7024 N N . LEU B 1 385 ? 14.867 -26.781 -3.154 1 93.81 385 LEU B N 1
ATOM 7025 C CA . LEU B 1 385 ? 15.828 -27.797 -3.545 1 93.81 385 LEU B CA 1
ATOM 7026 C C . LEU B 1 385 ? 15.43 -29.172 -2.998 1 93.81 385 LEU B C 1
ATOM 7028 O O . LEU B 1 385 ? 15.453 -30.156 -3.725 1 93.81 385 LEU B O 1
ATOM 7032 N N . MET B 1 386 ? 15.086 -29.188 -1.746 1 94.31 386 MET B N 1
ATOM 7033 C CA . MET B 1 386 ? 14.711 -30.438 -1.106 1 94.31 386 MET B CA 1
ATOM 7034 C C . MET B 1 386 ? 13.477 -31.047 -1.766 1 94.31 386 MET B C 1
ATOM 7036 O O . MET B 1 386 ? 13.398 -32.25 -1.968 1 94.31 386 MET B O 1
ATOM 7040 N N . LYS B 1 387 ? 12.523 -30.234 -2.047 1 92.5 387 LYS B N 1
ATOM 7041 C CA . LYS B 1 387 ? 11.281 -30.688 -2.664 1 92.5 387 LYS B CA 1
ATOM 7042 C C . LYS B 1 387 ? 11.555 -31.391 -3.99 1 92.5 387 LYS B C 1
ATOM 7044 O O . LYS B 1 387 ? 11.047 -32.5 -4.234 1 92.5 387 LYS B O 1
ATOM 7049 N N . GLN B 1 388 ? 12.375 -30.75 -4.785 1 90.88 388 GLN B N 1
ATOM 7050 C CA . GLN B 1 388 ? 12.68 -31.344 -6.082 1 90.88 388 GLN B CA 1
ATOM 7051 C C . GLN B 1 388 ? 13.5 -32.625 -5.926 1 90.88 388 GLN B C 1
ATOM 7053 O O . GLN B 1 388 ? 13.305 -33.562 -6.672 1 90.88 388 GLN B O 1
ATOM 7058 N N . CYS B 1 389 ? 14.383 -32.656 -5.012 1 91.75 389 CYS B N 1
ATOM 7059 C CA . CYS B 1 389 ? 15.172 -33.875 -4.762 1 91.75 389 CYS B CA 1
ATOM 7060 C C . CYS B 1 389 ? 14.289 -35.031 -4.324 1 91.75 389 CYS B C 1
ATOM 7062 O O . CYS B 1 389 ? 14.523 -36.188 -4.699 1 91.75 389 CYS B O 1
ATOM 7064 N N . CYS B 1 390 ? 13.312 -34.75 -3.545 1 90.56 390 CYS B N 1
ATOM 7065 C CA . CYS B 1 390 ? 12.367 -35.75 -3.104 1 90.56 390 CYS B CA 1
ATOM 7066 C C . CYS B 1 390 ? 11.547 -36.281 -4.273 1 90.56 390 CYS B C 1
ATOM 7068 O O . CYS B 1 390 ? 11.273 -37.469 -4.359 1 90.56 390 CYS B O 1
ATOM 7070 N N . ILE B 1 391 ? 11.102 -35.406 -5.121 1 86.31 391 ILE B N 1
ATOM 7071 C CA . ILE B 1 391 ? 10.344 -35.781 -6.301 1 86.31 391 ILE B CA 1
ATOM 7072 C C . ILE B 1 391 ? 11.188 -36.719 -7.168 1 86.31 391 ILE B C 1
ATOM 7074 O O . ILE B 1 391 ? 10.664 -37.688 -7.734 1 86.31 391 ILE B O 1
ATOM 7078 N N . ASP B 1 392 ? 12.492 -36.438 -7.172 1 86.62 392 ASP B N 1
ATOM 7079 C CA . ASP B 1 392 ? 13.422 -37.25 -7.957 1 86.62 392 ASP B CA 1
ATOM 7080 C C . ASP B 1 392 ? 13.852 -38.469 -7.184 1 86.62 392 ASP B C 1
ATOM 7082 O O . ASP B 1 392 ? 14.672 -39.281 -7.664 1 86.62 392 ASP B O 1
ATOM 7086 N N . LYS B 1 393 ? 13.336 -38.688 -5.973 1 87.31 393 LYS B N 1
ATOM 7087 C CA . LYS B 1 393 ? 13.617 -39.812 -5.102 1 87.31 393 LYS B CA 1
ATOM 7088 C C . LYS B 1 393 ? 15.102 -39.875 -4.746 1 87.31 393 LYS B C 1
ATOM 7090 O O . LYS B 1 393 ? 15.672 -40.969 -4.648 1 87.31 393 LYS B O 1
ATOM 7095 N N . ASN B 1 394 ? 15.719 -38.75 -4.797 1 91.5 394 ASN B N 1
ATOM 7096 C CA . ASN B 1 394 ? 17.109 -38.656 -4.375 1 91.5 394 ASN B CA 1
ATOM 7097 C C . ASN B 1 394 ? 17.219 -38.25 -2.908 1 91.5 394 ASN B C 1
ATOM 7099 O O . ASN B 1 394 ? 17.547 -37.094 -2.6 1 91.5 394 ASN B O 1
ATOM 7103 N N . MET B 1 395 ? 17.125 -39.156 -2 1 92.75 395 MET B N 1
ATOM 7104 C CA . MET B 1 395 ? 17.047 -38.844 -0.571 1 92.75 395 MET B CA 1
ATOM 7105 C C . MET B 1 395 ? 18.422 -38.531 -0.008 1 92.75 395 MET B C 1
ATOM 7107 O O . MET B 1 395 ? 18.531 -37.844 1.005 1 92.75 395 MET B O 1
ATOM 7111 N N . LYS B 1 396 ? 19.453 -39.062 -0.673 1 92.31 396 LYS B N 1
ATOM 7112 C CA . LYS B 1 396 ? 20.812 -38.719 -0.253 1 92.31 396 LYS B CA 1
ATOM 7113 C C . LYS B 1 396 ? 21.047 -37.219 -0.376 1 92.31 396 LYS B C 1
ATOM 7115 O O . LYS B 1 396 ? 21.5 -36.562 0.571 1 92.31 396 LYS B O 1
ATOM 7120 N N . SER B 1 397 ? 20.734 -36.719 -1.555 1 92.81 397 SER B N 1
ATOM 7121 C CA . SER B 1 397 ? 20.875 -35.281 -1.783 1 92.81 397 SER B CA 1
ATOM 7122 C C . SER B 1 397 ? 19.984 -34.469 -0.836 1 92.81 397 SER B C 1
ATOM 7124 O O . SER B 1 397 ? 20.375 -33.406 -0.357 1 92.81 397 SER B O 1
ATOM 7126 N N . THR B 1 398 ? 18.781 -34.906 -0.583 1 94.81 398 THR B N 1
ATOM 7127 C CA . THR B 1 398 ? 17.844 -34.25 0.321 1 94.81 398 THR B CA 1
ATOM 7128 C C . THR B 1 398 ? 18.453 -34.125 1.717 1 94.81 398 THR B C 1
ATOM 7130 O O . THR B 1 398 ? 18.359 -33.062 2.338 1 94.81 398 THR B O 1
ATOM 7133 N N . THR B 1 399 ? 19.031 -35.219 2.162 1 93.25 399 THR B N 1
ATOM 7134 C CA . THR B 1 399 ? 19.656 -35.219 3.486 1 93.25 399 THR B CA 1
ATOM 7135 C C . THR B 1 399 ? 20.828 -34.25 3.539 1 93.25 399 THR B C 1
ATOM 7137 O O . THR B 1 399 ? 21.031 -33.562 4.547 1 93.25 399 THR B O 1
ATOM 7140 N N . GLU B 1 400 ? 21.578 -34.219 2.508 1 94.44 400 GLU B N 1
ATOM 7141 C CA . GLU B 1 400 ? 22.719 -33.281 2.441 1 94.44 400 GLU B CA 1
ATOM 7142 C C . GLU B 1 400 ? 22.25 -31.844 2.494 1 94.44 400 GLU B C 1
ATOM 7144 O O . GLU B 1 400 ? 22.875 -31.016 3.164 1 94.44 400 GLU B O 1
ATOM 7149 N N . ILE B 1 401 ? 21.234 -31.547 1.749 1 95.38 401 ILE B N 1
ATOM 7150 C CA . ILE B 1 401 ? 20.703 -30.203 1.718 1 95.38 401 ILE B CA 1
ATOM 7151 C C . ILE B 1 401 ? 20.156 -29.828 3.096 1 95.38 401 ILE B C 1
ATOM 7153 O O . ILE B 1 401 ? 20.344 -28.703 3.566 1 95.38 401 ILE B O 1
ATOM 7157 N N . TYR B 1 402 ? 19.453 -30.766 3.719 1 95.38 402 TYR B N 1
ATOM 7158 C CA . TYR B 1 402 ? 18.922 -30.531 5.055 1 95.38 402 TYR B CA 1
ATOM 7159 C C . TYR B 1 402 ? 20.031 -30.25 6.051 1 95.38 402 TYR B C 1
ATOM 7161 O O . TYR B 1 402 ? 19.922 -29.359 6.891 1 95.38 402 TYR B O 1
ATOM 7169 N N . LYS B 1 403 ? 21.078 -31.016 5.969 1 94.19 403 LYS B N 1
ATOM 7170 C CA . LYS B 1 403 ? 22.234 -30.797 6.828 1 94.19 403 LYS B CA 1
ATOM 7171 C C . LYS B 1 403 ? 22.859 -29.438 6.559 1 94.19 403 LYS B C 1
ATOM 7173 O O . LYS B 1 403 ? 23.328 -28.766 7.484 1 94.19 403 LYS B O 1
ATOM 7178 N N . GLY B 1 404 ? 22.938 -29.078 5.277 1 93.12 404 GLY B N 1
ATOM 7179 C CA . GLY B 1 404 ? 23.422 -27.75 4.918 1 93.12 404 GLY B CA 1
ATOM 7180 C C . GLY B 1 404 ? 22.594 -26.625 5.5 1 93.12 404 GLY B C 1
ATOM 7181 O O . GLY B 1 404 ? 23.125 -25.609 5.938 1 93.12 404 GLY B O 1
ATOM 7182 N N . MET B 1 405 ? 21.281 -26.766 5.422 1 94.62 405 MET B N 1
ATOM 7183 C CA . MET B 1 405 ? 20.359 -25.812 6.012 1 94.62 405 MET B CA 1
ATOM 7184 C C . MET B 1 405 ? 20.656 -25.594 7.492 1 94.62 405 MET B C 1
ATOM 7186 O O . MET B 1 405 ? 20.688 -24.469 7.973 1 94.62 405 MET B O 1
ATOM 7190 N N . HIS B 1 406 ? 20.922 -26.672 8.195 1 92.75 406 HIS B N 1
ATOM 7191 C CA . HIS B 1 406 ? 21.234 -26.625 9.617 1 92.75 406 HIS B CA 1
ATOM 7192 C C . HIS B 1 406 ? 22.578 -25.969 9.875 1 92.75 406 HIS B C 1
ATOM 7194 O O . HIS B 1 406 ? 22.734 -25.234 10.852 1 92.75 406 HIS B O 1
ATOM 7200 N N . SER B 1 407 ? 23.516 -26.25 9.07 1 93 407 SER B N 1
ATOM 7201 C CA . SER B 1 407 ? 24.859 -25.672 9.211 1 93 407 SER B CA 1
ATOM 7202 C C . SER B 1 407 ? 24.828 -24.156 9.039 1 93 407 SER B C 1
ATOM 7204 O O . SER B 1 407 ? 25.625 -23.438 9.641 1 93 407 SER B O 1
ATOM 7206 N N . GLN B 1 408 ? 23.906 -23.656 8.219 1 92.81 408 GLN B N 1
ATOM 7207 C CA . GLN B 1 408 ? 23.766 -22.219 7.984 1 92.81 408 GLN B CA 1
ATOM 7208 C C . GLN B 1 408 ? 22.812 -21.578 9 1 92.81 408 GLN B C 1
ATOM 7210 O O . GLN B 1 408 ? 22.453 -20.422 8.867 1 92.81 408 GLN B O 1
ATOM 7215 N N . GLU B 1 409 ? 22.312 -22.391 9.945 1 90.69 409 GLU B N 1
ATOM 7216 C CA . GLU B 1 409 ? 21.469 -21.938 11.039 1 90.69 409 GLU B CA 1
ATOM 7217 C C . GLU B 1 409 ? 20.125 -21.438 10.523 1 90.69 409 GLU B C 1
ATOM 7219 O O . GLU B 1 409 ? 19.609 -20.422 10.992 1 90.69 409 GLU B O 1
ATOM 7224 N N . VAL B 1 410 ? 19.688 -22.016 9.453 1 92.44 410 VAL B N 1
ATOM 7225 C CA . VAL B 1 410 ? 18.344 -21.734 8.953 1 92.44 410 VAL B CA 1
ATOM 7226 C C . VAL B 1 410 ? 17.344 -22.703 9.586 1 92.44 410 VAL B C 1
ATOM 7228 O O . VAL B 1 410 ? 17.484 -23.922 9.453 1 92.44 410 VAL B O 1
ATOM 7231 N N . ALA B 1 411 ? 16.406 -22.234 10.305 1 89.75 411 ALA B N 1
ATOM 7232 C CA . ALA B 1 411 ? 15.43 -23.062 11.008 1 89.75 411 ALA B CA 1
ATOM 7233 C C . ALA B 1 411 ? 14.398 -23.641 10.047 1 89.75 411 ALA B C 1
ATOM 7235 O O . ALA B 1 411 ? 13.875 -22.922 9.188 1 89.75 411 ALA B O 1
ATOM 7236 N N . PRO B 1 412 ? 14.156 -24.953 10.141 1 91.56 412 PRO B N 1
ATOM 7237 C CA . PRO B 1 412 ? 13.102 -25.547 9.32 1 91.56 412 PRO B CA 1
ATOM 7238 C C . PRO B 1 412 ? 11.703 -25.062 9.727 1 91.56 412 PRO B C 1
ATOM 7240 O O . PRO B 1 412 ? 11.5 -24.641 10.867 1 91.56 412 PRO B O 1
ATOM 7243 N N . ASN B 1 413 ? 10.867 -25.078 8.773 1 89.88 413 ASN B N 1
ATOM 7244 C CA . ASN B 1 413 ? 9.484 -24.703 9.062 1 89.88 413 ASN B CA 1
ATOM 7245 C C . ASN B 1 413 ? 8.531 -25.859 8.773 1 89.88 413 ASN B C 1
ATOM 7247 O O . ASN B 1 413 ? 8.969 -27 8.555 1 89.88 413 ASN B O 1
ATOM 7251 N N . GLU B 1 414 ? 7.23 -25.641 8.953 1 89.38 414 GLU B N 1
ATOM 7252 C CA . GLU B 1 414 ? 6.207 -26.672 8.773 1 89.38 414 GLU B CA 1
ATOM 7253 C C . GLU B 1 414 ? 6.301 -27.312 7.395 1 89.38 414 GLU B C 1
ATOM 7255 O O . GLU B 1 414 ? 6.211 -28.547 7.266 1 89.38 414 GLU B O 1
ATOM 7260 N N . ASN B 1 415 ? 6.504 -26.516 6.379 1 90.19 415 ASN B N 1
ATOM 7261 C CA . ASN B 1 415 ? 6.629 -27.016 5.016 1 90.19 415 ASN B CA 1
ATOM 7262 C C . ASN B 1 415 ? 7.871 -27.891 4.852 1 90.19 415 ASN B C 1
ATOM 7264 O O . ASN B 1 415 ? 7.855 -28.859 4.09 1 90.19 415 ASN B O 1
ATOM 7268 N N . THR B 1 416 ? 8.953 -27.484 5.504 1 93.56 416 THR B N 1
ATOM 7269 C CA . THR B 1 416 ? 10.18 -28.266 5.457 1 93.56 416 THR B CA 1
ATOM 7270 C C . THR B 1 416 ? 9.914 -29.703 5.898 1 93.56 416 THR B C 1
ATOM 7272 O O . THR B 1 416 ? 10.297 -30.656 5.207 1 93.56 416 THR B O 1
ATOM 7275 N N . TYR B 1 417 ? 9.258 -29.875 7.023 1 93.62 417 TYR B N 1
ATOM 7276 C CA . TYR B 1 417 ? 8.984 -31.188 7.574 1 93.62 417 TYR B CA 1
ATOM 7277 C C . TYR B 1 417 ? 8.047 -31.984 6.656 1 93.62 417 TYR B C 1
ATOM 7279 O O . TYR B 1 417 ? 8.242 -33.188 6.449 1 93.62 417 TYR B O 1
ATOM 7287 N N . ASN B 1 418 ? 7.078 -31.375 6.141 1 92.75 418 ASN B N 1
ATOM 7288 C CA . ASN B 1 418 ? 6.148 -32.062 5.246 1 92.75 418 ASN B CA 1
ATOM 7289 C C . ASN B 1 418 ? 6.844 -32.531 3.975 1 92.75 418 ASN B C 1
ATOM 7291 O O . ASN B 1 418 ? 6.527 -33.594 3.455 1 92.75 418 ASN B O 1
ATOM 7295 N N . ILE B 1 419 ? 7.766 -31.688 3.469 1 93.5 419 ILE B N 1
ATOM 7296 C CA . ILE B 1 419 ? 8.547 -32.062 2.303 1 93.5 419 ILE B CA 1
ATOM 7297 C C . ILE B 1 419 ? 9.375 -33.312 2.629 1 93.5 419 ILE B C 1
ATOM 7299 O O . ILE B 1 419 ? 9.383 -34.281 1.862 1 93.5 419 ILE B O 1
ATOM 7303 N N . LEU B 1 420 ? 10.023 -33.312 3.795 1 94.81 420 LEU B N 1
ATOM 7304 C CA . LEU B 1 420 ? 10.898 -34.406 4.199 1 94.81 420 LEU B CA 1
ATOM 7305 C C . LEU B 1 420 ? 10.094 -35.688 4.445 1 94.81 420 LEU B C 1
ATOM 7307 O O . LEU B 1 420 ? 10.484 -36.781 4.004 1 94.81 420 LEU B O 1
ATOM 7311 N N . ILE B 1 421 ? 9.008 -35.594 5.148 1 94.69 421 ILE B N 1
ATOM 7312 C CA . ILE B 1 421 ? 8.172 -36.75 5.465 1 94.69 421 ILE B CA 1
ATOM 7313 C C . ILE B 1 421 ? 7.621 -37.344 4.176 1 94.69 421 ILE B C 1
ATOM 7315 O O . ILE B 1 421 ? 7.703 -38.562 3.973 1 94.69 421 ILE B O 1
ATOM 7319 N N . LYS B 1 422 ? 7.113 -36.531 3.287 1 92.62 422 LYS B N 1
ATOM 7320 C CA . LYS B 1 422 ? 6.59 -37.031 2.014 1 92.62 422 LYS B CA 1
ATOM 7321 C C . LYS B 1 422 ? 7.691 -37.688 1.182 1 92.62 422 LYS B C 1
ATOM 7323 O O . LYS B 1 422 ? 7.465 -38.719 0.547 1 92.62 422 LYS B O 1
ATOM 7328 N N . GLY B 1 423 ? 8.797 -37.031 1.205 1 92.81 423 GLY B N 1
ATOM 7329 C CA . GLY B 1 423 ? 9.922 -37.562 0.475 1 92.81 423 GLY B CA 1
ATOM 7330 C C . GLY B 1 423 ? 10.344 -38.938 0.968 1 92.81 423 GLY B C 1
ATOM 7331 O O . GLY B 1 423 ? 10.547 -39.875 0.171 1 92.81 423 GLY B O 1
ATOM 7332 N N . HIS B 1 424 ? 10.484 -39.125 2.215 1 94.38 424 HIS B N 1
ATOM 7333 C CA . HIS B 1 424 ? 10.891 -40.406 2.797 1 94.38 424 HIS B CA 1
ATOM 7334 C C . HIS B 1 424 ? 9.805 -41.438 2.627 1 94.38 424 HIS B C 1
ATOM 7336 O O . HIS B 1 424 ? 10.102 -42.625 2.48 1 94.38 424 HIS B O 1
ATOM 7342 N N . CYS B 1 425 ? 8.547 -41.062 2.666 1 92.88 425 CYS B N 1
ATOM 7343 C CA . CYS B 1 425 ? 7.457 -42 2.41 1 92.88 425 CYS B CA 1
ATOM 7344 C C . CYS B 1 425 ? 7.527 -42.562 0.987 1 92.88 425 CYS B C 1
ATOM 7346 O O . CYS B 1 425 ? 7.367 -43.75 0.768 1 92.88 425 CYS B O 1
ATOM 7348 N N . LYS B 1 426 ? 7.777 -41.688 0.029 1 90.19 426 LYS B N 1
ATOM 7349 C CA . LYS B 1 426 ? 7.883 -42.094 -1.365 1 90.19 426 LYS B CA 1
ATOM 7350 C C . LYS B 1 426 ? 9.07 -43.031 -1.566 1 90.19 426 LYS B C 1
ATOM 7352 O O . LYS B 1 426 ? 9.016 -43.938 -2.398 1 90.19 426 LYS B O 1
ATOM 7357 N N . ALA B 1 427 ? 10.078 -42.781 -0.827 1 92.5 427 ALA B N 1
ATOM 7358 C CA . ALA B 1 427 ? 11.281 -43.625 -0.903 1 92.5 427 ALA B CA 1
ATOM 7359 C C . ALA B 1 427 ? 11.133 -44.875 -0.04 1 92.5 427 ALA B C 1
ATOM 7361 O O . ALA B 1 427 ? 12.031 -45.719 -0.011 1 92.5 427 ALA B O 1
ATOM 7362 N N . ARG B 1 428 ? 10.023 -45.031 0.731 1 92.38 428 ARG B N 1
ATOM 7363 C CA . ARG B 1 428 ? 9.695 -46.188 1.588 1 92.38 428 ARG B CA 1
ATOM 7364 C C . ARG B 1 428 ? 10.648 -46.25 2.775 1 92.38 428 ARG B C 1
ATOM 7366 O O . ARG B 1 428 ? 11.008 -47.344 3.217 1 92.38 428 ARG B O 1
ATOM 7373 N N . ASN B 1 429 ? 11.188 -45.125 3.113 1 93.56 429 ASN B N 1
ATOM 7374 C CA . ASN B 1 429 ? 11.992 -45 4.324 1 93.56 429 ASN B CA 1
ATOM 7375 C C . ASN B 1 429 ? 11.125 -44.75 5.551 1 93.56 429 ASN B C 1
ATOM 7377 O O . ASN B 1 429 ? 10.953 -43.594 5.953 1 93.56 429 ASN B O 1
ATOM 7381 N N . MET B 1 430 ? 10.656 -45.688 6.156 1 93.94 430 MET B N 1
ATOM 7382 C CA . MET B 1 430 ? 9.672 -45.562 7.227 1 93.94 430 MET B CA 1
ATOM 7383 C C . MET B 1 430 ? 10.312 -44.969 8.484 1 93.94 430 MET B C 1
ATOM 7385 O O . MET B 1 430 ? 9.719 -44.125 9.141 1 93.94 430 MET B O 1
ATOM 7389 N N . LYS B 1 431 ? 11.43 -45.438 8.875 1 93.88 431 LYS B N 1
ATOM 7390 C CA . LYS B 1 431 ? 12.094 -44.969 10.094 1 93.88 431 LYS B CA 1
ATOM 7391 C C . LYS B 1 431 ? 12.328 -43.469 10.062 1 93.88 431 LYS B C 1
ATOM 7393 O O . LYS B 1 431 ? 12.031 -42.75 11.031 1 93.88 431 LYS B O 1
ATOM 7398 N N . GLU B 1 432 ? 12.898 -42.969 8.977 1 94.56 432 GLU B N 1
ATOM 7399 C CA . GLU B 1 432 ? 13.164 -41.562 8.836 1 94.56 432 GLU B CA 1
ATOM 7400 C C . GLU B 1 432 ? 11.867 -40.75 8.789 1 94.56 432 GLU B C 1
ATOM 7402 O O . GLU B 1 432 ? 11.773 -39.688 9.375 1 94.56 432 GLU B O 1
ATOM 7407 N N . ALA B 1 433 ? 10.844 -41.219 8.039 1 95.25 433 ALA B N 1
ATOM 7408 C CA . ALA B 1 433 ? 9.555 -40.531 7.953 1 95.25 433 ALA B CA 1
ATOM 7409 C C . ALA B 1 433 ? 8.945 -40.344 9.344 1 95.25 433 ALA B C 1
ATOM 7411 O O . ALA B 1 433 ? 8.445 -39.25 9.664 1 95.25 433 ALA B O 1
ATOM 7412 N N . LEU B 1 434 ? 9.047 -41.406 10.141 1 94.25 434 LEU B N 1
ATOM 7413 C CA . LEU B 1 434 ? 8.484 -41.344 11.484 1 94.25 434 LEU B CA 1
ATOM 7414 C C . LEU B 1 434 ? 9.336 -40.469 12.391 1 94.25 434 LEU B C 1
ATOM 7416 O O . LEU B 1 434 ? 8.812 -39.781 13.273 1 94.25 434 LEU B O 1
ATOM 7420 N N . TYR B 1 435 ? 10.602 -40.531 12.188 1 94.88 435 TYR B N 1
ATOM 7421 C CA . TYR B 1 435 ? 11.5 -39.656 12.938 1 94.88 435 TYR B CA 1
ATOM 7422 C C . TYR B 1 435 ? 11.133 -38.188 12.742 1 94.88 435 TYR B C 1
ATOM 7424 O O . TYR B 1 435 ? 10.969 -37.438 13.711 1 94.88 435 TYR B O 1
ATOM 7432 N N . PHE B 1 436 ? 11.039 -37.75 11.516 1 95.5 436 PHE B N 1
ATOM 7433 C CA . PHE B 1 436 ? 10.719 -36.344 11.211 1 95.5 436 PHE B CA 1
ATOM 7434 C C . PHE B 1 436 ? 9.305 -36.031 11.664 1 95.5 436 PHE B C 1
ATOM 7436 O O . PHE B 1 436 ? 9.031 -34.875 12.07 1 95.5 436 PHE B O 1
ATOM 7443 N N . HIS B 1 437 ? 8.391 -36.969 11.523 1 95.19 437 HIS B N 1
ATOM 7444 C CA . HIS B 1 437 ? 7.039 -36.75 12.023 1 95.19 437 HIS B CA 1
ATOM 7445 C C . HIS B 1 437 ? 7.051 -36.469 13.523 1 95.19 437 HIS B C 1
ATOM 7447 O O . HIS B 1 437 ? 6.355 -35.562 13.984 1 95.19 437 HIS B O 1
ATOM 7453 N N . HIS B 1 438 ? 7.812 -37.219 14.242 1 94.19 438 HIS B N 1
ATOM 7454 C CA . HIS B 1 438 ? 7.922 -37 15.68 1 94.19 438 HIS B CA 1
ATOM 7455 C C . HIS B 1 438 ? 8.523 -35.625 15.984 1 94.19 438 HIS B C 1
ATOM 7457 O O . HIS B 1 438 ? 8.039 -34.906 16.875 1 94.19 438 HIS B O 1
ATOM 7463 N N . GLU B 1 439 ? 9.531 -35.25 15.312 1 93.81 439 GLU B N 1
ATOM 7464 C CA . GLU B 1 439 ? 10.156 -33.938 15.492 1 93.81 439 GLU B CA 1
ATOM 7465 C C . GLU B 1 439 ? 9.18 -32.812 15.172 1 93.81 439 GLU B C 1
ATOM 7467 O O . GLU B 1 439 ? 9.172 -31.781 15.844 1 93.81 439 GLU B O 1
ATOM 7472 N N . MET B 1 440 ? 8.492 -32.969 14.062 1 93.88 440 MET B N 1
ATOM 7473 C CA . MET B 1 440 ? 7.48 -32 13.633 1 93.88 440 MET B CA 1
ATOM 7474 C C . MET B 1 440 ? 6.477 -31.75 14.75 1 93.88 440 MET B C 1
ATOM 7476 O O . MET B 1 440 ? 6.129 -30.594 15.023 1 93.88 440 MET B O 1
ATOM 7480 N N . ILE B 1 441 ? 6.012 -32.781 15.43 1 91.56 441 ILE B N 1
ATOM 7481 C CA . ILE B 1 441 ? 5.035 -32.688 16.516 1 91.56 441 ILE B CA 1
ATOM 7482 C C . ILE B 1 441 ? 5.652 -31.938 17.688 1 91.56 441 ILE B C 1
ATOM 7484 O O . ILE B 1 441 ? 4.992 -31.125 18.328 1 91.56 441 ILE B O 1
ATOM 7488 N N . GLU B 1 442 ? 6.848 -32.188 18 1 92.75 442 GLU B N 1
ATOM 7489 C CA . GLU B 1 442 ? 7.543 -31.547 19.109 1 92.75 442 GLU B CA 1
ATOM 7490 C C . GLU B 1 442 ? 7.652 -30.031 18.891 1 92.75 442 GLU B C 1
ATOM 7492 O O . GLU B 1 442 ? 7.625 -29.266 19.844 1 92.75 442 GLU B O 1
ATOM 7497 N N . LYS B 1 443 ? 7.785 -29.641 17.688 1 90.75 443 LYS B N 1
ATOM 7498 C CA . LYS B 1 443 ? 7.938 -28.234 17.359 1 90.75 443 LYS B CA 1
ATOM 7499 C C . LYS B 1 443 ? 6.578 -27.547 17.188 1 90.75 443 LYS B C 1
ATOM 7501 O O . LYS B 1 443 ? 6.5 -26.344 16.969 1 90.75 443 LYS B O 1
ATOM 7506 N N . GLY B 1 444 ? 5.539 -28.344 17.266 1 85.94 444 GLY B N 1
ATOM 7507 C CA . GLY B 1 444 ? 4.191 -27.797 17.219 1 85.94 444 GLY B CA 1
ATOM 7508 C C . GLY B 1 444 ? 3.65 -27.656 15.812 1 85.94 444 GLY B C 1
ATOM 7509 O O . GLY B 1 444 ? 2.703 -26.891 15.586 1 85.94 444 GLY B O 1
ATOM 7510 N N . PHE B 1 445 ? 4.27 -28.281 14.82 1 89.81 445 PHE B N 1
ATOM 7511 C CA . PHE B 1 445 ? 3.822 -28.234 13.438 1 89.81 445 PHE B CA 1
ATOM 7512 C C . PHE B 1 445 ? 2.834 -29.359 13.148 1 89.81 445 PHE B C 1
ATOM 7514 O O . PHE B 1 445 ? 2.678 -30.281 13.961 1 89.81 445 PHE B O 1
ATOM 7521 N N . ARG B 1 446 ? 2.18 -29.375 12.016 1 87.69 446 ARG B N 1
ATOM 7522 C CA . ARG B 1 446 ? 1.165 -30.359 11.656 1 87.69 446 ARG B CA 1
ATOM 7523 C C . ARG B 1 446 ? 1.394 -30.891 10.25 1 87.69 446 ARG B C 1
ATOM 7525 O O . ARG B 1 446 ? 2.021 -30.234 9.422 1 87.69 446 ARG B O 1
ATOM 7532 N N . LEU B 1 447 ? 0.835 -32.031 10.062 1 89.81 447 LEU B N 1
ATOM 7533 C CA . LEU B 1 447 ? 0.918 -32.656 8.75 1 89.81 447 LEU B CA 1
ATOM 7534 C C . LEU B 1 447 ? -0.102 -32.062 7.793 1 89.81 447 LEU B C 1
ATOM 7536 O O . LEU B 1 447 ? -1.197 -31.672 8.211 1 89.81 447 LEU B O 1
ATOM 7540 N N . THR B 1 448 ? 0.352 -31.953 6.574 1 86.75 448 THR B N 1
ATOM 7541 C CA . THR B 1 448 ? -0.604 -31.609 5.527 1 86.75 448 THR B CA 1
ATOM 7542 C C . THR B 1 448 ? -1.423 -32.812 5.113 1 86.75 448 THR B C 1
ATOM 7544 O O . THR B 1 448 ? -1.086 -33.969 5.465 1 86.75 448 THR B O 1
ATOM 7547 N N . THR B 1 449 ? -2.475 -32.656 4.367 1 82.56 449 THR B N 1
ATOM 7548 C CA . THR B 1 449 ? -3.326 -33.719 3.895 1 82.56 449 THR B CA 1
ATOM 7549 C C . THR B 1 449 ? -2.516 -34.719 3.074 1 82.56 449 THR B C 1
ATOM 7551 O O . THR B 1 449 ? -2.662 -35.938 3.248 1 82.56 449 THR B O 1
ATOM 7554 N N . SER B 1 450 ? -1.697 -34.156 2.209 1 83.81 450 SER B N 1
ATOM 7555 C CA . SER B 1 450 ? -0.897 -35.031 1.344 1 83.81 450 SER B CA 1
ATOM 7556 C C . SER B 1 450 ? 0.126 -35.812 2.148 1 83.81 450 SER B C 1
ATOM 7558 O O . SER B 1 450 ? 0.4 -37 1.837 1 83.81 450 SER B O 1
ATOM 7560 N N . SER B 1 451 ? 0.678 -35.219 3.176 1 89.31 451 SER B N 1
ATOM 7561 C CA . SER B 1 451 ? 1.663 -35.906 4.008 1 89.31 451 SER B CA 1
ATOM 7562 C C . SER B 1 451 ? 1.009 -36.969 4.867 1 89.31 451 SER B C 1
ATOM 7564 O O . SER B 1 451 ? 1.586 -38.031 5.078 1 89.31 451 SER B O 1
ATOM 7566 N N . TYR B 1 452 ? -0.185 -36.688 5.398 1 89.62 452 TYR B N 1
ATOM 7567 C CA . TYR B 1 452 ? -0.957 -37.719 6.102 1 89.62 452 TYR B CA 1
ATOM 7568 C C . TYR B 1 452 ? -1.174 -38.938 5.223 1 89.62 452 TYR B C 1
ATOM 7570 O O . TYR B 1 452 ? -0.899 -40.062 5.637 1 89.62 452 TYR B O 1
ATOM 7578 N N . SER B 1 453 ? -1.655 -38.688 4.055 1 87.88 453 SER B N 1
ATOM 7579 C CA . SER B 1 453 ? -1.976 -39.781 3.133 1 87.88 453 SER B CA 1
ATOM 7580 C C . SER B 1 453 ? -0.732 -40.594 2.777 1 87.88 453 SER B C 1
ATOM 7582 O O . SER B 1 453 ? -0.786 -41.812 2.693 1 87.88 453 SER B O 1
ATOM 7584 N N . ALA B 1 454 ? 0.333 -39.844 2.562 1 90.5 454 ALA B N 1
ATOM 7585 C CA . ALA B 1 454 ? 1.586 -40.5 2.229 1 90.5 454 ALA B CA 1
ATOM 7586 C C . ALA B 1 454 ? 2.053 -41.406 3.377 1 90.5 454 ALA B C 1
ATOM 7588 O O . ALA B 1 454 ? 2.494 -42.531 3.154 1 90.5 454 ALA B O 1
ATOM 7589 N N . LEU B 1 455 ? 1.975 -40.938 4.582 1 93.25 455 LEU B N 1
ATOM 7590 C CA . LEU B 1 455 ? 2.404 -41.688 5.762 1 93.25 455 LEU B CA 1
ATOM 7591 C C . LEU B 1 455 ? 1.502 -42.875 5.996 1 93.25 455 LEU B C 1
ATOM 7593 O O . LEU B 1 455 ? 1.984 -43.969 6.332 1 93.25 455 LEU B O 1
ATOM 7597 N N . ILE B 1 456 ? 0.222 -42.75 5.844 1 92.56 456 ILE B N 1
ATOM 7598 C CA . ILE B 1 456 ? -0.742 -43.812 6.02 1 92.56 456 ILE B CA 1
ATOM 7599 C C . ILE B 1 456 ? -0.481 -44.938 4.992 1 92.56 456 ILE B C 1
ATOM 7601 O O . ILE B 1 456 ? -0.49 -46.125 5.328 1 92.56 456 ILE B O 1
ATOM 7605 N N . ARG B 1 457 ? -0.215 -44.531 3.775 1 90.5 457 ARG B N 1
ATOM 7606 C CA . ARG B 1 457 ? 0.083 -45.5 2.707 1 90.5 457 ARG B CA 1
ATOM 7607 C C . ARG B 1 457 ? 1.33 -46.312 3.031 1 90.5 457 ARG B C 1
ATOM 7609 O O . ARG B 1 457 ? 1.347 -47.531 2.85 1 90.5 457 ARG B O 1
ATOM 7616 N N . LEU B 1 458 ? 2.326 -45.594 3.479 1 92.25 458 LEU B N 1
ATOM 7617 C CA . LEU B 1 458 ? 3.584 -46.25 3.803 1 92.25 458 LEU B CA 1
ATOM 7618 C C . LEU B 1 458 ? 3.406 -47.219 4.973 1 92.25 458 LEU B C 1
ATOM 7620 O O . LEU B 1 458 ? 3.918 -48.312 4.945 1 92.25 458 LEU B O 1
ATOM 7624 N N . LEU B 1 459 ? 2.721 -46.844 5.965 1 92.69 459 LEU B N 1
ATOM 7625 C CA . LEU B 1 459 ? 2.494 -47.688 7.137 1 92.69 459 LEU B CA 1
ATOM 7626 C C . LEU B 1 459 ? 1.688 -48.906 6.773 1 92.69 459 LEU B C 1
ATOM 7628 O O . LEU B 1 459 ? 1.968 -50 7.266 1 92.69 459 LEU B O 1
ATOM 7632 N N . ASN B 1 460 ? 0.678 -48.75 5.914 1 89.88 460 ASN B N 1
ATOM 7633 C CA . ASN B 1 460 ? -0.103 -49.875 5.445 1 89.88 460 ASN B CA 1
ATOM 7634 C C . ASN B 1 460 ? 0.754 -50.844 4.641 1 89.88 460 ASN B C 1
ATOM 7636 O O . ASN B 1 460 ? 0.594 -52.062 4.758 1 89.88 460 ASN B O 1
ATOM 7640 N N . LYS B 1 461 ? 1.594 -50.281 3.801 1 90.38 461 LYS B N 1
ATOM 7641 C CA . LYS B 1 461 ? 2.477 -51.125 2.988 1 90.38 461 LYS B CA 1
ATOM 7642 C C . LYS B 1 461 ? 3.451 -51.906 3.863 1 90.38 461 LYS B C 1
ATOM 7644 O O . LYS B 1 461 ? 3.84 -53.031 3.52 1 90.38 461 LYS B O 1
ATOM 7649 N N . LYS B 1 462 ? 3.82 -51.344 4.949 1 92.62 462 LYS B N 1
ATOM 7650 C CA . LYS B 1 462 ? 4.75 -51.969 5.875 1 92.62 462 LYS B CA 1
ATOM 7651 C C . LYS B 1 462 ? 4.008 -52.812 6.926 1 92.62 462 LYS B C 1
ATOM 7653 O O . LYS B 1 462 ? 4.602 -53.25 7.914 1 92.62 462 LYS B O 1
ATOM 7658 N N . LYS B 1 463 ? 2.686 -52.938 6.789 1 88.19 463 LYS B N 1
ATOM 7659 C CA . LYS B 1 463 ? 1.812 -53.812 7.582 1 88.19 463 LYS B CA 1
ATOM 7660 C C . LYS B 1 463 ? 1.695 -53.312 9.016 1 88.19 463 LYS B C 1
ATOM 7662 O O . LYS B 1 463 ? 1.59 -54.094 9.953 1 88.19 463 LYS B O 1
ATOM 7667 N N . LYS B 1 464 ? 1.992 -52.125 9.18 1 92.19 464 LYS B N 1
ATOM 7668 C CA . LYS B 1 464 ? 1.706 -51.469 10.453 1 92.19 464 LYS B CA 1
ATOM 7669 C C . LYS B 1 464 ? 0.295 -50.906 10.469 1 92.19 464 LYS B C 1
ATOM 7671 O O . LYS B 1 464 ? 0.119 -49.688 10.594 1 92.19 464 LYS B O 1
ATOM 7676 N N . PHE B 1 465 ? -0.677 -51.688 10.508 1 89.25 465 PHE B N 1
ATOM 7677 C CA . PHE B 1 465 ? -2.068 -51.344 10.25 1 89.25 465 PHE B CA 1
ATOM 7678 C C . PHE B 1 465 ? -2.646 -50.562 11.422 1 89.25 465 PHE B C 1
ATOM 7680 O O . PHE B 1 465 ? -3.467 -49.656 11.227 1 89.25 465 PHE B O 1
ATOM 7687 N N . SER B 1 466 ? -2.244 -50.875 12.602 1 89.69 466 SER B N 1
ATOM 7688 C CA . SER B 1 466 ? -2.773 -50.188 13.773 1 89.69 466 SER B CA 1
ATOM 7689 C C . SER B 1 466 ? -2.34 -48.719 13.797 1 89.69 466 SER B C 1
ATOM 7691 O O . SER B 1 466 ? -3.15 -47.844 14.07 1 89.69 466 SER B O 1
ATOM 7693 N N . GLU B 1 467 ? -1.087 -48.5 13.539 1 91.31 467 GLU B N 1
ATOM 7694 C CA . GLU B 1 467 ? -0.561 -47.156 13.5 1 91.31 467 GLU B CA 1
ATOM 7695 C C . GLU B 1 467 ? -1.181 -46.344 12.359 1 91.31 467 GLU B C 1
ATOM 7697 O O . GLU B 1 467 ? -1.498 -45.156 12.531 1 91.31 467 GLU B O 1
ATOM 7702 N N . ALA B 1 468 ? -1.302 -46.969 11.227 1 92.31 468 ALA B N 1
ATOM 7703 C CA . ALA B 1 468 ? -1.907 -46.312 10.055 1 92.31 468 ALA B CA 1
ATOM 7704 C C . ALA B 1 468 ? -3.35 -45.906 10.344 1 92.31 468 ALA B C 1
ATOM 7706 O O . ALA B 1 468 ? -3.777 -44.812 9.953 1 92.31 468 ALA B O 1
ATOM 7707 N N . ARG B 1 469 ? -4.07 -46.812 11.008 1 89.06 469 ARG B N 1
ATOM 7708 C CA . ARG B 1 469 ? -5.453 -46.531 11.367 1 89.06 469 ARG B CA 1
ATOM 7709 C C . ARG B 1 469 ? -5.531 -45.344 12.352 1 89.06 469 ARG B C 1
ATOM 7711 O O . ARG B 1 469 ? -6.43 -44.531 12.258 1 89.06 469 ARG B O 1
ATOM 7718 N N . GLY B 1 470 ? -4.668 -45.375 13.289 1 90.75 470 GLY B N 1
ATOM 7719 C CA . GLY B 1 470 ? -4.613 -44.281 14.227 1 90.75 470 GLY B CA 1
ATOM 7720 C C . GLY B 1 470 ? -4.395 -42.938 13.547 1 90.75 470 GLY B C 1
ATOM 7721 O O . GLY B 1 470 ? -5.031 -41.938 13.906 1 90.75 470 GLY B O 1
ATOM 7722 N N . LEU B 1 471 ? -3.482 -42.906 12.641 1 92.31 471 LEU B N 1
ATOM 7723 C CA . LEU B 1 471 ? -3.188 -41.688 11.898 1 92.31 471 LEU B CA 1
ATOM 7724 C C . LEU B 1 471 ? -4.383 -41.25 11.055 1 92.31 471 LEU B C 1
ATOM 7726 O O . LEU B 1 471 ? -4.656 -40.062 10.922 1 92.31 471 LEU B O 1
ATOM 7730 N N . PHE B 1 472 ? -4.984 -42.219 10.43 1 90.94 472 PHE B N 1
ATOM 7731 C CA . PHE B 1 472 ? -6.172 -41.938 9.625 1 90.94 472 PHE B CA 1
ATOM 7732 C C . PHE B 1 472 ? -7.273 -41.312 10.477 1 90.94 472 PHE B C 1
ATOM 7734 O O . PHE B 1 472 ? -7.941 -40.375 10.047 1 90.94 472 PHE B O 1
ATOM 7741 N N . ASP B 1 473 ? -7.488 -41.844 11.633 1 88.81 473 ASP B N 1
ATOM 7742 C CA . ASP B 1 473 ? -8.484 -41.312 12.555 1 88.81 473 ASP B CA 1
ATOM 7743 C C . ASP B 1 473 ? -8.117 -39.875 13 1 88.81 473 ASP B C 1
ATOM 7745 O O . ASP B 1 473 ? -8.992 -39.031 13.148 1 88.81 473 ASP B O 1
ATOM 7749 N N . GLU B 1 474 ? -6.879 -39.688 13.242 1 88.81 474 GLU B N 1
ATOM 7750 C CA . GLU B 1 474 ? -6.406 -38.344 13.602 1 88.81 474 GLU B CA 1
ATOM 7751 C C . GLU B 1 474 ? -6.656 -37.344 12.477 1 88.81 474 GLU B C 1
ATOM 7753 O O . GLU B 1 474 ? -7.07 -36.219 12.734 1 88.81 474 GLU B O 1
ATOM 7758 N N . MET B 1 475 ? -6.277 -37.719 11.25 1 88.06 475 MET B N 1
ATOM 7759 C CA . MET B 1 475 ? -6.508 -36.906 10.07 1 88.06 475 MET B CA 1
ATOM 7760 C C . MET B 1 475 ? -7.973 -36.5 9.977 1 88.06 475 MET B C 1
ATOM 7762 O O . MET B 1 475 ? -8.266 -35.312 9.703 1 88.06 475 MET B O 1
ATOM 7766 N N . ARG B 1 476 ? -8.852 -37.406 10.25 1 83.38 476 ARG B N 1
ATOM 7767 C CA . ARG B 1 476 ? -10.289 -37.156 10.188 1 83.38 476 ARG B CA 1
ATOM 7768 C C . ARG B 1 476 ? -10.734 -36.25 11.312 1 83.38 476 ARG B C 1
ATOM 7770 O O . ARG B 1 476 ? -11.602 -35.375 11.109 1 83.38 476 ARG B O 1
ATOM 7777 N N . LYS B 1 477 ? -10.227 -36.375 12.414 1 84 477 LYS B N 1
ATOM 7778 C CA . LYS B 1 477 ? -10.555 -35.531 13.555 1 84 477 LYS B CA 1
ATOM 7779 C C . LYS B 1 477 ? -10.18 -34.062 13.297 1 84 477 LYS B C 1
ATOM 7781 O O . LYS B 1 477 ? -10.844 -33.156 13.781 1 84 477 LYS B O 1
ATOM 7786 N N . GLU B 1 478 ? -9.133 -33.938 12.578 1 80.31 478 GLU B N 1
ATOM 7787 C CA . GLU B 1 478 ? -8.664 -32.594 12.25 1 80.31 478 GLU B CA 1
ATOM 7788 C C . GLU B 1 478 ? -9.469 -32 11.094 1 80.31 478 GLU B C 1
ATOM 7790 O O . GLU B 1 478 ? -9.219 -30.875 10.672 1 80.31 478 GLU B O 1
ATOM 7795 N N . GLY B 1 479 ? -10.375 -32.812 10.523 1 73.88 479 GLY B N 1
ATOM 7796 C CA . GLY B 1 479 ? -11.25 -32.312 9.461 1 73.88 479 GLY B CA 1
ATOM 7797 C C . GLY B 1 479 ? -10.609 -32.375 8.086 1 73.88 479 GLY B C 1
ATOM 7798 O O . GLY B 1 479 ? -11.016 -31.656 7.176 1 73.88 479 GLY B O 1
ATOM 7799 N N . LEU B 1 480 ? -9.531 -33.156 7.953 1 79.81 480 LEU B N 1
ATOM 7800 C CA . LEU B 1 480 ? -8.836 -33.25 6.68 1 79.81 480 LEU B CA 1
ATOM 7801 C C . LEU B 1 480 ? -9.375 -34.438 5.871 1 79.81 480 LEU B C 1
ATOM 7803 O O . LEU B 1 480 ? -9.875 -35.406 6.438 1 79.81 480 LEU B O 1
ATOM 7807 N N . THR B 1 481 ? -9.344 -34.375 4.508 1 75.94 481 THR B N 1
ATOM 7808 C CA . THR B 1 481 ? -9.812 -35.438 3.617 1 75.94 481 THR B CA 1
ATOM 7809 C C . THR B 1 481 ? -8.633 -36.188 3.025 1 75.94 481 THR B C 1
ATOM 7811 O O . THR B 1 481 ? -7.707 -35.594 2.479 1 75.94 481 THR B O 1
ATOM 7814 N N . ALA B 1 482 ? -8.703 -37.469 3.24 1 78.81 482 ALA B N 1
ATOM 7815 C CA . ALA B 1 482 ? -7.629 -38.312 2.717 1 78.81 482 ALA B CA 1
ATOM 7816 C C . ALA B 1 482 ? -7.75 -38.469 1.205 1 78.81 482 ALA B C 1
ATOM 7818 O O . ALA B 1 482 ? -8.781 -38.156 0.619 1 78.81 482 ALA B O 1
ATOM 7819 N N . GLU B 1 483 ? -6.703 -38.875 0.585 1 78.25 483 GLU B N 1
ATOM 7820 C CA . GLU B 1 483 ? -6.703 -39.156 -0.843 1 78.25 483 GLU B CA 1
ATOM 7821 C C . GLU B 1 483 ? -7.562 -40.375 -1.146 1 78.25 483 GLU B C 1
ATOM 7823 O O . GLU B 1 483 ? -7.742 -41.25 -0.289 1 78.25 483 GLU B O 1
ATOM 7828 N N . PRO B 1 484 ? -8.156 -40.5 -2.291 1 75.25 484 PRO B N 1
ATOM 7829 C CA . PRO B 1 484 ? -9.102 -41.562 -2.637 1 75.25 484 PRO B CA 1
ATOM 7830 C C . PRO B 1 484 ? -8.531 -42.938 -2.408 1 75.25 484 PRO B C 1
ATOM 7832 O O . PRO B 1 484 ? -9.258 -43.844 -1.994 1 75.25 484 PRO B O 1
ATOM 7835 N N . ASP B 1 485 ? -7.309 -43.125 -2.693 1 79.31 485 ASP B N 1
ATOM 7836 C CA . ASP B 1 485 ? -6.715 -44.469 -2.543 1 79.31 485 ASP B CA 1
ATOM 7837 C C . ASP B 1 485 ? -6.676 -44.875 -1.075 1 79.31 485 ASP B C 1
ATOM 7839 O O . ASP B 1 485 ? -6.832 -46.062 -0.758 1 79.31 485 ASP B O 1
ATOM 7843 N N . VAL B 1 486 ? -6.531 -43.938 -0.203 1 83.81 486 VAL B N 1
ATOM 7844 C CA . VAL B 1 486 ? -6.523 -44.219 1.229 1 83.81 486 VAL B CA 1
ATOM 7845 C C . VAL B 1 486 ? -7.926 -44.594 1.688 1 83.81 486 VAL B C 1
ATOM 7847 O O . VAL B 1 486 ? -8.094 -45.562 2.453 1 83.81 486 VAL B O 1
ATOM 7850 N N . TYR B 1 487 ? -8.898 -43.906 1.223 1 81.44 487 TYR B N 1
ATOM 7851 C CA . TYR B 1 487 ? -10.273 -44.25 1.545 1 81.44 487 TYR B CA 1
ATOM 7852 C C . TYR B 1 487 ? -10.594 -45.688 1.057 1 81.44 487 TYR B C 1
ATOM 7854 O O . TYR B 1 487 ? -11.195 -46.469 1.785 1 81.44 487 TYR B O 1
ATOM 7862 N N . SER B 1 488 ? -10.219 -45.906 -0.218 1 78.25 488 SER B N 1
ATOM 7863 C CA . SER B 1 488 ? -10.5 -47.219 -0.801 1 78.25 488 SER B CA 1
ATOM 7864 C C . SER B 1 488 ? -9.898 -48.344 0.038 1 78.25 488 SER B C 1
ATOM 7866 O O . SER B 1 488 ? -10.508 -49.406 0.2 1 78.25 488 SER B O 1
ATOM 7868 N N . PHE B 1 489 ? -8.766 -48.125 0.505 1 82.5 489 PHE B N 1
ATOM 7869 C CA . PHE B 1 489 ? -8.086 -49.094 1.334 1 82.5 489 PHE B CA 1
ATOM 7870 C C . PHE B 1 489 ? -8.891 -49.406 2.594 1 82.5 489 PHE B C 1
ATOM 7872 O O . PHE B 1 489 ? -9.133 -50.562 2.926 1 82.5 489 PHE B O 1
ATOM 7879 N N . TYR B 1 490 ? -9.375 -48.5 3.256 1 82.88 490 TYR B N 1
ATOM 7880 C CA . TYR B 1 490 ? -10.055 -48.656 4.535 1 82.88 490 TYR B CA 1
ATOM 7881 C C . TYR B 1 490 ? -11.508 -49.062 4.324 1 82.88 490 TYR B C 1
ATOM 7883 O O . TYR B 1 490 ? -12.117 -49.719 5.195 1 82.88 490 TYR B O 1
ATOM 7891 N N . ILE B 1 491 ? -12.008 -48.719 3.156 1 79.19 491 ILE B N 1
ATOM 7892 C CA . ILE B 1 491 ? -13.328 -49.25 2.801 1 79.19 491 ILE B CA 1
ATOM 7893 C C . ILE B 1 491 ? -13.258 -50.75 2.596 1 79.19 491 ILE B C 1
ATOM 7895 O O . ILE B 1 491 ? -14.125 -51.5 3.068 1 79.19 491 ILE B O 1
ATOM 7899 N N . ASP B 1 492 ? -12.164 -51.125 1.859 1 76.25 492 ASP B N 1
ATOM 7900 C CA . ASP B 1 492 ? -11.961 -52.562 1.622 1 76.25 492 ASP B CA 1
ATOM 7901 C C . ASP B 1 492 ? -11.781 -53.312 2.936 1 76.25 492 ASP B C 1
ATOM 7903 O O . ASP B 1 492 ? -12.32 -54.406 3.111 1 76.25 492 ASP B O 1
ATOM 7907 N N . ILE B 1 493 ? -11.094 -52.75 3.852 1 79.5 493 ILE B N 1
ATOM 7908 C CA . ILE B 1 493 ? -10.844 -53.375 5.145 1 79.5 493 ILE B CA 1
ATOM 7909 C C . ILE B 1 493 ? -12.133 -53.438 5.953 1 79.5 493 ILE B C 1
ATOM 7911 O O . ILE B 1 493 ? -12.453 -54.469 6.547 1 79.5 493 ILE B O 1
ATOM 7915 N N . SER B 1 494 ? -12.812 -52.406 5.969 1 77.88 494 SER B N 1
ATOM 7916 C CA . SER B 1 494 ? -14.062 -52.344 6.727 1 77.88 494 SER B CA 1
ATOM 7917 C C . SER B 1 494 ? -15.094 -53.312 6.152 1 77.88 494 SER B C 1
ATOM 7919 O O . SER B 1 494 ? -15.875 -53.906 6.895 1 77.88 494 SER B O 1
ATOM 7921 N N . PHE B 1 495 ? -15.07 -53.375 4.832 1 75.5 495 PHE B N 1
ATOM 7922 C CA . PHE B 1 495 ? -15.977 -54.312 4.156 1 75.5 495 PHE B CA 1
ATOM 7923 C C . PHE B 1 495 ? -15.656 -55.75 4.52 1 75.5 495 PHE B C 1
ATOM 7925 O O . PHE B 1 495 ? -16.562 -56.531 4.793 1 75.5 495 PHE B O 1
ATOM 7932 N N . ASN B 1 496 ? -14.422 -56.031 4.574 1 79.75 496 ASN B N 1
ATOM 7933 C CA . ASN B 1 496 ? -13.984 -57.375 4.902 1 79.75 496 ASN B CA 1
ATOM 7934 C C . ASN B 1 496 ? -14.242 -57.719 6.371 1 79.75 496 ASN B C 1
ATOM 7936 O O . ASN B 1 496 ? -14.32 -58.875 6.742 1 79.75 496 ASN B O 1
ATOM 7940 N N . GLU B 1 497 ? -14.219 -56.656 7.184 1 79.12 497 GLU B N 1
ATOM 7941 C CA . GLU B 1 497 ? -14.484 -56.844 8.602 1 79.12 497 GLU B CA 1
ATOM 7942 C C . GLU B 1 497 ? -15.977 -56.781 8.898 1 79.12 497 GLU B C 1
ATOM 7944 O O . GLU B 1 497 ? -16.391 -56.875 10.055 1 79.12 497 GLU B O 1
ATOM 7949 N N . ASP B 1 498 ? -16.812 -56.656 7.867 1 71.06 498 ASP B N 1
ATOM 7950 C CA . ASP B 1 498 ? -18.281 -56.656 7.934 1 71.06 498 ASP B CA 1
ATOM 7951 C C . ASP B 1 498 ? -18.781 -55.469 8.789 1 71.06 498 ASP B C 1
ATOM 7953 O O . ASP B 1 498 ? -19.75 -55.625 9.539 1 71.06 498 ASP B O 1
ATOM 7957 N N . ASN B 1 499 ? -17.953 -54.562 8.898 1 74.25 499 ASN B N 1
ATOM 7958 C CA . ASN B 1 499 ? -18.391 -53.344 9.555 1 74.25 499 ASN B CA 1
ATOM 7959 C C . ASN B 1 499 ? -19.094 -52.406 8.578 1 74.25 499 ASN B C 1
ATOM 7961 O O . ASN B 1 499 ? -18.484 -51.469 8.055 1 74.25 499 ASN B O 1
ATOM 7965 N N . LEU B 1 500 ? -20.328 -52.531 8.352 1 72.06 500 LEU B N 1
ATOM 7966 C CA . LEU B 1 500 ? -21.125 -51.875 7.324 1 72.06 500 LEU B CA 1
ATOM 7967 C C . LEU B 1 500 ? -21.25 -50.375 7.621 1 72.06 500 LEU B C 1
ATOM 7969 O O . LEU B 1 500 ? -21.219 -49.562 6.707 1 72.06 500 LEU B O 1
ATOM 7973 N N . GLU B 1 501 ? -21.391 -50.156 8.883 1 75.19 501 GLU B N 1
ATOM 7974 C CA . GLU B 1 501 ? -21.562 -48.75 9.234 1 75.19 501 GLU B CA 1
ATOM 7975 C C . GLU B 1 501 ? -20.328 -47.938 8.867 1 75.19 501 GLU B C 1
ATOM 7977 O O . GLU B 1 501 ? -20.438 -46.844 8.289 1 75.19 501 GLU B O 1
ATOM 7982 N N . SER B 1 502 ? -19.219 -48.438 9.227 1 76.56 502 SER B N 1
ATOM 7983 C CA . SER B 1 502 ? -17.969 -47.75 8.922 1 76.56 502 SER B CA 1
ATOM 7984 C C . SER B 1 502 ? -17.734 -47.688 7.414 1 76.56 502 SER B C 1
ATOM 7986 O O . SER B 1 502 ? -17.234 -46.656 6.91 1 76.56 502 SER B O 1
ATOM 7988 N N . THR B 1 503 ? -18.141 -48.781 6.695 1 75.06 503 THR B N 1
ATOM 7989 C CA . THR B 1 503 ? -17.984 -48.812 5.242 1 75.06 503 THR B CA 1
ATOM 7990 C C . THR B 1 503 ? -18.812 -47.719 4.578 1 75.06 503 THR B C 1
ATOM 7992 O O . THR B 1 503 ? -18.328 -47.031 3.682 1 75.06 503 THR B O 1
ATOM 7995 N N . ILE B 1 504 ? -19.969 -47.531 5.098 1 74.75 504 ILE B N 1
ATOM 7996 C CA . ILE B 1 504 ? -20.859 -46.562 4.516 1 74.75 504 ILE B CA 1
ATOM 7997 C C . ILE B 1 504 ? -20.328 -45.156 4.777 1 74.75 504 ILE B C 1
ATOM 7999 O O . ILE B 1 504 ? -20.328 -44.312 3.879 1 74.75 504 ILE B O 1
ATOM 8003 N N . THR B 1 505 ? -19.906 -44.969 5.961 1 75 505 THR B N 1
ATOM 8004 C CA . THR B 1 505 ? -19.391 -43.656 6.316 1 75 505 THR B CA 1
ATOM 8005 C C . THR B 1 505 ? -18.172 -43.312 5.453 1 75 505 THR B C 1
ATOM 8007 O O . THR B 1 505 ? -18.062 -42.188 4.969 1 75 505 THR B O 1
ATOM 8010 N N . LEU B 1 506 ? -17.375 -44.25 5.301 1 78.44 506 LEU B N 1
ATOM 8011 C CA . LEU B 1 506 ? -16.172 -44.031 4.508 1 78.44 506 LEU B CA 1
ATOM 8012 C C . LEU B 1 506 ? -16.516 -43.844 3.035 1 78.44 506 LEU B C 1
ATOM 8014 O O . LEU B 1 506 ? -15.875 -43.031 2.344 1 78.44 506 LEU B O 1
ATOM 8018 N N . CYS B 1 507 ? -17.469 -44.625 2.527 1 71.81 507 CYS B N 1
ATOM 8019 C CA . CYS B 1 507 ? -17.922 -44.438 1.15 1 71.81 507 CYS B CA 1
ATOM 8020 C C . CYS B 1 507 ? -18.484 -43.062 0.926 1 71.81 507 CYS B C 1
ATOM 8022 O O . CYS B 1 507 ? -18.25 -42.438 -0.115 1 71.81 507 CYS B O 1
ATOM 8024 N N . ASP B 1 508 ? -19.234 -42.625 1.874 1 70.19 508 ASP B N 1
ATOM 8025 C CA . ASP B 1 508 ? -19.781 -41.281 1.772 1 70.19 508 ASP B CA 1
ATOM 8026 C C . ASP B 1 508 ? -18.672 -40.219 1.722 1 70.19 508 ASP B C 1
ATOM 8028 O O . ASP B 1 508 ? -18.75 -39.281 0.943 1 70.19 508 ASP B O 1
ATOM 8032 N N . GLU B 1 509 ? -17.703 -40.469 2.488 1 73.12 509 GLU B N 1
ATOM 8033 C CA . GLU B 1 509 ? -16.578 -39.562 2.516 1 73.12 509 GLU B CA 1
ATOM 8034 C C . GLU B 1 509 ? -15.805 -39.594 1.201 1 73.12 509 GLU B C 1
ATOM 8036 O O . GLU B 1 509 ? -15.336 -38.562 0.722 1 73.12 509 GLU B O 1
ATOM 8041 N N . LEU B 1 510 ? -15.641 -40.844 0.686 1 69.06 510 LEU B N 1
ATOM 8042 C CA . LEU B 1 510 ? -14.953 -41.031 -0.583 1 69.06 510 LEU B CA 1
ATOM 8043 C C . LEU B 1 510 ? -15.695 -40.344 -1.719 1 69.06 510 LEU B C 1
ATOM 8045 O O . LEU B 1 510 ? -15.07 -39.719 -2.588 1 69.06 510 LEU B O 1
ATOM 8049 N N . VAL B 1 511 ? -16.984 -40.625 -1.805 1 60.59 511 VAL B N 1
ATOM 8050 C CA . VAL B 1 511 ? -17.797 -40 -2.832 1 60.59 511 VAL B CA 1
ATOM 8051 C C . VAL B 1 511 ? -17.641 -38.469 -2.76 1 60.59 511 VAL B C 1
ATOM 8053 O O . VAL B 1 511 ? -17.516 -37.812 -3.787 1 60.59 511 VAL B O 1
ATOM 8056 N N . GLU B 1 512 ? -17.594 -38.125 -1.617 1 59.91 512 GLU B N 1
ATOM 8057 C CA . GLU B 1 512 ? -17.406 -36.688 -1.437 1 59.91 512 GLU B CA 1
ATOM 8058 C C . GLU B 1 512 ? -16.016 -36.25 -1.908 1 59.91 512 GLU B C 1
ATOM 8060 O O . GLU B 1 512 ? -15.875 -35.219 -2.549 1 59.91 512 GLU B O 1
ATOM 8065 N N . ALA B 1 513 ? -15.125 -37.219 -1.64 1 58.69 513 ALA B N 1
ATOM 8066 C CA . ALA B 1 513 ? -13.75 -36.938 -2.031 1 58.69 513 ALA B CA 1
ATOM 8067 C C . ALA B 1 513 ? -13.539 -37.188 -3.523 1 58.69 513 ALA B C 1
ATOM 8069 O O . ALA B 1 513 ? -12.781 -36.469 -4.176 1 58.69 513 ALA B O 1
ATOM 8070 N N . SER B 1 514 ? -14.078 -38.469 -4.148 1 53.91 514 SER B N 1
ATOM 8071 C CA . SER B 1 514 ? -13.93 -38.906 -5.535 1 53.91 514 SER B CA 1
ATOM 8072 C C . SER B 1 514 ? -14.75 -38.031 -6.477 1 53.91 514 SER B C 1
ATOM 8074 O O . SER B 1 514 ? -14.375 -37.812 -7.633 1 53.91 514 SER B O 1
ATOM 8076 N N . HIS B 1 515 ? -15.945 -37.938 -6.156 1 47.72 515 HIS B N 1
ATOM 8077 C CA . HIS B 1 515 ? -16.719 -37.062 -7.012 1 47.72 515 HIS B CA 1
ATOM 8078 C C . HIS B 1 515 ? -15.93 -35.781 -7.344 1 47.72 515 HIS B C 1
ATOM 8080 O O . HIS B 1 515 ? -16.141 -35.188 -8.398 1 47.72 515 HIS B O 1
ATOM 8086 N N . VAL B 1 516 ? -15.039 -35.688 -6.523 1 43.75 516 VAL B N 1
ATOM 8087 C CA . VAL B 1 516 ? -14.164 -34.562 -6.75 1 43.75 516 VAL B CA 1
ATOM 8088 C C . VAL B 1 516 ? -13.023 -34.938 -7.68 1 43.75 516 VAL B C 1
ATOM 8090 O O . VAL B 1 516 ? -12.664 -34.188 -8.586 1 43.75 516 VAL B O 1
ATOM 8093 N N . LYS B 1 517 ? -12.281 -36.312 -7.781 1 45.75 517 LYS B N 1
ATOM 8094 C CA . LYS B 1 517 ? -11.156 -36.75 -8.602 1 45.75 517 LYS B CA 1
ATOM 8095 C C . LYS B 1 517 ? -11.648 -37.438 -9.875 1 45.75 517 LYS B C 1
ATOM 8097 O O . LYS B 1 517 ? -11.031 -37.312 -10.93 1 45.75 517 LYS B O 1
ATOM 8102 N N . SER B 1 518 ? -12.414 -38.719 -9.961 1 36.16 518 SER B N 1
ATOM 8103 C CA . SER B 1 518 ? -12.789 -39.531 -11.117 1 36.16 518 SER B CA 1
ATOM 8104 C C . SER B 1 518 ? -13.312 -38.625 -12.25 1 36.16 518 SER B C 1
ATOM 8106 O O . SER B 1 518 ? -13.43 -39.094 -13.391 1 36.16 518 SER B O 1
ATOM 8108 N N . LYS B 1 519 ? -14.055 -37.688 -12.062 1 37.03 519 LYS B N 1
ATOM 8109 C CA . LYS B 1 519 ? -14.336 -37 -13.32 1 37.03 519 LYS B CA 1
ATOM 8110 C C . LYS B 1 519 ? -13.062 -36.438 -13.938 1 37.03 519 LYS B C 1
ATOM 8112 O O . LYS B 1 519 ? -13.094 -35.812 -15.016 1 37.03 519 LYS B O 1
ATOM 8117 N N . ALA B 1 520 ? -11.906 -36.562 -13.305 1 34.84 520 ALA B N 1
ATOM 8118 C CA . ALA B 1 520 ? -10.594 -36.219 -13.844 1 34.84 520 ALA B CA 1
ATOM 8119 C C . ALA B 1 520 ? -9.969 -37.406 -14.562 1 34.84 520 ALA B C 1
ATOM 8121 O O . ALA B 1 520 ? -9.133 -37.25 -15.453 1 34.84 520 ALA B O 1
ATOM 8122 N N . GLY B 1 521 ? -9.93 -38.688 -14.039 1 28.47 521 GLY B N 1
ATOM 8123 C CA . GLY B 1 521 ? -9.211 -39.781 -14.648 1 28.47 521 GLY B CA 1
ATOM 8124 C C . GLY B 1 521 ? -9.922 -40.344 -15.867 1 28.47 521 GLY B C 1
ATOM 8125 O O . GLY B 1 521 ? -9.367 -41.219 -16.578 1 28.47 521 GLY B O 1
ATOM 8126 N N . THR B 1 522 ? -11.109 -40.594 -15.742 1 25.7 522 THR B N 1
ATOM 8127 C CA . THR B 1 522 ? -11.625 -41.406 -16.828 1 25.7 522 THR B CA 1
ATOM 8128 C C . THR B 1 522 ? -11.547 -40.656 -18.156 1 25.7 522 THR B C 1
ATOM 8130 O O . THR B 1 522 ? -11.75 -41.25 -19.219 1 25.7 522 THR B O 1
ATOM 8133 N N . ASN B 1 523 ? -11.727 -39.438 -18.312 1 20.05 523 ASN B N 1
ATOM 8134 C CA . ASN B 1 523 ? -11.414 -39.25 -19.734 1 20.05 523 ASN B CA 1
ATOM 8135 C C . ASN B 1 523 ? -9.914 -39.156 -19.969 1 20.05 523 ASN B C 1
ATOM 8137 O O . ASN B 1 523 ? -9.219 -38.438 -19.25 1 20.05 523 ASN B O 1
#

pLDDT: mean 86.99, std 9.72, range [20.05, 96.94]